Protein AF-0000000079857265 (afdb_homodimer)

Organism: NCBI:txid32024

Sequence (1036 aa):
MRKYYILNLILISILSIIYSAFGIFVLFFINKYILNLEKANSVILLIFIILLFSFFIFSHIFKFVVANIGNKFIYELRTRFVLRVLNSTFMTIMDTTKAKILACVSKDINNISNGLMRISDLLQSGLLIFFCIFYFFYLSNIIAIFIVIWFLIMGFVVNIFIRKTYKNYKKSRQKDDVLYKDYETMIDAFKELSINKARFDNFFENFCNNALSQKNSNIKAEISQNISSNFLNVMMLGGVGFIMYFSLALNISDFKTATTICFAMLFLRTPFMIFISSIPSILLAKISFKKIKDMKLINFNDINFNANYNKLKYNNIKLKNINFSYMDKKILKNINLEIKKGETVFIIGKNGSGKSTLFLILCGILKPNSGDIWLDDMLLNNENLNRFQNTISAVFSDFYLFKNILNDSGIEFWSDILKIKDKVNIPQKTITTNNLSTGQKKRAALLENLVANKDFLMLDEFAADQDPEFREYFYTSILPLLKSKGISVFAISHDDKYFKMADKIYKMENGNLTRINIMRKYYILNLILISILSIIYSAFGIFVLFFINKYILNLEKANSVILLIFIILLFSFFIFSHIFKFVVANIGNKFIYELRTRFVLRVLNSTFMTIMDTTKAKILACVSKDINNISNGLMRISDLLQSGLLIFFCIFYFFYLSNIIAIFIVIWFLIMGFVVNIFIRKTYKNYKKSRQKDDVLYKDYETMIDAFKELSINKARFDNFFENFCNNALSQKNSNIKAEISQNISSNFLNVMMLGGVGFIMYFSLALNISDFKTATTICFAMLFLRTPFMIFISSIPSILLAKISFKKIKDMKLINFNDINFNANYNKLKYNNIKLKNINFSYMDKKILKNINLEIKKGETVFIIGKNGSGKSTLFLILCGILKPNSGDIWLDDMLLNNENLNRFQNTISAVFSDFYLFKNILNDSGIEFWSDILKIKDKVNIPQKTITTNNLSTGQKKRAALLENLVANKDFLMLDEFAADQDPEFREYFYTSILPLLKSKGISVFAISHDDKYFKMADKIYKMENGNLTRINI

Nearest PDB structures (foldseek):
  6quz-assembly1_B  TM=7.422E-01  e=4.096E-24  Thermotoga maritima MSB8
  9g2s-assembly1_B  TM=7.348E-01  e=9.694E-22  Mycolicibacterium thermoresistibile ATCC 19527
  5ykf-assembly1_B  TM=7.919E-01  e=2.717E-18  Mesocricetus auratus
  5yw7-assembly1_B  TM=7.919E-01  e=3.133E-18  Mesocricetus auratus
  8tsr-assembly1_B  TM=6.110E-01  e=1.352E-21  Escherichia coli

Secondary structure (DSSP, 8-state):
-HHHHHHHHHHHHHHHHHHHHHHHHHHHHIIIIITT-SS--HHHHHHHHHHHHHHHHHHHHHHHHHHHHHHHHHHHHHHHHHHHHHTS-HHHHHHS-HHHHHHIIIIIHHHHHHHHHHHHHHHHHHHHHHHHHHHHHHH-HHHHHHHHHHHHHHHHHHHHHHHHHHHHHHHHHHHHHHHHHHHHHHHHTHHHHHT-HHHHHHHHHHHHHHHHHHHHHHHHHHHHHHHHHHHHHHHHHHHHHHHHIIIIIS-SS-HHHHHHHHHHHHHTHHHHHHHHHHHHHHHHHHHHHHHHHHS-PPPGGG--TT---PPPP-SEEEEEEEEEEETTEEEEEEEEEEEETT-EEEEEE-TTSSHHHHHHHHTTSS--SEEEEEETTEEP-TTTHHHHHTTEEEE-TT----SB-S--TTHHHHHHHTT-TTT---GGGB-------HHHHHHHHHHHHHHT--SEEEEESTGGGS-HHHHHHIIIIIHHHHHHTT-EEEEE---GGGGGG-SEEEEEETTEEEEE--/-HHHHHHHHHHHHHHHHHHHHHHHHHHHHIIIIITT-SS--HHHHHHHHHHHHHHHHHHHHHHHHHHHHHHHHHHHHHHHHHHHHHTS-HHHHHHS-HHHHHHIIIIIHHHHHHHHHHHHHHHHHHHHHHHHHHHHHHH-HHHHHHHHHHHHHHHHHHHHHHHHHHHHHHHHHHHHHHHHHHHHHHHHTHHHHHT-HHHHHHHHHHHHHHHHHHHHHHHHHHHHHHHHHHHHHHHHHHHHHHHHIIIIIS-SS-HHHHHHHHHHHHHTHHHHHHHHHHHHHHHHHHHHHHHHHHS-PPPGGG--TT---PPPP-SEEEEEEEEEEETTEEEEEEEEEEEETT-EEEEEE-TTSSHHHHHHHHTTSS--SEEEEEETTEEP-TTTHHHHHTTEEEE-TT----SB-S--TTHHHHHHHTT-TTT---GGGB-------HHHHHHHHHHHHHHT--SEEEEESTGGGS-HHHHHHIIIIIHHHHHHTT-EEEEE---GGGGGG-SEEEEEETTEEEEE--

pLDDT: mean 90.37, std 5.76, range [61.06, 97.44]

Foldseek 3Di:
DVVVVVVLVVVLLVLLLVLLVLVVVLLVLCLPPVLPDPDDDVVSVVVSVVSVVVSVVSVVVSLVSLVVVLVVVLVVVLVLLVVLQVPFAPVLVVVQDPVLSVCLNPPLSVLLSLLSSLVSLLSSLVSSVVVLLVVLCVLAVVLSVVVVVLLVVLLVLLLVLLVQLVVLVVVLVVLVVVLVVLVVCCVVCVVVLVVDVVVVVVSVVVNVVSVVSSVVSNVSNVVSNCCSLVSLVVSLVVSLVVLCCCCPVVVRHDPSSSVSSSVSSVVSSVSSVSNSNSVVSNVSSVVSVVSSVPRPTDDSVPDDPPADQAADDFFKKWWFQFWADDPPHTQAGGETDMFGFLFEEEEEEDPSLCPVVVLCVQLLSDPTPDTWMDGPPDTDDPRCSNNHNSQEFEQAPPGDADFAQDAPPCLVVLCVLLVCVVPFDQPPRGTDHDDDDPLSSLSNSVSSRVSSPHQEYEYEANLVRPPPVSSVSCLPPVSVVSSVVRHYYYYYYHDPVRPVSGPWYWYGGNNYIDTDDD/DVVVVVVLVVVLLVLLLVLLVLVVVLLVLCLPPVLPDPDDDVVSVVVSVVSVVVSVVSVVVSVVSLVVVLVVVLVVVLVLLVVLQVPFAPVLVVVQDPVLSVCLNPPLSVLLSLLSSLVSLLSSLVSSVVVLLVVLCVLAVVLSVVVVVLLVVLLVLLLVLLVQLVVLVVVLVVLVVVLVVLVVCCVVCVVVLVVDVVVVVVSVVVNVVSVVSSVVSNVSNVVSNVCSLVSLVVSLVVSLVVLCCCCPVVVRHDPSSSVSSSVSSVVSSVSSVSNSNSVVSNVSSVVSVVSSVPRPTDDSVPDDPPADQAADDFFKKWWFQFWADDPPHTQAGGETDMFGFLFEEEEEEDPSLCPVVVLCVQLLSDPTPDTWMDGPPDTDDPRCSNNHNSQEFEQAPPGDADFAQDAPPCLVVLCVLLVCVVPFDQPPRGTDHDDDDPLSSLSNSVSSRVSSPHQEYEYEANLVRPDPVSSVSCLPPVSVVSSVVRHYYYYYYHDPVRPVSGPWYWYGGNNYIDTDDD

Solvent-accessible surface area (backbone atoms only — not comparable to full-atom values): 53298 Å² total; per-residue (Å²): 110,66,67,60,52,50,51,51,51,49,51,50,48,53,38,30,50,54,37,33,48,40,55,52,45,53,54,49,46,38,52,68,53,42,73,67,33,74,53,75,51,71,66,61,53,51,52,49,53,52,49,50,51,50,40,48,51,42,44,48,50,40,54,45,51,49,42,51,53,46,39,50,49,42,46,50,52,51,52,47,48,53,52,20,59,70,68,33,56,53,66,50,53,68,71,42,49,69,64,58,55,52,43,41,71,52,56,27,46,47,36,33,42,53,12,56,50,28,50,55,46,29,50,34,25,46,50,34,53,52,53,49,52,53,48,34,44,71,75,36,55,69,62,29,53,51,49,53,53,53,49,50,54,49,48,52,56,33,48,54,26,46,54,48,16,52,54,25,43,53,53,22,49,55,34,47,53,54,49,50,52,48,54,50,46,53,63,61,31,39,68,62,38,65,25,24,61,68,59,33,51,52,50,51,51,52,48,51,50,46,47,48,52,26,39,52,27,42,39,53,14,51,46,29,41,48,51,27,54,49,49,51,54,48,49,51,54,47,48,40,49,49,50,46,35,45,16,42,20,66,62,72,43,55,70,68,60,41,49,44,51,39,51,52,53,57,63,42,47,60,40,49,48,47,36,61,64,25,50,62,44,37,54,47,13,51,52,31,49,50,53,59,64,67,45,82,55,48,58,66,88,71,59,69,89,80,64,60,60,60,63,60,86,70,57,31,41,37,38,42,48,31,26,32,53,62,87,91,44,79,41,36,50,59,30,59,48,77,48,49,68,30,39,35,36,34,41,31,62,58,89,88,17,36,64,68,59,52,52,35,37,74,51,63,58,40,81,63,73,38,61,48,45,28,45,63,90,42,73,68,43,84,80,49,40,52,9,49,15,41,26,42,30,69,40,50,75,77,57,59,73,71,50,63,48,89,50,73,62,52,48,69,60,46,28,53,76,64,68,36,55,92,72,47,47,56,67,93,41,26,53,69,60,80,87,62,53,71,42,53,45,51,48,50,37,45,44,55,40,57,36,65,68,52,53,32,39,34,32,38,48,61,54,75,62,38,58,71,69,56,32,52,44,42,56,69,46,48,49,55,51,38,34,74,71,46,28,17,34,42,32,39,49,86,59,74,90,54,55,80,68,36,77,43,38,33,39,31,52,87,15,31,59,43,80,53,88,128,109,66,68,59,50,49,52,51,50,50,53,51,50,53,39,30,50,52,36,33,47,41,55,52,46,54,55,49,45,38,53,68,54,44,71,64,32,75,54,73,53,71,65,62,52,51,52,48,53,52,49,49,50,51,39,47,52,44,44,47,51,40,53,45,51,49,41,51,54,46,40,50,49,43,46,48,51,52,53,47,49,53,51,20,58,70,68,33,56,54,65,50,52,66,70,41,50,67,65,57,56,52,43,41,68,52,54,29,46,47,37,33,43,52,11,56,50,28,49,54,46,29,51,34,25,47,50,34,52,52,53,49,53,54,49,34,43,72,75,36,57,69,62,29,54,50,48,53,52,53,49,50,54,48,47,53,55,33,48,55,25,46,54,49,16,52,54,25,44,54,52,20,49,56,34,48,54,53,48,50,52,48,54,51,44,53,64,61,30,39,67,63,37,65,26,24,60,69,57,32,51,52,50,52,51,51,46,49,50,45,47,50,52,26,38,52,28,41,39,53,15,50,46,29,41,47,51,28,53,47,47,51,55,46,49,52,54,47,50,41,49,50,48,45,34,44,18,43,23,64,61,72,44,54,69,67,59,44,50,45,52,40,52,52,52,57,63,42,47,59,39,49,51,47,34,62,63,24,49,63,45,38,53,48,12,51,53,32,50,51,54,60,64,69,44,83,57,48,57,67,88,74,58,69,88,80,64,61,58,60,62,61,88,70,58,32,41,37,38,42,46,31,25,31,53,62,86,89,44,80,41,36,50,60,30,59,48,78,47,49,66,30,37,34,36,36,39,32,62,58,90,88,17,35,66,69,59,52,51,34,36,74,52,63,59,39,81,65,75,40,61,50,45,28,45,63,90,43,73,67,43,86,80,49,40,52,9,48,15,42,27,42,32,69,40,52,75,75,58,61,72,71,48,65,49,89,51,71,61,53,47,70,60,44,27,52,75,65,69,35,53,90,71,48,46,55,66,94,43,25,55,68,59,81,86,62,53,73,43,54,44,51,48,50,37,43,44,56,40,57,37,64,67,53,53,32,40,35,32,38,47,62,55,76,60,38,56,72,68,56,32,52,44,41,55,71,46,50,49,54,50,40,33,75,72,48,26,16,35,42,32,39,51,87,60,73,88,54,55,82,68,36,78,41,39,34,40,32,52,86,18,32,59,43,81,52,88,127

Radius of gyration: 37.01 Å; Cα contacts (8 Å, |Δi|>4): 1534; chains: 2; bounding box: 72×110×77 Å

InterPro domains:
  IPR003439 ABC transporter-like, ATP-binding domain [PF00005] (332-462)
  IPR003439 ABC transporter-like, ATP-binding domain [PS50893] (317-518)
  IPR003593 AAA+ ATPase domain [SM00382] (341-514)
  IPR011527 ABC transporter type 1, transmembrane domain [PF00664] (9-267)
  IPR011527 ABC transporter type 1, transmembrane domain [PS50929] (6-284)
  IPR027417 P-loop containing nucleoside triphosphate hydrolase [G3DSA:3.40.50.300] (307-517)
  IPR027417 P-loop containing nucleoside triphosphate hydrolase [SSF52540] (315-514)
  IPR036640 ABC transporter type 1, transmembrane domain superfamily [G3DSA:1.20.1560.10] (1-295)
  IPR036640 ABC transporter type 1, transmembrane domain superfamily [SSF90123] (4-292)
  IPR039421 Type 1 protein exporter [PTHR24221] (42-513)

Structure (mmCIF, N/CA/C/O backbone):
data_AF-0000000079857265-model_v1
#
loop_
_entity.id
_entity.type
_entity.pdbx_description
1 polymer 'ABC transporter ATP-binding protein'
#
loop_
_atom_site.group_PDB
_atom_site.id
_atom_site.type_symbol
_atom_site.label_atom_id
_atom_site.label_alt_id
_atom_site.label_comp_id
_atom_site.label_asym_id
_atom_site.label_entity_id
_atom_site.label_seq_id
_atom_site.pdbx_PDB_ins_code
_atom_site.Cartn_x
_atom_site.Cartn_y
_atom_site.Cartn_z
_atom_site.occupancy
_atom_site.B_iso_or_equiv
_atom_site.auth_seq_id
_atom_site.auth_comp_id
_atom_site.auth_asym_id
_atom_site.auth_atom_id
_atom_site.pdbx_PDB_model_num
ATOM 1 N N . MET A 1 1 ? -26.156 -15.422 10.734 1 61.5 1 MET A N 1
ATOM 2 C CA . MET A 1 1 ? -24.906 -15.25 9.992 1 61.5 1 MET A CA 1
ATOM 3 C C . MET A 1 1 ? -24.125 -16.562 9.938 1 61.5 1 MET A C 1
ATOM 5 O O . MET A 1 1 ? -23.656 -16.969 8.875 1 61.5 1 MET A O 1
ATOM 9 N N . ARG A 1 2 ? -24.391 -17.266 11.125 1 63.53 2 ARG A N 1
ATOM 10 C CA . ARG A 1 2 ? -23.641 -18.531 11.18 1 63.53 2 ARG A CA 1
ATOM 11 C C . ARG A 1 2 ? -24.266 -19.562 10.242 1 63.53 2 ARG A C 1
ATOM 13 O O . ARG A 1 2 ? -23.547 -20.266 9.523 1 63.53 2 ARG A O 1
ATOM 20 N N . LYS A 1 3 ? -25.656 -19.609 10.258 1 65.38 3 LYS A N 1
ATOM 21 C CA . LYS A 1 3 ? -26.328 -20.609 9.43 1 65.38 3 LYS A CA 1
ATOM 22 C C . LYS A 1 3 ? -26.047 -20.359 7.945 1 65.38 3 LYS A C 1
ATOM 24 O O . LYS A 1 3 ? -25.844 -21.312 7.184 1 65.38 3 LYS A O 1
ATOM 29 N N . TYR A 1 4 ? -25.969 -19.062 7.57 1 75.69 4 TYR A N 1
ATOM 30 C CA . TYR A 1 4 ? -25.703 -18.688 6.184 1 75.69 4 TYR A CA 1
ATOM 31 C C . TYR A 1 4 ? -24.297 -19.094 5.773 1 75.69 4 TYR A C 1
ATOM 33 O O . TYR A 1 4 ? -24.094 -19.641 4.688 1 75.69 4 TYR A O 1
ATOM 41 N N . TYR A 1 5 ? -23.453 -19.031 6.664 1 78.56 5 TYR A N 1
ATOM 42 C CA . TYR A 1 5 ? -22.062 -19.359 6.348 1 78.56 5 TYR A CA 1
ATOM 43 C C . TYR A 1 5 ? -21.859 -20.875 6.297 1 78.56 5 TYR A C 1
ATOM 45 O O . TYR A 1 5 ? -21.109 -21.375 5.457 1 78.56 5 TYR A O 1
ATOM 53 N N . ILE A 1 6 ? -22.656 -21.547 7.074 1 85 6 ILE A N 1
ATOM 54 C CA . ILE A 1 6 ? -22.578 -23 7.078 1 85 6 ILE A CA 1
ATOM 55 C C . ILE A 1 6 ? -23.172 -23.562 5.781 1 85 6 ILE A C 1
ATOM 57 O O . ILE A 1 6 ? -22.594 -24.469 5.18 1 85 6 ILE A O 1
ATOM 61 N N . LEU A 1 7 ? -24.25 -22.969 5.359 1 89 7 LEU A N 1
ATOM 62 C CA . LEU A 1 7 ? -24.875 -23.406 4.113 1 89 7 LEU A CA 1
ATOM 63 C C . LEU A 1 7 ? -23.953 -23.141 2.924 1 89 7 LEU A C 1
ATOM 65 O O . LEU A 1 7 ? -23.875 -23.953 2.004 1 89 7 LEU A O 1
ATOM 69 N N . ASN A 1 8 ? -23.312 -22.062 2.953 1 88.25 8 ASN A N 1
ATOM 70 C CA . ASN A 1 8 ? -22.375 -21.734 1.88 1 88.25 8 ASN A CA 1
ATOM 71 C C . ASN A 1 8 ? -21.188 -22.672 1.869 1 88.25 8 ASN A C 1
ATOM 73 O O . ASN A 1 8 ? -20.703 -23.078 0.803 1 88.25 8 ASN A O 1
ATOM 77 N N . LEU A 1 9 ? -20.734 -23.078 3.002 1 86.06 9 LEU A N 1
ATOM 78 C CA . LEU A 1 9 ? -19.609 -24 3.09 1 86.06 9 LEU A CA 1
ATOM 79 C C . LEU A 1 9 ? -20.016 -25.391 2.598 1 86.06 9 LEU A C 1
ATOM 81 O O . LEU A 1 9 ? -19.234 -26.078 1.946 1 86.06 9 LEU A O 1
ATOM 85 N N . ILE A 1 10 ? -21.219 -25.781 2.908 1 90.44 10 ILE A N 1
ATOM 86 C CA . ILE A 1 10 ? -21.734 -27.062 2.445 1 90.44 10 ILE A CA 1
ATOM 87 C C . ILE A 1 10 ? -21.859 -27.047 0.922 1 90.44 10 ILE A C 1
ATOM 89 O O . ILE A 1 10 ? -21.453 -28.016 0.258 1 90.44 10 ILE A O 1
ATOM 93 N N . LEU A 1 11 ? -22.359 -25.938 0.439 1 91.31 11 LEU A N 1
ATOM 94 C CA . LEU A 1 11 ? -22.484 -25.812 -1.008 1 91.31 11 LEU A CA 1
ATOM 95 C C . LEU A 1 11 ? -21.109 -25.891 -1.679 1 91.31 11 LEU A C 1
ATOM 97 O O . LEU A 1 11 ? -20.953 -26.594 -2.682 1 91.31 11 LEU A O 1
ATOM 101 N N . ILE A 1 12 ? -20.172 -25.297 -1.124 1 90.38 12 ILE A N 1
ATOM 102 C CA . ILE A 1 12 ? -18.812 -25.312 -1.66 1 90.38 12 ILE A CA 1
ATOM 103 C C . ILE A 1 12 ? -18.25 -26.734 -1.601 1 90.38 12 ILE A C 1
ATOM 105 O O . ILE A 1 12 ? -17.609 -27.188 -2.551 1 90.38 12 ILE A O 1
ATOM 109 N N . SER A 1 13 ? -18.531 -27.438 -0.558 1 89.94 13 SER A N 1
ATOM 110 C CA . SER A 1 13 ? -18.031 -28.797 -0.385 1 89.94 13 SER A CA 1
ATOM 111 C C . SER A 1 13 ? -18.641 -29.75 -1.401 1 89.94 13 SER A C 1
ATOM 113 O O . SER A 1 13 ? -17.953 -30.547 -2.02 1 89.94 13 SER A O 1
ATOM 115 N N . ILE A 1 14 ? -19.891 -29.641 -1.617 1 93.25 14 ILE A N 1
ATOM 116 C CA . ILE A 1 14 ? -20.594 -30.5 -2.566 1 93.25 14 ILE A CA 1
ATOM 117 C C . ILE A 1 14 ? -20.078 -30.234 -3.98 1 93.25 14 ILE A C 1
ATOM 119 O O . ILE A 1 14 ? -19.766 -31.156 -4.719 1 93.25 14 ILE A O 1
ATOM 123 N N . LEU A 1 15 ? -20.031 -29 -4.293 1 92.31 15 LEU A N 1
ATOM 124 C CA . LEU A 1 15 ? -19.547 -28.641 -5.625 1 92.31 15 LEU A CA 1
ATOM 125 C C . LEU A 1 15 ? -18.094 -29.078 -5.816 1 92.31 15 LEU A C 1
ATOM 127 O O . LEU A 1 15 ? -17.703 -29.438 -6.926 1 92.31 15 LEU A O 1
ATOM 131 N N . SER A 1 16 ? -17.328 -29.016 -4.758 1 90.12 16 SER A N 1
ATOM 132 C CA . SER A 1 16 ? -15.945 -29.469 -4.812 1 90.12 16 SER A CA 1
ATOM 133 C C . SER A 1 16 ? -15.867 -30.969 -5.082 1 90.12 16 SER A C 1
ATOM 135 O O . SER A 1 16 ? -14.992 -31.422 -5.82 1 90.12 16 SER A O 1
ATOM 137 N N . ILE A 1 17 ? -16.672 -31.688 -4.488 1 91.94 17 ILE A N 1
ATOM 138 C CA . ILE A 1 17 ? -16.703 -33.125 -4.684 1 91.94 17 ILE A CA 1
ATOM 139 C C . ILE A 1 17 ? -17.062 -33.438 -6.133 1 91.94 17 ILE A C 1
ATOM 141 O O . ILE A 1 17 ? -16.422 -34.281 -6.777 1 91.94 17 ILE A O 1
ATOM 145 N N . ILE A 1 18 ? -18.047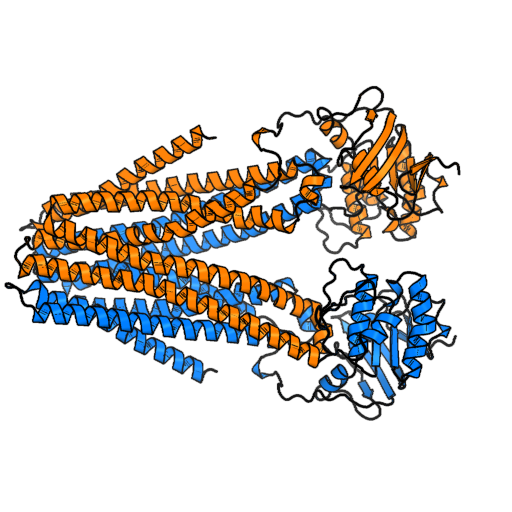 -32.781 -6.664 1 92.38 18 ILE A N 1
ATOM 146 C CA . ILE A 1 18 ? -18.484 -33 -8.039 1 92.38 18 ILE A CA 1
ATOM 147 C C . ILE A 1 18 ? -17.344 -32.625 -9 1 92.38 18 ILE A C 1
ATOM 149 O O . ILE A 1 18 ? -17.047 -33.406 -9.922 1 92.38 18 ILE A O 1
ATOM 153 N N . TYR A 1 19 ? -16.797 -31.547 -8.781 1 90.12 19 TYR A N 1
ATOM 154 C CA . TYR A 1 19 ? -15.656 -31.094 -9.57 1 90.12 19 TYR A CA 1
ATOM 155 C C . TYR A 1 19 ? -14.555 -32.156 -9.57 1 90.12 19 TYR A C 1
ATOM 157 O O . TYR A 1 19 ? -14.055 -32.531 -10.633 1 90.12 19 TYR A O 1
ATOM 165 N N . SER A 1 20 ? -14.172 -32.625 -8.391 1 88.5 20 SER A N 1
ATOM 166 C CA . SER A 1 20 ? -13.109 -33.625 -8.258 1 88.5 20 SER A CA 1
ATOM 167 C C . SER A 1 20 ? -13.5 -34.938 -8.914 1 88.5 20 SER A C 1
ATOM 169 O O . SER A 1 20 ? -12.672 -35.594 -9.547 1 88.5 20 SER A O 1
ATOM 171 N N . ALA A 1 21 ? -14.711 -35.281 -8.828 1 90.5 21 ALA A N 1
ATOM 172 C CA . ALA A 1 21 ? -15.203 -36.531 -9.414 1 90.5 21 ALA A CA 1
ATOM 173 C C . ALA A 1 21 ? -15.102 -36.5 -10.938 1 90.5 21 ALA A C 1
ATOM 175 O O . ALA A 1 21 ? -14.711 -37.5 -11.555 1 90.5 21 ALA A O 1
ATOM 176 N N . PHE A 1 22 ? -15.461 -35.438 -11.516 1 91 22 PHE A N 1
ATOM 177 C CA . PHE A 1 22 ? -15.375 -35.344 -12.969 1 91 22 PHE A CA 1
ATOM 178 C C . PHE A 1 22 ? -13.922 -35.438 -13.43 1 91 22 PHE A C 1
ATOM 180 O O . PHE A 1 22 ? -13.648 -36.031 -14.477 1 91 22 PHE A O 1
ATOM 187 N N . GLY A 1 23 ? -13.062 -34.875 -12.656 1 87.44 23 GLY A N 1
ATOM 188 C CA . GLY A 1 23 ? -11.656 -35 -12.992 1 87.44 23 GLY A CA 1
ATOM 189 C C . GLY A 1 23 ? -11.172 -36.438 -13.016 1 87.44 23 GLY A C 1
ATOM 190 O O . GLY A 1 23 ? -10.531 -36.875 -13.977 1 87.44 23 GLY A O 1
ATOM 191 N N . ILE A 1 24 ? -11.5 -37.125 -12.047 1 88.5 24 ILE A N 1
ATOM 192 C CA . ILE A 1 24 ? -11.102 -38.531 -11.938 1 88.5 24 ILE A CA 1
ATOM 193 C C . ILE A 1 24 ? -11.812 -39.375 -13 1 88.5 24 ILE A C 1
ATOM 195 O O . ILE A 1 24 ? -11.234 -40.312 -13.555 1 88.5 24 ILE A O 1
ATOM 199 N N . PHE A 1 25 ? -13.008 -38.969 -13.273 1 91.88 25 PHE A N 1
ATOM 200 C CA . PHE A 1 25 ? -13.789 -39.75 -14.25 1 91.88 25 PHE A CA 1
ATOM 201 C C . PHE A 1 25 ? -13.18 -39.625 -15.641 1 91.88 25 PHE A C 1
ATOM 203 O O . PHE A 1 25 ? -13.234 -40.562 -16.438 1 91.88 25 PHE A O 1
ATOM 210 N N . VAL A 1 26 ? -12.711 -38.469 -15.977 1 92.69 26 VAL A N 1
ATOM 211 C CA . VAL A 1 26 ? -12.047 -38.281 -17.266 1 92.69 26 VAL A CA 1
ATOM 212 C C . VAL A 1 26 ? -10.852 -39.25 -17.375 1 92.69 26 VAL A C 1
ATOM 214 O O . VAL A 1 26 ? -10.664 -39.906 -18.391 1 92.69 26 VAL A O 1
ATOM 217 N N . LEU A 1 27 ? -10.086 -39.344 -16.312 1 88.88 27 LEU A N 1
ATOM 218 C CA . LEU A 1 27 ? -8.922 -40.219 -16.281 1 88.88 27 LEU A CA 1
ATOM 219 C C . LEU A 1 27 ? -9.344 -41.688 -16.375 1 88.88 27 LEU A C 1
ATOM 221 O O . LEU A 1 27 ? -8.719 -42.469 -17.094 1 88.88 27 LEU A O 1
ATOM 225 N N . PHE A 1 28 ? -10.344 -41.969 -15.688 1 90.75 28 PHE A N 1
ATOM 226 C CA . PHE A 1 28 ? -10.898 -43.344 -15.727 1 90.75 28 PHE A CA 1
ATOM 227 C C . PHE A 1 28 ? -11.367 -43.688 -17.141 1 90.75 28 PHE A C 1
ATOM 229 O O . PHE A 1 28 ? -11.141 -44.781 -17.609 1 90.75 28 PHE A O 1
ATOM 236 N N . PHE A 1 29 ? -12.039 -42.75 -17.781 1 93.69 29 PHE A N 1
ATOM 237 C CA . PHE A 1 29 ? -12.539 -42.969 -19.125 1 93.69 29 PHE A CA 1
ATOM 238 C C . PHE A 1 29 ? -11.391 -43.188 -20.109 1 93.69 29 PHE A C 1
ATOM 240 O O . PHE A 1 29 ? -11.469 -44.062 -20.969 1 93.69 29 PHE A O 1
ATOM 247 N N . ILE A 1 30 ? -10.352 -42.438 -19.969 1 91.75 30 ILE A N 1
ATOM 248 C CA . ILE A 1 30 ? -9.18 -42.594 -20.812 1 91.75 30 ILE A CA 1
ATOM 249 C C . ILE A 1 30 ? -8.602 -44 -20.641 1 91.75 30 ILE A C 1
ATOM 251 O O . ILE A 1 30 ? -8.32 -44.688 -21.609 1 91.75 30 ILE A O 1
ATOM 255 N N . ASN A 1 31 ? -8.469 -44.5 -19.406 1 88.31 31 ASN A N 1
ATOM 256 C CA . ASN A 1 31 ? -7.879 -45.781 -19.094 1 88.31 31 ASN A CA 1
ATOM 257 C C . ASN A 1 31 ? -8.75 -46.938 -19.578 1 88.31 31 ASN A C 1
ATOM 259 O O . ASN A 1 31 ? -8.266 -47.844 -20.266 1 88.31 31 ASN A O 1
ATOM 263 N N . LYS A 1 32 ? -10.008 -46.875 -19.359 1 91.38 32 LYS A N 1
ATOM 264 C CA . LYS A 1 32 ? -10.898 -48.031 -19.594 1 91.38 32 LYS A CA 1
ATOM 265 C C . LYS A 1 32 ? -11.32 -48.094 -21.062 1 91.38 32 LYS A C 1
ATOM 267 O O . LYS A 1 32 ? -11.398 -49.188 -21.641 1 91.38 32 LYS A O 1
ATOM 272 N N . TYR A 1 33 ? -11.516 -46.969 -21.703 1 93.06 33 TYR A N 1
ATOM 273 C CA . TYR A 1 33 ? -12.141 -47 -23.016 1 93.06 33 TYR A CA 1
ATOM 274 C C . TYR A 1 33 ? -11.141 -46.594 -24.094 1 93.06 33 TYR A C 1
ATOM 276 O O . TYR A 1 33 ? -11.031 -47.25 -25.125 1 93.06 33 TYR A O 1
ATOM 284 N N . ILE A 1 34 ? -10.391 -45.594 -23.859 1 93.19 34 ILE A N 1
ATOM 285 C CA . ILE A 1 34 ? -9.555 -45.062 -24.922 1 93.19 34 ILE A CA 1
ATOM 286 C C . ILE A 1 34 ? -8.305 -45.906 -25.094 1 93.19 34 ILE A C 1
ATOM 288 O O . ILE A 1 34 ? -7.934 -46.281 -26.219 1 93.19 34 ILE A O 1
ATOM 292 N N . LEU A 1 35 ? -7.609 -46.312 -24 1 92.56 35 LEU A N 1
ATOM 293 C CA . LEU A 1 35 ? -6.363 -47.062 -24.062 1 92.56 35 LEU A CA 1
ATOM 294 C C . LEU A 1 35 ? -6.609 -48.469 -24.562 1 92.56 35 LEU A C 1
ATOM 296 O O . LEU A 1 35 ? -5.676 -49.156 -24.984 1 92.56 35 LEU A O 1
ATOM 300 N N . ASN A 1 36 ? -7.828 -48.969 -24.562 1 90.56 36 ASN A N 1
ATOM 301 C CA . ASN A 1 36 ? -8.148 -50.312 -24.984 1 90.56 36 ASN A CA 1
ATOM 302 C C . ASN A 1 36 ? -8.75 -50.344 -26.391 1 90.56 36 ASN A C 1
ATOM 304 O O . ASN A 1 36 ? -9.164 -51.406 -26.875 1 90.56 36 ASN A O 1
ATOM 308 N N . LEU A 1 37 ? -8.695 -49.281 -27.094 1 89.88 37 LEU A N 1
ATOM 309 C CA . LEU A 1 37 ? -9.266 -49.188 -28.438 1 89.88 37 LEU A CA 1
ATOM 310 C C . LEU A 1 37 ? -8.289 -49.75 -29.469 1 89.88 37 LEU A C 1
ATOM 312 O O . LEU A 1 37 ? -7.102 -49.406 -29.453 1 89.88 37 LEU A O 1
ATOM 316 N N . GLU A 1 38 ? -8.766 -50.625 -30.266 1 86.81 38 GLU A N 1
ATOM 317 C CA . GLU A 1 38 ? -7.965 -51.156 -31.359 1 86.81 38 GLU A CA 1
ATOM 318 C C . GLU A 1 38 ? -8.391 -50.562 -32.688 1 86.81 38 GLU A C 1
ATOM 320 O O . GLU A 1 38 ? -7.621 -50.562 -33.656 1 86.81 38 GLU A O 1
ATOM 325 N N . LYS A 1 39 ? -9.688 -50.094 -32.812 1 91.62 39 LYS A N 1
ATOM 326 C CA . LYS A 1 39 ? -10.219 -49.469 -34 1 91.62 39 LYS A CA 1
ATOM 327 C C . LYS A 1 39 ? -10.93 -48.156 -33.656 1 91.62 39 LYS A C 1
ATOM 329 O O . LYS A 1 39 ? -11.336 -47.938 -32.5 1 91.62 39 LYS A O 1
ATOM 334 N N . ALA A 1 40 ? -10.953 -47.344 -34.688 1 92.06 40 ALA A N 1
ATOM 335 C CA . ALA A 1 40 ? -11.586 -46.031 -34.5 1 92.06 40 ALA A CA 1
ATOM 336 C C . ALA A 1 40 ? -13.062 -46.188 -34.125 1 92.06 40 ALA A C 1
ATOM 338 O O . ALA A 1 40 ? -13.773 -47 -34.719 1 92.06 40 ALA A O 1
ATOM 339 N N . ASN A 1 41 ? -13.516 -45.594 -33.031 1 93.69 41 ASN A N 1
ATOM 340 C CA . ASN A 1 41 ? -14.891 -45.562 -32.562 1 93.69 41 ASN A CA 1
ATOM 341 C C . ASN A 1 41 ? -15.375 -44.156 -32.312 1 93.69 41 ASN A C 1
ATOM 343 O O . ASN A 1 41 ? -15.008 -43.531 -31.312 1 93.69 41 ASN A O 1
ATOM 347 N N . SER A 1 42 ? -16.234 -43.688 -33.156 1 92.94 42 SER A N 1
ATOM 348 C CA . SER A 1 42 ? -16.703 -42.312 -33.094 1 92.94 42 SER A CA 1
ATOM 349 C C . SER A 1 42 ? -17.562 -42.062 -31.859 1 92.94 42 SER A C 1
ATOM 351 O O . SER A 1 42 ? -17.609 -40.938 -31.344 1 92.94 42 SER A O 1
ATOM 353 N N . VAL A 1 43 ? -18.219 -43.094 -31.391 1 94.25 43 VAL A N 1
ATOM 354 C CA . VAL A 1 43 ? -19.078 -42.938 -30.219 1 94.25 43 VAL A CA 1
ATOM 355 C C . VAL A 1 43 ? -18.234 -42.688 -28.984 1 94.25 43 VAL A C 1
ATOM 357 O O . VAL A 1 43 ? -18.562 -41.812 -28.172 1 94.25 43 VAL A O 1
ATOM 360 N N . ILE A 1 44 ? -17.188 -43.344 -28.828 1 94.94 44 ILE A N 1
ATOM 361 C CA . ILE A 1 44 ? -16.297 -43.188 -27.688 1 94.94 44 ILE A CA 1
ATOM 362 C C . ILE A 1 44 ? -15.664 -41.781 -27.719 1 94.94 44 ILE A C 1
ATOM 364 O O . ILE A 1 44 ? -15.531 -41.156 -26.672 1 94.94 44 ILE A O 1
ATOM 368 N N . LEU A 1 45 ? -15.32 -41.375 -28.891 1 95.12 45 LEU A N 1
ATOM 369 C CA . LEU A 1 45 ? -14.727 -40.062 -29.047 1 95.12 45 LEU A CA 1
ATOM 370 C C . LEU A 1 45 ? -15.734 -38.969 -28.672 1 95.12 45 LEU A C 1
ATOM 372 O O . LEU A 1 45 ? -15.383 -38 -28 1 95.12 45 LEU A O 1
ATOM 376 N N . LEU A 1 46 ? -16.922 -39.156 -29.109 1 95.62 46 LEU A N 1
ATOM 377 C CA . LEU A 1 46 ? -17.969 -38.188 -28.797 1 95.62 46 LEU A CA 1
ATOM 378 C C . LEU A 1 46 ? -18.25 -38.125 -27.297 1 95.62 46 LEU A C 1
ATOM 380 O O . LEU A 1 46 ? -18.422 -37.062 -26.734 1 95.62 46 LEU A O 1
ATOM 384 N N . ILE A 1 47 ? -18.281 -39.25 -26.656 1 96.06 47 ILE A N 1
ATOM 385 C CA . ILE A 1 47 ? -18.516 -39.312 -25.219 1 96.06 47 ILE A CA 1
ATOM 386 C C . ILE A 1 47 ? -17.375 -38.625 -24.469 1 96.06 47 ILE A C 1
ATOM 388 O O . ILE A 1 47 ? -17.609 -37.938 -23.469 1 96.06 47 ILE A O 1
ATOM 392 N N . PHE A 1 48 ? -16.219 -38.75 -25.016 1 96.06 48 PHE A N 1
ATOM 393 C CA . PHE A 1 48 ? -15.055 -38.125 -24.406 1 96.06 48 PHE A CA 1
ATOM 394 C C . PHE A 1 48 ? -15.156 -36.625 -24.484 1 96.06 48 PHE A C 1
ATOM 396 O O . PHE A 1 48 ? -14.883 -35.906 -23.5 1 96.06 48 PHE A O 1
ATOM 403 N N . ILE A 1 49 ? -15.555 -36.125 -25.609 1 96.44 49 ILE A N 1
ATOM 404 C CA . ILE A 1 49 ? -15.703 -34.688 -25.812 1 96.44 49 ILE A CA 1
ATOM 405 C C . ILE A 1 49 ? -16.781 -34.156 -24.875 1 96.44 49 ILE A C 1
ATOM 407 O O . ILE A 1 49 ? -16.594 -33.094 -24.25 1 96.44 49 ILE A O 1
ATOM 411 N N . ILE A 1 50 ? -17.844 -34.875 -24.703 1 96.31 50 ILE A N 1
ATOM 412 C CA . ILE A 1 50 ? -18.938 -34.469 -23.828 1 96.31 50 ILE A CA 1
ATOM 413 C C . ILE A 1 50 ? -18.469 -34.469 -22.375 1 96.31 50 ILE A C 1
ATOM 415 O O . ILE A 1 50 ? -18.812 -33.562 -21.609 1 96.31 50 ILE A O 1
ATOM 419 N N . LEU A 1 51 ? -17.688 -35.406 -22.047 1 95.88 51 LEU A N 1
ATOM 420 C CA . LEU A 1 51 ? -17.156 -35.531 -20.703 1 95.88 51 LEU A CA 1
ATOM 421 C C . LEU A 1 51 ? -16.219 -34.344 -20.391 1 95.88 51 LEU A C 1
ATOM 423 O O . LEU A 1 51 ? -16.266 -33.781 -19.297 1 95.88 51 LEU A O 1
ATOM 427 N N . LEU A 1 52 ? -15.422 -33.969 -21.375 1 95.5 52 LEU A N 1
ATOM 428 C CA . LEU A 1 52 ? -14.516 -32.844 -21.188 1 95.5 52 LEU A CA 1
ATOM 429 C C . LEU A 1 52 ? -15.297 -31.547 -21.016 1 95.5 52 LEU A C 1
ATOM 431 O O . LEU A 1 52 ? -14.961 -30.719 -20.156 1 95.5 52 LEU A O 1
ATOM 435 N N . PHE A 1 53 ? -16.234 -31.422 -21.828 1 95.75 53 PHE A N 1
ATOM 436 C CA . PHE A 1 53 ? -17.062 -30.219 -21.75 1 95.75 53 PHE A CA 1
ATOM 437 C C . PHE A 1 53 ? -17.781 -30.141 -20.406 1 95.75 53 PHE A C 1
ATOM 439 O O . PHE A 1 53 ? -17.875 -29.078 -19.797 1 95.75 53 PHE A O 1
ATOM 446 N N . SER A 1 54 ? -18.312 -31.281 -19.922 1 94.94 54 SER A N 1
ATOM 447 C CA . SER A 1 54 ? -18.969 -31.328 -18.625 1 94.94 54 SER A CA 1
ATOM 448 C C . SER A 1 54 ? -17.984 -31 -17.5 1 94.94 54 SER A C 1
ATOM 450 O O . SER A 1 54 ? -18.328 -30.266 -16.562 1 94.94 54 SER A O 1
ATOM 452 N N . PHE A 1 55 ? -16.828 -31.516 -17.609 1 94.12 55 PHE A N 1
ATOM 453 C CA . PHE A 1 55 ? -15.781 -31.25 -16.641 1 94.12 55 PHE A CA 1
ATOM 454 C C . PHE A 1 55 ? -15.469 -29.75 -16.578 1 94.12 55 PHE A C 1
ATOM 456 O O . PHE A 1 55 ? -15.367 -29.172 -15.5 1 94.12 55 PHE A O 1
ATOM 463 N N . PHE A 1 56 ? -15.375 -29.141 -17.719 1 94.69 56 PHE A N 1
ATOM 464 C CA . PHE A 1 56 ? -15.086 -27.719 -17.812 1 94.69 56 PHE A CA 1
ATOM 465 C C . PHE A 1 56 ? -16.203 -26.891 -17.188 1 94.69 56 PHE A C 1
ATOM 467 O O . PHE A 1 56 ? -15.945 -25.969 -16.406 1 94.69 56 PHE A O 1
ATOM 474 N N . ILE A 1 57 ? -17.453 -27.219 -17.453 1 94.44 57 ILE A N 1
ATOM 475 C CA . ILE A 1 57 ? -18.609 -26.469 -16.984 1 94.44 57 ILE A CA 1
ATOM 476 C C . ILE A 1 57 ? -18.703 -26.578 -15.469 1 94.44 57 ILE A C 1
ATOM 478 O O . ILE A 1 57 ? -18.891 -25.562 -14.781 1 94.44 57 ILE A O 1
ATOM 482 N N . PHE A 1 58 ? -18.547 -27.734 -14.93 1 92.69 58 PHE A N 1
ATOM 483 C CA . PHE A 1 58 ? -18.703 -27.938 -13.492 1 92.69 58 PHE A CA 1
ATOM 484 C C . PHE A 1 58 ? -17.547 -27.297 -12.734 1 92.69 58 PHE A C 1
ATOM 486 O O . PHE A 1 58 ? -17.719 -26.797 -11.625 1 92.69 58 PHE A O 1
ATOM 493 N N . SER A 1 59 ? -16.391 -27.375 -13.352 1 91.31 59 SER A N 1
ATOM 494 C CA . SER A 1 59 ? -15.258 -26.688 -12.742 1 91.31 59 SER A CA 1
ATOM 495 C C . SER A 1 59 ? -15.484 -25.188 -12.68 1 91.31 59 SER A C 1
ATOM 497 O O . SER A 1 59 ? -15.156 -24.547 -11.68 1 91.31 59 SER A O 1
ATOM 499 N N . HIS A 1 60 ? -16.062 -24.672 -13.711 1 91.5 60 HIS A N 1
ATOM 500 C CA . HIS A 1 60 ? -16.344 -23.234 -13.758 1 91.5 60 HIS A CA 1
ATOM 501 C C . HIS A 1 60 ? -17.438 -22.844 -12.773 1 91.5 60 HIS A C 1
ATOM 503 O O . HIS A 1 60 ? -17.359 -21.797 -12.125 1 91.5 60 HIS A O 1
ATOM 509 N N . ILE A 1 61 ? -18.422 -23.625 -12.656 1 93.31 61 ILE A N 1
ATOM 510 C CA . ILE A 1 61 ? -19.516 -23.359 -11.727 1 93.31 61 ILE A CA 1
ATOM 511 C C . ILE A 1 61 ? -18.984 -23.328 -10.297 1 93.31 61 ILE A C 1
ATOM 513 O O . ILE A 1 61 ? -19.312 -22.438 -9.523 1 93.31 61 ILE A O 1
ATOM 517 N N . PHE A 1 62 ? -18.156 -24.25 -9.969 1 91.44 62 PHE A N 1
ATOM 518 C CA . PHE A 1 62 ? -17.547 -24.312 -8.641 1 91.44 62 PHE A CA 1
ATOM 519 C C . PHE A 1 62 ? -16.781 -23.031 -8.344 1 91.44 62 PHE A C 1
ATOM 521 O O . PHE A 1 62 ? -17 -22.391 -7.305 1 91.44 62 PHE A O 1
ATOM 528 N N . LYS A 1 63 ? -15.969 -22.625 -9.273 1 89.12 63 LYS A N 1
ATOM 529 C CA . LYS A 1 63 ? -15.109 -21.469 -9.039 1 89.12 63 LYS A CA 1
ATOM 530 C C . LYS A 1 63 ? -15.922 -20.172 -9.023 1 89.12 63 LYS A C 1
ATOM 532 O O . LYS A 1 63 ? -15.594 -19.25 -8.289 1 89.12 63 LYS A O 1
ATOM 537 N N . PHE A 1 64 ? -16.969 -20.156 -9.797 1 91.75 64 PHE A N 1
ATOM 538 C CA . PHE A 1 64 ? -17.875 -19.016 -9.82 1 91.75 64 PHE A CA 1
ATOM 539 C C . PHE A 1 64 ? -18.562 -18.828 -8.477 1 91.75 64 PHE A C 1
ATOM 541 O O . PHE A 1 64 ? -18.625 -17.719 -7.949 1 91.75 64 PHE A O 1
ATOM 548 N N . VAL A 1 65 ? -19.047 -19.891 -7.945 1 92.75 65 VAL A N 1
ATOM 549 C CA . VAL A 1 65 ? -19.75 -19.859 -6.672 1 92.75 65 VAL A CA 1
ATOM 550 C C . VAL A 1 65 ? -18.797 -19.453 -5.559 1 92.75 65 VAL A C 1
ATOM 552 O O . VAL A 1 65 ? -19.125 -18.609 -4.715 1 92.75 65 VAL A O 1
ATOM 555 N N . VAL A 1 66 ? -17.656 -19.984 -5.602 1 90.31 66 VAL A N 1
ATOM 556 C CA . VAL A 1 66 ? -16.656 -19.672 -4.578 1 90.31 66 VAL A CA 1
ATOM 557 C C . VAL A 1 66 ? -16.297 -18.203 -4.637 1 90.31 66 VAL A C 1
ATOM 559 O O . VAL A 1 66 ? -16.234 -17.531 -3.604 1 90.31 66 VAL A O 1
ATOM 562 N N . ALA A 1 67 ? -16.094 -17.672 -5.82 1 90.19 67 ALA A N 1
ATOM 563 C CA . ALA A 1 67 ? -15.734 -16.266 -5.992 1 90.19 67 ALA A CA 1
ATOM 564 C C . ALA A 1 67 ? -16.828 -15.352 -5.461 1 90.19 67 ALA A C 1
ATOM 566 O O . ALA A 1 67 ? -16.547 -14.375 -4.766 1 90.19 67 ALA A O 1
ATOM 567 N N . ASN A 1 68 ? -18.047 -15.711 -5.766 1 91.69 68 ASN A N 1
ATOM 568 C CA . ASN A 1 68 ? -19.172 -14.883 -5.336 1 91.69 68 ASN A CA 1
ATOM 569 C C . ASN A 1 68 ? -19.344 -14.922 -3.82 1 91.69 68 ASN A C 1
ATOM 571 O O . ASN A 1 68 ? -19.547 -13.883 -3.189 1 91.69 68 ASN A O 1
ATOM 575 N N . ILE A 1 69 ? -19.297 -16.094 -3.268 1 90.44 69 ILE A N 1
ATOM 576 C CA . ILE A 1 69 ? -19.484 -16.25 -1.828 1 90.44 69 ILE A CA 1
ATOM 577 C C . ILE A 1 69 ? -18.344 -15.547 -1.091 1 90.44 69 ILE A C 1
ATOM 579 O O . ILE A 1 69 ? -18.562 -14.828 -0.115 1 90.44 69 ILE A O 1
ATOM 583 N N . GLY A 1 70 ? -17.156 -15.781 -1.574 1 87.81 70 GLY A N 1
ATOM 584 C CA . GLY A 1 70 ? -15.992 -15.172 -0.933 1 87.81 70 GLY A CA 1
ATOM 585 C C . GLY A 1 70 ? -16.047 -13.656 -0.922 1 87.81 70 GLY A C 1
ATOM 586 O O . GLY A 1 70 ? -15.844 -13.031 0.12 1 87.81 70 GLY A O 1
ATOM 587 N N . ASN A 1 71 ? -16.359 -13.078 -2.051 1 90.62 71 ASN A N 1
ATOM 588 C CA . ASN A 1 71 ? -16.375 -11.625 -2.145 1 90.62 71 ASN A CA 1
ATOM 589 C C . ASN A 1 71 ? -17.562 -11.023 -1.411 1 90.62 71 ASN A C 1
ATOM 591 O O . ASN A 1 71 ? -17.484 -9.898 -0.904 1 90.62 71 ASN A O 1
ATOM 595 N N . LYS A 1 72 ? -18.625 -11.742 -1.399 1 91 72 LYS A N 1
ATOM 596 C CA . LYS A 1 72 ? -19.75 -11.297 -0.581 1 91 72 LYS A CA 1
ATOM 597 C C . LYS A 1 72 ? -19.375 -11.258 0.897 1 91 72 LYS A C 1
ATOM 599 O O . LYS A 1 72 ? -19.75 -10.328 1.616 1 91 72 LYS A O 1
ATOM 604 N N . PHE A 1 73 ? -18.703 -12.211 1.293 1 89.06 73 PHE A N 1
ATOM 605 C CA . PHE A 1 73 ? -18.234 -12.266 2.676 1 89.06 73 PHE A CA 1
ATOM 606 C C . PHE A 1 73 ? -17.312 -11.086 2.982 1 89.06 73 PHE A C 1
ATOM 608 O O . PHE A 1 73 ? -17.422 -10.469 4.043 1 89.06 73 PHE A O 1
ATOM 615 N N . ILE A 1 74 ? -16.453 -10.773 2.094 1 88.81 74 ILE A N 1
ATOM 616 C CA . ILE A 1 74 ? -15.523 -9.664 2.277 1 88.81 74 ILE A CA 1
ATOM 617 C C . ILE A 1 74 ? -16.297 -8.359 2.389 1 88.81 74 ILE A C 1
ATOM 619 O O . ILE A 1 74 ? -16 -7.523 3.25 1 88.81 74 ILE A O 1
ATOM 623 N N . TYR A 1 75 ? -17.188 -8.211 1.51 1 92.88 75 TYR A N 1
ATOM 624 C CA . TYR A 1 75 ? -18.047 -7.031 1.536 1 92.88 75 TYR A CA 1
ATOM 625 C C . TYR A 1 75 ? -18.734 -6.887 2.887 1 92.88 75 TYR A C 1
ATOM 627 O O . TYR A 1 75 ? -18.75 -5.801 3.469 1 92.88 75 TYR A O 1
ATOM 635 N N . GLU A 1 76 ? -19.25 -7.902 3.385 1 90.94 76 GLU A N 1
ATOM 636 C CA . GLU A 1 76 ? -19.953 -7.883 4.664 1 90.94 76 GLU A CA 1
ATOM 637 C C . GLU A 1 76 ? -19 -7.59 5.816 1 90.94 76 GLU A C 1
ATOM 639 O O . GLU A 1 76 ? -19.344 -6.84 6.734 1 90.94 76 GLU A O 1
ATOM 644 N N . LEU A 1 77 ? -17.891 -8.203 5.766 1 88.62 77 LEU A N 1
ATOM 645 C CA . LEU A 1 77 ? -16.906 -7.977 6.816 1 88.62 77 LEU A CA 1
ATOM 646 C C . LEU A 1 77 ? -16.484 -6.512 6.859 1 88.62 77 LEU A C 1
ATOM 648 O O . LEU A 1 77 ? -16.344 -5.93 7.938 1 88.62 77 LEU A O 1
ATOM 652 N N . ARG A 1 78 ? -16.25 -6.004 5.676 1 90.44 78 ARG A N 1
ATOM 653 C CA . ARG A 1 78 ? -15.852 -4.602 5.574 1 90.44 78 ARG A CA 1
ATOM 654 C C . ARG A 1 78 ? -16.938 -3.689 6.129 1 90.44 78 ARG A C 1
ATOM 656 O O . ARG A 1 78 ? -16.656 -2.787 6.922 1 90.44 78 ARG A O 1
ATOM 663 N N . THR A 1 79 ? -18.125 -3.891 5.699 1 93.56 79 THR A N 1
ATOM 664 C CA . THR A 1 79 ? -19.25 -3.057 6.109 1 93.56 79 THR A CA 1
ATOM 665 C C . THR A 1 79 ? -19.484 -3.176 7.613 1 93.56 79 THR A C 1
ATOM 667 O O . THR A 1 79 ? -19.734 -2.176 8.289 1 93.56 79 THR A O 1
ATOM 670 N N . ARG A 1 80 ? -19.359 -4.352 8.117 1 90.75 80 ARG A N 1
ATOM 671 C CA . ARG A 1 80 ? -19.547 -4.566 9.547 1 90.75 80 ARG A CA 1
ATOM 672 C C . ARG A 1 80 ? -18.469 -3.863 10.359 1 90.75 80 ARG A C 1
ATOM 674 O O . ARG A 1 80 ? -18.734 -3.303 11.422 1 90.75 80 ARG A O 1
ATOM 681 N N . PHE A 1 81 ? -17.328 -3.977 9.883 1 91.12 81 PHE A N 1
ATOM 682 C CA . PHE A 1 81 ? -16.219 -3.34 10.578 1 91.12 81 PHE A CA 1
ATOM 683 C C . PHE A 1 81 ? -16.406 -1.828 10.633 1 91.12 81 PHE A C 1
ATOM 685 O O . PHE A 1 81 ? -16.203 -1.208 11.68 1 91.12 81 PHE A O 1
ATOM 692 N N . VAL A 1 82 ? -16.75 -1.279 9.531 1 93.75 82 VAL A N 1
ATOM 693 C CA . VAL A 1 82 ? -16.953 0.165 9.453 1 93.75 82 VAL A CA 1
ATOM 694 C C . VAL A 1 82 ? -18.078 0.581 10.398 1 93.75 82 VAL A C 1
ATOM 696 O O . VAL A 1 82 ? -17.953 1.579 11.117 1 93.75 82 VAL A O 1
ATOM 699 N N . LEU A 1 83 ? -19.125 -0.16 10.461 1 94.12 83 LEU A N 1
ATOM 700 C CA . LEU A 1 83 ? -20.234 0.123 11.359 1 94.12 83 LEU A CA 1
ATOM 701 C C . LEU A 1 83 ? -19.797 0.031 12.82 1 94.12 83 LEU A C 1
ATOM 703 O O . LEU A 1 83 ? -20.234 0.818 13.656 1 94.12 83 LEU A O 1
ATOM 707 N N . ARG A 1 84 ? -18.906 -0.92 13.078 1 92.44 84 ARG A N 1
ATOM 708 C CA . ARG A 1 84 ? -18.406 -1.061 14.438 1 92.44 84 ARG A CA 1
ATOM 709 C C . ARG A 1 84 ? -17.562 0.143 14.836 1 92.44 84 ARG A C 1
ATOM 711 O O . ARG A 1 84 ? -17.641 0.627 15.961 1 92.44 84 ARG A O 1
ATOM 718 N N . VAL A 1 85 ? -16.797 0.591 13.93 1 92.81 85 VAL A N 1
ATOM 719 C CA . VAL A 1 85 ? -15.961 1.758 14.195 1 92.81 85 VAL A CA 1
ATOM 720 C C . VAL A 1 85 ? -16.844 2.98 14.438 1 92.81 85 VAL A C 1
ATOM 722 O O . VAL A 1 85 ? -16.688 3.682 15.438 1 92.81 85 VAL A O 1
ATOM 725 N N . LEU A 1 86 ? -17.812 3.195 13.586 1 93.5 86 LEU A N 1
ATOM 726 C CA . LEU A 1 86 ? -18.641 4.395 13.609 1 93.5 86 LEU A CA 1
ATOM 727 C C . LEU A 1 86 ? -19.547 4.395 14.828 1 93.5 86 LEU A C 1
ATOM 729 O O . LEU A 1 86 ? -20.031 5.445 15.25 1 93.5 86 LEU A O 1
ATOM 733 N N . ASN A 1 87 ? -19.766 3.264 15.398 1 92 87 ASN A N 1
ATOM 734 C CA . ASN A 1 87 ? -20.672 3.18 16.531 1 92 87 ASN A CA 1
ATOM 735 C C . ASN A 1 87 ? -19.906 2.971 17.844 1 92 87 ASN A C 1
ATOM 737 O O . ASN A 1 87 ? -20.5 2.752 18.891 1 92 87 ASN A O 1
ATOM 741 N N . SER A 1 88 ? -18.625 2.998 17.766 1 91.31 88 SER A N 1
ATOM 742 C CA . SER A 1 88 ? -17.812 2.938 18.969 1 91.31 88 SER A CA 1
ATOM 743 C C . SER A 1 88 ? -17.688 4.309 19.625 1 91.31 88 SER A C 1
ATOM 745 O O . SER A 1 88 ? -18.016 5.328 19.016 1 91.31 88 SER A O 1
ATOM 747 N N . THR A 1 89 ? -17.234 4.281 20.875 1 89.81 89 THR A N 1
ATOM 748 C CA . THR A 1 89 ? -17.109 5.531 21.625 1 89.81 89 THR A CA 1
ATOM 749 C C . THR A 1 89 ? -15.898 6.324 21.141 1 89.81 89 THR A C 1
ATOM 751 O O . THR A 1 89 ? -14.938 5.746 20.625 1 89.81 89 THR A O 1
ATOM 754 N N . PHE A 1 90 ? -15.992 7.559 21.312 1 89.69 90 PHE A N 1
ATOM 755 C CA . PHE A 1 90 ? -14.891 8.445 20.953 1 89.69 90 PHE A CA 1
ATOM 756 C C . PHE A 1 90 ? -13.609 8.039 21.688 1 89.69 90 PHE A C 1
ATOM 758 O O . PHE A 1 90 ? -12.523 8.062 21.094 1 89.69 90 PHE A O 1
ATOM 765 N N . MET A 1 91 ? -13.68 7.633 22.891 1 86.31 91 MET A N 1
ATOM 766 C CA . MET A 1 91 ? -12.523 7.246 23.688 1 86.31 91 MET A CA 1
ATOM 767 C C . MET A 1 91 ? -11.844 6.016 23.109 1 86.31 91 MET A C 1
ATOM 769 O O . MET A 1 91 ? -10.609 5.941 23.078 1 86.31 91 MET A O 1
ATOM 773 N N . THR A 1 92 ? -12.633 5.133 22.703 1 86.56 92 THR A N 1
ATOM 774 C CA . THR A 1 92 ? -12.094 3.92 22.094 1 86.56 92 THR A CA 1
ATOM 775 C C . THR A 1 92 ? -11.328 4.246 20.812 1 86.56 92 THR A C 1
ATOM 777 O O . THR A 1 92 ? -10.25 3.701 20.578 1 86.56 92 THR A O 1
ATOM 780 N N . ILE A 1 93 ? -11.867 5.129 20 1 86.12 93 ILE A N 1
ATOM 781 C CA . ILE A 1 93 ? -11.258 5.508 18.734 1 86.12 93 ILE A CA 1
ATOM 782 C C . ILE A 1 93 ? -9.969 6.293 18.984 1 86.12 93 ILE A C 1
ATOM 784 O O . ILE A 1 93 ? -8.977 6.117 18.281 1 86.12 93 ILE A O 1
ATOM 788 N N . MET A 1 94 ? -10.016 7.105 19.984 1 78.19 94 MET A N 1
ATOM 789 C CA . MET A 1 94 ? -8.844 7.906 20.328 1 78.19 94 MET A CA 1
ATOM 790 C C . MET A 1 94 ? -7.73 7.023 20.875 1 78.19 94 MET A C 1
ATOM 792 O O . MET A 1 94 ? -6.547 7.305 20.672 1 78.19 94 MET A O 1
ATOM 796 N N . ASP A 1 95 ? -8.125 6.023 21.578 1 77.31 95 ASP A N 1
ATOM 797 C CA . ASP A 1 95 ? -7.156 5.113 22.172 1 77.31 95 ASP A CA 1
ATOM 798 C C . ASP A 1 95 ? -6.523 4.219 21.109 1 77.31 95 ASP A C 1
ATOM 800 O O . ASP A 1 95 ? -5.367 3.805 21.234 1 77.31 95 ASP A O 1
ATOM 804 N N . THR A 1 96 ? -7.375 4.008 20.172 1 77.81 96 THR A N 1
ATOM 805 C CA . THR A 1 96 ? -6.871 3.225 19.047 1 77.81 96 THR A CA 1
ATOM 806 C C . THR A 1 96 ? -6.211 4.129 18.016 1 77.81 96 THR A C 1
ATOM 808 O O . THR A 1 96 ? -6.82 5.086 17.531 1 77.81 96 THR A O 1
ATOM 811 N N . THR A 1 97 ? -5.004 3.994 17.797 1 72.69 97 THR A N 1
ATOM 812 C CA . THR A 1 97 ? -4.285 4.848 16.859 1 72.69 97 THR A CA 1
ATOM 813 C C . THR A 1 97 ? -4.926 4.789 15.477 1 72.69 97 THR A C 1
ATOM 815 O O . THR A 1 97 ? -5.375 3.729 15.039 1 72.69 97 THR A O 1
ATOM 818 N N . LYS A 1 98 ? -5.086 5.859 14.812 1 80.88 98 LYS A N 1
ATOM 819 C CA . LYS A 1 98 ? -5.59 5.961 13.445 1 80.88 98 LYS A CA 1
ATOM 820 C C . LYS A 1 98 ? -4.91 4.945 12.531 1 80.88 98 LYS A C 1
ATOM 822 O O . LYS A 1 98 ? -5.57 4.293 11.719 1 80.88 98 LYS A O 1
ATOM 827 N N . ALA A 1 99 ? -3.676 4.84 12.789 1 70.56 99 ALA A N 1
ATOM 828 C CA . ALA A 1 99 ? -2.891 3.932 11.961 1 70.56 99 ALA A CA 1
ATOM 829 C C . ALA A 1 99 ? -3.348 2.486 12.148 1 70.56 99 ALA A C 1
ATOM 831 O O . ALA A 1 99 ? -3.43 1.726 11.18 1 70.56 99 ALA A O 1
ATOM 832 N N . LYS A 1 100 ? -3.631 2.115 13.312 1 81.44 100 LYS A N 1
ATOM 833 C CA . LYS A 1 100 ? -4.059 0.752 13.609 1 81.44 100 LYS A CA 1
ATOM 834 C C . LYS A 1 100 ? -5.414 0.451 12.984 1 81.44 100 LYS A C 1
ATOM 836 O O . LYS A 1 100 ? -5.617 -0.623 12.414 1 81.44 100 LYS A O 1
ATOM 841 N N . ILE A 1 101 ? -6.293 1.354 13.039 1 86.88 101 ILE A N 1
ATOM 842 C CA . ILE A 1 101 ? -7.621 1.172 12.461 1 86.88 101 ILE A CA 1
ATOM 843 C C . ILE A 1 101 ? -7.516 1.084 10.945 1 86.88 101 ILE A C 1
ATOM 845 O O . ILE A 1 101 ? -8.117 0.207 10.32 1 86.88 101 ILE A O 1
ATOM 849 N N . LEU A 1 102 ? -6.723 1.935 10.406 1 84.31 102 LEU A N 1
ATOM 850 C CA . LEU A 1 102 ? -6.555 1.93 8.961 1 84.31 102 LEU A CA 1
ATOM 851 C C . LEU A 1 102 ? -5.914 0.626 8.492 1 84.31 102 LEU A C 1
ATOM 853 O O . LEU A 1 102 ? -6.305 0.075 7.457 1 84.31 102 LEU A O 1
ATOM 857 N N . ALA A 1 103 ? -4.977 0.123 9.242 1 78.38 103 ALA A N 1
ATOM 858 C CA . ALA A 1 103 ? -4.332 -1.147 8.914 1 78.38 103 ALA A CA 1
ATOM 859 C C . ALA A 1 103 ? -5.332 -2.299 8.969 1 78.38 103 ALA A C 1
ATOM 861 O O . ALA A 1 103 ? -5.305 -3.197 8.125 1 78.38 103 ALA A O 1
ATOM 862 N N . CYS A 1 104 ? -6.172 -2.309 9.797 1 83.81 104 CYS A N 1
ATOM 863 C CA . CYS A 1 104 ? -7.156 -3.371 9.969 1 83.81 104 CYS A CA 1
ATOM 864 C C . CYS A 1 104 ? -8.148 -3.389 8.812 1 83.81 104 CYS A C 1
ATOM 866 O O . CYS A 1 104 ? -8.43 -4.449 8.25 1 83.81 104 CYS A O 1
ATOM 868 N N . VAL A 1 105 ? -8.547 -2.225 8.422 1 84.75 105 VAL A N 1
ATOM 869 C CA . VAL A 1 105 ? -9.609 -2.168 7.422 1 84.75 105 VAL A CA 1
ATOM 870 C C . VAL A 1 105 ? -9.016 -2.346 6.023 1 84.75 105 VAL A C 1
ATOM 872 O O . VAL A 1 105 ? -9.719 -2.721 5.086 1 84.75 105 VAL A O 1
ATOM 875 N N . SER A 1 106 ? -7.805 -2.086 5.895 1 81.12 106 SER A N 1
ATOM 876 C CA . SER A 1 106 ? -7.195 -2.199 4.574 1 81.12 106 SER A CA 1
ATOM 877 C C . SER A 1 106 ? -6.426 -3.508 4.43 1 81.12 106 SER A C 1
ATOM 879 O O . SER A 1 106 ? -6.918 -4.457 3.816 1 81.12 106 SER A O 1
ATOM 881 N N . LYS A 1 107 ? -5.453 -3.734 5.25 1 77.81 107 LYS A N 1
ATOM 882 C CA . LYS A 1 107 ? -4.543 -4.863 5.102 1 77.81 107 LYS A CA 1
ATOM 883 C C . LYS A 1 107 ? -5.117 -6.125 5.742 1 77.81 107 LYS A C 1
ATOM 885 O O . LYS A 1 107 ? -5.145 -7.188 5.121 1 77.81 107 LYS A O 1
ATOM 890 N N . ASP A 1 108 ? -5.594 -6.094 6.922 1 83.38 108 ASP A N 1
ATOM 891 C CA . ASP A 1 108 ? -6.027 -7.273 7.664 1 83.38 108 ASP A CA 1
ATOM 892 C C . ASP A 1 108 ? -7.301 -7.867 7.062 1 83.38 108 ASP A C 1
ATOM 894 O O . ASP A 1 108 ? -7.43 -9.086 6.945 1 83.38 108 ASP A O 1
ATOM 898 N N . ILE A 1 109 ? -8.172 -6.988 6.723 1 84 109 ILE A N 1
ATOM 899 C CA . ILE A 1 109 ? -9.391 -7.496 6.102 1 84 109 ILE A CA 1
ATOM 900 C C . ILE A 1 109 ? -9.055 -8.172 4.777 1 84 109 ILE A C 1
ATOM 902 O O . ILE A 1 109 ? -9.633 -9.203 4.43 1 84 109 ILE A O 1
ATOM 906 N N . ASN A 1 110 ? -8.125 -7.633 4.09 1 80.75 110 ASN A N 1
ATOM 907 C CA . ASN A 1 110 ? -7.691 -8.25 2.844 1 80.75 110 ASN A CA 1
ATOM 908 C C . ASN A 1 110 ? -7.039 -9.609 3.088 1 80.75 110 ASN A C 1
ATOM 910 O O . ASN A 1 110 ? -7.262 -10.555 2.328 1 80.75 110 ASN A O 1
ATOM 914 N N . ASN A 1 111 ? -6.254 -9.695 4.109 1 83.12 111 ASN A N 1
ATOM 915 C CA . ASN A 1 111 ? -5.652 -10.977 4.477 1 83.12 111 ASN A CA 1
ATOM 916 C C . ASN A 1 111 ? -6.715 -12.023 4.797 1 83.12 111 ASN A C 1
ATOM 918 O O . ASN A 1 111 ? -6.598 -13.18 4.395 1 83.12 111 ASN A O 1
ATOM 922 N N . ILE A 1 112 ? -7.672 -11.602 5.5 1 84.94 112 ILE A N 1
ATOM 923 C CA . ILE A 1 112 ? -8.758 -12.508 5.855 1 84.94 112 ILE A CA 1
ATOM 924 C C . ILE A 1 112 ? -9.5 -12.953 4.598 1 84.94 112 ILE A C 1
ATOM 926 O O . ILE A 1 112 ? -9.797 -14.141 4.43 1 84.94 112 ILE A O 1
ATOM 930 N N . SER A 1 113 ? -9.695 -11.938 3.787 1 79.56 113 SER A N 1
ATOM 931 C CA . SER A 1 113 ? -10.359 -12.242 2.521 1 79.56 113 SER A CA 1
ATOM 932 C C . SER A 1 113 ? -9.562 -13.258 1.708 1 79.56 113 SER A C 1
ATOM 934 O O . SER A 1 113 ? -10.109 -14.242 1.229 1 79.56 113 SER A O 1
ATOM 936 N N . ASN A 1 114 ? -8.32 -13.117 1.56 1 80.62 114 ASN A N 1
ATOM 937 C CA . ASN A 1 114 ? -7.461 -14.023 0.807 1 80.62 114 ASN A CA 1
ATOM 938 C C . ASN A 1 114 ? -7.41 -15.406 1.443 1 80.62 114 ASN A C 1
ATOM 940 O O . ASN A 1 114 ? -7.422 -16.422 0.741 1 80.62 114 ASN A O 1
ATOM 944 N N . GLY A 1 115 ? -7.355 -15.461 2.729 1 83.56 115 GLY A N 1
ATOM 945 C CA . GLY A 1 115 ? -7.352 -16.734 3.439 1 83.56 115 GLY A CA 1
ATOM 946 C C . GLY A 1 115 ? -8.617 -17.531 3.229 1 83.56 115 GLY A C 1
ATOM 947 O O . GLY A 1 115 ? -8.562 -18.75 3.053 1 83.56 115 GLY A O 1
ATOM 948 N N . LEU A 1 116 ? -9.688 -16.859 3.254 1 80.88 116 LEU A N 1
ATOM 949 C CA . LEU A 1 116 ? -10.969 -17.531 3.064 1 80.88 116 LEU A CA 1
ATOM 950 C C . LEU A 1 116 ? -11.047 -18.172 1.681 1 80.88 116 LEU A C 1
ATOM 952 O O . LEU A 1 116 ? -11.562 -19.281 1.532 1 80.88 116 LEU A O 1
ATOM 956 N N . MET A 1 117 ? -10.57 -17.469 0.722 1 81 117 MET A N 1
ATOM 957 C CA . MET A 1 117 ? -10.547 -18.031 -0.627 1 81 117 MET A CA 1
ATOM 958 C C . MET A 1 117 ? -9.617 -19.234 -0.701 1 81 117 MET A C 1
ATOM 960 O O . MET A 1 117 ? -9.906 -20.203 -1.402 1 81 117 MET A O 1
ATOM 964 N N . ARG A 1 118 ? -8.547 -19.219 -0.021 1 84.88 118 ARG A N 1
ATOM 965 C CA . ARG A 1 118 ? -7.586 -20.312 -0.02 1 84.88 118 ARG A CA 1
ATOM 966 C C . ARG A 1 118 ? -8.141 -21.531 0.7 1 84.88 118 ARG A C 1
ATOM 968 O O . ARG A 1 118 ? -7.773 -22.656 0.387 1 84.88 118 ARG A O 1
ATOM 975 N N . ILE A 1 119 ? -9.094 -21.312 1.607 1 86.94 119 ILE A N 1
ATOM 976 C CA . ILE A 1 119 ? -9.734 -22.438 2.281 1 86.94 119 ILE A CA 1
ATOM 977 C C . ILE A 1 119 ? -10.492 -23.281 1.261 1 86.94 119 ILE A C 1
ATOM 979 O O . ILE A 1 119 ? -10.406 -24.516 1.283 1 86.94 119 ILE A O 1
ATOM 983 N N . SER A 1 120 ? -11.195 -22.609 0.397 1 85.31 120 SER A N 1
ATOM 984 C CA . SER A 1 120 ? -11.922 -23.328 -0.65 1 85.31 120 SER A CA 1
ATOM 985 C C . SER A 1 120 ? -10.961 -24.062 -1.581 1 85.31 120 SER A C 1
ATOM 987 O O . SER A 1 120 ? -11.234 -25.188 -1.997 1 85.31 120 SER A O 1
ATOM 989 N N . ASP A 1 121 ? -9.82 -23.391 -1.888 1 87.5 121 ASP A N 1
ATOM 990 C CA . ASP A 1 121 ? -8.812 -24.016 -2.732 1 87.5 121 ASP A CA 1
ATOM 991 C C . ASP A 1 121 ? -8.227 -25.25 -2.064 1 87.5 121 ASP A C 1
ATOM 993 O O . ASP A 1 121 ? -8.016 -26.281 -2.721 1 87.5 121 ASP A O 1
ATOM 997 N N . LEU A 1 122 ? -7.992 -25.156 -0.804 1 89.25 122 LEU A N 1
ATOM 998 C CA . LEU A 1 122 ? -7.445 -26.266 -0.023 1 89.25 122 LEU A CA 1
ATOM 999 C C . LEU A 1 122 ? -8.414 -27.438 0.007 1 89.25 122 LEU A C 1
ATOM 1001 O O . LEU A 1 122 ? -8.008 -28.594 -0.163 1 89.25 122 LEU A O 1
ATOM 1005 N N . LEU A 1 123 ? -9.641 -27.141 0.17 1 87.81 123 LEU A N 1
ATOM 1006 C CA . LEU A 1 123 ? -10.664 -28.172 0.235 1 87.81 123 LEU A CA 1
ATOM 1007 C C . LEU A 1 123 ? -10.789 -28.891 -1.101 1 87.81 123 LEU A C 1
ATOM 1009 O O . LEU A 1 123 ? -10.773 -30.125 -1.147 1 87.81 123 LEU A O 1
ATOM 1013 N N . GLN A 1 124 ? -10.883 -28.156 -2.094 1 88 124 GLN A N 1
ATOM 1014 C CA . GLN A 1 124 ? -11.078 -28.75 -3.414 1 88 124 GLN A CA 1
ATOM 1015 C C . GLN A 1 124 ? -9.852 -29.562 -3.836 1 88 124 GLN A C 1
ATOM 1017 O O . GLN A 1 124 ? -9.977 -30.703 -4.289 1 88 124 GLN A O 1
ATOM 1022 N N . SER A 1 125 ? -8.664 -28.953 -3.732 1 90.25 125 SER A N 1
ATOM 1023 C CA . SER A 1 125 ? -7.434 -29.656 -4.098 1 90.25 125 SER A CA 1
ATOM 1024 C C . SER A 1 125 ? -7.203 -30.875 -3.205 1 90.25 125 SER A C 1
ATOM 1026 O O . SER A 1 125 ? -6.777 -31.922 -3.682 1 90.25 125 SER A O 1
ATOM 1028 N N . GLY A 1 126 ? -7.523 -30.75 -1.952 1 90.81 126 GLY A N 1
ATOM 1029 C CA . GLY A 1 126 ? -7.395 -31.859 -1.025 1 90.81 126 GLY A CA 1
ATOM 1030 C C . GLY A 1 126 ? -8.297 -33.031 -1.367 1 90.81 126 GLY A C 1
ATOM 1031 O O . GLY A 1 126 ? -7.863 -34.188 -1.343 1 90.81 126 GLY A O 1
ATOM 1032 N N . LEU A 1 127 ? -9.477 -32.75 -1.721 1 90.75 127 LEU A N 1
ATOM 1033 C CA . LEU A 1 127 ? -10.438 -33.781 -2.088 1 90.75 127 LEU A CA 1
ATOM 1034 C C . LEU A 1 127 ? -10.008 -34.469 -3.377 1 90.75 127 LEU A C 1
ATOM 1036 O O . LEU A 1 127 ? -10.125 -35.688 -3.494 1 90.75 127 LEU A O 1
ATOM 1040 N N . LEU A 1 128 ? -9.547 -33.656 -4.316 1 90.81 128 LEU A N 1
ATOM 1041 C CA . LEU A 1 128 ? -9.078 -34.25 -5.566 1 90.81 128 LEU A CA 1
ATOM 1042 C C . LEU A 1 128 ? -7.91 -35.188 -5.316 1 90.81 128 LEU A C 1
ATOM 1044 O O . LEU A 1 128 ? -7.871 -36.312 -5.859 1 90.81 128 LEU A O 1
ATOM 1048 N N . ILE A 1 129 ? -6.973 -34.781 -4.531 1 92.81 129 ILE A N 1
ATOM 1049 C CA . ILE A 1 129 ? -5.824 -35.594 -4.184 1 92.81 129 ILE A CA 1
ATOM 1050 C C . ILE A 1 129 ? -6.293 -36.875 -3.482 1 92.81 129 ILE A C 1
ATOM 1052 O O . ILE A 1 129 ? -5.848 -37.969 -3.814 1 92.81 129 ILE A O 1
ATOM 1056 N N . PHE A 1 130 ? -7.172 -36.75 -2.641 1 91.81 130 PHE A N 1
ATOM 1057 C CA . PHE A 1 130 ? -7.711 -37.875 -1.87 1 91.81 130 PHE A CA 1
ATOM 1058 C C . PHE A 1 130 ? -8.367 -38.875 -2.787 1 91.81 130 PHE A C 1
ATOM 1060 O O . PHE A 1 130 ? -8.078 -40.094 -2.697 1 91.81 130 PHE A O 1
ATOM 1067 N N . PHE A 1 131 ? -9.18 -38.5 -3.691 1 91.12 131 PHE A N 1
ATOM 1068 C CA . PHE A 1 131 ? -9.883 -39.375 -4.598 1 91.12 131 PHE A CA 1
ATOM 1069 C C . PHE A 1 131 ? -8.906 -40.031 -5.582 1 91.12 131 PHE A C 1
ATOM 1071 O O . PHE A 1 131 ? -9.078 -41.188 -5.969 1 91.12 131 PHE A O 1
ATOM 1078 N N . CYS A 1 132 ? -7.941 -39.281 -5.996 1 92.75 132 CYS A N 1
ATOM 1079 C CA . CYS A 1 132 ? -6.941 -39.844 -6.891 1 92.75 132 CYS A CA 1
ATOM 1080 C C . CYS A 1 132 ? -6.156 -40.938 -6.199 1 92.75 132 CYS A C 1
ATOM 1082 O O . CYS A 1 132 ? -5.836 -41.969 -6.82 1 92.75 132 CYS A O 1
ATOM 1084 N N . ILE A 1 133 ? -5.848 -40.75 -4.941 1 93.25 133 ILE A N 1
ATOM 1085 C CA . ILE A 1 133 ? -5.133 -41.75 -4.184 1 93.25 133 ILE A CA 1
ATOM 1086 C C . ILE A 1 133 ? -5.965 -43.031 -4.133 1 93.25 133 ILE A C 1
ATOM 1088 O O . ILE A 1 133 ? -5.441 -44.125 -4.332 1 93.25 133 ILE A O 1
ATOM 1092 N N . PHE A 1 134 ? -7.23 -42.938 -3.953 1 93.06 134 PHE A N 1
ATOM 1093 C CA . PHE A 1 134 ? -8.117 -44.094 -3.955 1 93.06 134 PHE A CA 1
ATOM 1094 C C . PHE A 1 134 ? -8.133 -44.781 -5.324 1 93.06 134 PHE A C 1
ATOM 1096 O O . PHE A 1 134 ? -8.164 -46 -5.418 1 93.06 134 PHE A O 1
ATOM 1103 N N . TYR A 1 135 ? -8.125 -43.938 -6.285 1 92.5 135 TYR A N 1
ATOM 1104 C CA . TYR A 1 135 ? -8.094 -44.469 -7.648 1 92.5 135 TYR A CA 1
ATOM 1105 C C . TYR A 1 135 ? -6.793 -45.219 -7.902 1 92.5 135 TYR A C 1
ATOM 1107 O O . TYR A 1 135 ? -6.797 -46.25 -8.555 1 92.5 135 TYR A O 1
ATOM 1115 N N . PHE A 1 136 ? -5.695 -44.719 -7.398 1 94.75 136 PHE A N 1
ATOM 1116 C CA . PHE A 1 136 ? -4.414 -45.406 -7.539 1 94.75 136 PHE A CA 1
ATOM 1117 C C . PHE A 1 136 ? -4.457 -46.781 -6.875 1 94.75 136 PHE A C 1
ATOM 1119 O O . PHE A 1 136 ? -3.967 -47.75 -7.438 1 94.75 136 PHE A O 1
ATOM 1126 N N . PHE A 1 137 ? -5.043 -46.906 -5.754 1 95 137 PHE A N 1
ATOM 1127 C CA . PHE A 1 137 ? -5.148 -48.156 -5.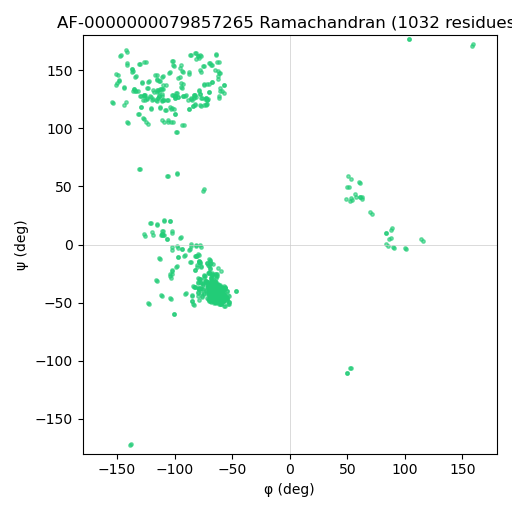043 1 95 137 PHE A CA 1
ATOM 1128 C C . PHE A 1 137 ? -6.039 -49.125 -5.805 1 95 137 PHE A C 1
ATOM 1130 O O . PHE A 1 137 ? -5.816 -50.344 -5.766 1 95 137 PHE A O 1
ATOM 1137 N N . TYR A 1 138 ? -7.055 -48.562 -6.449 1 93.56 138 TYR A N 1
ATOM 1138 C CA . TYR A 1 138 ? -7.934 -49.406 -7.266 1 93.56 138 TYR A CA 1
ATOM 1139 C C . TYR A 1 138 ? -7.176 -50 -8.438 1 93.56 138 TYR A C 1
ATOM 1141 O O . TYR A 1 138 ? -7.441 -51.125 -8.836 1 93.56 138 TYR A O 1
ATOM 1149 N N . LEU A 1 139 ? -6.211 -49.312 -8.977 1 93 139 LEU A N 1
ATOM 1150 C CA . LEU A 1 139 ? -5.461 -49.781 -10.141 1 93 139 LEU A CA 1
ATOM 1151 C C . LEU A 1 139 ? -4.332 -50.719 -9.727 1 93 139 LEU A C 1
ATOM 1153 O O . LEU A 1 139 ? -4.195 -51.812 -10.281 1 93 139 LEU A O 1
ATOM 1157 N N . SER A 1 140 ? -3.484 -50.312 -8.773 1 94.88 140 SER A N 1
ATOM 1158 C CA . SER A 1 140 ? -2.363 -51.094 -8.289 1 94.88 140 SER A CA 1
ATOM 1159 C C . SER A 1 140 ? -1.988 -50.719 -6.859 1 94.88 140 SER A C 1
ATOM 1161 O O . SER A 1 140 ? -1.525 -49.594 -6.617 1 94.88 140 SER A O 1
ATOM 1163 N N . ASN A 1 141 ? -2.004 -51.625 -5.992 1 95 141 ASN A N 1
ATOM 1164 C CA . ASN A 1 141 ? -1.755 -51.375 -4.578 1 95 141 ASN A CA 1
ATOM 1165 C C . ASN A 1 141 ? -0.301 -50.969 -4.328 1 95 141 ASN A C 1
ATOM 1167 O O . ASN A 1 141 ? -0.025 -50.031 -3.598 1 95 141 ASN A O 1
ATOM 1171 N N . ILE A 1 142 ? 0.614 -51.625 -4.938 1 95.56 142 ILE A N 1
ATOM 1172 C CA . ILE A 1 142 ? 2.033 -51.406 -4.684 1 95.56 142 ILE A CA 1
ATOM 1173 C C . ILE A 1 142 ? 2.449 -50.031 -5.219 1 95.56 142 ILE A C 1
ATOM 1175 O O . ILE A 1 142 ? 3.125 -49.281 -4.527 1 95.56 142 ILE A O 1
ATOM 1179 N N . ILE A 1 143 ? 2.004 -49.719 -6.434 1 95.88 143 ILE A N 1
ATOM 1180 C CA . ILE A 1 143 ? 2.357 -48.438 -7.02 1 95.88 143 ILE A CA 1
ATOM 1181 C C . ILE A 1 143 ? 1.695 -47.312 -6.23 1 95.88 143 ILE A C 1
ATOM 1183 O O . ILE A 1 143 ? 2.279 -46.219 -6.059 1 95.88 143 ILE A O 1
ATOM 1187 N N . ALA A 1 144 ? 0.533 -47.594 -5.723 1 96.12 144 ALA A N 1
ATOM 1188 C CA . ALA A 1 144 ? -0.186 -46.594 -4.922 1 96.12 144 ALA A CA 1
ATOM 1189 C C . ALA A 1 144 ? 0.583 -46.25 -3.65 1 96.12 144 ALA A C 1
ATOM 1191 O O . ALA A 1 144 ? 0.688 -45.094 -3.277 1 96.12 144 ALA A O 1
ATOM 1192 N N . ILE A 1 145 ? 1.079 -47.25 -3.006 1 96.5 145 ILE A N 1
ATOM 1193 C CA . ILE A 1 145 ? 1.861 -47.031 -1.794 1 96.5 145 ILE A CA 1
ATOM 1194 C C . ILE A 1 145 ? 3.094 -46.188 -2.121 1 96.5 145 ILE A C 1
ATOM 1196 O O . ILE A 1 145 ? 3.436 -45.25 -1.382 1 96.5 145 ILE A O 1
ATOM 1200 N N . PHE A 1 146 ? 3.719 -46.438 -3.217 1 95.94 146 PHE A N 1
ATOM 1201 C CA . PHE A 1 146 ? 4.875 -45.688 -3.654 1 95.94 146 PHE A CA 1
ATOM 1202 C C . PHE A 1 146 ? 4.496 -44.219 -3.865 1 95.94 146 PHE A C 1
ATOM 1204 O O . PHE A 1 146 ? 5.211 -43.312 -3.422 1 95.94 146 PHE A O 1
ATOM 1211 N N . ILE A 1 147 ? 3.387 -44 -4.484 1 95.88 147 ILE A N 1
ATOM 1212 C CA . ILE A 1 147 ? 2.953 -42.625 -4.801 1 95.88 147 ILE A CA 1
ATOM 1213 C C . ILE A 1 147 ? 2.662 -41.875 -3.514 1 95.88 147 ILE A C 1
ATOM 1215 O O . ILE A 1 147 ? 3.02 -40.688 -3.385 1 95.88 147 ILE A O 1
ATOM 1219 N N . VAL A 1 148 ? 2.02 -42.531 -2.623 1 95.62 148 VAL A N 1
ATOM 1220 C CA . VAL A 1 148 ? 1.689 -41.875 -1.359 1 95.62 148 VAL A CA 1
ATOM 1221 C C . VAL A 1 148 ? 2.973 -41.469 -0.641 1 95.62 148 VAL A C 1
ATOM 1223 O O . VAL A 1 148 ? 3.088 -40.344 -0.171 1 95.62 148 VAL A O 1
ATOM 1226 N N . ILE A 1 149 ? 3.938 -42.344 -0.617 1 96.5 149 ILE A N 1
ATOM 1227 C CA . ILE A 1 149 ? 5.211 -42.031 0.027 1 96.5 149 ILE A CA 1
ATOM 1228 C C . ILE A 1 149 ? 5.922 -40.906 -0.729 1 96.5 149 ILE A C 1
ATOM 1230 O O . ILE A 1 149 ? 6.457 -39.969 -0.117 1 96.5 149 ILE A O 1
ATOM 1234 N N . TRP A 1 150 ? 5.887 -41 -2.049 1 95.62 150 TRP A N 1
ATOM 1235 C CA . TRP A 1 150 ? 6.512 -40 -2.908 1 95.62 150 TRP A CA 1
ATOM 1236 C C . TRP A 1 150 ? 5.906 -38.625 -2.668 1 95.62 150 TRP A C 1
ATOM 1238 O O . TRP A 1 150 ? 6.629 -37.625 -2.529 1 95.62 150 TRP A O 1
ATOM 1248 N N . PHE A 1 151 ? 4.617 -38.562 -2.576 1 94.69 151 PHE A N 1
ATOM 1249 C CA . PHE A 1 151 ? 3.922 -37.312 -2.375 1 94.69 151 PHE A CA 1
ATOM 1250 C C . PHE A 1 151 ? 4.152 -36.781 -0.963 1 94.69 151 PHE A C 1
ATOM 1252 O O . PHE A 1 151 ? 4.227 -35.562 -0.751 1 94.69 151 PHE A O 1
ATOM 1259 N N . LEU A 1 152 ? 4.238 -37.656 0.004 1 95.06 152 LEU A N 1
ATOM 1260 C CA . LEU A 1 152 ? 4.508 -37.219 1.374 1 95.06 152 LEU A CA 1
ATOM 1261 C C . LEU A 1 152 ? 5.891 -36.594 1.484 1 95.06 152 LEU A C 1
ATOM 1263 O O . LEU A 1 152 ? 6.051 -35.562 2.131 1 95.06 152 LEU A O 1
ATOM 1267 N N . ILE A 1 153 ? 6.875 -37.188 0.81 1 95.44 153 ILE A N 1
ATOM 1268 C CA . ILE A 1 153 ? 8.227 -36.656 0.807 1 95.44 153 ILE A CA 1
ATOM 1269 C C . ILE A 1 153 ? 8.242 -35.281 0.093 1 95.44 153 ILE A C 1
ATOM 1271 O O . ILE A 1 153 ? 8.781 -34.312 0.609 1 95.44 153 ILE A O 1
ATOM 1275 N N . MET A 1 154 ? 7.562 -35.281 -0.982 1 93.81 154 MET A N 1
ATOM 1276 C CA . MET A 1 154 ? 7.465 -34.031 -1.747 1 93.81 154 MET A CA 1
ATOM 1277 C C . MET A 1 154 ? 6.781 -32.938 -0.93 1 93.81 154 MET A C 1
ATOM 1279 O O . MET A 1 154 ? 7.258 -31.812 -0.883 1 93.81 154 MET A O 1
ATOM 1283 N N . GLY A 1 155 ? 5.719 -33.312 -0.297 1 93.5 155 GLY A N 1
ATOM 1284 C CA . GLY A 1 155 ? 4.973 -32.375 0.506 1 93.5 155 GLY A CA 1
ATOM 1285 C C . GLY A 1 155 ? 5.773 -31.797 1.662 1 93.5 155 GLY A C 1
ATOM 1286 O O . GLY A 1 155 ? 5.707 -30.609 1.941 1 93.5 155 GLY A O 1
ATOM 1287 N N . PHE A 1 156 ? 6.527 -32.625 2.209 1 94.38 156 PHE A N 1
ATOM 1288 C CA . PHE A 1 156 ? 7.34 -32.219 3.348 1 94.38 156 PHE A CA 1
ATOM 1289 C C . PHE A 1 156 ? 8.391 -31.203 2.918 1 94.38 156 PHE A C 1
ATOM 1291 O O . PHE A 1 156 ? 8.531 -30.156 3.537 1 94.38 156 PHE A O 1
ATOM 1298 N N . VAL A 1 157 ? 9.102 -31.469 1.883 1 94.19 157 VAL A N 1
ATOM 1299 C CA . VAL A 1 157 ? 10.18 -30.594 1.411 1 94.19 157 VAL A CA 1
ATOM 1300 C C . VAL A 1 157 ? 9.594 -29.281 0.902 1 94.19 157 VAL A C 1
ATOM 1302 O O . VAL A 1 157 ? 10.07 -28.203 1.263 1 94.19 157 VAL A O 1
ATOM 1305 N N . VAL A 1 158 ? 8.539 -29.391 0.125 1 92.94 158 VAL A N 1
ATOM 1306 C CA . VAL A 1 158 ? 7.926 -28.203 -0.444 1 92.94 158 VAL A CA 1
ATOM 1307 C C . VAL A 1 158 ? 7.387 -27.312 0.675 1 92.94 158 VAL A C 1
ATOM 1309 O O . VAL A 1 158 ? 7.543 -26.094 0.636 1 92.94 158 VAL A O 1
ATOM 1312 N N . ASN A 1 159 ? 6.82 -27.938 1.694 1 92 159 ASN A N 1
ATOM 1313 C CA . ASN A 1 159 ? 6.262 -27.188 2.809 1 92 159 ASN A CA 1
ATOM 1314 C C . ASN A 1 159 ? 7.34 -26.406 3.557 1 92 159 ASN A C 1
ATOM 1316 O O . ASN A 1 159 ? 7.109 -25.266 3.988 1 92 159 ASN A O 1
ATOM 1320 N N . ILE A 1 160 ? 8.469 -26.922 3.709 1 93.56 160 ILE A N 1
ATOM 1321 C CA . ILE A 1 160 ? 9.578 -26.266 4.395 1 93.56 160 ILE A CA 1
ATOM 1322 C C . ILE A 1 160 ? 9.977 -25 3.645 1 93.56 160 ILE A C 1
ATOM 1324 O O . ILE A 1 160 ? 10.117 -23.938 4.246 1 93.56 160 ILE A O 1
ATOM 1328 N N . PHE A 1 161 ? 10.086 -25.109 2.398 1 92.81 161 PHE A N 1
ATOM 1329 C CA . PHE A 1 161 ? 10.578 -23.984 1.615 1 92.81 161 PHE A CA 1
ATOM 1330 C C . PHE A 1 161 ? 9.477 -22.938 1.421 1 92.81 161 PHE A C 1
ATOM 1332 O O . PHE A 1 161 ? 9.758 -21.75 1.349 1 92.81 161 PHE A O 1
ATOM 1339 N N . ILE A 1 162 ? 8.273 -23.391 1.4 1 90.88 162 ILE A N 1
ATOM 1340 C CA . ILE A 1 162 ? 7.168 -22.453 1.28 1 90.88 162 ILE A CA 1
ATOM 1341 C C . ILE A 1 162 ? 7.07 -21.609 2.549 1 90.88 162 ILE A C 1
ATOM 1343 O O . ILE A 1 162 ? 6.859 -20.391 2.48 1 90.88 162 ILE A O 1
ATOM 1347 N N . ARG A 1 163 ? 7.227 -22.203 3.656 1 89.38 163 ARG A N 1
ATOM 1348 C CA . ARG A 1 163 ? 7.207 -21.469 4.918 1 89.38 163 ARG A CA 1
ATOM 1349 C C . ARG A 1 163 ? 8.352 -20.453 4.977 1 89.38 163 ARG A C 1
ATOM 1351 O O . ARG A 1 163 ? 8.172 -19.328 5.445 1 89.38 163 ARG A O 1
ATOM 1358 N N . LYS A 1 164 ? 9.492 -20.891 4.473 1 92.12 164 LYS A N 1
ATOM 1359 C CA . LYS A 1 164 ? 10.641 -19.984 4.418 1 92.12 164 LYS A CA 1
ATOM 1360 C C . LYS A 1 164 ? 10.383 -18.812 3.479 1 92.12 164 LYS A C 1
ATOM 1362 O O . LYS A 1 164 ? 10.766 -17.688 3.77 1 92.12 164 LYS A O 1
ATOM 1367 N N . THR A 1 165 ? 9.766 -19.125 2.398 1 89.88 165 THR A N 1
ATOM 1368 C CA . THR A 1 165 ? 9.391 -18.094 1.439 1 89.88 165 THR A CA 1
ATOM 1369 C C . THR A 1 165 ? 8.516 -17.031 2.1 1 89.88 165 THR A C 1
ATOM 1371 O O . THR A 1 165 ? 8.789 -15.836 2.002 1 89.88 165 THR A O 1
ATOM 1374 N N . TYR A 1 166 ? 7.559 -17.469 2.828 1 87.19 166 TYR A N 1
ATOM 1375 C CA . TYR A 1 166 ? 6.617 -16.562 3.463 1 87.19 166 TYR A CA 1
ATOM 1376 C C . TYR A 1 166 ? 7.312 -15.703 4.516 1 87.19 166 TYR A C 1
ATOM 1378 O O . TYR A 1 166 ? 7.078 -14.492 4.598 1 87.19 166 TYR A O 1
ATOM 1386 N N . LYS A 1 167 ? 8.18 -16.266 5.254 1 89.56 167 LYS A N 1
ATOM 1387 C CA . LYS A 1 167 ? 8.93 -15.547 6.281 1 89.56 167 LYS A CA 1
ATOM 1388 C C . LYS A 1 167 ? 9.805 -14.461 5.664 1 89.56 167 LYS A C 1
ATOM 1390 O O . LYS A 1 167 ? 9.82 -13.328 6.141 1 89.56 167 LYS A O 1
ATOM 1395 N N . ASN A 1 168 ? 10.477 -14.812 4.613 1 91.38 168 ASN A N 1
ATOM 1396 C CA . ASN A 1 168 ? 11.391 -13.867 3.977 1 91.38 168 ASN A CA 1
ATOM 1397 C C . ASN A 1 168 ? 10.633 -12.758 3.246 1 91.38 168 ASN A C 1
ATOM 1399 O O . ASN A 1 168 ? 11.086 -11.617 3.199 1 91.38 168 ASN A O 1
ATOM 1403 N N . TYR A 1 169 ? 9.5 -13.094 2.725 1 85.56 169 TYR A N 1
ATOM 1404 C CA . TYR A 1 169 ? 8.68 -12.062 2.102 1 85.56 169 TYR A CA 1
ATOM 1405 C C . TYR A 1 169 ? 8.125 -11.094 3.145 1 85.56 169 TYR A C 1
ATOM 1407 O O . TYR A 1 169 ? 8.031 -9.891 2.898 1 85.56 169 TYR A O 1
ATOM 1415 N N . LYS A 1 170 ? 7.773 -11.641 4.254 1 84.12 170 LYS A N 1
ATOM 1416 C CA . LYS A 1 170 ? 7.336 -10.766 5.34 1 84.12 170 LYS A CA 1
ATOM 1417 C C . LYS A 1 170 ? 8.438 -9.781 5.73 1 84.12 170 LYS A C 1
ATOM 1419 O O . LYS A 1 170 ? 8.18 -8.594 5.902 1 84.12 170 LYS A O 1
ATOM 1424 N N . LYS A 1 171 ? 9.648 -10.25 5.805 1 90.25 171 LYS A N 1
ATOM 1425 C CA . LYS A 1 171 ? 10.789 -9.398 6.117 1 90.25 171 LYS A CA 1
ATOM 1426 C C . LYS A 1 171 ? 11.008 -8.352 5.023 1 90.25 171 LYS A C 1
ATOM 1428 O O . LYS A 1 171 ? 11.281 -7.188 5.32 1 90.25 171 LYS A O 1
ATOM 1433 N N . SER A 1 172 ? 10.906 -8.742 3.805 1 88 172 SER A N 1
ATOM 1434 C CA . SER A 1 172 ? 11.07 -7.828 2.678 1 88 172 SER A CA 1
ATOM 1435 C C . SER A 1 172 ? 10.023 -6.723 2.707 1 88 172 SER A C 1
ATOM 1437 O O . SER A 1 172 ? 10.328 -5.559 2.438 1 88 172 SER A O 1
ATOM 1439 N N . ARG A 1 173 ? 8.906 -7.043 3.115 1 80.5 173 ARG A N 1
ATOM 1440 C CA . ARG A 1 173 ? 7.82 -6.066 3.184 1 80.5 173 ARG A CA 1
ATOM 1441 C C . ARG A 1 173 ? 8.07 -5.047 4.289 1 80.5 173 ARG A C 1
ATOM 1443 O O . ARG A 1 173 ? 7.789 -3.857 4.121 1 80.5 173 ARG A O 1
ATOM 1450 N N . GLN A 1 174 ? 8.508 -5.469 5.34 1 87.81 174 GLN A N 1
ATOM 1451 C CA . GLN A 1 174 ? 8.875 -4.555 6.418 1 87.81 174 GLN A CA 1
ATOM 1452 C C . GLN A 1 174 ? 9.945 -3.57 5.969 1 87.81 174 GLN A C 1
ATOM 1454 O O . GLN A 1 174 ? 9.891 -2.387 6.312 1 87.81 174 GLN A O 1
ATOM 1459 N N . LYS A 1 175 ? 10.883 -4.07 5.207 1 90.06 175 LYS A N 1
ATOM 1460 C CA . LYS A 1 175 ? 11.938 -3.203 4.684 1 90.06 175 LYS A CA 1
ATOM 1461 C C . LYS A 1 175 ? 11.375 -2.221 3.66 1 90.06 175 LYS A C 1
ATOM 1463 O O . LYS A 1 175 ? 11.867 -1.097 3.539 1 90.06 175 LYS A O 1
ATOM 1468 N N . ASP A 1 176 ? 10.359 -2.639 2.951 1 86.06 176 ASP A N 1
ATOM 1469 C CA . ASP A 1 176 ? 9.68 -1.732 2.027 1 86.06 176 ASP A CA 1
ATOM 1470 C C . ASP A 1 176 ? 9.055 -0.559 2.773 1 86.06 176 ASP A C 1
ATOM 1472 O O . ASP A 1 176 ? 9.047 0.57 2.277 1 86.06 176 ASP A O 1
ATOM 1476 N N . ASP A 1 177 ? 8.562 -0.858 3.91 1 81.88 177 ASP A N 1
ATOM 1477 C CA . ASP A 1 177 ? 7.992 0.201 4.734 1 81.88 177 ASP A CA 1
ATOM 1478 C C . ASP A 1 177 ? 9.055 1.224 5.133 1 81.88 177 ASP A C 1
ATOM 1480 O O . ASP A 1 177 ? 8.797 2.43 5.125 1 81.88 177 ASP A O 1
ATOM 1484 N N . VAL A 1 178 ? 10.156 0.769 5.492 1 90.5 178 VAL A N 1
ATOM 1485 C CA . VAL A 1 178 ? 11.266 1.642 5.855 1 90.5 178 VAL A CA 1
ATOM 1486 C C . VAL A 1 178 ? 11.695 2.467 4.645 1 90.5 178 VAL A C 1
ATOM 1488 O O . VAL A 1 178 ? 11.945 3.668 4.762 1 90.5 178 VAL A O 1
ATOM 1491 N N . LEU A 1 179 ? 11.758 1.83 3.516 1 91.25 179 LEU A N 1
ATOM 1492 C CA . LEU A 1 179 ? 12.141 2.529 2.293 1 91.25 179 LEU A CA 1
ATOM 1493 C C . LEU A 1 179 ? 11.117 3.609 1.944 1 91.25 179 LEU A C 1
ATOM 1495 O O . LEU A 1 179 ? 11.484 4.684 1.467 1 91.25 179 LEU A O 1
ATOM 1499 N N . TYR A 1 180 ? 9.938 3.289 2.158 1 86.44 180 TYR A N 1
ATOM 1500 C CA . TYR A 1 180 ? 8.898 4.281 1.899 1 86.44 180 TYR A CA 1
ATOM 1501 C C . TYR A 1 180 ? 9.102 5.52 2.762 1 86.44 180 TYR A C 1
ATOM 1503 O O . TYR A 1 180 ? 8.953 6.645 2.285 1 86.44 180 TYR A O 1
ATOM 1511 N N . LYS A 1 181 ? 9.453 5.301 3.988 1 88.81 181 LYS A N 1
ATOM 1512 C CA . LYS A 1 181 ? 9.758 6.422 4.875 1 88.81 181 LYS A CA 1
ATOM 1513 C C . LYS A 1 181 ? 10.969 7.203 4.367 1 88.81 181 LYS A C 1
ATOM 1515 O O . LYS A 1 181 ? 11.008 8.43 4.469 1 88.81 181 LYS A O 1
ATOM 1520 N N . ASP A 1 182 ? 11.93 6.488 3.865 1 93.69 182 ASP A N 1
ATOM 1521 C CA . ASP A 1 182 ? 13.086 7.148 3.27 1 93.69 182 ASP A CA 1
ATOM 1522 C C . ASP A 1 182 ? 12.672 8.047 2.107 1 93.69 182 ASP A C 1
ATOM 1524 O O . ASP A 1 182 ? 13.18 9.164 1.967 1 93.69 182 ASP A O 1
ATOM 1528 N N . TYR A 1 183 ? 11.797 7.559 1.29 1 92.25 183 TYR A N 1
ATOM 1529 C CA . TYR A 1 183 ? 11.328 8.344 0.153 1 92.25 183 TYR A CA 1
ATOM 1530 C C . TYR A 1 183 ? 10.609 9.609 0.618 1 92.25 183 TYR A C 1
ATOM 1532 O O . TYR A 1 183 ? 10.797 10.68 0.045 1 92.25 183 TYR A O 1
ATOM 1540 N N . GLU A 1 184 ? 9.828 9.469 1.603 1 88.81 184 GLU A N 1
ATOM 1541 C CA . GLU A 1 184 ? 9.141 10.625 2.17 1 88.81 184 GLU A CA 1
ATOM 1542 C C . GLU A 1 184 ? 10.141 11.648 2.703 1 88.81 184 GLU A C 1
ATOM 1544 O O . GLU A 1 184 ? 9.992 12.852 2.467 1 88.81 184 GLU A O 1
ATOM 1549 N N . THR A 1 185 ? 11.102 11.164 3.406 1 92.31 185 THR A N 1
ATOM 1550 C CA . THR A 1 185 ? 12.148 12.023 3.955 1 92.31 185 THR A CA 1
ATOM 1551 C C . THR A 1 185 ? 12.883 12.758 2.84 1 92.31 185 THR A C 1
ATOM 1553 O O . THR A 1 185 ? 13.18 13.945 2.963 1 92.31 185 THR A O 1
ATOM 1556 N N . MET A 1 186 ? 13.156 12.031 1.797 1 93.62 186 MET A N 1
ATOM 1557 C CA . MET A 1 186 ? 13.867 12.609 0.657 1 93.62 186 MET A CA 1
ATOM 1558 C C . MET A 1 186 ? 13.133 13.836 0.124 1 93.62 186 MET A C 1
ATOM 1560 O O . MET A 1 186 ? 13.75 14.859 -0.167 1 93.62 186 MET A O 1
ATOM 1564 N N . ILE A 1 187 ? 11.852 13.805 0.126 1 91.25 187 ILE A N 1
ATOM 1565 C CA . ILE A 1 187 ? 11.047 14.883 -0.439 1 91.25 187 ILE A CA 1
ATOM 1566 C C . ILE A 1 187 ? 10.852 15.977 0.606 1 91.25 187 ILE A C 1
ATOM 1568 O O . ILE A 1 187 ? 11.039 17.156 0.319 1 91.25 187 ILE A O 1
ATOM 1572 N N . ASP A 1 188 ? 10.555 15.562 1.802 1 90.19 188 ASP A N 1
ATOM 1573 C CA . ASP A 1 188 ? 10.258 16.516 2.861 1 90.19 188 ASP A CA 1
ATOM 1574 C C . ASP A 1 188 ? 11.508 17.297 3.268 1 90.19 188 ASP A C 1
ATOM 1576 O O . ASP A 1 188 ? 11.414 18.469 3.646 1 90.19 188 ASP A O 1
ATOM 1580 N N . ALA A 1 189 ? 12.617 16.703 3.238 1 94.56 189 ALA A N 1
ATOM 1581 C CA . ALA A 1 189 ? 13.875 17.328 3.654 1 94.56 189 ALA A CA 1
ATOM 1582 C C . ALA A 1 189 ? 14.719 17.719 2.447 1 94.56 189 ALA A C 1
ATOM 1584 O O . ALA A 1 189 ? 15.938 17.812 2.541 1 94.56 189 ALA A O 1
ATOM 1585 N N . PHE A 1 190 ? 14.078 17.828 1.327 1 94.12 190 PHE A N 1
ATOM 1586 C CA . PHE A 1 190 ? 14.805 18.078 0.088 1 94.12 190 PHE A CA 1
ATOM 1587 C C . PHE A 1 190 ? 15.703 19.297 0.228 1 94.12 190 PHE A C 1
ATOM 1589 O O . PHE A 1 190 ? 16.875 19.266 -0.17 1 94.12 190 PHE A O 1
ATOM 1596 N N . LYS A 1 191 ? 15.227 20.375 0.821 1 94.38 191 LYS A N 1
ATOM 1597 C CA . LYS A 1 191 ? 15.984 21.609 0.974 1 94.38 191 LYS A CA 1
ATOM 1598 C C . LYS A 1 191 ? 17.172 21.422 1.901 1 94.38 191 LYS A C 1
ATOM 1600 O O . LYS A 1 191 ? 18.297 21.828 1.578 1 94.38 191 LYS A O 1
ATOM 1605 N N . GLU A 1 192 ? 16.859 20.812 3.025 1 94.81 192 GLU A N 1
ATOM 1606 C CA . GLU A 1 192 ? 17.922 20.562 4 1 94.81 192 GLU A CA 1
ATOM 1607 C C . GLU A 1 192 ? 19.016 19.703 3.404 1 94.81 192 GLU A C 1
ATOM 1609 O O . GLU A 1 192 ? 20.203 19.922 3.67 1 94.81 192 GLU A O 1
ATOM 1614 N N . LEU A 1 193 ? 18.625 18.766 2.605 1 94.81 193 LEU A N 1
ATOM 1615 C CA . LEU A 1 193 ? 19.578 17.844 2.004 1 94.81 193 LEU A CA 1
ATOM 1616 C C . LEU A 1 193 ? 20.375 18.531 0.906 1 94.81 193 LEU A C 1
ATOM 1618 O O . LEU A 1 193 ? 21.531 18.172 0.655 1 94.81 193 LEU A O 1
ATOM 1622 N N . SER A 1 194 ? 19.859 19.484 0.3 1 93.06 194 SER A N 1
ATOM 1623 C CA . SER A 1 194 ? 20.5 20.188 -0.808 1 93.06 194 SER A CA 1
ATOM 1624 C C . SER A 1 194 ? 21.609 21.094 -0.312 1 93.06 194 SER A C 1
ATOM 1626 O O . SER A 1 194 ? 22.578 21.375 -1.038 1 93.06 194 SER A O 1
ATOM 1628 N N . ILE A 1 195 ? 21.516 21.562 0.932 1 94 195 ILE A N 1
ATOM 1629 C CA . ILE A 1 195 ? 22.453 22.594 1.369 1 94 195 ILE A CA 1
ATOM 1630 C C . ILE A 1 195 ? 23.422 22 2.383 1 94 195 ILE A C 1
ATOM 1632 O O . ILE A 1 195 ? 24.156 22.719 3.055 1 94 195 ILE A O 1
ATOM 1636 N N . ASN A 1 196 ? 23.406 20.766 2.568 1 93.38 196 ASN A N 1
ATOM 1637 C CA . ASN A 1 196 ? 24.281 20.078 3.514 1 93.38 196 ASN A CA 1
ATOM 1638 C C . ASN A 1 196 ? 24.766 18.734 2.967 1 93.38 196 ASN A C 1
ATOM 1640 O O . ASN A 1 196 ? 24.047 17.734 3.064 1 93.38 196 ASN A O 1
ATOM 1644 N N . LYS A 1 197 ? 25.969 18.703 2.58 1 93.25 197 LYS A N 1
ATOM 1645 C CA . LYS A 1 197 ? 26.531 17.516 1.939 1 93.25 197 LYS A CA 1
ATOM 1646 C C . LYS A 1 197 ? 26.656 16.359 2.932 1 93.25 197 LYS A C 1
ATOM 1648 O O . LYS A 1 197 ? 26.406 15.203 2.586 1 93.25 197 LYS A O 1
ATOM 1653 N N . ALA A 1 198 ? 27.062 16.672 4.129 1 92.44 198 ALA A N 1
ATOM 1654 C CA . ALA A 1 198 ? 27.188 15.625 5.145 1 92.44 198 ALA A CA 1
ATOM 1655 C C . ALA A 1 198 ? 25.844 14.953 5.414 1 92.44 198 ALA A C 1
ATOM 1657 O O . ALA A 1 198 ? 25.781 13.734 5.559 1 92.44 198 ALA A O 1
ATOM 1658 N N . ARG A 1 199 ? 24.844 15.75 5.535 1 93.06 199 ARG A N 1
ATOM 1659 C CA . ARG A 1 199 ? 23.484 15.227 5.734 1 93.06 199 ARG A CA 1
ATOM 1660 C C . ARG A 1 199 ? 23.031 14.406 4.535 1 93.06 199 ARG A C 1
ATOM 1662 O O . ARG A 1 199 ? 22.422 13.344 4.695 1 93.06 199 ARG A O 1
ATOM 1669 N N . PHE A 1 200 ? 23.328 14.906 3.387 1 94.69 200 PHE A N 1
ATOM 1670 C CA . PHE A 1 200 ? 23.016 14.195 2.15 1 94.69 200 PHE A CA 1
ATOM 1671 C C . PHE A 1 200 ? 23.656 12.812 2.146 1 94.69 200 PHE A C 1
ATOM 1673 O O . PHE A 1 200 ? 23 11.812 1.869 1 94.69 200 PHE A O 1
ATOM 1680 N N . ASP A 1 201 ? 24.953 12.75 2.389 1 94.81 201 ASP A N 1
ATOM 1681 C CA . ASP A 1 201 ? 25.703 11.492 2.363 1 94.81 201 ASP A CA 1
ATOM 1682 C C . ASP A 1 201 ? 25.156 10.516 3.408 1 94.81 201 ASP A C 1
ATOM 1684 O O . ASP A 1 201 ? 25.031 9.32 3.137 1 94.81 201 ASP A O 1
ATOM 1688 N N . ASN A 1 202 ? 24.875 11.039 4.578 1 94.56 202 ASN A N 1
ATOM 1689 C CA . ASN A 1 202 ? 24.344 10.188 5.641 1 94.56 202 ASN A CA 1
ATOM 1690 C C . ASN A 1 202 ? 22.984 9.602 5.258 1 94.56 202 ASN A C 1
ATOM 1692 O O . ASN A 1 202 ? 22.734 8.406 5.469 1 94.56 202 ASN A O 1
ATOM 1696 N N . PHE A 1 203 ? 22.156 10.398 4.742 1 95.38 203 PHE A N 1
ATOM 1697 C CA . PHE A 1 203 ? 20.844 9.945 4.305 1 95.38 203 PHE A CA 1
ATOM 1698 C C . PHE A 1 203 ? 20.969 8.891 3.215 1 95.38 203 PHE A C 1
ATOM 1700 O O . PHE A 1 203 ? 20.328 7.84 3.287 1 95.38 203 PHE A O 1
ATOM 1707 N N . PHE A 1 204 ? 21.734 9.234 2.242 1 95.69 204 PHE A N 1
ATOM 1708 C CA . PHE A 1 204 ? 21.875 8.359 1.088 1 95.69 204 PHE A CA 1
ATOM 1709 C C . PHE A 1 204 ? 22.484 7.023 1.493 1 95.69 204 PHE A C 1
ATOM 1711 O O . PHE A 1 204 ? 22.094 5.969 0.98 1 95.69 204 PHE A O 1
ATOM 1718 N N . GLU A 1 205 ? 23.469 7.086 2.371 1 95.75 205 GLU A N 1
ATOM 1719 C CA . GLU A 1 205 ? 24.078 5.852 2.865 1 95.75 205 GLU A CA 1
ATOM 1720 C C . GLU A 1 205 ? 23.047 4.988 3.598 1 95.75 205 GLU A C 1
ATOM 1722 O O . GLU A 1 205 ? 23 3.775 3.391 1 95.75 205 GLU A O 1
ATOM 1727 N N . ASN A 1 206 ? 22.281 5.602 4.438 1 95.19 206 ASN A N 1
ATOM 1728 C CA . ASN A 1 206 ? 21.234 4.871 5.156 1 95.19 206 ASN A CA 1
ATOM 1729 C C . ASN A 1 206 ? 20.203 4.285 4.203 1 95.19 206 ASN A C 1
ATOM 1731 O O . ASN A 1 206 ? 19.75 3.156 4.391 1 95.19 206 ASN A O 1
ATOM 1735 N N . PHE A 1 207 ? 19.844 5.059 3.211 1 95.94 207 PHE A N 1
ATOM 1736 C CA . PHE A 1 207 ? 18.906 4.59 2.191 1 95.94 207 PHE A CA 1
ATOM 1737 C C . PHE A 1 207 ? 19.469 3.361 1.477 1 95.94 207 PHE A C 1
ATOM 1739 O O . PHE A 1 207 ? 18.75 2.375 1.283 1 95.94 207 PHE A O 1
ATOM 1746 N N . CYS A 1 208 ? 20.703 3.457 1.075 1 96.62 208 CYS A N 1
ATOM 1747 C CA . CYS A 1 208 ? 21.344 2.35 0.368 1 96.62 208 CYS A CA 1
ATOM 1748 C C . CYS A 1 208 ? 21.375 1.099 1.238 1 96.62 208 CYS A C 1
ATOM 1750 O O . CYS A 1 208 ? 21.156 -0.011 0.749 1 96.62 208 CYS A O 1
ATOM 1752 N N . ASN A 1 209 ? 21.641 1.31 2.473 1 96.75 209 ASN A N 1
ATOM 1753 C CA . ASN A 1 209 ? 21.672 0.173 3.387 1 96.75 209 ASN A CA 1
ATOM 1754 C C . ASN A 1 209 ? 20.281 -0.468 3.512 1 96.75 209 ASN A C 1
ATOM 1756 O O . ASN A 1 209 ? 20.172 -1.694 3.518 1 96.75 209 ASN A O 1
ATOM 1760 N N . ASN A 1 210 ? 19.297 0.35 3.637 1 95.31 210 ASN A N 1
ATOM 1761 C CA . ASN A 1 210 ? 17.938 -0.159 3.711 1 95.31 210 ASN A CA 1
ATOM 1762 C C . ASN A 1 210 ? 17.531 -0.862 2.42 1 95.31 210 ASN A C 1
ATOM 1764 O O . ASN A 1 210 ? 16.891 -1.914 2.457 1 95.31 210 ASN A O 1
ATOM 1768 N N . ALA A 1 211 ? 17.891 -0.258 1.315 1 94.75 211 ALA A N 1
ATOM 1769 C CA . ALA A 1 211 ? 17.594 -0.852 0.016 1 94.75 211 ALA A CA 1
ATOM 1770 C C . ALA A 1 211 ? 18.312 -2.186 -0.157 1 94.75 211 ALA A C 1
ATOM 1772 O O . ALA A 1 211 ? 17.75 -3.133 -0.717 1 94.75 211 ALA A O 1
ATOM 1773 N N . LEU A 1 212 ? 19.562 -2.246 0.323 1 96.12 212 LEU A N 1
ATOM 1774 C CA . LEU A 1 212 ? 20.344 -3.48 0.257 1 96.12 212 LEU A CA 1
ATOM 1775 C C . LEU A 1 212 ? 19.719 -4.562 1.125 1 96.12 212 LEU A C 1
ATOM 1777 O O . LEU A 1 212 ? 19.672 -5.73 0.73 1 96.12 212 LEU A O 1
ATOM 1781 N N . SER A 1 213 ? 19.297 -4.176 2.266 1 95.88 213 SER A N 1
ATOM 1782 C CA . SER A 1 213 ? 18.641 -5.125 3.158 1 95.88 213 SER A CA 1
ATOM 1783 C C . SER A 1 213 ? 17.359 -5.676 2.535 1 95.88 213 SER A C 1
ATOM 1785 O O . SER A 1 213 ? 17.078 -6.867 2.648 1 95.88 213 SER A O 1
ATOM 1787 N N . GLN A 1 214 ? 16.578 -4.824 1.931 1 92.38 214 GLN A N 1
ATOM 1788 C CA . GLN A 1 214 ? 15.375 -5.246 1.231 1 92.38 214 GLN A CA 1
ATOM 1789 C C . GLN A 1 214 ? 15.703 -6.203 0.091 1 92.38 214 GLN A C 1
ATOM 1791 O O . GLN A 1 214 ? 15.031 -7.223 -0.082 1 92.38 214 GLN A O 1
ATOM 1796 N N . LYS A 1 215 ? 16.688 -5.859 -0.695 1 93.31 215 LYS A N 1
ATOM 1797 C CA . LYS A 1 215 ? 17.156 -6.695 -1.799 1 93.31 215 LYS A CA 1
ATOM 1798 C C . LYS A 1 215 ? 17.516 -8.094 -1.312 1 93.31 215 LYS A C 1
ATOM 1800 O O . LYS A 1 215 ? 17.078 -9.094 -1.888 1 93.31 215 LYS A O 1
ATOM 1805 N N . ASN A 1 216 ? 18.266 -8.18 -0.233 1 95.75 216 ASN A N 1
ATOM 1806 C CA . ASN A 1 216 ? 18.719 -9.461 0.289 1 95.75 216 ASN A CA 1
ATOM 1807 C C . ASN A 1 216 ? 17.562 -10.312 0.782 1 95.75 216 ASN A C 1
ATOM 1809 O O . ASN A 1 216 ? 17.516 -11.523 0.541 1 95.75 216 ASN A O 1
ATOM 1813 N N . SER A 1 217 ? 16.672 -9.703 1.441 1 93.12 217 SER A N 1
ATOM 1814 C CA . SER A 1 217 ? 15.5 -10.43 1.919 1 93.12 217 SER A CA 1
ATOM 1815 C C . SER A 1 217 ? 14.648 -10.93 0.757 1 93.12 217 SER A C 1
ATOM 1817 O O . SER A 1 217 ? 14.133 -12.047 0.794 1 93.12 217 SER A O 1
ATOM 1819 N N . ASN A 1 218 ? 14.539 -10.125 -0.248 1 90.12 218 ASN A N 1
ATOM 1820 C CA . ASN A 1 218 ? 13.766 -10.516 -1.423 1 90.12 218 ASN A CA 1
ATOM 1821 C C . ASN A 1 218 ? 14.43 -11.664 -2.178 1 90.12 218 ASN A C 1
ATOM 1823 O O . ASN A 1 218 ? 13.75 -12.57 -2.662 1 90.12 218 ASN A O 1
ATOM 1827 N N . ILE A 1 219 ? 15.711 -11.594 -2.297 1 93.62 219 ILE A N 1
ATOM 1828 C CA . ILE A 1 219 ? 16.453 -12.664 -2.957 1 93.62 219 ILE A CA 1
ATOM 1829 C C . ILE A 1 219 ? 16.234 -13.977 -2.211 1 93.62 219 ILE A C 1
ATOM 1831 O O . ILE A 1 219 ? 15.93 -15.008 -2.824 1 93.62 219 ILE A O 1
ATOM 1835 N N . LYS A 1 220 ? 16.328 -13.945 -0.903 1 94.12 220 LYS A N 1
ATOM 1836 C CA . LYS A 1 220 ? 16.125 -15.148 -0.101 1 94.12 220 LYS A CA 1
ATOM 1837 C C . LYS A 1 220 ? 14.719 -15.711 -0.289 1 94.12 220 LYS A C 1
ATOM 1839 O O . LYS A 1 220 ? 14.539 -16.922 -0.37 1 94.12 220 LYS A O 1
ATOM 1844 N N . ALA A 1 221 ? 13.766 -14.844 -0.348 1 90.06 221 ALA A N 1
ATOM 1845 C CA . ALA A 1 221 ? 12.383 -15.266 -0.557 1 90.06 221 ALA A CA 1
ATOM 1846 C C . ALA A 1 221 ? 12.203 -15.922 -1.924 1 90.06 221 ALA A C 1
ATOM 1848 O O . ALA A 1 221 ? 11.609 -16.984 -2.033 1 90.06 221 ALA A O 1
ATOM 1849 N N . GLU A 1 222 ? 12.766 -15.328 -2.914 1 87.75 222 GLU A N 1
ATOM 1850 C CA . GLU A 1 222 ? 12.641 -15.836 -4.277 1 87.75 222 GLU A CA 1
ATOM 1851 C C . GLU A 1 222 ? 13.352 -17.188 -4.43 1 87.75 222 GLU A C 1
ATOM 1853 O O . GLU A 1 222 ? 12.844 -18.078 -5.102 1 87.75 222 GLU A O 1
ATOM 1858 N N . ILE A 1 223 ? 14.523 -17.25 -3.816 1 91.56 223 ILE A N 1
ATOM 1859 C CA . ILE A 1 223 ? 15.281 -18.5 -3.889 1 91.56 223 ILE A CA 1
ATOM 1860 C C . ILE A 1 223 ? 14.492 -19.625 -3.232 1 91.56 223 ILE A C 1
ATOM 1862 O O . ILE A 1 223 ? 14.367 -20.719 -3.799 1 91.56 223 ILE A O 1
ATOM 1866 N N . SER A 1 224 ? 13.969 -19.391 -2.07 1 92.5 224 SER A N 1
ATOM 1867 C CA . SER A 1 224 ? 13.188 -20.422 -1.382 1 92.5 224 SER A CA 1
ATOM 1868 C C . SER A 1 224 ? 11.953 -20.812 -2.189 1 92.5 224 SER A C 1
ATOM 1870 O O . SER A 1 224 ? 11.602 -21.984 -2.268 1 92.5 224 SER A O 1
ATOM 1872 N N . GLN A 1 225 ? 11.32 -19.875 -2.775 1 87.94 225 GLN A N 1
ATOM 1873 C CA . GLN A 1 225 ? 10.148 -20.141 -3.602 1 87.94 225 GLN A CA 1
ATOM 1874 C C . GLN A 1 225 ? 10.516 -20.984 -4.82 1 87.94 225 GLN A C 1
ATOM 1876 O O . GLN A 1 225 ? 9.805 -21.938 -5.156 1 87.94 225 GLN A O 1
ATOM 1881 N N . ASN A 1 226 ? 11.594 -20.625 -5.453 1 88.06 226 ASN A N 1
ATOM 1882 C CA . ASN A 1 226 ? 12.039 -21.328 -6.645 1 88.06 226 ASN A CA 1
ATOM 1883 C C . ASN A 1 226 ? 12.445 -22.766 -6.324 1 88.06 226 ASN A C 1
ATOM 1885 O O . ASN A 1 226 ? 12.18 -23.672 -7.109 1 88.06 226 ASN A O 1
ATOM 1889 N N . ILE A 1 227 ? 13.055 -22.938 -5.211 1 91.25 227 ILE A N 1
ATOM 1890 C CA . ILE A 1 227 ? 13.438 -24.297 -4.812 1 91.25 227 ILE A CA 1
ATOM 1891 C C . ILE A 1 227 ? 12.195 -25.156 -4.66 1 91.25 227 ILE A C 1
ATOM 1893 O O . ILE A 1 227 ? 12.164 -26.312 -5.113 1 91.25 227 ILE A O 1
ATOM 1897 N N . SER A 1 228 ? 11.203 -24.609 -4.059 1 90 228 SER A N 1
ATOM 1898 C CA . SER A 1 228 ? 9.969 -25.359 -3.863 1 90 228 SER A CA 1
ATOM 1899 C C . SER A 1 228 ? 9.336 -25.75 -5.199 1 90 228 SER A C 1
ATOM 1901 O O . SER A 1 228 ? 8.992 -26.906 -5.418 1 90 228 SER A O 1
ATOM 1903 N N . SER A 1 229 ? 9.203 -24.797 -6.105 1 86.19 229 SER A N 1
ATOM 1904 C CA . SER A 1 229 ? 8.562 -25.047 -7.391 1 86.19 229 SER A CA 1
ATOM 1905 C C . SER A 1 229 ? 9.391 -26 -8.25 1 86.19 229 SER A C 1
ATOM 1907 O O . SER A 1 229 ? 8.844 -26.906 -8.875 1 86.19 229 SER A O 1
ATOM 1909 N N . ASN A 1 230 ? 10.695 -25.781 -8.273 1 87.88 230 ASN A N 1
ATOM 1910 C CA . ASN A 1 230 ? 11.578 -26.625 -9.055 1 87.88 230 ASN A CA 1
ATOM 1911 C C . ASN A 1 230 ? 11.617 -28.062 -8.508 1 87.88 230 ASN A C 1
ATOM 1913 O O . ASN A 1 230 ? 11.656 -29.016 -9.273 1 87.88 230 ASN A O 1
ATOM 1917 N N . PHE A 1 231 ? 11.648 -28.109 -7.254 1 91.62 231 PHE A N 1
ATOM 1918 C CA . PHE A 1 231 ? 11.633 -29.438 -6.633 1 91.62 231 PHE A CA 1
ATOM 1919 C C . PHE A 1 231 ? 10.375 -30.203 -7.027 1 91.62 231 PHE A C 1
ATOM 1921 O O . PHE A 1 231 ? 10.453 -31.375 -7.379 1 91.62 231 PHE A O 1
ATOM 1928 N N . LEU A 1 232 ? 9.289 -29.562 -6.973 1 89.81 232 LEU A N 1
ATOM 1929 C CA . LEU A 1 232 ? 8.031 -30.188 -7.34 1 89.81 232 LEU A CA 1
ATOM 1930 C C . LEU A 1 232 ? 8.055 -30.656 -8.789 1 89.81 232 LEU A C 1
ATOM 1932 O O . LEU A 1 232 ? 7.664 -31.781 -9.094 1 89.81 232 LEU A O 1
ATOM 1936 N N . ASN A 1 233 ? 8.539 -29.812 -9.648 1 86.69 233 ASN A N 1
ATOM 1937 C CA . ASN A 1 233 ? 8.586 -30.141 -11.07 1 86.69 233 ASN A CA 1
ATOM 1938 C C . ASN A 1 233 ? 9.477 -31.344 -11.344 1 86.69 233 ASN A C 1
ATOM 1940 O O . ASN A 1 233 ? 9.07 -32.281 -12.055 1 86.69 233 ASN A O 1
ATOM 1944 N N . VAL A 1 234 ? 10.648 -31.375 -10.789 1 90.25 234 VAL A N 1
ATOM 1945 C CA . VAL A 1 234 ? 11.609 -32.438 -11.008 1 90.25 234 VAL A CA 1
ATOM 1946 C C . VAL A 1 234 ? 11.086 -33.75 -10.398 1 90.25 234 VAL A C 1
ATOM 1948 O O . VAL A 1 234 ? 11.164 -34.812 -11.023 1 90.25 234 VAL A O 1
ATOM 1951 N N . MET A 1 235 ? 10.523 -33.625 -9.227 1 92.81 235 MET A N 1
ATOM 1952 C CA . MET A 1 235 ? 10.031 -34.812 -8.531 1 92.81 235 MET A CA 1
ATOM 1953 C C . MET A 1 235 ? 8.844 -35.406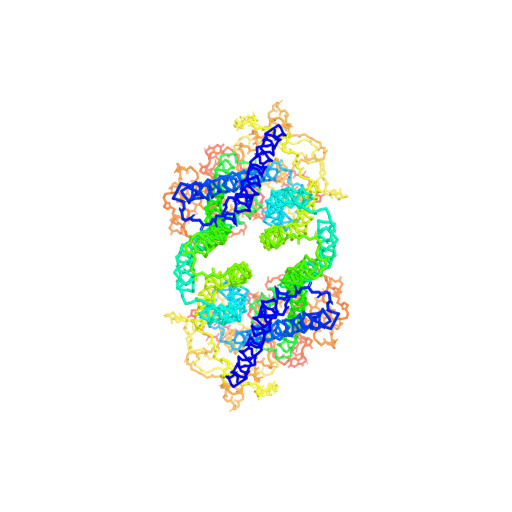 -9.266 1 92.81 235 MET A C 1
ATOM 1955 O O . MET A 1 235 ? 8.648 -36.625 -9.25 1 92.81 235 MET A O 1
ATOM 1959 N N . MET A 1 236 ? 8.047 -34.594 -9.922 1 91.44 236 MET A N 1
ATOM 1960 C CA . MET A 1 236 ? 6.934 -35.125 -10.695 1 91.44 236 MET A CA 1
ATOM 1961 C C . MET A 1 236 ? 7.434 -35.938 -11.875 1 91.44 236 MET A C 1
ATOM 1963 O O . MET A 1 236 ? 6.945 -37.031 -12.109 1 91.44 236 MET A O 1
ATOM 1967 N N . LEU A 1 237 ? 8.422 -35.469 -12.578 1 90.38 237 LEU A N 1
ATOM 1968 C CA . LEU A 1 237 ? 9.023 -36.219 -13.664 1 90.38 237 LEU A CA 1
ATOM 1969 C C . LEU A 1 237 ? 9.727 -37.469 -13.125 1 90.38 237 LEU A C 1
ATOM 1971 O O . LEU A 1 237 ? 9.664 -38.531 -13.734 1 90.38 237 LEU A O 1
ATOM 1975 N N . GLY A 1 238 ? 10.422 -37.25 -12.008 1 93.88 238 GLY A N 1
ATOM 1976 C CA . GLY A 1 238 ? 11.055 -38.406 -11.367 1 93.88 238 GLY A CA 1
ATOM 1977 C C . GLY A 1 238 ? 10.07 -39.5 -11.008 1 93.88 238 GLY A C 1
ATOM 1978 O O . GLY A 1 238 ? 10.352 -40.688 -11.227 1 93.88 238 GLY A O 1
ATOM 1979 N N . GLY A 1 239 ? 8.945 -39.062 -10.438 1 95 239 GLY A N 1
ATOM 1980 C CA . GLY A 1 239 ? 7.918 -40.062 -10.109 1 95 239 GLY A CA 1
ATOM 1981 C C . GLY A 1 239 ? 7.465 -40.875 -11.305 1 95 239 GLY A C 1
ATOM 1982 O O . GLY A 1 239 ? 7.297 -42.094 -11.211 1 95 239 GLY A O 1
ATOM 1983 N N . VAL A 1 240 ? 7.277 -40.188 -12.43 1 94.06 240 VAL A N 1
ATOM 1984 C CA . VAL A 1 240 ? 6.867 -40.844 -13.664 1 94.06 240 VAL A CA 1
ATOM 1985 C C . VAL A 1 240 ? 7.91 -41.906 -14.055 1 94.06 240 VAL A C 1
ATOM 1987 O O . VAL A 1 240 ? 7.562 -43.031 -14.352 1 94.06 240 VAL A O 1
ATOM 1990 N N . GLY A 1 241 ? 9.188 -41.531 -14.047 1 94.31 241 GLY A N 1
ATOM 1991 C CA . GLY A 1 241 ? 10.25 -42.469 -14.391 1 94.31 241 GLY A CA 1
ATOM 1992 C C . GLY A 1 241 ? 10.312 -43.656 -13.469 1 94.31 241 GLY A C 1
ATOM 1993 O O . GLY A 1 241 ? 10.477 -44.812 -13.93 1 94.31 241 GLY A O 1
ATOM 1994 N N . PHE A 1 242 ? 10.141 -43.469 -12.227 1 95.81 242 PHE A N 1
ATOM 1995 C CA . PHE A 1 242 ? 10.195 -44.562 -11.25 1 95.81 242 PHE A CA 1
ATOM 1996 C C . PHE A 1 242 ? 9.016 -45.5 -11.422 1 95.81 242 PHE A C 1
ATOM 1998 O O . PHE A 1 242 ? 9.172 -46.719 -11.359 1 95.81 242 PHE A O 1
ATOM 2005 N N . ILE A 1 243 ? 7.855 -44.906 -11.609 1 96.19 243 ILE A N 1
ATOM 2006 C CA . ILE A 1 243 ? 6.656 -45.719 -11.773 1 96.19 243 ILE A CA 1
ATOM 2007 C C . ILE A 1 243 ? 6.797 -46.594 -13.016 1 96.19 243 ILE A C 1
ATOM 2009 O O . ILE A 1 243 ? 6.488 -47.781 -12.977 1 96.19 243 ILE A O 1
ATOM 2013 N N . MET A 1 244 ? 7.25 -46.031 -14.109 1 95.25 244 MET A N 1
ATOM 2014 C CA . MET A 1 244 ? 7.438 -46.781 -15.336 1 95.25 244 MET A CA 1
ATOM 2015 C C . MET A 1 244 ? 8.508 -47.875 -15.148 1 95.25 244 MET A C 1
ATOM 2017 O O . MET A 1 244 ? 8.352 -49 -15.633 1 95.25 244 MET A O 1
ATOM 2021 N N . TYR A 1 245 ? 9.555 -47.531 -14.445 1 94.94 245 TYR A N 1
ATOM 2022 C CA . TYR A 1 245 ? 10.602 -48.531 -14.172 1 94.94 245 TYR A CA 1
ATOM 2023 C C . TYR A 1 245 ? 10.062 -49.688 -13.344 1 94.94 245 TYR A C 1
ATOM 2025 O O . TYR A 1 245 ? 10.281 -50.844 -13.68 1 94.94 245 TYR A O 1
ATOM 2033 N N . PHE A 1 246 ? 9.359 -49.344 -12.258 1 94.69 246 PHE A N 1
ATOM 2034 C CA . PHE A 1 246 ? 8.812 -50.375 -11.391 1 94.69 246 PHE A CA 1
ATOM 2035 C C . PHE A 1 246 ? 7.816 -51.25 -12.148 1 94.69 246 PHE A C 1
ATOM 2037 O O . PHE A 1 246 ? 7.797 -52.469 -11.984 1 94.69 246 PHE A O 1
ATOM 2044 N N . SER A 1 247 ? 7.027 -50.688 -13 1 94.12 247 SER A N 1
ATOM 2045 C CA . SER A 1 247 ? 5.965 -51.406 -13.688 1 94.12 247 SER A CA 1
ATOM 2046 C C . SER A 1 247 ? 6.523 -52.281 -14.797 1 94.12 247 SER A C 1
ATOM 2048 O O . SER A 1 247 ? 6.156 -53.469 -14.922 1 94.12 247 SER A O 1
ATOM 2050 N N . LEU A 1 248 ? 7.426 -51.781 -15.594 1 92.31 248 LEU A N 1
ATOM 2051 C CA . LEU A 1 248 ? 7.883 -52.5 -16.781 1 92.31 248 LEU A CA 1
ATOM 2052 C C . LEU A 1 248 ? 9.078 -53.375 -16.453 1 92.31 248 LEU A C 1
ATOM 2054 O O . LEU A 1 248 ? 9.141 -54.531 -16.891 1 92.31 248 LEU A O 1
ATOM 2058 N N . ALA A 1 249 ? 10 -52.906 -15.688 1 90.94 249 ALA A N 1
ATOM 2059 C CA . ALA A 1 249 ? 11.219 -53.656 -15.398 1 90.94 249 ALA A CA 1
ATOM 2060 C C . ALA A 1 249 ? 10.969 -54.719 -14.32 1 90.94 249 ALA A C 1
ATOM 2062 O O . ALA A 1 249 ? 11.5 -55.812 -14.391 1 90.94 249 ALA A O 1
ATOM 2063 N N . LEU A 1 250 ? 10.172 -54.406 -13.359 1 93.38 250 LEU A N 1
ATOM 2064 C CA . LEU A 1 250 ? 9.93 -55.312 -12.258 1 93.38 250 LEU A CA 1
ATOM 2065 C C . LEU A 1 250 ? 8.586 -56.031 -12.414 1 93.38 250 LEU A C 1
ATOM 2067 O O . LEU A 1 250 ? 8.195 -56.812 -11.562 1 93.38 250 LEU A O 1
ATOM 2071 N N . ASN A 1 251 ? 7.812 -55.688 -13.414 1 92.94 251 ASN A N 1
ATOM 2072 C CA . ASN A 1 251 ? 6.551 -56.344 -13.773 1 92.94 251 ASN A CA 1
ATOM 2073 C C . ASN A 1 251 ? 5.523 -56.219 -12.656 1 92.94 251 ASN A C 1
ATOM 2075 O O . ASN A 1 251 ? 4.844 -57.188 -12.328 1 92.94 251 ASN A O 1
ATOM 2079 N N . ILE A 1 252 ? 5.52 -55.125 -12.094 1 93.38 252 ILE A N 1
ATOM 2080 C CA . ILE A 1 252 ? 4.586 -54.875 -10.992 1 93.38 252 ILE A CA 1
ATOM 2081 C C . ILE A 1 252 ? 3.193 -54.625 -11.555 1 93.38 252 ILE A C 1
ATOM 2083 O O . ILE A 1 252 ? 2.188 -54.969 -10.945 1 93.38 252 ILE A O 1
ATOM 2087 N N . SER A 1 253 ? 3.141 -53.844 -12.664 1 92.38 253 SER A N 1
ATOM 2088 C CA . SER A 1 253 ? 1.882 -53.531 -13.328 1 92.38 253 SER A CA 1
ATOM 2089 C C . SER A 1 253 ? 2.037 -53.531 -14.844 1 92.38 253 SER A C 1
ATOM 2091 O O . SER A 1 253 ? 3.158 -53.531 -15.359 1 92.38 253 SER A O 1
ATOM 2093 N N . ASP A 1 254 ? 0.842 -53.562 -15.492 1 91.88 254 ASP A N 1
ATOM 2094 C CA . ASP A 1 254 ? 0.892 -53.531 -16.953 1 91.88 254 ASP A CA 1
ATOM 2095 C C . ASP A 1 254 ? 1.138 -52.094 -17.453 1 91.88 254 ASP A C 1
ATOM 2097 O O . ASP A 1 254 ? 0.921 -51.125 -16.734 1 91.88 254 ASP A O 1
ATOM 2101 N N . PHE A 1 255 ? 1.591 -52 -18.656 1 92.44 255 PHE A N 1
ATOM 2102 C CA . PHE A 1 255 ? 1.986 -50.719 -19.266 1 92.44 255 PHE A CA 1
ATOM 2103 C C . PHE A 1 255 ? 0.814 -49.75 -19.312 1 92.44 255 PHE A C 1
ATOM 2105 O O . PHE A 1 255 ? 0.98 -48.562 -19.031 1 92.44 255 PHE A O 1
ATOM 2112 N N . LYS A 1 256 ? -0.371 -50.188 -19.594 1 91.19 256 LYS A N 1
ATOM 2113 C CA . LYS A 1 256 ? -1.55 -49.344 -19.688 1 91.19 256 LYS A CA 1
ATOM 2114 C C . LYS A 1 256 ? -1.9 -48.75 -18.328 1 91.19 256 LYS A C 1
ATOM 2116 O O . LYS A 1 256 ? -2.156 -47.531 -18.219 1 91.19 256 LYS A O 1
ATOM 2121 N N . THR A 1 257 ? -1.884 -49.594 -17.344 1 92.88 257 THR A N 1
ATOM 2122 C CA . THR A 1 257 ? -2.176 -49.125 -15.992 1 92.88 257 THR A CA 1
ATOM 2123 C C . THR A 1 257 ? -1.12 -48.156 -15.508 1 92.88 257 THR A C 1
ATOM 2125 O O . THR A 1 257 ? -1.453 -47.125 -14.938 1 92.88 257 THR A O 1
ATOM 2128 N N . ALA A 1 258 ? 0.133 -48.438 -15.766 1 94.31 258 ALA A N 1
ATOM 2129 C CA . ALA A 1 258 ? 1.221 -47.562 -15.375 1 94.31 258 ALA A CA 1
ATOM 2130 C C . ALA A 1 258 ? 1.082 -46.188 -16.047 1 94.31 258 ALA A C 1
ATOM 2132 O O . ALA A 1 258 ? 1.304 -45.156 -15.414 1 94.31 258 ALA A O 1
ATOM 2133 N N . THR A 1 259 ? 0.734 -46.188 -17.297 1 94 259 THR A N 1
ATOM 2134 C CA . THR A 1 259 ? 0.555 -44.969 -18.062 1 94 259 THR A CA 1
ATOM 2135 C C . THR A 1 259 ? -0.563 -44.125 -17.453 1 94 259 THR A C 1
ATOM 2137 O O . THR A 1 259 ? -0.4 -42.906 -17.266 1 94 259 THR A O 1
ATOM 2140 N N . THR A 1 260 ? -1.609 -44.719 -17.125 1 92 260 THR A N 1
ATOM 2141 C CA . THR A 1 260 ? -2.738 -44.031 -16.531 1 92 260 THR A CA 1
ATOM 2142 C C . THR A 1 260 ? -2.348 -43.406 -15.195 1 92 260 THR A C 1
ATOM 2144 O O . THR A 1 260 ? -2.697 -42.25 -14.914 1 92 260 THR A O 1
ATOM 2147 N N . ILE A 1 261 ? -1.662 -44.156 -14.43 1 94.38 261 ILE A N 1
ATOM 2148 C CA . ILE A 1 261 ? -1.229 -43.656 -13.117 1 94.38 261 ILE A CA 1
ATOM 2149 C C . ILE A 1 261 ? -0.293 -42.469 -13.297 1 94.38 261 ILE A C 1
ATOM 2151 O O . ILE A 1 261 ? -0.388 -41.5 -12.555 1 94.38 261 ILE A O 1
ATOM 2155 N N . CYS A 1 262 ? 0.578 -42.5 -14.242 1 94.62 262 CYS A N 1
ATOM 2156 C CA . CYS A 1 262 ? 1.501 -41.406 -14.508 1 94.62 262 CYS A CA 1
ATOM 2157 C C . CYS A 1 262 ? 0.75 -40.156 -14.969 1 94.62 262 CYS A C 1
ATOM 2159 O O . CYS A 1 262 ? 1.067 -39.031 -14.547 1 94.62 262 CYS A O 1
ATOM 2161 N N . PHE A 1 263 ? -0.271 -40.375 -15.836 1 92.75 263 PHE A N 1
ATOM 2162 C CA . PHE A 1 263 ? -1.09 -39.25 -16.266 1 92.75 263 PHE A CA 1
ATOM 2163 C C . PHE A 1 263 ? -1.761 -38.562 -15.078 1 92.75 263 PHE A C 1
ATOM 2165 O O . PHE A 1 263 ? -1.738 -37.344 -14.961 1 92.75 263 PHE A O 1
ATOM 2172 N N . ALA A 1 264 ? -2.275 -39.375 -14.25 1 91.44 264 ALA A N 1
ATOM 2173 C CA . ALA A 1 264 ? -2.982 -38.844 -13.078 1 91.44 264 ALA A CA 1
ATOM 2174 C C . ALA A 1 264 ? -2.029 -38.125 -12.141 1 91.44 264 ALA A C 1
ATOM 2176 O O . ALA A 1 264 ? -2.371 -37.062 -11.594 1 91.44 264 ALA A O 1
ATOM 2177 N N . MET A 1 265 ? -0.915 -38.688 -11.984 1 92 265 MET A N 1
ATOM 2178 C CA . MET A 1 265 ? 0.078 -38.062 -11.109 1 92 265 MET A CA 1
ATOM 2179 C C . MET A 1 265 ? 0.491 -36.719 -11.633 1 92 265 MET A C 1
ATOM 2181 O O . MET A 1 265 ? 0.571 -35.75 -10.875 1 92 265 MET A O 1
ATOM 2185 N N . LEU A 1 266 ? 0.774 -36.594 -12.914 1 90.88 266 LEU A N 1
ATOM 2186 C CA . LEU A 1 266 ? 1.169 -35.344 -13.516 1 90.88 266 LEU A CA 1
ATOM 2187 C C . LEU A 1 266 ? 0.027 -34.312 -13.461 1 90.88 266 LEU A C 1
ATOM 2189 O O . LEU A 1 266 ? 0.26 -33.125 -13.305 1 90.88 266 LEU A O 1
ATOM 2193 N N . PHE A 1 267 ? -1.142 -34.812 -13.555 1 86.62 267 PHE A N 1
ATOM 2194 C CA . PHE A 1 267 ? -2.332 -33.969 -13.477 1 86.62 267 PHE A CA 1
ATOM 2195 C C . PHE A 1 267 ? -2.484 -33.375 -12.086 1 86.62 267 PHE A C 1
ATOM 2197 O O . PHE A 1 267 ? -3.002 -32.281 -11.93 1 86.62 267 PHE A O 1
ATOM 2204 N N . LEU A 1 268 ? -2.021 -34.062 -11.062 1 89.12 268 LEU A N 1
ATOM 2205 C CA . LEU A 1 268 ? -2.186 -33.656 -9.672 1 89.12 268 LEU A CA 1
ATOM 2206 C C . LEU A 1 268 ? -1.147 -32.625 -9.281 1 89.12 268 LEU A C 1
ATOM 2208 O O . LEU A 1 268 ? -1.164 -32.125 -8.156 1 89.12 268 LEU A O 1
ATOM 2212 N N . ARG A 1 269 ? -0.319 -32.281 -10.141 1 87.31 269 ARG A N 1
ATOM 2213 C CA . ARG A 1 269 ? 0.753 -31.344 -9.805 1 87.31 269 ARG A CA 1
ATOM 2214 C C . ARG A 1 269 ? 0.19 -30 -9.312 1 87.31 269 ARG A C 1
ATOM 2216 O O . ARG A 1 269 ? 0.575 -29.516 -8.25 1 87.31 269 ARG A O 1
ATOM 2223 N N . THR A 1 270 ? -0.74 -29.484 -10.109 1 84.88 270 THR A N 1
ATOM 2224 C CA . THR A 1 270 ? -1.276 -28.156 -9.789 1 84.88 270 THR A CA 1
ATOM 2225 C C . THR A 1 270 ? -2.111 -28.203 -8.516 1 84.88 270 THR A C 1
ATOM 2227 O O . THR A 1 270 ? -1.892 -27.422 -7.59 1 84.88 270 THR A O 1
ATOM 2230 N N . PRO A 1 271 ? -3.008 -29.125 -8.406 1 86.94 271 PRO A N 1
ATOM 2231 C CA . PRO A 1 271 ? -3.758 -29.219 -7.152 1 86.94 271 PRO A CA 1
ATOM 2232 C C . PRO A 1 271 ? -2.852 -29.406 -5.938 1 86.94 271 PRO A C 1
ATOM 2234 O O . PRO A 1 271 ? -3.139 -28.875 -4.859 1 86.94 271 PRO A O 1
ATOM 2237 N N . PHE A 1 272 ? -1.799 -30.141 -6.148 1 89.62 272 PHE A N 1
ATOM 2238 C CA . PHE A 1 272 ? -0.876 -30.375 -5.043 1 89.62 272 PHE A CA 1
ATOM 2239 C C . PHE A 1 272 ? -0.188 -29.078 -4.629 1 89.62 272 PHE A C 1
ATOM 2241 O O . PHE A 1 272 ? -0.094 -28.781 -3.438 1 89.62 272 PHE A O 1
ATOM 2248 N N . MET A 1 273 ? 0.218 -28.375 -5.613 1 87 273 MET A N 1
ATOM 2249 C CA . MET A 1 273 ? 0.861 -27.094 -5.332 1 87 273 MET A CA 1
ATOM 2250 C C . MET A 1 273 ? -0.102 -26.156 -4.625 1 87 273 MET A C 1
ATOM 2252 O O . MET A 1 273 ? 0.276 -25.484 -3.664 1 87 273 MET A O 1
ATOM 2256 N N . ILE A 1 274 ? -1.297 -26.078 -5.121 1 87.12 274 ILE A N 1
ATOM 2257 C CA . ILE A 1 274 ? -2.316 -25.219 -4.547 1 87.12 274 ILE A CA 1
ATOM 2258 C C . ILE A 1 274 ? -2.598 -25.625 -3.105 1 87.12 274 ILE A C 1
ATOM 2260 O O . ILE A 1 274 ? -2.723 -24.781 -2.221 1 87.12 274 ILE A O 1
ATOM 2264 N N . PHE A 1 275 ? -2.611 -26.875 -2.855 1 89.31 275 PHE A N 1
ATOM 2265 C CA . PHE A 1 275 ? -2.867 -27.422 -1.524 1 89.31 275 PHE A CA 1
ATOM 2266 C C . PHE A 1 275 ? -1.803 -26.953 -0.538 1 89.31 275 PHE A C 1
ATOM 2268 O O . PHE A 1 275 ? -2.125 -26.422 0.529 1 89.31 275 PHE A O 1
ATOM 2275 N N . ILE A 1 276 ? -0.62 -27.016 -0.914 1 87.5 276 ILE A N 1
ATOM 2276 C CA . ILE A 1 276 ? 0.487 -26.719 -0.016 1 87.5 276 ILE A CA 1
ATOM 2277 C C . ILE A 1 276 ? 0.623 -25.203 0.141 1 87.5 276 ILE A C 1
ATOM 2279 O O . ILE A 1 276 ? 0.841 -24.703 1.248 1 87.5 276 ILE A O 1
ATOM 2283 N N . SER A 1 277 ? 0.401 -24.453 -0.953 1 86.5 277 SER A N 1
ATOM 2284 C CA . SER A 1 277 ? 0.641 -23 -0.953 1 86.5 277 SER A CA 1
ATOM 2285 C C . SER A 1 277 ? -0.49 -22.266 -0.256 1 86.5 277 SER A C 1
ATOM 2287 O O . SER A 1 277 ? -0.353 -21.078 0.068 1 86.5 277 SER A O 1
ATOM 2289 N N . SER A 1 278 ? -1.6 -22.859 -0.033 1 87.5 278 SER A N 1
ATOM 2290 C CA . SER A 1 278 ? -2.75 -22.234 0.606 1 87.5 278 SER A CA 1
ATOM 2291 C C . SER A 1 278 ? -2.559 -22.141 2.117 1 87.5 278 SER A C 1
ATOM 2293 O O . SER A 1 278 ? -3.146 -21.281 2.768 1 87.5 278 SER A O 1
ATOM 2295 N N . ILE A 1 279 ? -1.688 -22.891 2.66 1 88.12 279 ILE A N 1
ATOM 2296 C CA . ILE A 1 279 ? -1.588 -23.062 4.105 1 88.12 279 ILE A CA 1
ATOM 2297 C C . ILE A 1 279 ? -1.066 -21.766 4.738 1 88.12 279 ILE A C 1
ATOM 2299 O O . ILE A 1 279 ? -1.683 -21.234 5.66 1 88.12 279 ILE A O 1
ATOM 2303 N N . PRO A 1 280 ? -0.019 -21.188 4.227 1 78.75 280 PRO A N 1
ATOM 2304 C CA . PRO A 1 280 ? 0.487 -19.969 4.852 1 78.75 280 PRO A CA 1
ATOM 2305 C C . PRO A 1 280 ? -0.522 -18.812 4.809 1 78.75 280 PRO A C 1
ATOM 2307 O O . PRO A 1 280 ? -0.639 -18.062 5.77 1 78.75 280 PRO A O 1
ATOM 2310 N N . SER A 1 281 ? -1.246 -18.688 3.734 1 82.56 281 SER A N 1
ATOM 2311 C CA . SER A 1 281 ? -2.236 -17.625 3.602 1 82.56 281 SER A CA 1
ATOM 2312 C C . SER A 1 281 ? -3.367 -17.781 4.609 1 82.56 281 SER A C 1
ATOM 2314 O O . SER A 1 281 ? -3.877 -16.797 5.148 1 82.56 281 SER A O 1
ATOM 2316 N N . ILE A 1 282 ? -3.721 -19 4.895 1 88.31 282 ILE A N 1
ATOM 2317 C CA . ILE A 1 282 ? -4.77 -19.281 5.867 1 88.31 282 ILE A CA 1
ATOM 2318 C C . ILE A 1 282 ? -4.281 -18.938 7.27 1 88.31 282 ILE A C 1
ATOM 2320 O O . ILE A 1 282 ? -5.027 -18.359 8.062 1 88.31 282 ILE A O 1
ATOM 2324 N N . LEU A 1 283 ? -3.066 -19.203 7.543 1 85.25 283 LEU A N 1
ATOM 2325 C CA . LEU A 1 283 ? -2.496 -18.891 8.844 1 85.25 283 LEU A CA 1
ATOM 2326 C C . LEU A 1 283 ? -2.398 -17.375 9.039 1 85.25 283 LEU A C 1
ATOM 2328 O O . LEU A 1 283 ? -2.682 -16.859 10.125 1 85.25 283 LEU A O 1
ATOM 2332 N N . LEU A 1 284 ? -2.08 -16.734 7.984 1 81.94 284 LEU A N 1
ATOM 2333 C CA . LEU A 1 284 ? -2.029 -15.281 8.039 1 81.94 284 LEU A CA 1
ATOM 2334 C C . LEU A 1 284 ? -3.416 -14.695 8.289 1 81.94 284 LEU A C 1
ATOM 2336 O O . LEU A 1 284 ? -3.561 -13.727 9.031 1 81.94 284 LEU A O 1
ATOM 2340 N N . ALA A 1 285 ? -4.363 -15.227 7.633 1 86.31 285 ALA A N 1
ATOM 2341 C CA . ALA A 1 285 ? -5.742 -14.797 7.848 1 86.31 285 ALA A CA 1
ATOM 2342 C C . ALA A 1 285 ? -6.152 -14.977 9.305 1 86.31 285 ALA A C 1
ATOM 2344 O O . ALA A 1 285 ? -6.836 -14.117 9.875 1 86.31 285 ALA A O 1
ATOM 2345 N N . LYS A 1 286 ? -5.703 -16.016 9.906 1 88.12 286 LYS A N 1
ATOM 2346 C CA . LYS A 1 286 ? -6.008 -16.281 11.312 1 88.12 286 LYS A CA 1
ATOM 2347 C C . LYS A 1 286 ? -5.387 -15.227 12.219 1 88.12 286 LYS A C 1
ATOM 2349 O O . LYS A 1 286 ? -6.031 -14.75 13.156 1 88.12 286 LYS A O 1
ATOM 2354 N N . ILE A 1 287 ? -4.246 -14.82 11.953 1 83.38 287 ILE A N 1
ATOM 2355 C CA . ILE A 1 287 ? -3.553 -13.797 12.727 1 83.38 287 ILE A CA 1
ATOM 2356 C C . ILE A 1 287 ? -4.281 -12.461 12.586 1 83.38 287 ILE A C 1
ATOM 2358 O O . ILE A 1 287 ? -4.516 -11.766 13.578 1 83.38 287 ILE A O 1
ATOM 2362 N N . SER A 1 288 ? -4.629 -12.117 11.312 1 85.94 288 SER A N 1
ATOM 2363 C CA . SER A 1 288 ? -5.34 -10.867 11.055 1 85.94 288 SER A CA 1
ATOM 2364 C C . SER A 1 288 ? -6.703 -10.859 11.75 1 85.94 288 SER A C 1
ATOM 2366 O O . SER A 1 288 ? -7.137 -9.82 12.25 1 85.94 288 SER A O 1
ATOM 2368 N N . PHE A 1 289 ? -7.297 -11.984 11.734 1 86 289 PHE A N 1
ATOM 2369 C CA . PHE A 1 289 ? -8.586 -12.102 12.414 1 86 289 PHE A CA 1
ATOM 2370 C C . PHE A 1 289 ? -8.438 -11.844 13.906 1 86 289 PHE A C 1
ATOM 2372 O O . PHE A 1 289 ? -9.273 -11.18 14.516 1 86 289 PHE A O 1
ATOM 2379 N N . LYS A 1 290 ? -7.43 -12.32 14.484 1 85.88 290 LYS A N 1
ATOM 2380 C CA . LYS A 1 290 ? -7.156 -12.102 15.898 1 85.88 290 LYS A CA 1
ATOM 2381 C C . LYS A 1 290 ? -6.898 -10.625 16.188 1 85.88 290 LYS A C 1
ATOM 2383 O O . LYS A 1 290 ? -7.336 -10.102 17.219 1 85.88 290 LYS A O 1
ATOM 2388 N N . LYS A 1 291 ? -6.293 -10.008 15.305 1 83.44 291 LYS A N 1
ATOM 2389 C CA . LYS A 1 291 ? -6.027 -8.578 15.461 1 83.44 291 LYS A CA 1
ATOM 2390 C C . LYS A 1 291 ? -7.328 -7.781 15.484 1 83.44 291 LYS A C 1
ATOM 2392 O O . LYS A 1 291 ? -7.492 -6.879 16.312 1 83.44 291 LYS A O 1
ATOM 2397 N N . ILE A 1 292 ? -8.18 -8.062 14.625 1 82.25 292 ILE A N 1
ATOM 2398 C CA . ILE A 1 292 ? -9.461 -7.363 14.531 1 82.25 292 ILE A CA 1
ATOM 2399 C C . ILE A 1 292 ? -10.281 -7.625 15.797 1 82.25 292 ILE A C 1
ATOM 2401 O O . ILE A 1 292 ? -10.906 -6.711 16.344 1 82.25 292 ILE A O 1
ATOM 2405 N N . LYS A 1 293 ? -10.18 -8.867 16.219 1 81.88 293 LYS A N 1
ATOM 2406 C CA . LYS A 1 293 ? -10.93 -9.258 17.422 1 81.88 293 LYS A CA 1
ATOM 2407 C C . LYS A 1 293 ? -10.391 -8.555 18.656 1 81.88 293 LYS A C 1
ATOM 2409 O O . LYS A 1 293 ? -11.156 -8.211 19.562 1 81.88 293 LYS A O 1
ATOM 2414 N N . ASP A 1 294 ? -9.156 -8.312 18.672 1 81.69 294 ASP A N 1
ATOM 2415 C CA . ASP A 1 294 ? -8.508 -7.723 19.844 1 81.69 294 ASP A CA 1
ATOM 2416 C C . ASP A 1 294 ? -8.742 -6.215 19.906 1 81.69 294 ASP A C 1
ATOM 2418 O O . ASP A 1 294 ? -8.477 -5.578 20.922 1 81.69 294 ASP A O 1
ATOM 2422 N N . MET A 1 295 ? -9.312 -5.75 18.797 1 82.06 295 MET A N 1
ATOM 2423 C CA . MET A 1 295 ? -9.664 -4.332 18.844 1 82.06 295 MET A CA 1
ATOM 2424 C C . MET A 1 295 ? -10.852 -4.094 19.766 1 82.06 295 MET A C 1
ATOM 2426 O O . MET A 1 295 ? -11.812 -4.871 19.766 1 82.06 295 MET A O 1
ATOM 2430 N N . LYS A 1 296 ? -10.805 -3.318 20.688 1 82.5 296 LYS A N 1
ATOM 2431 C CA . LYS A 1 296 ? -11.844 -3.051 21.672 1 82.5 296 LYS A CA 1
ATOM 2432 C C . LYS A 1 296 ? -12.969 -2.211 21.078 1 82.5 296 LYS A C 1
ATOM 2434 O O . LYS A 1 296 ? -13.328 -1.165 21.625 1 82.5 296 LYS A O 1
ATOM 2439 N N . LEU A 1 297 ? -13.438 -2.6 19.906 1 87.56 297 LEU A N 1
ATOM 2440 C CA . LEU A 1 297 ? -14.586 -1.938 19.297 1 87.56 297 LEU A CA 1
ATOM 2441 C C . LEU A 1 297 ? -15.891 -2.561 19.781 1 87.56 297 LEU A C 1
ATOM 2443 O O . LEU A 1 297 ? -15.883 -3.637 20.375 1 87.56 297 LEU A O 1
ATOM 2447 N N . ILE A 1 298 ? -16.953 -1.877 19.594 1 88.25 298 ILE A N 1
ATOM 2448 C CA . ILE A 1 298 ? -18.281 -2.383 19.953 1 88.25 298 ILE A CA 1
ATOM 2449 C C . ILE A 1 298 ? -18.594 -3.633 19.125 1 88.25 298 ILE A C 1
ATOM 2451 O O . ILE A 1 298 ? -18.203 -3.73 17.969 1 88.25 298 ILE A O 1
ATOM 2455 N N . ASN A 1 299 ? -19.25 -4.582 19.734 1 88.38 299 ASN A N 1
ATOM 2456 C CA . ASN A 1 299 ? -19.688 -5.762 18.984 1 88.38 299 ASN A CA 1
ATOM 2457 C C . ASN A 1 299 ? -20.812 -5.426 18.016 1 88.38 299 ASN A C 1
ATOM 2459 O O . ASN A 1 299 ? -21.703 -4.633 18.328 1 88.38 299 ASN A O 1
ATOM 2463 N N . PHE A 1 300 ? -20.703 -5.969 16.891 1 88.94 300 PHE A N 1
ATOM 2464 C CA . PHE A 1 300 ? -21.672 -5.684 15.844 1 88.94 300 PHE A CA 1
ATOM 2465 C C . PHE A 1 300 ? -23.094 -5.965 16.328 1 88.94 300 PHE A C 1
ATOM 2467 O O . PHE A 1 300 ? -24.016 -5.223 16 1 88.94 300 PHE A O 1
ATOM 2474 N N . ASN A 1 301 ? -23.219 -7.066 17.078 1 87.81 301 ASN A N 1
ATOM 2475 C CA . ASN A 1 301 ? -24.547 -7.492 17.531 1 87.81 301 ASN A CA 1
ATOM 2476 C C . ASN A 1 301 ? -25.109 -6.531 18.578 1 87.81 301 ASN A C 1
ATOM 2478 O O . ASN A 1 301 ? -26.297 -6.551 18.859 1 87.81 301 ASN A O 1
ATOM 2482 N N . ASP A 1 302 ? -24.297 -5.641 19.109 1 88.75 302 ASP A N 1
ATOM 2483 C CA . ASP A 1 302 ? -24.719 -4.699 20.141 1 88.75 302 ASP A CA 1
ATOM 2484 C C . ASP A 1 302 ? -25.156 -3.373 19.516 1 88.75 302 ASP A C 1
ATOM 2486 O O . ASP A 1 302 ? -25.641 -2.486 20.219 1 88.75 302 ASP A O 1
ATOM 2490 N N . ILE A 1 303 ? -25.031 -3.223 18.266 1 89.44 303 ILE A N 1
ATOM 2491 C CA . ILE A 1 303 ? -25.422 -1.992 17.594 1 89.44 303 ILE A CA 1
ATOM 2492 C C . ILE A 1 303 ? -26.938 -1.952 17.422 1 89.44 303 ILE A C 1
ATOM 2494 O O . ILE A 1 303 ? -27.547 -2.928 16.984 1 89.44 303 ILE A O 1
ATOM 2498 N N . ASN A 1 304 ? -27.531 -0.869 17.812 1 87.12 304 ASN A N 1
ATOM 2499 C CA . ASN A 1 304 ? -28.969 -0.676 17.656 1 87.12 304 ASN A CA 1
ATOM 2500 C C . ASN A 1 304 ? -29.297 0.045 16.359 1 87.12 304 ASN A C 1
ATOM 2502 O O . ASN A 1 304 ? -29.25 1.274 16.297 1 87.12 304 ASN A O 1
ATOM 2506 N N . PHE A 1 305 ? -29.734 -0.641 15.414 1 85.5 305 PHE A N 1
ATOM 2507 C CA . PHE A 1 305 ? -30.016 -0.082 14.094 1 85.5 305 PHE A CA 1
ATOM 2508 C C . PHE A 1 305 ? -31.375 0.588 14.07 1 85.5 305 PHE A C 1
ATOM 2510 O O . PHE A 1 305 ? -31.688 1.345 13.148 1 85.5 305 PHE A O 1
ATOM 2517 N N . ASN A 1 306 ? -32.188 0.429 15.102 1 83.19 306 ASN A N 1
ATOM 2518 C CA . ASN A 1 306 ? -33.531 0.994 15.164 1 83.19 306 ASN A CA 1
ATOM 2519 C C . ASN A 1 306 ? -33.625 2.139 16.172 1 83.19 306 ASN A C 1
ATOM 2521 O O . ASN A 1 306 ? -34.688 2.473 16.656 1 83.19 306 ASN A O 1
ATOM 2525 N N . ALA A 1 307 ? -32.5 2.621 16.422 1 86.56 307 ALA A N 1
ATOM 2526 C CA . ALA A 1 307 ? -32.469 3.748 17.344 1 86.56 307 ALA A CA 1
ATOM 2527 C C . ALA A 1 307 ? -33.25 4.941 16.781 1 86.56 307 ALA A C 1
ATOM 2529 O O . ALA A 1 307 ? -33.344 5.098 15.555 1 86.56 307 ALA A O 1
ATOM 2530 N N . ASN A 1 308 ? -33.844 5.758 17.656 1 88.94 308 ASN A N 1
ATOM 2531 C CA . ASN A 1 308 ? -34.562 6.969 17.266 1 88.94 308 ASN A CA 1
ATOM 2532 C C . ASN A 1 308 ? -33.594 8.156 17.141 1 88.94 308 ASN A C 1
ATOM 2534 O O . ASN A 1 308 ? -32.844 8.445 18.047 1 88.94 308 ASN A O 1
ATOM 2538 N N . TYR A 1 309 ? -33.625 8.789 15.969 1 90.62 309 TYR A N 1
ATOM 2539 C CA . TYR A 1 309 ? -32.688 9.898 15.734 1 90.62 309 TYR A CA 1
ATOM 2540 C C . TYR A 1 309 ? -33.469 11.211 15.555 1 90.62 309 TYR A C 1
ATOM 2542 O O . TYR A 1 309 ? -32.875 12.211 15.125 1 90.62 309 TYR A O 1
ATOM 2550 N N . ASN A 1 310 ? -34.688 11.25 15.969 1 91.69 310 ASN A N 1
ATOM 2551 C CA . ASN A 1 310 ? -35.469 12.484 15.867 1 91.69 310 ASN A CA 1
ATOM 2552 C C . ASN A 1 310 ? -34.906 13.562 16.797 1 91.69 310 ASN A C 1
ATOM 2554 O O . ASN A 1 310 ? -34.562 13.289 17.953 1 91.69 310 ASN A O 1
ATOM 2558 N N . LYS A 1 311 ? -34.906 14.734 16.266 1 91.25 311 LYS A N 1
ATOM 2559 C CA . LYS A 1 311 ? -34.406 15.859 17.047 1 91.25 311 LYS A CA 1
ATOM 2560 C C . LYS A 1 311 ? -35.219 16.078 18.312 1 91.25 311 LYS A C 1
ATOM 2562 O O . LYS A 1 311 ? -36.438 15.914 18.312 1 91.25 311 LYS A O 1
ATOM 2567 N N . LEU A 1 312 ? -34.469 16.547 19.281 1 92 312 LEU A N 1
ATOM 2568 C CA . LEU A 1 312 ? -35.125 16.844 20.547 1 92 312 LEU A CA 1
ATOM 2569 C C . LEU A 1 312 ? -35.469 18.328 20.641 1 92 312 LEU A C 1
ATOM 2571 O O . LEU A 1 312 ? -34.719 19.172 20.156 1 92 312 LEU A O 1
ATOM 2575 N N . LYS A 1 313 ? -36.656 18.531 21.281 1 90.62 313 LYS A N 1
ATOM 2576 C CA . LYS A 1 313 ? -37 19.906 21.625 1 90.62 313 LYS A CA 1
ATOM 2577 C C . LYS A 1 313 ? -36.562 20.25 23.031 1 90.62 313 LYS A C 1
ATOM 2579 O O . LYS A 1 313 ? -36.625 19.406 23.938 1 90.62 313 LYS A O 1
ATOM 2584 N N . TYR A 1 314 ? -35.969 21.406 23.094 1 92.12 314 TYR A N 1
ATOM 2585 C CA . TYR A 1 314 ? -35.5 21.812 24.422 1 92.12 314 TYR A CA 1
ATOM 2586 C C . TYR A 1 314 ? -35.719 23.312 24.641 1 92.12 314 TYR A C 1
ATOM 2588 O O . TYR A 1 314 ? -35.75 24.078 23.672 1 92.12 314 TYR A O 1
ATOM 2596 N N . ASN A 1 315 ? -35.812 23.688 25.953 1 94.38 315 ASN A N 1
ATOM 2597 C CA . ASN A 1 315 ? -35.844 25.094 26.344 1 94.38 315 ASN A CA 1
ATOM 2598 C C . ASN A 1 315 ? -34.625 25.469 27.188 1 94.38 315 ASN A C 1
ATOM 2600 O O . ASN A 1 315 ? -34.25 26.625 27.25 1 94.38 315 ASN A O 1
ATOM 2604 N N . ASN A 1 316 ? -34.25 24.438 27.859 1 95.56 316 ASN A N 1
ATOM 2605 C CA . ASN A 1 316 ? -33.125 24.641 28.75 1 95.56 316 ASN A CA 1
ATOM 2606 C C . ASN A 1 316 ? -32.219 23.406 28.812 1 95.56 316 ASN A C 1
ATOM 2608 O O . ASN A 1 316 ? -32.719 22.266 28.828 1 95.56 316 ASN A O 1
ATOM 2612 N N . ILE A 1 317 ? -30.906 23.609 28.734 1 96.19 317 ILE A N 1
ATOM 2613 C CA . ILE A 1 317 ? -29.922 22.547 28.922 1 96.19 317 ILE A CA 1
ATOM 2614 C C . ILE A 1 317 ? -29.109 22.828 30.188 1 96.19 317 ILE A C 1
ATOM 2616 O O . ILE A 1 317 ? -28.516 23.891 30.344 1 96.19 317 ILE A O 1
ATOM 2620 N N . LYS A 1 318 ? -29.062 21.844 31.094 1 96.81 318 LYS A N 1
ATOM 2621 C CA . LYS A 1 318 ? -28.375 22.016 32.375 1 96.81 318 LYS A CA 1
ATOM 2622 C C . LYS A 1 318 ? -27.359 20.906 32.594 1 96.81 318 LYS A C 1
ATOM 2624 O O . LYS A 1 318 ? -27.688 19.719 32.469 1 96.81 318 LYS A O 1
ATOM 2629 N N . LEU A 1 319 ? -26.172 21.266 32.906 1 97.06 319 LEU A N 1
ATOM 2630 C CA . LEU A 1 319 ? -25.141 20.359 33.406 1 97.06 319 LEU A CA 1
ATOM 2631 C C . LEU A 1 319 ? -25.016 20.438 34.906 1 97.06 319 LEU A C 1
ATOM 2633 O O . LEU A 1 319 ? -24.875 21.531 35.469 1 97.06 319 LEU A O 1
ATOM 2637 N N . LYS A 1 320 ? -25.109 19.297 35.531 1 97.19 320 LYS A N 1
ATOM 2638 C CA . LYS A 1 320 ? -25.062 19.266 36.969 1 97.19 320 LYS A CA 1
ATOM 2639 C C . LYS A 1 320 ? -23.891 18.406 37.469 1 97.19 320 LYS A C 1
ATOM 2641 O O . LYS A 1 320 ? -23.891 17.188 37.281 1 97.19 320 LYS A O 1
ATOM 2646 N N . ASN A 1 321 ? -22.984 19.016 38.156 1 97.25 321 ASN A N 1
ATOM 2647 C CA . ASN A 1 321 ? -21.875 18.359 38.812 1 97.25 321 ASN A CA 1
ATOM 2648 C C . ASN A 1 321 ? -21.125 17.422 37.906 1 97.25 321 ASN A C 1
ATOM 2650 O O . ASN A 1 321 ? -20.922 16.25 38.219 1 97.25 321 ASN A O 1
ATOM 2654 N N . ILE A 1 322 ? -20.797 17.938 36.781 1 97.44 322 ILE A N 1
ATOM 2655 C CA . ILE A 1 322 ? -20.109 17.125 35.781 1 97.44 322 ILE A CA 1
ATOM 2656 C C . ILE A 1 322 ? -18.641 16.969 36.188 1 97.44 322 ILE A C 1
ATOM 2658 O O . ILE A 1 322 ? -17.953 17.953 36.469 1 97.44 322 ILE A O 1
ATOM 2662 N N . ASN A 1 323 ? -18.156 15.727 36.281 1 97.31 323 ASN A N 1
ATOM 2663 C CA . ASN A 1 323 ? -16.766 15.367 36.5 1 97.31 323 ASN A CA 1
ATOM 2664 C C . ASN A 1 323 ? -16.219 14.477 35.375 1 97.31 323 ASN A C 1
ATOM 2666 O O . ASN A 1 323 ? -16.953 13.633 34.844 1 97.31 323 ASN A O 1
ATOM 2670 N N . PHE A 1 324 ? -15.031 14.711 35 1 96 324 PHE A N 1
ATOM 2671 C CA . PHE A 1 324 ? -14.445 13.891 33.938 1 96 324 PHE A CA 1
ATOM 2672 C C . PHE A 1 324 ? -12.938 13.789 34.094 1 96 324 PHE A C 1
ATOM 2674 O O . PHE A 1 324 ? -12.281 14.766 34.469 1 96 324 PHE A O 1
ATOM 2681 N N . SER A 1 325 ? -12.406 12.625 33.906 1 93.38 325 SER A N 1
ATOM 2682 C CA . SER A 1 325 ? -10.977 12.359 33.938 1 93.38 325 SER A CA 1
ATOM 2683 C C . SER A 1 325 ? -10.516 11.539 32.75 1 93.38 325 SER A C 1
ATOM 2685 O O . SER A 1 325 ? -11.25 10.688 32.25 1 93.38 325 SER A O 1
ATOM 2687 N N . TYR A 1 326 ? -9.453 11.984 32.125 1 85.38 326 TYR A N 1
ATOM 2688 C CA . TYR A 1 326 ? -8.75 11.102 31.219 1 85.38 326 TYR A CA 1
ATOM 2689 C C . TYR A 1 326 ? -7.77 10.203 31.969 1 85.38 326 TYR A C 1
ATOM 2691 O O . TYR A 1 326 ? -6.805 10.695 32.562 1 85.38 326 TYR A O 1
ATOM 2699 N N . MET A 1 327 ? -8.031 8.953 31.828 1 80.25 327 MET A N 1
ATOM 2700 C CA . MET A 1 327 ? -7.234 8.023 32.625 1 80.25 327 MET A CA 1
ATOM 2701 C C . MET A 1 327 ? -7.203 8.453 34.094 1 80.25 327 MET A C 1
ATOM 2703 O O . MET A 1 327 ? -8.242 8.539 34.719 1 80.25 327 MET A O 1
ATOM 2707 N N . ASP A 1 328 ? -5.996 8.93 34.594 1 80.44 328 ASP A N 1
ATOM 2708 C CA . ASP A 1 328 ? -5.902 9.242 36.031 1 80.44 328 ASP A CA 1
ATOM 2709 C C . ASP A 1 328 ? -5.793 10.75 36.25 1 80.44 328 ASP A C 1
ATOM 2711 O O . ASP A 1 328 ? -5.598 11.203 37.375 1 80.44 328 ASP A O 1
ATOM 2715 N N . LYS A 1 329 ? -6.012 11.5 35.281 1 85.19 329 LYS A N 1
ATOM 2716 C CA . LYS A 1 329 ? -5.91 12.953 35.406 1 85.19 329 LYS A CA 1
ATOM 2717 C C . LYS A 1 329 ? -7.289 13.609 35.375 1 85.19 329 LYS A C 1
ATOM 2719 O O . LYS A 1 329 ? -7.996 13.508 34.375 1 85.19 329 LYS A O 1
ATOM 2724 N N . LYS A 1 330 ? -7.621 14.219 36.469 1 91 330 LYS A N 1
ATOM 2725 C CA . LYS A 1 330 ? -8.906 14.914 36.562 1 91 330 LYS A CA 1
ATOM 2726 C C . LYS A 1 330 ? -8.883 16.203 35.719 1 91 330 LYS A C 1
ATOM 2728 O O . LYS A 1 330 ? -8.078 17.094 35.969 1 91 330 LYS A O 1
ATOM 2733 N N . ILE A 1 331 ? -9.789 16.344 34.719 1 91.31 331 ILE A N 1
ATOM 2734 C CA . ILE A 1 331 ? -9.805 17.469 33.781 1 91.31 331 ILE A CA 1
ATOM 2735 C C . ILE A 1 331 ? -10.938 18.422 34.156 1 91.31 331 ILE A C 1
ATOM 2737 O O . ILE A 1 331 ? -10.75 19.641 34.156 1 91.31 331 ILE A O 1
ATOM 2741 N N . LEU A 1 332 ? -12.164 17.875 34.438 1 96.12 332 LEU A N 1
ATOM 2742 C CA . LEU A 1 332 ? -13.32 18.672 34.844 1 96.12 332 LEU A CA 1
ATOM 2743 C C . LEU A 1 332 ? -13.734 18.328 36.25 1 96.12 332 LEU A C 1
ATOM 2745 O O . LEU A 1 332 ? -13.82 17.156 36.625 1 96.12 332 LEU A O 1
ATOM 2749 N N . LYS A 1 333 ? -13.945 19.406 37.031 1 96.62 333 LYS A N 1
ATOM 2750 C CA . LYS A 1 333 ? -14.273 19.25 38.438 1 96.62 333 LYS A CA 1
ATOM 2751 C C . LYS A 1 333 ? -15.586 19.938 38.781 1 96.62 333 LYS A C 1
ATOM 2753 O O . LYS A 1 333 ? -15.625 21.156 38.969 1 96.62 333 LYS A O 1
ATOM 2758 N N . ASN A 1 334 ? -16.594 19.156 38.938 1 96.31 334 ASN A N 1
ATOM 2759 C CA . ASN A 1 334 ? -17.875 19.625 39.438 1 96.31 334 ASN A CA 1
ATOM 2760 C C . ASN A 1 334 ? -18.391 20.812 38.625 1 96.31 334 ASN A C 1
ATOM 2762 O O . ASN A 1 334 ? -18.703 21.859 39.188 1 96.31 334 ASN A O 1
ATOM 2766 N N . ILE A 1 335 ? -18.516 20.625 37.375 1 97.19 335 ILE A N 1
ATOM 2767 C CA . ILE A 1 335 ? -18.906 21.688 36.438 1 97.19 335 ILE A CA 1
ATOM 2768 C C . ILE A 1 335 ? -20.422 21.844 36.469 1 97.19 335 ILE A C 1
ATOM 2770 O O . ILE A 1 335 ? -21.156 20.859 36.312 1 97.19 335 ILE A O 1
ATOM 2774 N N . ASN A 1 336 ? -20.859 23.016 36.688 1 96.5 336 ASN A N 1
ATOM 2775 C CA . ASN A 1 336 ? -22.266 23.391 36.594 1 96.5 336 ASN A CA 1
ATOM 2776 C C . ASN A 1 336 ? -22.484 24.5 35.562 1 96.5 336 ASN A C 1
ATOM 2778 O O . ASN A 1 336 ? -21.781 25.516 35.562 1 96.5 336 ASN A O 1
ATOM 2782 N N . LEU A 1 337 ? -23.406 24.234 34.656 1 95.56 337 LEU A N 1
ATOM 2783 C CA . LEU A 1 337 ? -23.641 25.156 33.531 1 95.56 337 LEU A CA 1
ATOM 2784 C C . LEU A 1 337 ? -25.094 25.109 33.094 1 95.56 337 LEU A C 1
ATOM 2786 O O . LEU A 1 337 ? -25.734 24.047 33.125 1 95.56 337 LEU A O 1
ATOM 2790 N N . GLU A 1 338 ? -25.594 26.281 32.656 1 95.44 338 GLU A N 1
ATOM 2791 C CA . GLU A 1 338 ? -26.953 26.344 32.125 1 95.44 338 GLU A CA 1
ATOM 2792 C C . GLU A 1 338 ? -27.016 27.172 30.844 1 95.44 338 GLU A C 1
ATOM 2794 O O . GLU A 1 338 ? -26.438 28.266 30.781 1 95.44 338 GLU A O 1
ATOM 2799 N N . ILE A 1 339 ? -27.703 26.609 29.859 1 95.5 339 ILE A N 1
ATOM 2800 C CA . ILE A 1 339 ? -27.875 27.297 28.578 1 95.5 339 ILE A CA 1
ATOM 2801 C C . ILE A 1 339 ? -29.359 27.359 28.219 1 95.5 339 ILE A C 1
ATOM 2803 O O . ILE A 1 339 ? -30.016 26.328 28.094 1 95.5 339 ILE A O 1
ATOM 2807 N N . LYS A 1 340 ? -29.859 28.516 27.984 1 95.44 340 LYS A N 1
ATOM 2808 C CA . LYS A 1 340 ? -31.25 28.688 27.562 1 95.44 340 LYS A CA 1
ATOM 2809 C C . LYS A 1 340 ? -31.344 28.766 26.047 1 95.44 340 LYS A C 1
ATOM 2811 O O . LYS A 1 340 ? -30.406 29.188 25.375 1 95.44 340 LYS A O 1
ATOM 2816 N N . LYS A 1 341 ? -32.5 28.391 25.531 1 95 341 LYS A N 1
ATOM 2817 C CA . LYS A 1 341 ? -32.719 28.422 24.094 1 95 341 LYS A CA 1
ATOM 2818 C C . LYS A 1 341 ? -32.531 29.828 23.547 1 95 341 LYS A C 1
ATOM 2820 O O . LYS A 1 341 ? -33.062 30.797 24.109 1 95 341 LYS A O 1
ATOM 2825 N N . GLY A 1 342 ? -31.766 29.938 22.469 1 94.12 342 GLY A N 1
ATOM 2826 C CA . GLY A 1 342 ? -31.562 31.203 21.797 1 94.12 342 GLY A CA 1
ATOM 2827 C C . GLY A 1 342 ? -30.469 32.062 22.422 1 94.12 342 GLY A C 1
ATOM 2828 O O . GLY A 1 342 ? -30.156 33.125 21.922 1 94.12 342 GLY A O 1
ATOM 2829 N N . GLU A 1 343 ? -29.875 31.578 23.422 1 94.94 343 GLU A N 1
ATOM 2830 C CA . GLU A 1 343 ? -28.828 32.312 24.141 1 94.94 343 GLU A CA 1
ATOM 2831 C C . GLU A 1 343 ? -27.469 32.062 23.5 1 94.94 343 GLU A C 1
ATOM 2833 O O . GLU A 1 343 ? -27.219 31 22.922 1 94.94 343 GLU A O 1
ATOM 2838 N N . THR A 1 344 ? -26.641 33.094 23.609 1 96.06 344 THR A N 1
ATOM 2839 C CA . THR A 1 344 ? -25.234 33 23.219 1 96.06 344 THR A CA 1
ATOM 2840 C C . THR A 1 344 ? -24.344 32.906 24.453 1 96.06 344 THR A C 1
ATOM 2842 O O . THR A 1 344 ? -24.281 33.844 25.234 1 96.06 344 THR A O 1
ATOM 2845 N N . VAL A 1 345 ? -23.656 31.828 24.562 1 96.06 345 VAL A N 1
ATOM 2846 C CA . VAL A 1 345 ? -22.812 31.594 25.734 1 96.06 345 VAL A CA 1
ATOM 2847 C C . VAL A 1 345 ? -21.359 31.453 25.281 1 96.06 345 VAL A C 1
ATOM 2849 O O . VAL A 1 345 ? -21.047 30.688 24.359 1 96.06 345 VAL A O 1
ATOM 2852 N N . PHE A 1 346 ? -20.422 32.156 25.969 1 95.81 346 PHE A N 1
ATOM 2853 C CA . PHE A 1 346 ? -19 32.062 25.703 1 95.81 346 PHE A CA 1
ATOM 2854 C C . PHE A 1 346 ? -18.281 31.344 26.844 1 95.81 346 PHE A C 1
ATOM 2856 O O . PHE A 1 346 ? -18.609 31.562 28.016 1 95.81 346 PHE A O 1
ATOM 2863 N N . ILE A 1 347 ? -17.438 30.531 26.469 1 94.44 347 ILE A N 1
ATOM 2864 C CA . ILE A 1 347 ? -16.5 29.953 27.438 1 94.44 347 ILE A CA 1
ATOM 2865 C C . ILE A 1 347 ? -15.086 30.484 27.156 1 94.44 347 ILE A C 1
ATOM 2867 O O . ILE A 1 347 ? -14.602 30.406 26.016 1 94.44 347 ILE A O 1
ATOM 2871 N N . ILE A 1 348 ? -14.453 30.969 28.172 1 90.88 348 ILE A N 1
ATOM 2872 C CA . ILE A 1 348 ? -13.109 31.5 28.016 1 90.88 348 ILE A CA 1
ATOM 2873 C C . ILE A 1 348 ? -12.172 30.828 29.016 1 90.88 348 ILE A C 1
ATOM 2875 O O . ILE A 1 348 ? -12.625 30.25 30.016 1 90.88 348 ILE A O 1
ATOM 2879 N N . GLY A 1 349 ? -10.93 30.844 28.719 1 85.31 349 GLY A N 1
ATOM 2880 C CA . GLY A 1 349 ? -9.93 30.234 29.578 1 85.31 349 GLY A CA 1
ATOM 2881 C C . GLY A 1 349 ? -8.641 29.922 28.859 1 85.31 349 GLY A C 1
ATOM 2882 O O . GLY A 1 349 ? -8.578 29.953 27.625 1 85.31 349 GLY A O 1
ATOM 2883 N N . LYS A 1 350 ? -7.746 29.531 29.641 1 78.44 350 LYS A N 1
ATOM 2884 C CA . LYS A 1 350 ? -6.422 29.25 29.094 1 78.44 350 LYS A CA 1
ATOM 2885 C C . LYS A 1 350 ? -6.391 27.891 28.422 1 78.44 350 LYS A C 1
ATOM 2887 O O . LYS A 1 350 ? -7.301 27.078 28.594 1 78.44 350 LYS A O 1
ATOM 2892 N N . ASN A 1 351 ? -5.395 27.719 27.609 1 75.44 351 ASN A N 1
ATOM 2893 C CA . ASN A 1 351 ? -5.215 26.406 26.984 1 75.44 351 ASN A CA 1
ATOM 2894 C C . ASN A 1 351 ? -4.996 25.312 28.047 1 75.44 351 ASN A C 1
ATOM 2896 O O . ASN A 1 351 ? -4.277 25.531 29.016 1 75.44 351 ASN A O 1
ATOM 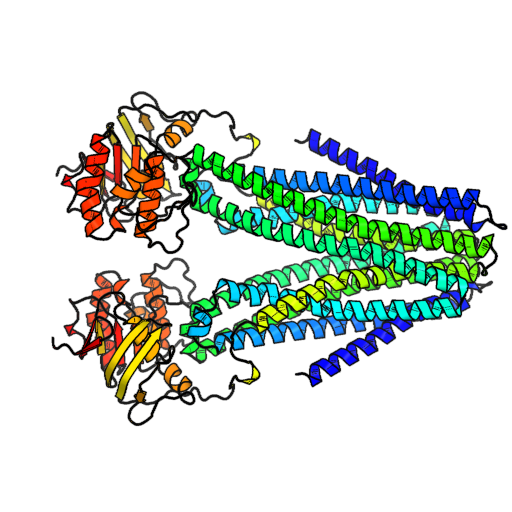2900 N N . GLY A 1 352 ? -5.68 24.25 27.844 1 77.31 352 GLY A N 1
ATOM 2901 C CA . GLY A 1 352 ? -5.531 23.141 28.766 1 77.31 352 GLY A CA 1
ATOM 2902 C C . GLY A 1 352 ? -6.445 23.234 29.984 1 77.31 352 GLY A C 1
ATOM 2903 O O . GLY A 1 352 ? -6.371 22.406 30.891 1 77.31 352 GLY A O 1
ATOM 2904 N N . SER A 1 353 ? -7.285 24.219 29.969 1 84.69 353 SER A N 1
ATOM 2905 C CA . SER A 1 353 ? -8.141 24.422 31.125 1 84.69 353 SER A CA 1
ATOM 2906 C C . SER A 1 353 ? -9.32 23.453 31.125 1 84.69 353 SER A C 1
ATOM 2908 O O . SER A 1 353 ? -10.016 23.328 32.125 1 84.69 353 SER A O 1
ATOM 2910 N N . GLY A 1 354 ? -9.609 22.781 30 1 89.81 354 GLY A N 1
ATOM 2911 C CA . GLY A 1 354 ? -10.68 21.797 29.922 1 89.81 354 GLY A CA 1
ATOM 2912 C C . GLY A 1 354 ? -11.805 22.219 29 1 89.81 354 GLY A C 1
ATOM 2913 O O . GLY A 1 354 ? -12.812 21.516 28.875 1 89.81 354 GLY A O 1
ATOM 2914 N N . LYS A 1 355 ? -11.672 23.297 28.328 1 92.06 355 LYS A N 1
ATOM 2915 C CA . LYS A 1 355 ? -12.711 23.844 27.469 1 92.06 355 LYS A CA 1
ATOM 2916 C C . LYS A 1 355 ? -13.125 22.844 26.391 1 92.06 355 LYS A C 1
ATOM 2918 O O . LYS A 1 355 ? -14.312 22.578 26.203 1 92.06 355 LYS A O 1
ATOM 2923 N N . SER A 1 356 ? -12.141 22.234 25.75 1 90.69 356 SER A N 1
ATOM 2924 C CA . SER A 1 356 ? -12.422 21.297 24.672 1 90.69 356 SER A CA 1
ATOM 2925 C C . SER A 1 356 ? -13.109 20.031 25.188 1 90.69 356 SER A C 1
ATOM 2927 O O . SER A 1 356 ? -13.977 19.484 24.5 1 90.69 356 SER A O 1
ATOM 2929 N N . THR A 1 357 ? -12.711 19.609 26.344 1 92.88 357 THR A N 1
ATOM 2930 C CA . THR A 1 357 ? -13.344 18.438 26.953 1 92.88 357 THR A CA 1
ATOM 2931 C C . THR A 1 357 ? -14.812 18.719 27.266 1 92.88 357 THR A C 1
ATOM 2933 O O . THR A 1 357 ? -15.688 17.906 26.984 1 92.88 357 THR A O 1
ATOM 2936 N N . LEU A 1 358 ? -15 19.859 27.891 1 95.38 358 LEU A N 1
ATOM 2937 C CA . LEU A 1 358 ? -16.375 20.266 28.172 1 95.38 358 LEU A CA 1
ATOM 2938 C C . LEU A 1 358 ? -17.188 20.375 26.875 1 95.38 358 LEU A C 1
ATOM 2940 O O . LEU A 1 358 ? -18.344 19.953 26.844 1 95.38 358 LEU A O 1
ATOM 2944 N N . PHE A 1 359 ? -16.578 20.938 25.859 1 95.75 359 PHE A N 1
ATOM 2945 C CA . PHE A 1 359 ? -17.188 21.062 24.531 1 95.75 359 PHE A CA 1
ATOM 2946 C C . PHE A 1 359 ? -17.641 19.703 24.031 1 95.75 359 PHE A C 1
ATOM 2948 O O . PHE A 1 359 ? -18.781 19.547 23.562 1 95.75 359 PHE A O 1
ATOM 2955 N N . LEU A 1 360 ? -16.875 18.656 24.125 1 95.31 360 LEU A N 1
ATOM 2956 C CA . LEU A 1 360 ? -17.172 17.312 23.641 1 95.31 360 LEU A CA 1
ATOM 2957 C C . LEU A 1 360 ? -18.266 16.656 24.484 1 95.31 360 LEU A C 1
ATOM 2959 O O . LEU A 1 360 ? -19.078 15.898 23.953 1 95.31 360 LEU A O 1
ATOM 2963 N N . ILE A 1 361 ? -18.234 16.906 25.719 1 95.62 361 ILE A N 1
ATOM 2964 C CA . ILE A 1 361 ? -19.266 16.375 26.594 1 95.62 361 ILE A CA 1
ATOM 2965 C C . ILE A 1 361 ? -20.609 16.984 26.25 1 95.62 361 ILE A C 1
ATOM 2967 O O . ILE A 1 361 ? -21.625 16.281 26.156 1 95.62 361 ILE A O 1
ATOM 2971 N N . LEU A 1 362 ? -20.562 18.266 26 1 95.31 362 LEU A N 1
ATOM 2972 C CA . LEU A 1 362 ? -21.797 18.969 25.672 1 95.31 362 LEU A CA 1
ATOM 2973 C C . LEU A 1 362 ? -22.344 18.516 24.312 1 95.31 362 LEU A C 1
ATOM 2975 O O . LEU A 1 362 ? -23.547 18.516 24.094 1 95.31 362 LEU A O 1
ATOM 2979 N N . CYS A 1 363 ? -21.453 18.047 23.453 1 94.56 363 CYS A N 1
ATOM 2980 C CA . CYS A 1 363 ? -21.844 17.516 22.156 1 94.56 363 CYS A CA 1
ATOM 2981 C C . CYS A 1 363 ? -22.391 16.094 22.281 1 94.56 363 CYS A C 1
ATOM 2983 O O . CYS A 1 363 ? -22.938 15.539 21.328 1 94.56 363 CYS A O 1
ATOM 2985 N N . GLY A 1 364 ? -22.156 15.484 23.406 1 93.69 364 GLY A N 1
ATOM 2986 C CA . GLY A 1 364 ? -22.547 14.102 23.594 1 93.69 364 GLY A CA 1
ATOM 2987 C C . GLY A 1 364 ? -21.531 13.109 23.047 1 93.69 364 GLY A C 1
ATOM 2988 O O . GLY A 1 364 ? -21.844 11.93 22.875 1 93.69 364 GLY A O 1
ATOM 2989 N N . ILE A 1 365 ? -20.438 13.586 22.688 1 94.06 365 ILE A N 1
ATOM 2990 C CA . ILE A 1 365 ? -19.406 12.742 22.109 1 94.06 365 ILE A CA 1
ATOM 2991 C C . ILE A 1 365 ? -18.625 12.055 23.219 1 94.06 365 ILE A C 1
ATOM 2993 O O . ILE A 1 365 ? -18.234 10.891 23.094 1 94.06 365 ILE A O 1
ATOM 2997 N N . LEU A 1 366 ? -18.422 12.766 24.312 1 93.94 366 LEU A N 1
ATOM 2998 C CA . LEU A 1 366 ? -17.734 12.234 25.484 1 93.94 366 LEU A CA 1
ATOM 2999 C C . LEU A 1 366 ? -18.719 12.047 26.641 1 93.94 366 LEU A C 1
ATOM 3001 O O . LEU A 1 366 ? -19.516 12.938 26.922 1 93.94 366 LEU A O 1
ATOM 3005 N N . LYS A 1 367 ? -18.625 10.914 27.266 1 92.69 367 LYS A N 1
ATOM 3006 C CA . LYS A 1 367 ? -19.453 10.656 28.438 1 92.69 367 LYS A CA 1
ATOM 3007 C C . LYS A 1 367 ? -18.719 11.047 29.719 1 92.69 367 LYS A C 1
ATOM 3009 O O . LYS A 1 367 ? -17.594 10.625 29.953 1 92.69 367 LYS A O 1
ATOM 3014 N N . PRO A 1 368 ? -19.391 11.828 30.484 1 94.81 368 PRO A N 1
ATOM 3015 C CA . PRO A 1 368 ? -18.75 12.195 31.734 1 94.81 368 PRO A CA 1
ATOM 3016 C C . PRO A 1 368 ? -18.641 11.023 32.719 1 94.81 368 PRO A C 1
ATOM 3018 O O . PRO A 1 368 ? -19.422 10.07 32.625 1 94.81 368 PRO A O 1
ATOM 3021 N N . ASN A 1 369 ? -17.672 11.141 33.625 1 94.69 369 ASN A N 1
ATOM 3022 C CA . ASN A 1 369 ? -17.516 10.109 34.656 1 94.69 369 ASN A CA 1
ATOM 3023 C C . ASN A 1 369 ? -18.656 10.141 35.656 1 94.69 369 ASN A C 1
ATOM 3025 O O . ASN A 1 369 ? -19.125 9.094 36.094 1 94.69 369 ASN A O 1
ATOM 3029 N N . SER A 1 370 ? -19 11.227 36.062 1 95.5 370 SER A N 1
ATOM 3030 C CA . SER A 1 370 ? -20.125 11.43 36.938 1 95.5 370 SER A CA 1
ATOM 3031 C C . SER A 1 370 ? -20.828 12.758 36.688 1 95.5 370 SER A C 1
ATOM 3033 O O . SER A 1 370 ? -20.281 13.617 35.969 1 95.5 370 SER A O 1
ATOM 3035 N N . GLY A 1 371 ? -22.047 12.828 37.188 1 96.25 371 GLY A N 1
ATOM 3036 C CA . GLY A 1 371 ? -22.875 13.992 36.906 1 96.25 371 GLY A CA 1
ATOM 3037 C C . GLY A 1 371 ? -23.938 13.742 35.875 1 96.25 371 GLY A C 1
ATOM 3038 O O . GLY A 1 371 ? -24.016 12.648 35.312 1 96.25 371 GLY A O 1
ATOM 3039 N N . ASP A 1 372 ? -24.781 14.836 35.656 1 95.56 372 ASP A N 1
ATOM 3040 C CA . ASP A 1 372 ? -25.938 14.633 34.781 1 95.56 372 ASP A CA 1
ATOM 3041 C C . ASP A 1 372 ? -26.109 15.812 33.812 1 95.56 372 ASP A C 1
ATOM 3043 O O . ASP A 1 372 ? -25.781 16.953 34.188 1 95.56 372 ASP A O 1
ATOM 3047 N N . ILE A 1 373 ? -26.609 15.508 32.719 1 96.12 373 ILE A N 1
ATOM 3048 C CA . ILE A 1 373 ? -27.031 16.516 31.766 1 96.12 373 ILE A CA 1
ATOM 3049 C C . ILE A 1 373 ? -28.547 16.438 31.578 1 96.12 373 ILE A C 1
ATOM 3051 O O . ILE A 1 373 ? -29.094 15.367 31.312 1 96.12 373 ILE A O 1
ATOM 3055 N N . TRP A 1 374 ? -29.125 17.578 31.672 1 96.5 374 TRP A N 1
ATOM 3056 C CA . TRP A 1 374 ? -30.578 17.625 31.609 1 96.5 374 TRP A CA 1
ATOM 3057 C C . TRP A 1 374 ? -31.047 18.547 30.484 1 96.5 374 TRP A C 1
ATOM 3059 O O . TRP A 1 374 ? -30.516 19.656 30.328 1 96.5 374 TRP A O 1
ATOM 3069 N N . LEU A 1 375 ? -31.984 18.094 29.734 1 95.69 375 LEU A N 1
ATOM 3070 C CA . LEU A 1 375 ? -32.75 18.922 28.812 1 95.69 375 LEU A CA 1
ATOM 3071 C C . LEU A 1 375 ? -34.156 19.172 29.344 1 95.69 375 LEU A C 1
ATOM 3073 O O . LEU A 1 375 ? -35.031 18.312 29.219 1 95.69 375 LEU A O 1
ATOM 3077 N N . ASP A 1 376 ? -34.312 20.359 29.766 1 95.62 376 ASP A N 1
ATOM 3078 C CA . ASP A 1 376 ? -35.531 20.641 30.516 1 95.62 376 ASP A CA 1
ATOM 3079 C C . ASP A 1 376 ? -35.688 19.641 31.656 1 95.62 376 ASP A C 1
ATOM 3081 O O . ASP A 1 376 ? -34.875 19.594 32.594 1 95.62 376 ASP A O 1
ATOM 3085 N N . ASP A 1 377 ? -36.688 18.641 31.5 1 93.69 377 ASP A N 1
ATOM 3086 C CA . ASP A 1 377 ? -36.938 17.688 32.562 1 93.69 377 ASP A CA 1
ATOM 3087 C C . ASP A 1 377 ? -36.5 16.281 32.156 1 93.69 377 ASP A C 1
ATOM 3089 O O . ASP A 1 377 ? -36.719 15.312 32.906 1 93.69 377 ASP A O 1
ATOM 3093 N N . MET A 1 378 ? -35.875 16.219 31.109 1 94.56 378 MET A N 1
ATOM 3094 C CA . MET A 1 378 ? -35.438 14.922 30.609 1 94.56 378 MET A CA 1
ATOM 3095 C C . MET A 1 378 ? -33.969 14.695 30.875 1 94.56 378 MET A C 1
ATOM 3097 O O . MET A 1 378 ? -33.125 15.508 30.484 1 94.56 378 MET A O 1
ATOM 3101 N N . LEU A 1 379 ? -33.688 13.555 31.469 1 95.44 379 LEU A N 1
ATOM 3102 C CA . LEU A 1 379 ? -32.281 13.172 31.719 1 95.44 379 LEU A CA 1
ATOM 3103 C C . LEU A 1 379 ? -31.688 12.555 30.469 1 95.44 379 LEU A C 1
ATOM 3105 O O . LEU A 1 379 ? -32.281 11.688 29.828 1 95.44 379 LEU A O 1
ATOM 3109 N N . LEU A 1 380 ? -30.547 13.078 30.078 1 94.44 380 LEU A N 1
ATOM 3110 C CA . LEU A 1 380 ? -29.844 12.5 28.938 1 94.44 380 LEU A CA 1
ATOM 3111 C C . LEU A 1 380 ? -29.25 11.148 29.297 1 94.44 380 LEU A C 1
ATOM 3113 O O . LEU A 1 380 ? -28.547 11.023 30.312 1 94.44 380 LEU A O 1
ATOM 3117 N N . ASN A 1 381 ? -29.562 10.109 28.531 1 91.75 381 ASN A N 1
ATOM 3118 C CA . ASN A 1 381 ? -29.062 8.758 28.719 1 91.75 381 ASN A CA 1
ATOM 3119 C C . ASN A 1 381 ? -28.703 8.102 27.391 1 91.75 381 ASN A C 1
ATOM 3121 O O . ASN A 1 381 ? -28.672 8.773 26.359 1 91.75 381 ASN A O 1
ATOM 3125 N N . ASN A 1 382 ? -28.406 6.867 27.453 1 87.69 382 ASN A N 1
ATOM 3126 C CA . ASN A 1 382 ? -27.953 6.156 26.266 1 87.69 382 ASN A CA 1
ATOM 3127 C C . ASN A 1 382 ? -29.078 6.02 25.234 1 87.69 382 ASN A C 1
ATOM 3129 O O . ASN A 1 382 ? -28.812 5.969 24.031 1 87.69 382 ASN A O 1
ATOM 3133 N N . GLU A 1 383 ? -30.25 6.059 25.688 1 87.75 383 GLU A N 1
ATOM 3134 C CA . GLU A 1 383 ? -31.391 5.832 24.812 1 87.75 383 GLU A CA 1
ATOM 3135 C C . GLU A 1 383 ? -31.734 7.082 24 1 87.75 383 GLU A C 1
ATOM 3137 O O . GLU A 1 383 ? -32.219 6.988 22.859 1 87.75 383 GLU A O 1
ATOM 3142 N N . ASN A 1 384 ? -31.5 8.234 24.625 1 92.44 384 ASN A N 1
ATOM 3143 C CA . ASN A 1 384 ? -31.875 9.461 23.922 1 92.44 384 ASN A CA 1
ATOM 3144 C C . ASN A 1 384 ? -30.641 10.258 23.5 1 92.44 384 ASN A C 1
ATOM 3146 O O . ASN A 1 384 ? -30.766 11.391 23.031 1 92.44 384 ASN A O 1
ATOM 3150 N N . LEU A 1 385 ? -29.547 9.656 23.656 1 93.31 385 LEU A N 1
ATOM 3151 C CA . LEU A 1 385 ? -28.297 10.336 23.312 1 93.31 385 LEU A CA 1
ATOM 3152 C C . LEU A 1 385 ? -28.234 10.633 21.812 1 93.31 385 LEU A C 1
ATOM 3154 O O . LEU A 1 385 ? -27.844 11.727 21.422 1 93.31 385 LEU A O 1
ATOM 3158 N N . ASN A 1 386 ? -28.641 9.688 21.062 1 92.75 386 ASN A N 1
ATOM 3159 C CA . ASN A 1 386 ? -28.609 9.852 19.609 1 92.75 386 ASN A CA 1
ATOM 3160 C C . ASN A 1 386 ? -29.5 11.008 19.156 1 92.75 386 ASN A C 1
ATOM 3162 O O . ASN A 1 386 ? -29.141 11.758 18.25 1 92.75 386 ASN A O 1
ATOM 3166 N N . ARG A 1 387 ? -30.578 11.156 19.812 1 94.06 387 ARG A N 1
ATOM 3167 C CA . ARG A 1 387 ? -31.5 12.242 19.5 1 94.06 387 ARG A CA 1
ATOM 3168 C C . ARG A 1 387 ? -30.891 13.602 19.828 1 94.06 387 ARG A C 1
ATOM 3170 O O . ARG A 1 387 ? -31 14.547 19.047 1 94.06 387 ARG A O 1
ATOM 3177 N N . PHE A 1 388 ? -30.312 13.594 20.922 1 94.75 388 PHE A N 1
ATOM 3178 C CA . PHE A 1 388 ? -29.656 14.828 21.359 1 94.75 388 PHE A CA 1
ATOM 3179 C C . PHE A 1 388 ? -28.531 15.219 20.406 1 94.75 388 PHE A C 1
ATOM 3181 O O . PHE A 1 388 ? -28.469 16.359 19.953 1 94.75 388 PHE A O 1
ATOM 3188 N N . GLN A 1 389 ? -27.719 14.297 20.062 1 94.12 389 GLN A N 1
ATOM 3189 C CA . GLN A 1 389 ? -26.625 14.539 19.141 1 94.12 389 GLN A CA 1
ATOM 3190 C C . GLN A 1 389 ? -27.125 15.055 17.797 1 94.12 389 GLN A C 1
ATOM 3192 O O . GLN A 1 389 ? -26.5 15.93 17.188 1 94.12 389 GLN A O 1
ATOM 3197 N N . ASN A 1 390 ? -28.219 14.531 17.438 1 93.94 390 ASN A N 1
ATOM 3198 C CA . ASN A 1 390 ? -28.766 14.93 16.141 1 93.94 390 ASN A CA 1
ATOM 3199 C C . ASN A 1 390 ? -29.438 16.297 16.219 1 93.94 390 ASN A C 1
ATOM 3201 O O . ASN A 1 390 ? -29.922 16.812 15.211 1 93.94 390 ASN A O 1
ATOM 3205 N N . THR A 1 391 ? -29.453 16.922 17.391 1 94 391 THR A N 1
ATOM 3206 C CA . THR A 1 391 ? -30.016 18.25 17.594 1 94 391 THR A CA 1
ATOM 3207 C C . THR A 1 391 ? -28.938 19.328 17.547 1 94 391 THR A C 1
ATOM 3209 O O . THR A 1 391 ? -29.219 20.5 17.344 1 94 391 THR A O 1
ATOM 3212 N N . ILE A 1 392 ? -27.734 18.906 17.562 1 94.56 392 ILE A N 1
ATOM 3213 C CA . ILE A 1 392 ? -26.609 19.828 17.703 1 94.56 392 ILE A CA 1
ATOM 3214 C C . ILE A 1 392 ? -25.828 19.891 16.391 1 94.56 392 ILE A C 1
ATOM 3216 O O . ILE A 1 392 ? -25.75 18.906 15.648 1 94.56 392 ILE A O 1
ATOM 3220 N N . SER A 1 393 ? -25.344 21.047 16.094 1 95.44 393 SER A N 1
ATOM 3221 C CA . SER A 1 393 ? -24.312 21.266 15.07 1 95.44 393 SER A CA 1
ATOM 3222 C C . SER A 1 393 ? -23.031 21.797 15.688 1 95.44 393 SER A C 1
ATOM 3224 O O . SER A 1 393 ? -23.062 22.562 16.672 1 95.44 393 SER A O 1
ATOM 3226 N N . ALA A 1 394 ? -21.969 21.375 15.086 1 96.5 394 ALA A N 1
ATOM 3227 C CA . ALA A 1 394 ? -20.719 21.812 15.703 1 96.5 394 ALA A CA 1
ATOM 3228 C C . ALA A 1 394 ? -19.625 22 14.664 1 96.5 394 ALA A C 1
ATOM 3230 O O . ALA A 1 394 ? -19.547 21.234 13.695 1 96.5 394 ALA A O 1
ATOM 3231 N N . VAL A 1 395 ? -18.844 22.984 14.844 1 96.06 395 VAL A N 1
ATOM 3232 C CA . VAL A 1 395 ? -17.562 23.141 14.141 1 96.06 395 VAL A CA 1
ATOM 3233 C C . VAL A 1 395 ? -16.406 22.969 15.117 1 96.06 395 VAL A C 1
ATOM 3235 O O . VAL A 1 395 ? -16.125 23.859 15.93 1 96.06 395 VAL A O 1
ATOM 3238 N N . PHE A 1 396 ? -15.797 21.906 14.984 1 93.88 396 PHE A N 1
ATOM 3239 C CA . PHE A 1 396 ? -14.695 21.547 15.883 1 93.88 396 PHE A CA 1
ATOM 3240 C C . PHE A 1 396 ? -13.422 22.266 15.477 1 93.88 396 PHE A C 1
ATOM 3242 O O . PHE A 1 396 ? -13.32 22.797 14.367 1 93.88 396 PHE A O 1
ATOM 3249 N N . SER A 1 397 ? -12.492 22.297 16.406 1 87.69 397 SER A N 1
ATOM 3250 C CA . SER A 1 397 ? -11.195 22.891 16.094 1 87.69 397 SER A CA 1
ATOM 3251 C C . SER A 1 397 ? -10.5 22.125 14.969 1 87.69 397 SER A C 1
ATOM 3253 O O . SER A 1 397 ? -9.906 22.734 14.07 1 87.69 397 SER A O 1
ATOM 3255 N N . ASP A 1 398 ? -10.578 20.797 15.062 1 87.19 398 ASP A N 1
ATOM 3256 C CA . ASP A 1 398 ? -10.07 19.938 14 1 87.19 398 ASP A CA 1
ATOM 3257 C C . ASP A 1 398 ? -11.203 19.484 13.07 1 87.19 398 ASP A C 1
ATOM 3259 O O . ASP A 1 398 ? -11.352 18.297 12.797 1 87.19 398 ASP A O 1
ATOM 3263 N N . PHE A 1 399 ? -11.773 20.438 12.484 1 91.38 399 PHE A N 1
ATOM 3264 C CA . PHE A 1 399 ? -12.977 20.203 11.703 1 91.38 399 PHE A CA 1
ATOM 3265 C C . PHE A 1 399 ? -12.656 19.391 10.445 1 91.38 399 PHE A C 1
ATOM 3267 O O . PHE A 1 399 ? -11.508 19.359 10 1 91.38 399 PHE A O 1
ATOM 3274 N N . TYR A 1 400 ? -13.648 18.719 9.984 1 92.44 400 TYR A N 1
ATOM 3275 C CA . TYR A 1 400 ? -13.602 18.047 8.695 1 92.44 400 TYR A CA 1
ATOM 3276 C C . TYR A 1 400 ? -14.578 18.672 7.715 1 92.44 400 TYR A C 1
ATOM 3278 O O . TYR A 1 400 ? -15.758 18.844 8.031 1 92.44 400 TYR A O 1
ATOM 3286 N N . LEU A 1 401 ? -14.039 19.016 6.555 1 92.44 401 LEU A N 1
ATOM 3287 C CA . LEU A 1 401 ? -14.883 19.609 5.527 1 92.44 401 LEU A CA 1
ATOM 3288 C C . LEU A 1 401 ? -15.297 18.578 4.492 1 92.44 401 LEU A C 1
ATOM 3290 O O . LEU A 1 401 ? -14.453 18.078 3.742 1 92.44 401 LEU A O 1
ATOM 3294 N N . PHE A 1 402 ? -16.578 18.281 4.488 1 92.25 402 PHE A N 1
ATOM 3295 C CA . PHE A 1 402 ? -17.094 17.359 3.496 1 92.25 402 PHE A CA 1
ATOM 3296 C C . PHE A 1 402 ? -17.25 18.047 2.143 1 92.25 402 PHE A C 1
ATOM 3298 O O . PHE A 1 402 ? -17.531 19.234 2.072 1 92.25 402 PHE A O 1
ATOM 3305 N N . LYS A 1 403 ? -17.109 17.312 1.124 1 88 403 LYS A N 1
ATOM 3306 C CA . LYS A 1 403 ? -17.25 17.875 -0.215 1 88 403 LYS A CA 1
ATOM 3307 C C . LYS A 1 403 ? -18.734 18.062 -0.566 1 88 403 LYS A C 1
ATOM 3309 O O . LYS A 1 403 ? -19.094 19.031 -1.228 1 88 403 LYS A O 1
ATOM 3314 N N . ASN A 1 404 ? -19.531 17.25 -0.097 1 90.56 404 ASN A N 1
ATOM 3315 C CA . ASN A 1 404 ? -20.953 17.281 -0.421 1 90.56 404 ASN A CA 1
ATOM 3316 C C . ASN A 1 404 ? -21.766 17.969 0.677 1 90.56 404 ASN A C 1
ATOM 3318 O O . ASN A 1 404 ? -21.578 17.688 1.86 1 90.56 404 ASN A O 1
ATOM 3322 N N . ILE A 1 405 ? -22.578 18.875 0.277 1 92 405 ILE A N 1
ATOM 3323 C CA . ILE A 1 405 ? -23.516 19.516 1.188 1 92 405 ILE A CA 1
ATOM 3324 C C . ILE A 1 405 ? -24.875 18.844 1.084 1 92 405 ILE A C 1
ATOM 3326 O O . ILE A 1 405 ? -25.391 18.641 -0.017 1 92 405 ILE A O 1
ATOM 3330 N N . LEU A 1 406 ? -25.484 18.406 2.088 1 89.19 406 LEU A N 1
ATOM 3331 C CA . LEU A 1 406 ? -26.672 17.547 2.088 1 89.19 406 LEU A CA 1
ATOM 3332 C C . LEU A 1 406 ? -27.922 18.375 1.834 1 89.19 406 LEU A C 1
ATOM 3334 O O . LEU A 1 406 ? -28.844 17.906 1.154 1 89.19 406 LEU A O 1
ATOM 3338 N N . ASN A 1 407 ? -27.984 19.516 2.455 1 86.31 407 ASN A N 1
ATOM 3339 C CA . ASN A 1 407 ? -29.172 20.359 2.309 1 86.31 407 ASN A CA 1
ATOM 3340 C C . ASN A 1 407 ? -28.906 21.562 1.41 1 86.31 407 ASN A C 1
ATOM 3342 O O . ASN A 1 407 ? -27.953 22.297 1.631 1 86.31 407 ASN A O 1
ATOM 3346 N N . ASP A 1 408 ? -29.672 21.703 0.426 1 82.62 408 ASP A N 1
ATOM 3347 C CA . ASP A 1 408 ? -29.453 22.766 -0.551 1 82.62 408 ASP A CA 1
ATOM 3348 C C . ASP A 1 408 ? -30.125 24.062 -0.095 1 82.62 408 ASP A C 1
ATOM 3350 O O . ASP A 1 408 ? -29.766 25.141 -0.566 1 82.62 408 ASP A O 1
ATOM 3354 N N . SER A 1 409 ? -30.953 23.875 0.826 1 85.62 409 SER A N 1
ATOM 3355 C CA . SER A 1 409 ? -31.688 25.078 1.239 1 85.62 409 SER A CA 1
ATOM 3356 C C . SER A 1 409 ? -30.797 26 2.061 1 85.62 409 SER A C 1
ATOM 3358 O O . SER A 1 409 ? -30.141 25.562 3.006 1 85.62 409 SER A O 1
ATOM 3360 N N . GLY A 1 410 ? -30.562 27.219 1.644 1 90.69 410 GLY A N 1
ATOM 3361 C CA . GLY A 1 410 ? -29.875 28.234 2.422 1 90.69 410 GLY A CA 1
ATOM 3362 C C . GLY A 1 410 ? -28.422 28.422 2.021 1 90.69 410 GLY A C 1
ATOM 3363 O O . GLY A 1 410 ? -27.719 29.281 2.557 1 90.69 410 GLY A O 1
ATOM 3364 N N . ILE A 1 411 ? -28.031 27.578 1.096 1 92.75 411 ILE A N 1
ATOM 3365 C CA . ILE A 1 411 ? -26.625 27.641 0.692 1 92.75 411 ILE A CA 1
ATOM 3366 C C . ILE A 1 411 ? -26.297 29.047 0.2 1 92.75 411 ILE A C 1
ATOM 3368 O O . ILE A 1 4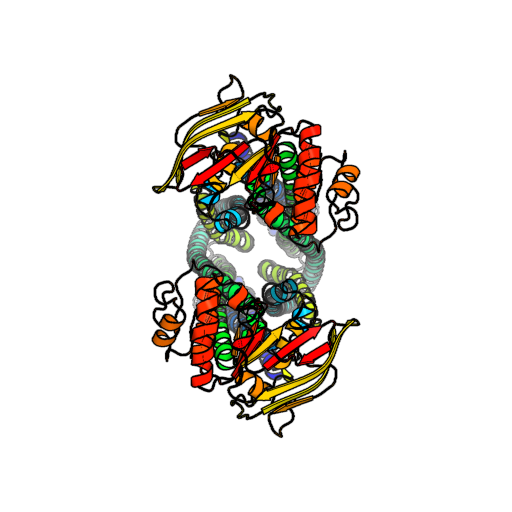11 ? -25.281 29.641 0.602 1 92.75 411 ILE A O 1
ATOM 3372 N N . GLU A 1 412 ? -27.125 29.5 -0.636 1 92.75 412 GLU A N 1
ATOM 3373 C CA . GLU A 1 412 ? -26.875 30.828 -1.197 1 92.75 412 GLU A CA 1
ATOM 3374 C C . GLU A 1 412 ? -26.875 31.891 -0.108 1 92.75 412 GLU A C 1
ATOM 3376 O O . GLU A 1 412 ? -25.984 32.75 -0.073 1 92.75 412 GLU A O 1
ATOM 3381 N N . PHE A 1 413 ? -27.844 31.859 0.76 1 94.25 413 PHE A N 1
ATOM 3382 C CA . PHE A 1 413 ? -27.984 32.844 1.84 1 94.25 413 PHE A CA 1
ATOM 3383 C C . PHE A 1 413 ? -26.75 32.812 2.746 1 94.25 413 PHE A C 1
ATOM 3385 O O . PHE A 1 413 ? -26.109 33.844 2.957 1 94.25 413 PHE A O 1
ATOM 3392 N N . TRP A 1 414 ? -26.422 31.656 3.174 1 95.06 414 TRP A N 1
ATOM 3393 C CA . TRP A 1 414 ? -25.344 31.547 4.16 1 95.06 414 TRP A CA 1
ATOM 3394 C C . TRP A 1 414 ? -23.984 31.75 3.51 1 95.06 414 TRP A C 1
ATOM 3396 O O . TRP A 1 414 ? -23.062 32.281 4.137 1 95.06 414 TRP A O 1
ATOM 3406 N N . SER A 1 415 ? -23.828 31.328 2.283 1 94.56 415 SER A N 1
ATOM 3407 C CA . SER A 1 415 ? -22.562 31.562 1.599 1 94.56 415 SER A CA 1
ATOM 3408 C C . SER A 1 415 ? -22.281 33.062 1.464 1 94.56 415 SER A C 1
ATOM 3410 O O . SER A 1 415 ? -21.141 33.469 1.53 1 94.56 415 SER A O 1
ATOM 3412 N N . ASP A 1 416 ? -23.328 33.75 1.259 1 94.44 416 ASP A N 1
ATOM 3413 C CA . ASP A 1 416 ? -23.203 35.219 1.165 1 94.44 416 ASP A CA 1
ATOM 3414 C C . ASP A 1 416 ? -22.844 35.812 2.52 1 94.44 416 ASP A C 1
ATOM 3416 O O . ASP A 1 416 ? -21.953 36.656 2.617 1 94.44 416 ASP A O 1
ATOM 3420 N N . ILE A 1 417 ? -23.516 35.438 3.51 1 95.06 417 ILE A N 1
ATOM 3421 C CA . ILE A 1 417 ? -23.328 35.969 4.859 1 95.06 417 ILE A CA 1
ATOM 3422 C C . ILE A 1 417 ? -21.922 35.625 5.348 1 95.06 417 ILE A C 1
ATOM 3424 O O . ILE A 1 417 ? -21.281 36.438 6.004 1 95.06 417 ILE A O 1
ATOM 3428 N N . LEU A 1 418 ? -21.5 34.438 5 1 95.19 418 LEU A N 1
ATOM 3429 C CA . LEU A 1 418 ? -20.188 33.969 5.473 1 95.19 418 LEU A CA 1
ATOM 3430 C C . LEU A 1 418 ? -19.078 34.438 4.551 1 95.19 418 LEU A C 1
ATOM 3432 O O . LEU A 1 418 ? -17.906 34.094 4.75 1 95.19 418 LEU A O 1
ATOM 3436 N N . LYS A 1 419 ? -19.438 35.156 3.523 1 92.38 419 LYS A N 1
ATOM 3437 C CA . LYS A 1 419 ? -18.5 35.781 2.605 1 92.38 419 LYS A CA 1
ATOM 3438 C C . LYS A 1 419 ? -17.625 34.75 1.899 1 92.38 419 LYS A C 1
ATOM 3440 O O . LYS A 1 419 ? -16.406 34.938 1.786 1 92.38 419 LYS A O 1
ATOM 3445 N N . ILE A 1 420 ? -18.188 33.688 1.504 1 90.31 420 ILE A N 1
ATOM 3446 C CA . ILE A 1 420 ? -17.406 32.688 0.798 1 90.31 420 ILE A CA 1
ATOM 3447 C C . ILE A 1 420 ? -18.078 32.344 -0.54 1 90.31 420 ILE A C 1
ATOM 3449 O O . ILE A 1 420 ? -17.609 31.469 -1.267 1 90.31 420 ILE A O 1
ATOM 3453 N N . LYS A 1 421 ? -19.047 33.031 -0.928 1 88.88 421 LYS A N 1
ATOM 3454 C CA . LYS A 1 421 ? -19.797 32.812 -2.156 1 88.88 421 LYS A CA 1
ATOM 3455 C C . LYS A 1 421 ? -18.891 32.875 -3.379 1 88.88 421 LYS A C 1
ATOM 3457 O O . LYS A 1 421 ? -19 32.031 -4.289 1 88.88 421 LYS A O 1
ATOM 3462 N N . ASP A 1 422 ? -18.016 33.75 -3.344 1 84.88 422 ASP A N 1
ATOM 3463 C CA . ASP A 1 422 ? -17.156 33.969 -4.504 1 84.88 422 ASP A CA 1
ATOM 3464 C C . ASP A 1 422 ? -15.883 33.125 -4.402 1 84.88 422 ASP A C 1
ATOM 3466 O O . ASP A 1 422 ? -15.133 33.031 -5.371 1 84.88 422 ASP A O 1
ATOM 3470 N N . LYS A 1 423 ? -15.75 32.594 -3.32 1 81.69 423 LYS A N 1
ATOM 3471 C CA . LYS A 1 423 ? -14.492 31.875 -3.094 1 81.69 423 LYS A CA 1
ATOM 3472 C C . LYS A 1 423 ? -14.68 30.375 -3.203 1 81.69 423 LYS A C 1
ATOM 3474 O O . LYS A 1 423 ? -13.727 29.641 -3.465 1 81.69 423 LYS A O 1
ATOM 3479 N N . VAL A 1 424 ? -15.812 29.969 -2.9 1 86.25 424 VAL A N 1
ATOM 3480 C CA . VAL A 1 424 ? -16.094 28.531 -2.893 1 86.25 424 VAL A CA 1
ATOM 3481 C C . VAL A 1 424 ? -17.125 28.203 -3.965 1 86.25 424 VAL A C 1
ATOM 3483 O O . VAL A 1 424 ? -18.234 28.75 -3.953 1 86.25 424 VAL A O 1
ATOM 3486 N N . ASN A 1 425 ? -16.734 27.312 -4.828 1 86.5 425 ASN A N 1
ATOM 3487 C CA . ASN A 1 425 ? -17.672 26.812 -5.84 1 86.5 425 ASN A CA 1
ATOM 3488 C C . ASN A 1 425 ? -18.438 25.594 -5.352 1 86.5 425 ASN A C 1
ATOM 3490 O O . ASN A 1 425 ? -17.828 24.594 -4.953 1 86.5 425 ASN A O 1
ATOM 3494 N N . ILE A 1 426 ? -19.75 25.703 -5.492 1 89.12 426 ILE A N 1
ATOM 3495 C CA . ILE A 1 426 ? -20.578 24.609 -4.98 1 89.12 426 ILE A CA 1
ATOM 3496 C C . ILE A 1 426 ? -21.562 24.172 -6.051 1 89.12 426 ILE A C 1
ATOM 3498 O O . ILE A 1 426 ? -22.781 24.219 -5.828 1 89.12 426 ILE A O 1
ATOM 3502 N N . PRO A 1 427 ? -21.078 23.641 -7.141 1 86.25 427 PRO A N 1
ATOM 3503 C CA . PRO A 1 427 ? -22.031 23.078 -8.117 1 86.25 427 PRO A CA 1
ATOM 3504 C C . PRO A 1 427 ? -22.703 21.812 -7.621 1 86.25 427 PRO A C 1
ATOM 3506 O O . PRO A 1 427 ? -22.047 20.906 -7.098 1 86.25 427 PRO A O 1
ATOM 3509 N N . GLN A 1 428 ? -24.031 21.812 -7.766 1 85.81 428 GLN A N 1
ATOM 3510 C CA . GLN A 1 428 ? -24.797 20.625 -7.414 1 85.81 428 GLN A CA 1
ATOM 3511 C C . GLN A 1 428 ? -24.5 20.172 -5.992 1 85.81 428 GLN A C 1
ATOM 3513 O O . GLN A 1 428 ? -24.219 18.984 -5.758 1 85.81 428 GLN A O 1
ATOM 3518 N N . LYS A 1 429 ? -24.344 21.062 -5.113 1 88.38 429 LYS A N 1
ATOM 3519 C CA . LYS A 1 429 ? -24.172 20.828 -3.684 1 88.38 429 LYS A CA 1
ATOM 3520 C C . LYS A 1 429 ? -22.797 20.219 -3.393 1 88.38 429 LYS A C 1
ATOM 352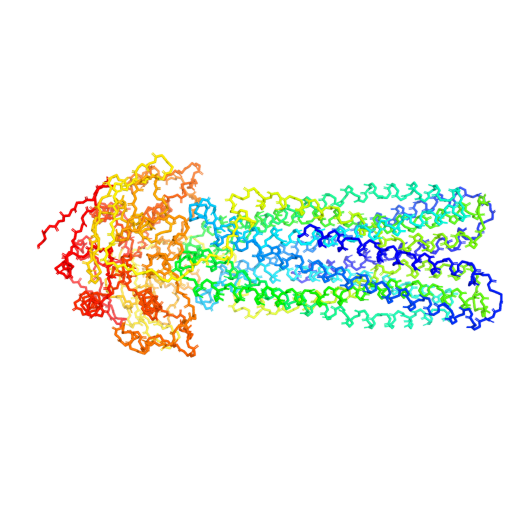2 O O . LYS A 1 429 ? -22.625 19.5 -2.404 1 88.38 429 LYS A O 1
ATOM 3527 N N . THR A 1 430 ? -21.875 20.469 -4.23 1 90.81 430 THR A N 1
ATOM 3528 C CA . THR A 1 430 ? -20.547 19.906 -4.047 1 90.81 430 THR A CA 1
ATOM 3529 C C . THR A 1 430 ? -19.484 21.016 -4.055 1 90.81 430 THR A C 1
ATOM 3531 O O . THR A 1 430 ? -19.438 21.828 -4.98 1 90.81 430 THR A O 1
ATOM 3534 N N . ILE A 1 431 ? -18.703 20.969 -3.041 1 88.12 431 ILE A N 1
ATOM 3535 C CA . ILE A 1 431 ? -17.594 21.922 -2.979 1 88.12 431 ILE A CA 1
ATOM 3536 C C . ILE A 1 431 ? -16.469 21.453 -3.896 1 88.12 431 ILE A C 1
ATOM 3538 O O . ILE A 1 431 ? -15.867 20.391 -3.674 1 88.12 431 ILE A O 1
ATOM 3542 N N . THR A 1 432 ? -16.125 22.203 -4.82 1 84.88 432 THR A N 1
ATOM 3543 C CA . THR A 1 432 ? -15.156 21.766 -5.824 1 84.88 432 THR A CA 1
ATOM 3544 C C . THR A 1 432 ? -13.852 22.547 -5.703 1 84.88 432 THR A C 1
ATOM 3546 O O . THR A 1 432 ? -12.836 22.172 -6.273 1 84.88 432 THR A O 1
ATOM 3549 N N . THR A 1 433 ? -13.898 23.578 -4.965 1 74.94 433 THR A N 1
ATOM 3550 C CA . THR A 1 433 ? -12.703 24.391 -4.812 1 74.94 433 THR A CA 1
ATOM 3551 C C . THR A 1 433 ? -11.664 23.688 -3.949 1 74.94 433 THR A C 1
ATOM 3553 O O . THR A 1 433 ? -11.961 23.281 -2.822 1 74.94 433 THR A O 1
ATOM 3556 N N . ASN A 1 434 ? -10.492 23.516 -4.344 1 67.69 434 ASN A N 1
ATOM 3557 C CA . ASN A 1 434 ? -9.477 22.75 -3.637 1 67.69 434 ASN A CA 1
ATOM 3558 C C . ASN A 1 434 ? -8.492 23.656 -2.904 1 67.69 434 ASN A C 1
ATOM 3560 O O . ASN A 1 434 ? -7.828 23.219 -1.965 1 67.69 434 ASN A O 1
ATOM 3564 N N . ASN A 1 435 ? -8.359 24.891 -3.314 1 68.75 435 ASN A N 1
ATOM 3565 C CA . ASN A 1 435 ? -7.328 25.766 -2.758 1 68.75 435 ASN A CA 1
ATOM 3566 C C . ASN A 1 435 ? -7.922 26.797 -1.812 1 68.75 435 ASN A C 1
ATOM 3568 O O . ASN A 1 435 ? -7.809 28 -2.053 1 68.75 435 ASN A O 1
ATOM 3572 N N . LEU A 1 436 ? -8.578 26.266 -0.766 1 76 436 LEU A N 1
ATOM 3573 C CA . LEU A 1 436 ? -9.141 27.172 0.241 1 76 436 LEU A CA 1
ATOM 3574 C C . LEU A 1 436 ? -8.172 27.359 1.4 1 76 436 LEU A C 1
ATOM 3576 O O . LEU A 1 436 ? -7.461 26.422 1.78 1 76 436 LEU A O 1
ATOM 3580 N N . SER A 1 437 ? -8.07 28.547 1.854 1 71.38 437 SER A N 1
ATOM 3581 C CA . SER A 1 437 ? -7.324 28.781 3.088 1 71.38 437 SER A CA 1
ATOM 3582 C C . SER A 1 437 ? -7.988 28.094 4.273 1 71.38 437 SER A C 1
ATOM 3584 O O . SER A 1 437 ? -9.133 27.641 4.176 1 71.38 437 SER A O 1
ATOM 3586 N N . THR A 1 438 ? -7.324 27.922 5.34 1 76.88 438 THR A N 1
ATOM 3587 C CA . THR A 1 438 ? -7.867 27.297 6.539 1 76.88 438 THR A CA 1
ATOM 3588 C C . THR A 1 438 ? -9.109 28.031 7.02 1 76.88 438 THR A C 1
ATOM 3590 O O . THR A 1 438 ? -10.094 27.406 7.43 1 76.88 438 THR A O 1
ATOM 3593 N N . GLY A 1 439 ? -9 29.359 6.984 1 82.44 439 GLY A N 1
ATOM 3594 C CA . GLY A 1 439 ? -10.148 30.156 7.383 1 82.44 439 GLY A CA 1
ATOM 3595 C C . GLY A 1 439 ? -11.359 29.938 6.496 1 82.44 439 GLY A C 1
ATOM 3596 O O . GLY A 1 439 ? -12.484 29.828 6.992 1 82.44 439 GLY A O 1
ATOM 3597 N N . GLN A 1 440 ? -11.125 29.875 5.262 1 85.19 440 GLN A N 1
ATOM 3598 C CA . GLN A 1 440 ? -12.211 29.656 4.312 1 85.19 440 GLN A CA 1
ATOM 3599 C C . GLN A 1 440 ? -12.812 28.266 4.484 1 85.19 440 GLN A C 1
ATOM 3601 O O . GLN A 1 440 ? -14.031 28.094 4.383 1 85.19 440 GLN A O 1
ATOM 3606 N N . LYS A 1 441 ? -11.984 27.328 4.699 1 90 441 LYS A N 1
ATOM 3607 C CA . LYS A 1 441 ? -12.469 25.969 4.949 1 90 441 LYS A CA 1
ATOM 3608 C C . LYS A 1 441 ? -13.359 25.938 6.191 1 90 441 LYS A C 1
ATOM 3610 O O . LYS A 1 441 ? -14.383 25.25 6.203 1 90 441 LYS A O 1
ATOM 3615 N N . LYS A 1 442 ? -12.938 26.594 7.168 1 91.31 442 LYS A N 1
ATOM 3616 C CA . LYS A 1 442 ? -13.703 26.641 8.406 1 91.31 442 LYS A CA 1
ATOM 3617 C C . LYS A 1 442 ? -15.047 27.328 8.195 1 91.31 442 LYS A C 1
ATOM 3619 O O . LYS A 1 442 ? -16.062 26.922 8.773 1 91.31 442 LYS A O 1
ATOM 3624 N N . ARG A 1 443 ? -15.039 28.422 7.434 1 93.94 443 ARG A N 1
ATOM 3625 C CA . ARG A 1 443 ? -16.297 29.078 7.078 1 93.94 443 ARG A CA 1
ATOM 3626 C C . ARG A 1 443 ? -17.203 28.141 6.293 1 93.94 443 ARG A C 1
ATOM 3628 O O . ARG A 1 443 ? -18.422 28.125 6.492 1 93.94 443 ARG A O 1
ATOM 3635 N N . ALA A 1 444 ? -16.609 27.391 5.422 1 93.5 444 ALA A N 1
ATOM 3636 C CA . ALA A 1 444 ? -17.375 26.406 4.66 1 93.5 444 ALA A CA 1
ATOM 3637 C C . ALA A 1 444 ? -17.953 25.328 5.574 1 93.5 444 ALA A C 1
ATOM 3639 O O . ALA A 1 444 ? -19.062 24.859 5.363 1 93.5 444 ALA A O 1
ATOM 3640 N N . ALA A 1 445 ? -17.172 24.906 6.52 1 94.62 445 ALA A N 1
ATOM 3641 C CA . ALA A 1 445 ? -17.656 23.938 7.504 1 94.62 445 ALA A CA 1
ATOM 3642 C C . ALA A 1 445 ? -18.859 24.5 8.273 1 94.62 445 ALA A C 1
ATOM 3644 O O . ALA A 1 445 ? -19.812 23.766 8.555 1 94.62 445 ALA A O 1
ATOM 3645 N N . LEU A 1 446 ? -18.703 25.766 8.641 1 95.94 446 LEU A N 1
ATOM 3646 C CA . LEU A 1 446 ? -19.828 26.406 9.312 1 95.94 446 LEU A CA 1
ATOM 3647 C C . LEU A 1 446 ? -21.062 26.438 8.406 1 95.94 446 LEU A C 1
ATOM 3649 O O . LEU A 1 446 ? -22.188 26.234 8.867 1 95.94 446 LEU A O 1
ATOM 3653 N N . LEU A 1 447 ? -20.812 26.734 7.133 1 94.81 447 LEU A N 1
ATOM 3654 C CA . LEU A 1 447 ? -21.906 26.719 6.152 1 94.81 447 LEU A CA 1
ATOM 3655 C C . LEU A 1 447 ? -22.625 25.375 6.168 1 94.81 447 LEU A C 1
ATOM 3657 O O . LEU A 1 447 ? -23.859 25.328 6.215 1 94.81 447 LEU A O 1
ATOM 3661 N N . GLU A 1 448 ? -21.875 24.297 6.156 1 94.25 448 GLU A N 1
ATOM 3662 C CA . GLU A 1 448 ? -22.453 22.953 6.176 1 94.25 448 GLU A CA 1
ATOM 3663 C C . GLU A 1 448 ? -23.328 22.75 7.406 1 94.25 448 GLU A C 1
ATOM 3665 O O . GLU A 1 448 ? -24.375 22.094 7.328 1 94.25 448 GLU A O 1
ATOM 3670 N N . ASN A 1 449 ? -22.891 23.281 8.492 1 94.62 449 ASN A N 1
ATOM 3671 C CA . ASN A 1 449 ? -23.609 23.125 9.75 1 94.62 449 ASN A CA 1
ATOM 3672 C C . ASN A 1 449 ? -24.859 24 9.797 1 94.62 449 ASN A C 1
ATOM 3674 O O . ASN A 1 449 ? -25.906 23.578 10.312 1 94.62 449 ASN A O 1
ATOM 3678 N N . LEU A 1 450 ? -24.75 25.188 9.266 1 94.94 450 LEU A N 1
ATOM 3679 C CA . LEU A 1 450 ? -25.875 26.125 9.305 1 94.94 450 LEU A CA 1
ATOM 3680 C C . LEU A 1 450 ? -27 25.656 8.391 1 94.94 450 LEU A C 1
ATOM 3682 O O . LEU A 1 450 ? -28.188 25.812 8.719 1 94.94 450 LEU A O 1
ATOM 3686 N N . VAL A 1 451 ? -26.656 25.109 7.285 1 93.62 451 VAL A N 1
ATOM 3687 C CA . VAL A 1 451 ? -27.656 24.656 6.328 1 93.62 451 VAL A CA 1
ATOM 3688 C C . VAL A 1 451 ? -28.391 23.438 6.879 1 93.62 451 VAL A C 1
ATOM 3690 O O . VAL A 1 451 ? -29.5 23.125 6.434 1 93.62 451 VAL A O 1
ATOM 3693 N N . ALA A 1 452 ? -27.859 22.781 7.832 1 91.56 452 ALA A N 1
ATOM 3694 C CA . ALA A 1 452 ? -28.5 21.625 8.453 1 91.56 452 ALA A CA 1
ATOM 3695 C C . ALA A 1 452 ? -29.688 22.047 9.32 1 91.56 452 ALA A C 1
ATOM 3697 O O . ALA A 1 452 ? -30.516 21.219 9.703 1 91.56 452 ALA A O 1
ATOM 3698 N N . ASN A 1 453 ? -29.781 23.328 9.648 1 89.44 453 ASN A N 1
ATOM 3699 C CA . ASN A 1 453 ? -30.922 23.938 10.32 1 89.44 453 ASN A CA 1
ATOM 3700 C C . ASN A 1 453 ? -31.172 23.312 11.688 1 89.44 453 ASN A C 1
ATOM 3702 O O . ASN A 1 453 ? -32.281 22.844 11.977 1 89.44 453 ASN A O 1
ATOM 3706 N N . LYS A 1 454 ? -30.234 23.281 12.484 1 91.94 454 LYS A N 1
ATOM 3707 C CA . LYS A 1 454 ? -30.344 22.844 13.875 1 91.94 454 LYS A CA 1
ATOM 3708 C C . LYS A 1 454 ? -30.375 24.031 14.828 1 91.94 454 LYS A C 1
ATOM 3710 O O . LYS A 1 454 ? -29.938 25.141 14.469 1 91.94 454 LYS A O 1
ATOM 3715 N N . ASP A 1 455 ? -30.891 23.859 15.984 1 90.38 455 ASP A N 1
ATOM 3716 C CA . ASP A 1 455 ? -31.188 24.984 16.859 1 90.38 455 ASP A CA 1
ATOM 3717 C C . ASP A 1 455 ? -30.078 25.219 17.875 1 90.38 455 ASP A C 1
ATOM 3719 O O . ASP A 1 455 ? -30.172 26.141 18.688 1 90.38 455 ASP A O 1
ATOM 3723 N N . PHE A 1 456 ? -29.109 24.391 17.859 1 95.81 456 PHE A N 1
ATOM 3724 C CA . PHE A 1 456 ? -27.984 24.531 18.781 1 95.81 456 PHE A CA 1
ATOM 3725 C C . PHE A 1 456 ? -26.656 24.438 18.031 1 95.81 456 PHE A C 1
ATOM 3727 O O . PHE A 1 456 ? -26.312 23.375 17.5 1 95.81 456 PHE A O 1
ATOM 3734 N N . LEU A 1 457 ? -25.938 25.531 17.984 1 97 457 LEU A N 1
ATOM 3735 C CA . LEU A 1 457 ? -24.672 25.609 17.266 1 97 457 LEU A CA 1
ATOM 3736 C C . LEU A 1 457 ? -23.5 25.75 18.234 1 97 457 LEU A C 1
ATOM 3738 O O . LEU A 1 457 ? -23.484 26.641 19.078 1 97 457 LEU A O 1
ATOM 3742 N N . MET A 1 458 ? -22.609 24.859 18.094 1 97.19 458 MET A N 1
ATOM 3743 C CA . MET A 1 458 ? -21.406 24.875 18.938 1 97.19 458 MET A CA 1
ATOM 3744 C C . MET A 1 458 ? -20.172 25.188 18.109 1 97.19 458 MET A C 1
ATOM 3746 O O . MET A 1 458 ? -19.953 24.578 17.062 1 97.19 458 MET A O 1
ATOM 3750 N N . LEU A 1 459 ? -19.328 26.109 18.625 1 96.25 459 LEU A N 1
ATOM 3751 C CA . LEU A 1 459 ? -18.156 26.562 17.875 1 96.25 459 LEU A CA 1
ATOM 3752 C C . LEU A 1 459 ? -16.906 26.469 18.734 1 96.25 459 LEU A C 1
ATOM 3754 O O . LEU A 1 459 ? -16.797 27.141 19.766 1 96.25 459 LEU A O 1
ATOM 3758 N N . ASP A 1 460 ? -15.984 25.688 18.312 1 93.94 460 ASP A N 1
ATOM 3759 C CA . ASP A 1 460 ? -14.711 25.562 19.016 1 93.94 460 ASP A CA 1
ATOM 3760 C C . ASP A 1 460 ? -13.633 26.422 18.375 1 93.94 460 ASP A C 1
ATOM 3762 O O . ASP A 1 460 ? -12.992 26 17.406 1 93.94 460 ASP A O 1
ATOM 3766 N N . GLU A 1 461 ? -13.398 27.578 18.875 1 88.06 461 GLU A N 1
ATOM 3767 C CA . GLU A 1 461 ? -12.375 28.531 18.453 1 88.06 461 GLU A CA 1
ATOM 3768 C C . GLU A 1 461 ? -12.531 28.906 16.984 1 88.06 461 GLU A C 1
ATOM 3770 O O . GLU A 1 461 ? -11.539 28.953 16.25 1 88.06 461 GLU A O 1
ATOM 3775 N N . PHE A 1 462 ? -13.695 29.094 16.547 1 90.44 462 PHE A N 1
ATOM 3776 C CA . PHE A 1 462 ? -14 29.328 15.141 1 90.44 462 PHE A CA 1
ATOM 3777 C C . PHE A 1 462 ? -13.383 30.641 14.672 1 90.44 462 PHE A C 1
ATOM 3779 O O . PHE A 1 462 ? -12.727 30.688 13.625 1 90.44 462 PHE A O 1
ATOM 3786 N N . ALA A 1 463 ? -13.484 31.688 15.438 1 86.06 463 ALA A N 1
ATOM 3787 C CA . ALA A 1 463 ? -13.109 33.031 15.008 1 86.06 463 ALA A CA 1
ATOM 3788 C C . ALA A 1 463 ? -11.602 33.25 15.109 1 86.06 463 ALA A C 1
ATOM 3790 O O . ALA A 1 463 ? -11.039 34.125 14.445 1 86.06 463 ALA A O 1
ATOM 3791 N N . ALA A 1 464 ? -10.984 32.406 15.898 1 75.38 464 ALA A N 1
ATOM 3792 C CA . ALA A 1 464 ? -9.547 32.562 16.141 1 75.38 464 ALA A CA 1
ATOM 3793 C C . ALA A 1 464 ? -8.75 32.375 14.859 1 75.38 464 ALA A C 1
ATOM 3795 O O . ALA A 1 464 ? -7.691 33 14.695 1 75.38 464 ALA A O 1
ATOM 3796 N N . ASP A 1 465 ? -9.266 31.625 13.953 1 71.62 465 ASP A N 1
ATOM 3797 C CA . ASP A 1 465 ? -8.555 31.281 12.727 1 71.62 465 ASP A CA 1
ATOM 3798 C C . ASP A 1 465 ? -8.938 32.219 11.594 1 71.62 465 ASP A C 1
ATOM 3800 O O . ASP A 1 465 ? -8.469 32.094 10.461 1 71.62 465 ASP A O 1
ATOM 3804 N N . GLN A 1 466 ? -9.719 33.219 11.922 1 80.31 466 GLN A N 1
ATOM 3805 C CA . GLN A 1 466 ? -10.219 34.094 10.891 1 80.31 466 GLN A CA 1
ATOM 3806 C C . GLN A 1 466 ? -9.406 35.406 10.852 1 80.31 466 GLN A C 1
ATOM 3808 O O . GLN A 1 466 ? -8.766 35.75 11.844 1 80.31 466 GLN A O 1
ATOM 3813 N N . ASP A 1 467 ? -9.367 36.062 9.727 1 75.12 467 ASP A N 1
ATOM 3814 C CA . ASP A 1 467 ? -8.773 37.375 9.633 1 75.12 467 ASP A CA 1
ATOM 3815 C C . ASP A 1 467 ? -9.531 38.375 10.5 1 75.12 467 ASP A C 1
ATOM 3817 O O . ASP A 1 467 ? -10.711 38.188 10.805 1 75.12 467 ASP A O 1
ATOM 3821 N N . PRO A 1 468 ? -8.844 39.469 10.891 1 80.06 468 PRO A N 1
ATOM 3822 C CA . PRO A 1 468 ? -9.43 40.406 11.836 1 80.06 468 PRO A CA 1
ATOM 3823 C C . PRO A 1 468 ? -10.75 41 11.336 1 80.06 468 PRO A C 1
ATOM 3825 O O . PRO A 1 468 ? -11.68 41.188 12.125 1 80.06 468 PRO A O 1
ATOM 3828 N N . GLU A 1 469 ? -10.812 41.25 10.109 1 83.62 469 GLU A N 1
ATOM 3829 C CA . GLU A 1 469 ? -12.031 41.812 9.555 1 83.62 469 GLU A CA 1
ATOM 3830 C C . GLU A 1 469 ? -13.211 40.844 9.688 1 83.62 469 GLU A C 1
ATOM 3832 O O . GLU A 1 469 ? -14.289 41.25 10.141 1 83.62 469 GLU A O 1
ATOM 3837 N N . PHE A 1 470 ? -13.062 39.719 9.312 1 89.5 470 PHE A N 1
ATOM 3838 C CA . PHE A 1 470 ? -14.141 38.719 9.398 1 89.5 470 PHE A CA 1
ATOM 3839 C C . PHE A 1 470 ? -14.445 38.406 10.852 1 89.5 470 PHE A C 1
ATOM 3841 O O . PHE A 1 470 ? -15.602 38.156 11.211 1 89.5 470 PHE A O 1
ATOM 3848 N N . ARG A 1 471 ? -13.383 38.312 11.609 1 90.06 471 ARG A N 1
ATOM 3849 C CA . ARG A 1 471 ? -13.586 38.062 13.031 1 90.06 471 ARG A CA 1
ATOM 3850 C C . ARG A 1 471 ? -14.547 39.062 13.633 1 90.06 471 ARG A C 1
ATOM 3852 O O . ARG A 1 471 ? -15.484 38.688 14.344 1 90.06 471 ARG A O 1
ATOM 3859 N N . GLU A 1 472 ? -14.297 40.312 13.375 1 90.75 472 GLU A N 1
ATOM 3860 C CA . GLU A 1 472 ? -15.203 41.375 13.859 1 90.75 472 GLU A CA 1
ATOM 3861 C C . GLU A 1 472 ? -16.609 41.188 13.305 1 90.75 472 GLU A C 1
ATOM 3863 O O . GLU A 1 472 ? -17.594 41.281 14.039 1 90.75 472 GLU A O 1
ATOM 3868 N N . TYR A 1 473 ? -16.703 40.906 12.047 1 93.88 473 TYR A N 1
ATOM 3869 C CA . TYR A 1 473 ? -17.984 40.688 11.383 1 93.88 473 TYR A CA 1
ATOM 3870 C C . TYR A 1 473 ? -18.734 39.5 12.016 1 93.88 473 TYR A C 1
ATOM 3872 O O . TYR A 1 473 ? -19.938 39.562 12.203 1 93.88 473 TYR A O 1
ATOM 3880 N N . PHE A 1 474 ? -18.094 38.5 12.328 1 95.12 474 PHE A N 1
ATOM 3881 C CA . PHE A 1 474 ? -18.688 37.312 12.945 1 95.12 474 PHE A CA 1
ATOM 3882 C C . PHE A 1 474 ? -19.344 37.656 14.273 1 95.12 474 PHE A C 1
ATOM 3884 O O . PHE A 1 474 ? -20.5 37.312 14.516 1 95.12 474 PHE A O 1
ATOM 3891 N N . TYR A 1 475 ? -18.609 38.344 15.078 1 94.88 475 TYR A N 1
ATOM 3892 C CA . TYR A 1 475 ? -19.094 38.656 16.422 1 94.88 475 TYR A CA 1
ATOM 3893 C C . TYR A 1 475 ? -20.203 39.688 16.391 1 94.88 475 TYR A C 1
ATOM 3895 O O . TYR A 1 475 ? -21.172 39.625 17.141 1 94.88 475 TYR A O 1
ATOM 3903 N N . THR A 1 476 ? -20.078 40.625 15.484 1 95.12 476 THR A N 1
ATOM 3904 C CA . THR A 1 476 ? -20.953 41.781 15.562 1 95.12 476 THR A CA 1
ATOM 3905 C C . THR A 1 476 ? -22.141 41.625 14.625 1 95.12 476 THR A C 1
ATOM 3907 O O . THR A 1 476 ? -23.156 42.312 14.789 1 95.12 476 THR A O 1
ATOM 3910 N N . SER A 1 477 ? -22.047 40.781 13.711 1 96.12 477 SER A N 1
ATOM 3911 C CA . SER A 1 477 ? -23.125 40.688 12.734 1 96.12 477 SER A CA 1
ATOM 3912 C C . SER A 1 477 ? -23.688 39.25 12.695 1 96.12 477 SER A C 1
ATOM 3914 O O . SER A 1 477 ? -24.906 39.062 12.836 1 96.12 477 SER A O 1
ATOM 3916 N N . ILE A 1 478 ? -22.875 38.281 12.578 1 96.38 478 ILE A N 1
ATOM 3917 C CA . ILE A 1 478 ? -23.344 36.938 12.375 1 96.38 478 ILE A CA 1
ATOM 3918 C C . ILE A 1 478 ? -23.969 36.406 13.664 1 96.38 478 ILE A C 1
ATOM 3920 O O . ILE A 1 478 ? -25.047 35.781 13.641 1 96.38 478 ILE A O 1
ATOM 3924 N N . LEU A 1 479 ? -23.359 36.562 14.797 1 95.62 479 LEU A N 1
ATOM 3925 C CA . LEU A 1 479 ? -23.875 36.062 16.062 1 95.62 479 LEU A CA 1
ATOM 3926 C C . LEU A 1 479 ? -25.25 36.625 16.359 1 95.62 479 LEU A C 1
ATOM 3928 O O . LEU A 1 479 ? -26.172 35.906 16.703 1 95.62 479 LEU A O 1
ATOM 3932 N N . PRO A 1 480 ? -25.344 37.969 16.203 1 95.31 480 PRO A N 1
ATOM 3933 C CA . PRO A 1 480 ? -26.672 38.531 16.438 1 95.31 480 PRO A CA 1
ATOM 3934 C C . PRO A 1 480 ? -27.719 38 15.461 1 95.31 480 PRO A C 1
ATOM 3936 O O . PRO A 1 480 ? -28.891 37.844 15.836 1 95.31 480 PRO A O 1
ATOM 3939 N N . LEU A 1 481 ? -27.297 37.812 14.289 1 95.94 481 LEU A N 1
ATOM 3940 C CA . LEU A 1 481 ? -28.219 37.25 13.305 1 95.94 481 LEU A CA 1
ATOM 3941 C C . LEU A 1 481 ? -28.688 35.844 13.734 1 95.94 481 LEU A C 1
ATOM 3943 O O . LEU A 1 481 ? -29.859 35.531 13.625 1 95.94 481 LEU A O 1
ATOM 3947 N N . LEU A 1 482 ? -27.828 35.031 14.164 1 95.88 482 LEU A N 1
ATOM 3948 C CA . LEU A 1 482 ? -28.156 33.688 14.641 1 95.88 482 LEU A CA 1
ATOM 3949 C C . LEU A 1 482 ? -29.109 33.75 15.828 1 95.88 482 LEU A C 1
ATOM 3951 O O . LEU A 1 482 ? -30.078 32.969 15.898 1 95.88 482 LEU A O 1
ATOM 3955 N N . LYS A 1 483 ? -28.844 34.625 16.688 1 94.12 483 LYS A N 1
ATOM 3956 C CA . LYS A 1 483 ? -29.719 34.812 17.844 1 94.12 483 LYS A CA 1
ATOM 3957 C C . LYS A 1 483 ? -31.125 35.219 17.406 1 94.12 483 LYS A C 1
ATOM 3959 O O . LYS A 1 483 ? -32.125 34.719 17.953 1 94.12 483 LYS A O 1
ATOM 3964 N N . SER A 1 484 ? -31.203 36.094 16.453 1 94.75 484 SER A N 1
ATOM 3965 C CA . SER A 1 484 ? -32.5 36.531 15.961 1 94.75 484 SER A CA 1
ATOM 3966 C C . SER A 1 484 ? -33.281 35.406 15.328 1 94.75 484 SER A C 1
ATOM 3968 O O . SER A 1 484 ? -34.5 35.406 15.328 1 94.75 484 SER A O 1
ATOM 3970 N N . LYS A 1 485 ? -32.594 34.469 14.875 1 93.81 485 LYS A N 1
ATOM 3971 C CA . LYS A 1 485 ? -33.219 33.281 14.258 1 93.81 485 LYS A CA 1
ATOM 3972 C C . LYS A 1 485 ? -33.562 32.219 15.297 1 93.81 485 LYS A C 1
ATOM 3974 O O . LYS A 1 485 ? -34.094 31.172 14.961 1 93.81 485 LYS A O 1
ATOM 3979 N N . GLY A 1 486 ? -33.188 32.5 16.469 1 92.62 486 GLY A N 1
ATOM 3980 C CA . GLY A 1 486 ? -33.531 31.594 17.562 1 92.62 486 GLY A CA 1
ATOM 3981 C C . GLY A 1 486 ? -32.531 30.484 17.781 1 92.62 486 GLY A C 1
ATOM 3982 O O . GLY A 1 486 ? -32.812 29.516 18.469 1 92.62 486 GLY A O 1
ATOM 3983 N N . ILE A 1 487 ? -31.406 30.562 17.203 1 94.5 487 ILE A N 1
ATOM 3984 C CA . ILE A 1 487 ? -30.359 29.547 17.312 1 94.5 487 ILE A CA 1
ATOM 3985 C C . ILE A 1 487 ? -29.516 29.797 18.562 1 94.5 487 ILE A C 1
ATOM 3987 O O . ILE A 1 487 ? -29.047 30.922 18.797 1 94.5 487 ILE A O 1
ATOM 3991 N N . SER A 1 488 ? -29.406 28.812 19.438 1 96.19 488 SER A N 1
ATOM 3992 C CA . SER A 1 488 ? -28.5 28.891 20.562 1 96.19 488 SER A CA 1
ATOM 3993 C C . SER A 1 488 ? -27.047 28.703 20.125 1 96.19 488 SER A C 1
ATOM 3995 O O . SER A 1 488 ? -26.75 27.844 19.297 1 96.19 488 SER A O 1
ATOM 3997 N N . VAL A 1 489 ? -26.156 29.531 20.703 1 96.69 489 VAL A N 1
ATOM 3998 C CA . VAL A 1 489 ? -24.75 29.438 20.312 1 96.69 489 VAL A CA 1
ATOM 3999 C C . VAL A 1 489 ? -23.891 29.203 21.547 1 96.69 489 VAL A C 1
ATOM 4001 O O . VAL A 1 489 ? -24.031 29.922 22.547 1 96.69 489 VAL A O 1
ATOM 4004 N N . PHE A 1 490 ? -23.141 28.219 21.547 1 96.81 490 PHE A N 1
ATOM 4005 C CA . PHE A 1 490 ? -22.094 27.953 22.516 1 96.81 490 PHE A CA 1
ATOM 4006 C C . PHE A 1 490 ? -20.719 28.047 21.875 1 96.81 490 PHE A C 1
ATOM 4008 O O . PHE A 1 490 ? -20.375 27.234 21 1 96.81 490 PHE A O 1
ATOM 4015 N N . ALA A 1 491 ? -19.875 28.953 22.312 1 95.19 491 ALA A N 1
ATOM 4016 C CA . ALA A 1 491 ? -18.609 29.188 21.609 1 95.19 491 ALA A CA 1
ATOM 4017 C C . ALA A 1 491 ? -17.453 29.312 22.578 1 95.19 491 ALA A C 1
ATOM 4019 O O . ALA A 1 491 ? -17.578 29.938 23.641 1 95.19 491 ALA A O 1
ATOM 4020 N N . ILE A 1 492 ? -16.422 28.625 22.297 1 92.81 492 ILE A N 1
ATOM 4021 C CA . ILE A 1 492 ? -15.141 28.875 22.953 1 92.81 492 ILE A CA 1
ATOM 4022 C C . ILE A 1 492 ? -14.414 30.031 22.266 1 92.81 492 ILE A C 1
ATOM 4024 O O . ILE A 1 492 ? -14.18 29.984 21.062 1 92.81 492 ILE A O 1
ATOM 4028 N N . SER A 1 493 ? -14.117 31.062 22.969 1 87.12 493 SER A N 1
ATOM 4029 C CA . SER A 1 493 ? -13.492 32.25 22.375 1 87.12 493 SER A CA 1
ATOM 4030 C C . SER A 1 493 ? -12.383 32.781 23.266 1 87.12 493 SER A C 1
ATOM 4032 O O . SER A 1 493 ? -12.445 32.688 24.484 1 87.12 493 SER A O 1
ATOM 4034 N N . HIS A 1 494 ? -11.445 33.375 22.641 1 74.56 494 HIS A N 1
ATOM 4035 C CA . HIS A 1 494 ? -10.328 33.969 23.359 1 74.56 494 HIS A CA 1
ATOM 4036 C C . HIS A 1 494 ? -10.266 35.5 23.109 1 74.56 494 HIS A C 1
ATOM 4038 O O . HIS A 1 494 ? -9.336 36.156 23.562 1 74.56 494 HIS A O 1
ATOM 4044 N N . ASP A 1 495 ? -11.203 36 22.516 1 78.81 495 ASP A N 1
ATOM 4045 C CA . ASP A 1 495 ? -11.117 37.406 22.125 1 78.81 495 ASP A CA 1
ATOM 4046 C C . ASP A 1 495 ? -11.922 38.281 23.078 1 78.81 495 ASP A C 1
ATOM 4048 O O . ASP A 1 495 ? -13.117 38.5 22.875 1 78.81 495 ASP A O 1
ATOM 4052 N N . ASP A 1 496 ? -11.273 38.969 23.891 1 82.19 496 ASP A N 1
ATOM 4053 C CA . ASP A 1 496 ? -11.906 39.75 24.938 1 82.19 496 ASP A CA 1
ATOM 4054 C C . ASP A 1 496 ? -12.648 40.938 24.359 1 82.19 496 ASP A C 1
ATOM 4056 O O . ASP A 1 496 ? -13.594 41.438 24.953 1 82.19 496 ASP A O 1
ATOM 4060 N N . LYS A 1 497 ? -12.25 41.344 23.219 1 83.25 497 LYS A N 1
ATOM 4061 C CA . LYS A 1 497 ? -12.859 42.5 22.562 1 83.25 497 LYS A CA 1
ATOM 4062 C C . LYS A 1 497 ? -14.344 42.281 22.312 1 83.25 497 LYS A C 1
ATOM 4064 O O . LYS A 1 497 ? -15.125 43.219 22.25 1 83.25 497 LYS A O 1
ATOM 4069 N N . TYR A 1 498 ? -14.773 41.062 22.266 1 90.12 498 TYR A N 1
ATOM 4070 C CA . TYR A 1 498 ? -16.125 40.812 21.797 1 90.12 498 TYR A CA 1
ATOM 4071 C C . TYR A 1 498 ? -16.953 40.094 22.875 1 90.12 498 TYR A C 1
ATOM 4073 O O . TYR A 1 498 ? -18.016 39.531 22.594 1 90.12 498 TYR A O 1
ATOM 4081 N N . PHE A 1 499 ? -16.578 40.125 24.047 1 89.94 499 PHE A N 1
ATOM 4082 C CA . PHE A 1 499 ? -17.266 39.438 25.141 1 89.94 499 PHE A CA 1
ATOM 4083 C C . PHE A 1 499 ? -18.672 40.031 25.359 1 89.94 499 PHE A C 1
ATOM 4085 O O . PHE A 1 499 ? -19.578 39.312 25.781 1 89.94 499 PHE A O 1
ATOM 4092 N N . LYS A 1 500 ? -18.812 41.25 24.984 1 90.38 500 LYS A N 1
ATOM 4093 C CA . LYS A 1 500 ? -20.094 41.938 25.188 1 90.38 500 LYS A CA 1
ATOM 4094 C C . LYS A 1 500 ? -21.172 41.344 24.281 1 90.38 500 LYS A C 1
ATOM 4096 O O . LYS A 1 500 ? -22.359 41.531 24.531 1 90.38 500 LYS A O 1
ATOM 4101 N N . MET A 1 501 ? -20.797 40.625 23.328 1 91.81 501 MET A N 1
ATOM 4102 C CA . MET A 1 501 ? -21.75 40.031 22.391 1 91.81 501 MET A CA 1
ATOM 4103 C C . MET A 1 501 ? -22.375 38.781 22.953 1 91.81 501 MET A C 1
ATOM 4105 O O . MET A 1 501 ? -23.359 38.281 22.406 1 91.81 501 MET A O 1
ATOM 4109 N N . ALA A 1 502 ? -21.922 38.281 24.016 1 94.44 502 ALA A N 1
ATOM 4110 C CA . ALA A 1 502 ? -22.469 37.062 24.656 1 94.44 502 ALA A CA 1
ATOM 4111 C C . ALA A 1 502 ? -23.516 37.438 25.719 1 94.44 502 ALA A C 1
ATOM 4113 O O . ALA A 1 502 ? -23.406 38.5 26.344 1 94.44 502 ALA A O 1
ATOM 4114 N N . ASP A 1 503 ? -24.469 36.594 25.906 1 94.75 503 ASP A N 1
ATOM 4115 C CA . ASP A 1 503 ? -25.422 36.781 26.984 1 94.75 503 ASP A CA 1
ATOM 4116 C C . ASP A 1 503 ? -24.844 36.344 28.328 1 94.75 503 ASP A C 1
ATOM 4118 O O . ASP A 1 503 ? -25.156 36.906 29.359 1 94.75 503 ASP A O 1
ATOM 4122 N N . LYS A 1 504 ? -24.109 35.281 28.25 1 94.69 504 LYS A N 1
ATOM 4123 C CA . LYS A 1 504 ? -23.422 34.719 29.422 1 94.69 504 LYS A CA 1
ATOM 4124 C C . LYS A 1 504 ? -21.969 34.375 29.094 1 94.69 504 LYS A C 1
ATOM 4126 O O . LYS A 1 504 ? -21.672 33.938 27.984 1 94.69 504 LYS A O 1
ATOM 4131 N N . ILE A 1 505 ? -21.125 34.562 30.078 1 95.25 505 ILE A N 1
ATOM 4132 C CA . ILE A 1 505 ? -19.719 34.188 29.938 1 95.25 505 ILE A CA 1
ATOM 4133 C C . ILE A 1 505 ? -19.281 33.344 31.109 1 95.25 505 ILE A C 1
ATOM 4135 O O . ILE A 1 505 ? -19.531 33.688 32.281 1 95.25 505 ILE A O 1
ATOM 4139 N N . TYR A 1 506 ? -18.734 32.281 30.781 1 95.31 506 TYR A N 1
ATOM 4140 C CA . TYR A 1 506 ? -18.141 31.422 31.781 1 95.31 506 TYR A CA 1
ATOM 4141 C C . TYR A 1 506 ? -16.625 31.359 31.625 1 95.31 506 TYR A C 1
ATOM 4143 O O . TYR A 1 506 ? -16.109 31.312 30.5 1 95.31 506 TYR A O 1
ATOM 4151 N N . LYS A 1 507 ? -15.93 31.359 32.719 1 94.69 507 LYS A N 1
ATOM 4152 C CA . LYS A 1 507 ? -14.469 31.234 32.719 1 94.69 507 LYS A CA 1
ATOM 4153 C C . LYS A 1 507 ? -14.047 29.875 33.281 1 94.69 507 LYS A C 1
ATOM 4155 O O . LYS A 1 507 ? -14.484 29.484 34.375 1 94.69 507 LYS A O 1
ATOM 4160 N N . MET A 1 508 ? -13.312 29.234 32.469 1 93.5 508 MET A N 1
ATOM 4161 C CA . MET A 1 508 ? -12.773 27.953 32.875 1 93.5 508 MET A CA 1
ATOM 4162 C C . MET A 1 508 ? -11.328 28.094 33.344 1 93.5 508 MET A C 1
ATOM 4164 O O . MET A 1 508 ? -10.484 28.625 32.625 1 93.5 508 MET A O 1
ATOM 4168 N N . GLU A 1 509 ? -11.062 27.578 34.531 1 91.06 509 GLU A N 1
ATOM 4169 C CA . GLU A 1 509 ? -9.727 27.625 35.125 1 91.06 509 GLU A CA 1
ATOM 4170 C C . GLU A 1 509 ? -9.438 26.359 35.906 1 91.06 509 GLU A C 1
ATOM 4172 O O . GLU A 1 509 ? -10.133 26.031 36.875 1 91.06 509 GLU A O 1
ATOM 4177 N N . ASN A 1 510 ? -8.422 25.641 35.531 1 89.31 510 ASN A N 1
ATOM 4178 C CA . ASN A 1 510 ? -7.953 24.438 36.219 1 89.31 510 ASN A CA 1
ATOM 4179 C C . ASN A 1 510 ? -9.094 23.438 36.438 1 89.31 510 ASN A C 1
ATOM 4181 O O . ASN A 1 510 ? -9.242 22.891 37.531 1 89.31 510 ASN A O 1
ATOM 4185 N N . GLY A 1 511 ? -9.977 23.344 35.469 1 93.06 511 GLY A N 1
ATOM 4186 C CA . GLY A 1 511 ? -11.031 22.359 35.5 1 93.06 511 GLY A CA 1
ATOM 4187 C C . GLY A 1 511 ? -12.297 22.844 36.188 1 93.06 511 GLY A C 1
ATOM 4188 O O . GLY A 1 511 ? -13.289 22.125 36.281 1 93.06 511 GLY A O 1
ATOM 4189 N N . ASN A 1 512 ? -12.219 24.062 36.688 1 95.12 512 ASN A N 1
ATOM 4190 C CA . ASN A 1 512 ? -13.383 24.672 37.312 1 95.12 512 ASN A CA 1
ATOM 4191 C C . ASN A 1 512 ? -14.039 25.719 36.406 1 95.12 512 ASN A C 1
ATOM 4193 O O . ASN A 1 512 ? -13.367 26.344 35.594 1 95.12 512 ASN A O 1
ATOM 4197 N N . LEU A 1 513 ? -15.375 25.828 36.562 1 95.81 513 LEU A N 1
ATOM 4198 C CA . LEU A 1 513 ? -16.141 26.766 35.719 1 95.81 513 LEU A CA 1
ATOM 4199 C C . LEU A 1 513 ? -16.844 27.797 36.594 1 95.81 513 LEU A C 1
ATOM 4201 O O . LEU A 1 513 ? -17.562 27.438 37.531 1 95.81 513 LEU A O 1
ATOM 4205 N N . THR A 1 514 ? -16.578 29.078 36.312 1 94.56 514 THR A N 1
ATOM 4206 C CA . THR A 1 514 ? -17.219 30.156 37.062 1 94.56 514 THR A CA 1
ATOM 4207 C C . THR A 1 514 ? -17.859 31.172 36.094 1 94.56 514 THR A C 1
ATOM 4209 O O . THR A 1 514 ? -17.297 31.5 35.062 1 94.56 514 THR A O 1
ATOM 4212 N N . ARG A 1 515 ? -19.016 31.625 36.469 1 94.19 515 ARG A N 1
ATOM 4213 C CA . ARG A 1 515 ? -19.703 32.656 35.688 1 94.19 515 ARG A CA 1
ATOM 4214 C C . ARG A 1 515 ? -19.109 34.031 35.969 1 94.19 515 ARG A C 1
ATOM 4216 O O . ARG A 1 515 ? -18.891 34.375 37.125 1 94.19 515 ARG A O 1
ATOM 4223 N N . ILE A 1 516 ? -18.859 34.688 34.844 1 90.94 516 ILE A N 1
ATOM 4224 C CA . ILE A 1 516 ? -18.312 36.031 35 1 90.94 516 ILE A CA 1
ATOM 4225 C C . ILE A 1 516 ? -19.297 37.062 34.469 1 90.94 516 ILE A C 1
ATOM 4227 O O . ILE A 1 516 ? -20 36.812 33.469 1 90.94 516 ILE A O 1
ATOM 4231 N N . ASN A 1 517 ? -19.391 38.219 35.156 1 82.62 517 ASN A N 1
ATOM 4232 C CA . ASN A 1 517 ? -20.234 39.312 34.719 1 82.62 517 ASN A CA 1
ATOM 4233 C C . ASN A 1 517 ? -19.406 40.406 34.062 1 82.62 517 ASN A C 1
ATOM 4235 O O . ASN A 1 517 ? -18.344 40.812 34.562 1 82.62 517 ASN A O 1
ATOM 4239 N N . ILE A 1 518 ? -19.688 40.594 32.844 1 66.38 518 ILE A N 1
ATOM 4240 C CA . ILE A 1 518 ? -19 41.719 32.219 1 66.38 518 ILE A CA 1
ATOM 4241 C C . ILE A 1 518 ? -19.969 42.875 32.031 1 66.38 518 ILE A C 1
ATOM 4243 O O . ILE A 1 518 ? -21.141 42.688 31.719 1 66.38 518 ILE A O 1
ATOM 4247 N N . MET B 1 1 ? 26.859 0.358 -18.359 1 61.06 1 MET B N 1
ATOM 4248 C CA . MET B 1 1 ? 25.625 -0.191 -17.797 1 61.06 1 MET B CA 1
ATOM 4249 C C . MET B 1 1 ? 24.922 -1.099 -18.797 1 61.06 1 MET B C 1
ATOM 4251 O O . MET B 1 1 ? 24.516 -2.209 -18.453 1 61.06 1 MET B O 1
ATOM 4255 N N . ARG B 1 2 ? 25.203 -0.6 -20.094 1 63.25 2 ARG B N 1
ATOM 4256 C CA . ARG B 1 2 ? 24.547 -1.396 -21.125 1 63.25 2 ARG B CA 1
ATOM 4257 C C . ARG B 1 2 ? 25.25 -2.734 -21.328 1 63.25 2 ARG B C 1
ATOM 4259 O O . ARG B 1 2 ? 24.594 -3.773 -21.438 1 63.25 2 ARG B O 1
ATOM 4266 N N . LYS B 1 3 ? 26.625 -2.674 -21.328 1 65 3 LYS B N 1
ATOM 4267 C CA . LYS B 1 3 ? 27.391 -3.9 -21.562 1 65 3 LYS B CA 1
ATOM 4268 C C . LYS B 1 3 ? 27.141 -4.914 -20.438 1 65 3 LYS B C 1
ATOM 4270 O O . LYS B 1 3 ? 27 -6.109 -20.703 1 65 3 LYS B O 1
ATOM 4275 N N . TYR B 1 4 ? 27 -4.398 -19.188 1 75.69 4 TYR B N 1
ATOM 4276 C CA . TYR B 1 4 ? 26.75 -5.258 -18.031 1 75.69 4 TYR B CA 1
ATOM 4277 C C . TYR B 1 4 ? 25.375 -5.914 -18.125 1 75.69 4 TYR B C 1
ATOM 4279 O O . TYR B 1 4 ? 25.234 -7.113 -17.875 1 75.69 4 TYR B O 1
ATOM 4287 N N . TYR B 1 5 ? 24.5 -5.227 -18.672 1 78.38 5 TYR B N 1
ATOM 4288 C CA . TYR B 1 5 ? 23.156 -5.762 -18.766 1 78.38 5 TYR B CA 1
ATOM 4289 C C . TYR B 1 5 ? 23.047 -6.762 -19.922 1 78.38 5 TYR B C 1
ATOM 4291 O O . TYR B 1 5 ? 22.344 -7.77 -19.797 1 78.38 5 TYR B O 1
ATOM 4299 N N . ILE B 1 6 ? 23.859 -6.535 -20.906 1 84.69 6 ILE B N 1
ATOM 4300 C CA . ILE B 1 6 ? 23.859 -7.449 -22.031 1 84.69 6 ILE B CA 1
ATOM 4301 C C . ILE B 1 6 ? 24.516 -8.766 -21.641 1 84.69 6 ILE B C 1
ATOM 4303 O O . ILE B 1 6 ? 24.016 -9.844 -21.984 1 84.69 6 ILE B O 1
ATOM 4307 N N . LEU B 1 7 ? 25.562 -8.664 -20.875 1 88.88 7 LEU B N 1
ATOM 4308 C CA . LEU B 1 7 ? 26.25 -9.867 -20.422 1 88.88 7 LEU B CA 1
ATOM 4309 C C . LEU B 1 7 ? 25.359 -10.68 -19.5 1 88.88 7 LEU B C 1
ATOM 4311 O O . LEU B 1 7 ? 25.344 -11.914 -19.547 1 88.88 7 LEU B O 1
ATOM 4315 N N . ASN B 1 8 ? 24.641 -10.016 -18.688 1 88.25 8 ASN B N 1
ATOM 4316 C CA . ASN B 1 8 ? 23.719 -10.703 -17.781 1 88.25 8 ASN B CA 1
ATOM 4317 C C . ASN B 1 8 ? 22.578 -11.375 -18.547 1 88.25 8 ASN B C 1
ATOM 4319 O O . ASN B 1 8 ? 22.156 -12.477 -18.203 1 88.25 8 ASN B O 1
ATOM 4323 N N . LEU B 1 9 ? 22.141 -10.766 -19.594 1 85.88 9 LEU B N 1
ATOM 4324 C CA . LEU B 1 9 ? 21.094 -11.344 -20.406 1 85.88 9 LEU B CA 1
ATOM 4325 C C . LEU B 1 9 ? 21.594 -12.57 -21.156 1 85.88 9 LEU B C 1
ATOM 4327 O O . LEU B 1 9 ? 20.859 -13.555 -21.312 1 85.88 9 LEU B O 1
ATOM 4331 N N . ILE B 1 10 ? 22.797 -12.5 -21.609 1 90.38 10 ILE B N 1
ATOM 4332 C CA . ILE B 1 10 ? 23.391 -13.633 -22.297 1 90.38 10 ILE B CA 1
ATOM 4333 C C . ILE B 1 10 ? 23.547 -14.805 -21.328 1 90.38 10 ILE B C 1
ATOM 4335 O O . ILE B 1 10 ? 23.234 -15.945 -21.672 1 90.38 10 ILE B O 1
ATOM 4339 N N . LEU B 1 11 ? 24 -14.461 -20.156 1 91.31 11 LEU B N 1
ATOM 4340 C CA . LEU B 1 11 ? 24.156 -15.492 -19.125 1 91.31 11 LEU B CA 1
ATOM 4341 C C . LEU B 1 11 ? 22.812 -16.141 -18.812 1 91.31 11 LEU B C 1
ATOM 4343 O O . LEU B 1 11 ? 22.719 -17.375 -18.734 1 91.31 11 LEU B O 1
ATOM 4347 N N . ILE B 1 12 ? 21.828 -15.391 -18.734 1 90.31 12 ILE B N 1
ATOM 4348 C CA . ILE B 1 12 ? 20.484 -15.891 -18.453 1 90.31 12 ILE B CA 1
ATOM 4349 C C . ILE B 1 12 ? 20 -16.766 -19.609 1 90.31 12 ILE B C 1
ATOM 4351 O O . ILE B 1 12 ? 19.422 -17.828 -19.375 1 90.31 12 ILE B O 1
ATOM 4355 N N . SER B 1 13 ? 20.297 -16.391 -20.797 1 89.94 13 SER B N 1
ATOM 4356 C CA . SER B 1 13 ? 19.875 -17.141 -21.969 1 89.94 13 SER B CA 1
ATOM 4357 C C . SER B 1 13 ? 20.578 -18.484 -22.047 1 89.94 13 SER B C 1
ATOM 4359 O O . SER B 1 13 ? 19.938 -19.516 -22.312 1 89.94 13 SER B O 1
ATOM 4361 N N . ILE B 1 14 ? 21.812 -18.516 -21.797 1 93.19 14 ILE B N 1
ATOM 4362 C CA . ILE B 1 14 ? 22.594 -19.75 -21.844 1 93.19 14 ILE B CA 1
ATOM 4363 C C . ILE B 1 14 ? 22.094 -20.703 -20.766 1 93.19 14 ILE B C 1
ATOM 4365 O O . ILE B 1 14 ? 21.859 -21.875 -21.031 1 93.19 14 ILE B O 1
ATOM 4369 N N . LEU B 1 15 ? 21.984 -20.188 -19.609 1 92.38 15 LEU B N 1
ATOM 4370 C CA . LEU B 1 15 ? 21.516 -21.016 -18.5 1 92.38 15 LEU B CA 1
ATOM 4371 C C . LEU B 1 15 ? 20.094 -21.516 -18.766 1 92.38 15 LEU B C 1
ATOM 4373 O O . LEU B 1 15 ? 19.75 -22.641 -18.359 1 92.38 15 LEU B O 1
ATOM 4377 N N . SER B 1 16 ? 19.312 -20.719 -19.406 1 90.19 16 SER B N 1
ATOM 4378 C CA . SER B 1 16 ? 17.953 -21.125 -19.766 1 90.19 16 SER B CA 1
ATOM 4379 C C . SER B 1 16 ? 17.969 -22.281 -20.766 1 90.19 16 SER B C 1
ATOM 4381 O O . SER B 1 16 ? 17.141 -23.188 -20.672 1 90.19 16 SER B O 1
ATOM 4383 N N . ILE B 1 17 ? 18.797 -22.219 -21.656 1 91.94 17 ILE B N 1
ATOM 4384 C CA . ILE B 1 17 ? 18.938 -23.281 -22.656 1 91.94 17 ILE B CA 1
ATOM 4385 C C . ILE B 1 17 ? 19.344 -24.578 -21.969 1 91.94 17 ILE B C 1
ATOM 4387 O O . ILE B 1 17 ? 18.766 -25.641 -22.234 1 91.94 17 ILE B O 1
ATOM 4391 N N . ILE B 1 18 ? 20.297 -24.5 -21.094 1 92.38 18 ILE B N 1
ATOM 4392 C CA . ILE B 1 18 ? 20.781 -25.672 -20.375 1 92.38 18 ILE B CA 1
ATOM 4393 C C . ILE B 1 18 ? 19.641 -26.266 -19.531 1 92.38 18 ILE B C 1
ATOM 4395 O O . ILE B 1 18 ? 19.422 -27.484 -19.547 1 92.38 18 ILE B O 1
ATOM 4399 N N . TYR B 1 19 ? 19.031 -25.438 -18.844 1 90.25 19 TYR B N 1
ATOM 4400 C CA . TYR B 1 19 ? 17.875 -25.844 -18.047 1 90.25 19 TYR B CA 1
ATOM 4401 C C . TYR B 1 19 ? 16.844 -26.578 -18.891 1 90.25 19 TYR B C 1
ATOM 4403 O O . TYR B 1 19 ? 16.406 -27.656 -18.531 1 90.25 19 TYR B O 1
ATOM 4411 N N . SER B 1 20 ? 16.469 -25.984 -20 1 88.56 20 SER B N 1
ATOM 4412 C CA . SER B 1 20 ? 15.461 -26.562 -20.891 1 88.56 20 SER B CA 1
ATOM 4413 C C . SER B 1 20 ? 15.953 -27.875 -21.484 1 88.56 20 SER B C 1
ATOM 4415 O O . SER B 1 20 ? 15.18 -28.828 -21.625 1 88.56 20 SER B O 1
ATOM 4417 N N . ALA B 1 21 ? 17.172 -27.953 -21.797 1 90.5 21 ALA B N 1
ATOM 4418 C CA . ALA B 1 21 ? 17.766 -29.156 -22.375 1 90.5 21 ALA B CA 1
ATOM 4419 C C . ALA B 1 21 ? 17.688 -30.328 -21.391 1 90.5 21 ALA B C 1
ATOM 4421 O O . ALA B 1 21 ? 17.375 -31.453 -21.781 1 90.5 21 ALA B O 1
ATOM 4422 N N . PHE B 1 22 ? 18 -30.094 -20.188 1 91.06 22 PHE B N 1
ATOM 4423 C CA . PHE B 1 22 ? 17.953 -31.156 -19.188 1 91.06 22 PHE B CA 1
ATOM 4424 C C . PHE B 1 22 ? 16.531 -31.672 -19.031 1 91.06 22 PHE B C 1
ATOM 4426 O O . PHE B 1 22 ? 16.312 -32.875 -18.828 1 91.06 22 PHE B O 1
ATOM 4433 N N . GLY B 1 23 ? 15.609 -30.766 -19.109 1 87.62 23 GLY B N 1
ATOM 4434 C CA . GLY B 1 23 ? 14.219 -31.188 -19.031 1 87.62 23 GLY B CA 1
ATOM 4435 C C . GLY B 1 23 ? 13.828 -32.156 -20.156 1 87.62 23 GLY B C 1
ATOM 4436 O O . GLY B 1 23 ? 13.242 -33.188 -19.906 1 87.62 23 GLY B O 1
ATOM 4437 N N . ILE B 1 24 ? 14.172 -31.812 -21.281 1 88.69 24 ILE B N 1
ATOM 4438 C CA . ILE B 1 24 ? 13.852 -32.625 -22.453 1 88.69 24 ILE B CA 1
ATOM 4439 C C . ILE B 1 24 ? 14.641 -33.938 -22.406 1 88.69 24 ILE B C 1
ATOM 4441 O O . ILE B 1 24 ? 14.141 -34.969 -22.812 1 88.69 24 ILE B O 1
ATOM 4445 N N . PHE B 1 25 ? 15.828 -33.812 -21.906 1 91.94 25 PHE B N 1
ATOM 4446 C CA . PHE B 1 25 ? 16.672 -35 -21.859 1 91.94 25 PHE B CA 1
ATOM 4447 C C . PHE B 1 25 ? 16.094 -36.031 -20.891 1 91.94 25 PHE B C 1
ATOM 4449 O O . PHE B 1 25 ? 16.234 -37.25 -21.125 1 91.94 25 PHE B O 1
ATOM 4456 N N . VAL B 1 26 ? 15.57 -35.625 -19.828 1 92.75 26 VAL B N 1
ATOM 4457 C CA . VAL B 1 26 ? 14.938 -36.562 -18.891 1 92.75 26 VAL B CA 1
ATOM 4458 C C . VAL B 1 26 ? 13.797 -37.281 -19.594 1 92.75 26 VAL B C 1
ATOM 4460 O O . VAL B 1 26 ? 13.672 -38.5 -19.469 1 92.75 26 VAL B O 1
ATOM 4463 N N . LEU B 1 27 ? 13.016 -36.594 -20.359 1 89 27 LEU B N 1
ATOM 4464 C CA . LEU B 1 27 ? 11.906 -37.188 -21.094 1 89 27 LEU B CA 1
ATOM 4465 C C . LEU B 1 27 ? 12.414 -38.156 -22.156 1 89 27 LEU B C 1
ATOM 4467 O O . LEU B 1 27 ? 11.859 -39.25 -22.328 1 89 27 LEU B O 1
ATOM 4471 N N . PHE B 1 28 ? 13.406 -37.75 -22.797 1 90.81 28 PHE B N 1
ATOM 4472 C CA . PHE B 1 28 ? 14.039 -38.594 -23.812 1 90.81 28 PHE B CA 1
ATOM 4473 C C . PHE B 1 28 ? 14.57 -39.875 -23.172 1 90.81 28 PHE B C 1
ATOM 4475 O O . PHE B 1 28 ? 14.422 -40.938 -23.75 1 90.81 28 PHE B O 1
ATOM 4482 N N . PHE B 1 29 ? 15.203 -39.719 -22.016 1 93.75 29 PHE B N 1
ATOM 4483 C CA . PHE B 1 29 ? 15.75 -40.875 -21.312 1 93.75 29 PHE B CA 1
ATOM 4484 C C . PHE B 1 29 ? 14.641 -41.844 -20.906 1 93.75 29 PHE B C 1
ATOM 4486 O O . PHE B 1 29 ? 14.797 -43.062 -21.047 1 93.75 29 PHE B O 1
ATOM 4493 N N . ILE B 1 30 ? 13.562 -41.344 -20.438 1 91.94 30 ILE B N 1
ATOM 4494 C CA . ILE B 1 30 ? 12.422 -42.188 -20.062 1 91.94 30 ILE B CA 1
ATOM 4495 C C . ILE B 1 30 ? 11.93 -42.938 -21.281 1 91.94 30 ILE B C 1
ATOM 4497 O O . ILE B 1 30 ? 11.711 -44.156 -21.219 1 91.94 30 ILE B O 1
ATOM 4501 N N . ASN B 1 31 ? 11.789 -42.312 -22.438 1 88.5 31 ASN B N 1
ATOM 4502 C CA . ASN B 1 31 ? 11.266 -42.906 -23.656 1 88.5 31 ASN B CA 1
ATOM 4503 C C . ASN B 1 31 ? 12.219 -43.969 -24.219 1 88.5 31 ASN B C 1
ATOM 4505 O O . ASN B 1 31 ? 11.805 -45.094 -24.516 1 88.5 31 ASN B O 1
ATOM 4509 N N . LYS B 1 32 ? 13.469 -43.688 -24.281 1 91.5 32 LYS B N 1
ATOM 4510 C CA . LYS B 1 32 ? 14.43 -44.531 -24.984 1 91.5 32 LYS B CA 1
ATOM 4511 C C . LYS B 1 32 ? 14.891 -45.688 -24.109 1 91.5 32 LYS B C 1
ATOM 4513 O O . LYS B 1 32 ? 15.047 -46.812 -24.594 1 91.5 32 LYS B O 1
ATOM 4518 N N . TYR B 1 33 ? 15.047 -45.469 -22.828 1 93.19 33 TYR B N 1
ATOM 4519 C CA . TYR B 1 33 ? 15.695 -46.469 -22 1 93.19 33 TYR B CA 1
ATOM 4520 C C . TYR B 1 33 ? 14.703 -47.125 -21.031 1 93.19 33 TYR B C 1
ATOM 4522 O O . TYR B 1 33 ? 14.656 -48.344 -20.906 1 93.19 33 TYR B O 1
ATOM 4530 N N . ILE B 1 34 ? 13.898 -46.375 -20.422 1 93.31 34 ILE B N 1
ATOM 4531 C CA . ILE B 1 34 ? 13.055 -46.875 -19.359 1 93.31 34 ILE B CA 1
ATOM 4532 C C . ILE B 1 34 ? 11.867 -47.625 -19.969 1 93.31 34 ILE B C 1
ATOM 4534 O O . ILE B 1 34 ? 11.539 -48.75 -19.531 1 93.31 34 ILE B O 1
ATOM 4538 N N . LEU B 1 35 ? 11.164 -47.062 -20.984 1 92.75 35 LEU B N 1
ATOM 4539 C CA . LEU B 1 35 ? 9.961 -47.688 -21.562 1 92.75 35 LEU B CA 1
ATOM 4540 C C . LEU B 1 35 ? 10.305 -48.938 -22.344 1 92.75 35 LEU B C 1
ATOM 4542 O O . LEU B 1 35 ? 9.422 -49.75 -22.641 1 92.75 35 LEU B O 1
ATOM 4546 N N . ASN B 1 36 ? 11.539 -49.156 -22.656 1 90.56 36 ASN B N 1
ATOM 4547 C CA . ASN B 1 36 ? 11.953 -50.312 -23.438 1 90.56 36 ASN B CA 1
ATOM 4548 C C . ASN B 1 36 ? 12.578 -51.406 -22.562 1 90.56 36 ASN B C 1
ATOM 4550 O O . ASN B 1 36 ? 13.07 -52.406 -23.047 1 90.56 36 ASN B O 1
ATOM 4554 N N . LEU B 1 37 ? 12.492 -51.281 -21.297 1 89.88 37 LEU B N 1
ATOM 4555 C CA . LEU B 1 37 ? 13.094 -52.219 -20.375 1 89.88 37 LEU B CA 1
ATOM 4556 C C . LEU B 1 37 ? 12.18 -53.438 -20.172 1 89.88 37 LEU B C 1
ATOM 4558 O O . LEU B 1 37 ? 10.977 -53.281 -19.953 1 89.88 37 LEU B O 1
ATOM 4562 N N . GLU B 1 38 ? 12.719 -54.562 -20.375 1 86.56 38 GLU B N 1
ATOM 4563 C CA . GLU B 1 38 ? 11.984 -55.781 -20.109 1 86.56 38 GLU B CA 1
ATOM 4564 C C . GLU B 1 38 ? 12.406 -56.438 -18.781 1 86.56 38 GLU B C 1
ATOM 4566 O O . GLU B 1 38 ? 11.68 -57.25 -18.219 1 86.56 38 GLU B O 1
ATOM 4571 N N . LYS B 1 39 ? 13.672 -56.188 -18.312 1 91.75 39 LYS B N 1
ATOM 4572 C CA . LYS B 1 39 ? 14.203 -56.688 -17.047 1 91.75 39 LYS B CA 1
ATOM 4573 C C . LYS B 1 39 ? 14.836 -55.531 -16.234 1 91.75 39 LYS B C 1
ATOM 4575 O O . LYS B 1 39 ? 15.195 -54.5 -16.781 1 91.75 39 LYS B O 1
ATOM 4580 N N . ALA B 1 40 ? 14.844 -55.781 -14.945 1 92 40 ALA B N 1
ATOM 4581 C CA . ALA B 1 40 ? 15.398 -54.781 -14.047 1 92 40 ALA B CA 1
ATOM 4582 C C . ALA B 1 40 ? 16.875 -54.531 -14.367 1 92 40 ALA B C 1
ATOM 4584 O O . ALA B 1 40 ? 17.641 -55.438 -14.602 1 92 40 ALA B O 1
ATOM 4585 N N . ASN B 1 41 ? 17.281 -53.281 -14.57 1 93.88 41 ASN B N 1
ATOM 4586 C CA . ASN B 1 41 ? 18.641 -52.812 -14.812 1 93.88 41 ASN B CA 1
ATOM 4587 C C . ASN B 1 41 ? 19.031 -51.688 -13.844 1 93.88 41 ASN B C 1
ATOM 4589 O O . ASN B 1 41 ? 18.594 -50.562 -14 1 93.88 41 ASN B O 1
ATOM 4593 N N . SER B 1 42 ? 19.891 -52.031 -12.945 1 92.94 42 SER B N 1
ATOM 4594 C CA . SER B 1 42 ? 20.266 -51.094 -11.891 1 92.94 42 SER B CA 1
ATOM 4595 C C . SER B 1 42 ? 21.078 -49.906 -12.453 1 92.94 42 SER B C 1
ATOM 4597 O O . SER B 1 42 ? 21.047 -48.812 -11.914 1 92.94 42 SER B O 1
ATOM 4599 N N . VAL B 1 43 ? 21.781 -50.156 -13.539 1 94.38 43 VAL B N 1
ATOM 4600 C CA . VAL B 1 43 ? 22.594 -49.125 -14.141 1 94.38 43 VAL B CA 1
ATOM 4601 C C . VAL B 1 43 ? 21.703 -48.031 -14.75 1 94.38 43 VAL B C 1
ATOM 4603 O O . VAL B 1 43 ? 21.953 -46.844 -14.562 1 94.38 43 VAL B O 1
ATOM 4606 N N . ILE B 1 44 ? 20.688 -48.375 -15.367 1 95.06 44 ILE B N 1
ATOM 4607 C CA . ILE B 1 44 ? 19.766 -47.438 -15.992 1 95.06 44 ILE B CA 1
ATOM 4608 C C . ILE B 1 44 ? 19.047 -46.656 -14.914 1 95.06 44 ILE B C 1
ATOM 4610 O O . ILE B 1 44 ? 18.844 -45.438 -15.07 1 95.06 44 ILE B O 1
ATOM 4614 N N . LEU B 1 45 ? 18.719 -47.312 -13.875 1 95.25 45 LEU B N 1
ATOM 4615 C CA . LEU B 1 45 ? 18.062 -46.656 -12.773 1 95.25 45 LEU B CA 1
ATOM 4616 C C . LEU B 1 45 ? 18.984 -45.625 -12.133 1 95.25 45 LEU B C 1
ATOM 4618 O O . LEU B 1 45 ? 18.562 -44.5 -11.82 1 95.25 45 LEU B O 1
ATOM 4622 N N . LEU B 1 46 ? 20.188 -46 -11.953 1 95.75 46 LEU B N 1
ATOM 4623 C CA . LEU B 1 46 ? 21.172 -45.062 -11.359 1 95.75 46 LEU B CA 1
ATOM 4624 C C . LEU B 1 46 ? 21.391 -43.875 -12.258 1 95.75 46 LEU B C 1
ATOM 4626 O O . LEU B 1 46 ? 21.5 -42.75 -11.773 1 95.75 46 LEU B O 1
ATOM 4630 N N . ILE B 1 47 ? 21.5 -44.062 -13.539 1 96.12 47 ILE B N 1
ATOM 4631 C CA . ILE B 1 47 ? 21.688 -42.969 -14.484 1 96.12 47 ILE B CA 1
ATOM 4632 C C . ILE B 1 47 ? 20.484 -42.031 -14.453 1 96.12 47 ILE B C 1
ATOM 4634 O O . ILE B 1 47 ? 20.641 -40.812 -14.539 1 96.12 47 ILE B O 1
ATOM 4638 N N . PHE B 1 48 ? 19.359 -42.594 -14.25 1 96.06 48 PHE B N 1
ATOM 4639 C CA . PHE B 1 48 ? 18.125 -41.812 -14.18 1 96.06 48 PHE B CA 1
ATOM 4640 C C . PHE B 1 48 ? 18.141 -40.906 -12.945 1 96.06 48 PHE B C 1
ATOM 4642 O O . PHE B 1 48 ? 17.797 -39.719 -13.031 1 96.06 48 PHE B O 1
ATOM 4649 N N . ILE B 1 49 ? 18.547 -41.469 -11.852 1 96.5 49 ILE B N 1
ATOM 4650 C CA . ILE B 1 49 ? 18.609 -40.719 -10.609 1 96.5 49 ILE B CA 1
ATOM 4651 C C . ILE B 1 49 ? 19.625 -39.562 -10.742 1 96.5 49 ILE B C 1
ATOM 4653 O O . ILE B 1 49 ? 19.359 -38.438 -10.328 1 96.5 49 ILE B O 1
ATOM 4657 N N . ILE B 1 50 ? 20.719 -39.812 -11.375 1 96.38 50 ILE B N 1
ATOM 4658 C CA . ILE B 1 50 ? 21.766 -38.812 -11.578 1 96.38 50 ILE B CA 1
ATOM 4659 C C . ILE B 1 50 ? 21.25 -37.719 -12.516 1 96.38 50 ILE B C 1
ATOM 4661 O O . ILE B 1 50 ? 21.516 -36.562 -12.297 1 96.38 50 ILE B O 1
ATOM 4665 N N . LEU B 1 51 ? 20.531 -38.125 -13.484 1 95.88 51 LEU B N 1
ATOM 4666 C CA . LEU B 1 51 ? 19.969 -37.156 -14.43 1 95.88 51 LEU B CA 1
ATOM 4667 C C . LEU B 1 51 ? 18.953 -36.25 -13.742 1 95.88 51 LEU B C 1
ATOM 4669 O O . LEU B 1 51 ? 18.938 -35.031 -14 1 95.88 51 LEU B O 1
ATOM 4673 N N . LEU B 1 52 ? 18.156 -36.812 -12.852 1 95.5 52 LEU B N 1
ATOM 4674 C CA . LEU B 1 52 ? 17.188 -36.031 -12.117 1 95.5 52 LEU B CA 1
ATOM 4675 C C . LEU B 1 52 ? 17.875 -35.031 -11.195 1 95.5 52 LEU B C 1
ATOM 4677 O O . LEU B 1 52 ? 17.469 -33.875 -11.102 1 95.5 52 LEU B O 1
ATOM 4681 N N . PHE B 1 53 ? 18.828 -35.531 -10.57 1 95.81 53 PHE B N 1
ATOM 4682 C CA . PHE B 1 53 ? 19.578 -34.656 -9.664 1 95.81 53 PHE B CA 1
ATOM 4683 C C . PHE B 1 53 ? 20.25 -33.531 -10.43 1 95.81 53 PHE B C 1
ATOM 4685 O O . PHE B 1 53 ? 20.266 -32.406 -9.969 1 95.81 53 PHE B O 1
ATOM 4692 N N . SER B 1 54 ? 20.844 -33.844 -11.586 1 95 54 SER B N 1
ATOM 4693 C CA . SER B 1 54 ? 21.469 -32.812 -12.43 1 95 54 SER B CA 1
ATOM 4694 C C . SER B 1 54 ? 20.438 -31.797 -12.914 1 95 54 SER B C 1
ATOM 4696 O O . SER B 1 54 ? 20.703 -30.594 -12.922 1 95 54 SER B O 1
ATOM 4698 N N . PHE B 1 55 ? 19.312 -32.281 -13.273 1 94.12 55 PHE B N 1
ATOM 4699 C CA . PHE B 1 55 ? 18.219 -31.422 -13.703 1 94.12 55 PHE B CA 1
ATOM 4700 C C . PHE B 1 55 ? 17.812 -30.453 -12.594 1 94.12 55 PHE B C 1
ATOM 4702 O O . PHE B 1 55 ? 17.641 -29.266 -12.828 1 94.12 55 PHE B O 1
ATOM 4709 N N . PHE B 1 56 ? 17.719 -30.953 -11.398 1 94.69 56 PHE B N 1
ATOM 4710 C CA . PHE B 1 56 ? 17.344 -30.156 -10.234 1 94.69 56 PHE B CA 1
ATOM 4711 C C . PHE B 1 56 ? 18.406 -29.094 -9.961 1 94.69 56 PHE B C 1
ATOM 4713 O O . PHE B 1 56 ? 18.062 -27.922 -9.742 1 94.69 56 PHE B O 1
ATOM 4720 N N . ILE B 1 57 ? 19.656 -29.438 -10.008 1 94.5 57 ILE B N 1
ATOM 4721 C CA . ILE B 1 57 ? 20.766 -28.531 -9.688 1 94.5 57 ILE B CA 1
ATOM 4722 C C . ILE B 1 57 ? 20.828 -27.406 -10.719 1 94.5 57 ILE B C 1
ATOM 4724 O O . ILE B 1 57 ? 20.938 -26.234 -10.367 1 94.5 57 ILE B O 1
ATOM 4728 N N . PHE B 1 58 ? 20.719 -27.719 -11.977 1 92.75 58 PHE B N 1
ATOM 4729 C CA . PHE B 1 58 ? 20.844 -26.719 -13.031 1 92.75 58 PHE B CA 1
ATOM 4730 C C . PHE B 1 58 ? 19.641 -25.797 -13.047 1 92.75 58 PHE B C 1
ATOM 4732 O O . PHE B 1 58 ? 19.75 -24.609 -13.352 1 92.75 58 PHE B O 1
ATOM 4739 N N . SER B 1 59 ? 18.5 -26.406 -12.758 1 91.38 59 SER B N 1
ATOM 4740 C CA . SER B 1 59 ? 17.312 -25.578 -12.648 1 91.38 59 SER B CA 1
ATOM 4741 C C . SER B 1 59 ? 17.438 -24.562 -11.508 1 91.38 59 SER B C 1
ATOM 4743 O O . SER B 1 59 ? 17.047 -23.406 -11.648 1 91.38 59 SER B O 1
ATOM 4745 N N . HIS B 1 60 ? 18.031 -25.016 -10.438 1 91.56 60 HIS B N 1
ATOM 4746 C CA . HIS B 1 60 ? 18.203 -24.141 -9.289 1 91.56 60 HIS B CA 1
ATOM 4747 C C . HIS B 1 60 ? 19.25 -23.062 -9.578 1 91.56 60 HIS B C 1
ATOM 4749 O O . HIS B 1 60 ? 19.094 -21.906 -9.18 1 91.56 60 HIS B O 1
ATOM 4755 N N . ILE B 1 61 ? 20.281 -23.391 -10.227 1 93.38 61 ILE B N 1
ATOM 4756 C CA . ILE B 1 61 ? 21.328 -22.453 -10.57 1 93.38 61 ILE B CA 1
ATOM 4757 C C . ILE B 1 61 ? 20.766 -21.344 -11.461 1 93.38 61 ILE B C 1
ATOM 4759 O O . ILE B 1 61 ? 21.016 -20.156 -11.234 1 93.38 61 ILE B O 1
ATOM 4763 N N . PHE B 1 62 ? 19.969 -21.719 -12.398 1 91.56 62 PHE B N 1
ATOM 4764 C CA . PHE B 1 62 ? 19.344 -20.75 -13.297 1 91.56 62 PHE B CA 1
ATOM 4765 C C . PHE B 1 62 ? 18.484 -19.766 -12.516 1 91.56 62 PHE B C 1
ATOM 4767 O O . PHE B 1 62 ? 18.641 -18.547 -12.672 1 91.56 62 PHE B O 1
ATOM 4774 N N . LYS B 1 63 ? 17.672 -20.281 -11.641 1 89.25 63 LYS B N 1
ATOM 4775 C CA . LYS B 1 63 ? 16.75 -19.422 -10.914 1 89.25 63 LYS B CA 1
ATOM 4776 C C . LYS B 1 63 ? 17.484 -18.562 -9.898 1 89.25 63 LYS B C 1
ATOM 4778 O O . LYS B 1 63 ? 17.078 -17.422 -9.648 1 89.25 63 LYS B O 1
ATOM 4783 N N . PHE B 1 64 ? 18.547 -19.094 -9.367 1 91.94 64 PHE B N 1
ATOM 4784 C CA . PHE B 1 64 ? 19.375 -18.344 -8.438 1 91.94 64 PHE B CA 1
ATOM 4785 C C . PHE B 1 64 ? 20.016 -17.141 -9.125 1 91.94 64 PHE B C 1
ATOM 4787 O O . PHE B 1 64 ? 20 -16.031 -8.594 1 91.94 64 PHE B O 1
ATOM 4794 N N . VAL B 1 65 ? 20.547 -17.375 -10.273 1 92.94 65 VAL B N 1
ATOM 4795 C CA . VAL B 1 65 ? 21.219 -16.312 -11.031 1 92.94 65 VAL B CA 1
ATOM 4796 C C . VAL B 1 65 ? 20.203 -15.25 -11.438 1 92.94 65 VAL B C 1
ATOM 4798 O O . VAL B 1 65 ? 20.469 -14.055 -11.312 1 92.94 65 VAL B O 1
ATOM 4801 N N . VAL B 1 66 ? 19.094 -15.68 -11.859 1 90.5 66 VAL B N 1
ATOM 4802 C CA . VAL B 1 66 ? 18.062 -14.75 -12.289 1 90.5 66 VAL B CA 1
ATOM 4803 C C . VAL B 1 66 ? 17.609 -13.891 -11.109 1 90.5 66 VAL B C 1
ATOM 4805 O O . VAL B 1 66 ? 17.469 -12.672 -11.242 1 90.5 66 VAL B O 1
ATOM 4808 N N . ALA B 1 67 ? 17.406 -14.5 -9.969 1 90.31 67 ALA B N 1
ATOM 4809 C CA . ALA B 1 67 ? 16.969 -13.773 -8.773 1 90.31 67 ALA B CA 1
ATOM 4810 C C . ALA B 1 67 ? 18 -12.727 -8.367 1 90.31 67 ALA B C 1
ATOM 4812 O O . ALA B 1 67 ? 17.641 -11.586 -8.055 1 90.31 67 ALA B O 1
ATOM 4813 N N . ASN B 1 68 ? 19.25 -13.117 -8.422 1 91.75 68 ASN B N 1
ATOM 4814 C CA . ASN B 1 68 ? 20.312 -12.195 -8.016 1 91.75 68 ASN B CA 1
ATOM 4815 C C . ASN B 1 68 ? 20.438 -11.031 -8.992 1 91.75 68 ASN B C 1
ATOM 4817 O O . ASN B 1 68 ? 20.562 -9.883 -8.57 1 91.75 68 ASN B O 1
ATOM 4821 N N . ILE B 1 69 ? 20.438 -11.336 -10.25 1 90.44 69 ILE B N 1
ATOM 4822 C CA . ILE B 1 69 ? 20.594 -10.297 -11.273 1 90.44 69 ILE B CA 1
ATOM 4823 C C . ILE B 1 69 ? 19.391 -9.359 -11.227 1 90.44 69 ILE B C 1
ATOM 4825 O O . ILE B 1 69 ? 19.547 -8.133 -11.273 1 90.44 69 ILE B O 1
ATOM 4829 N N . GLY B 1 70 ? 18.219 -9.953 -11.133 1 87.81 70 GLY B N 1
ATOM 4830 C CA . GLY B 1 70 ? 17.016 -9.141 -11.094 1 87.81 70 GLY B CA 1
ATOM 4831 C C . GLY B 1 70 ? 16.984 -8.18 -9.922 1 87.81 70 GLY B C 1
ATOM 4832 O O . GLY B 1 70 ? 16.719 -6.988 -10.094 1 87.81 70 GLY B O 1
ATOM 4833 N N . ASN B 1 71 ? 17.297 -8.672 -8.75 1 90.62 71 ASN B N 1
ATOM 4834 C CA . ASN B 1 71 ? 17.219 -7.828 -7.559 1 90.62 71 ASN B CA 1
ATOM 4835 C C . ASN B 1 71 ? 18.359 -6.812 -7.523 1 90.62 71 ASN B C 1
ATOM 4837 O O . ASN B 1 71 ? 18.203 -5.719 -6.977 1 90.62 71 ASN B O 1
ATOM 4841 N N . LYS B 1 72 ? 19.453 -7.191 -8.062 1 91.06 72 LYS B N 1
ATOM 4842 C CA . LYS B 1 72 ? 20.531 -6.211 -8.203 1 91.06 72 LYS B CA 1
ATOM 4843 C C . LYS B 1 72 ? 20.109 -5.062 -9.117 1 91.06 72 LYS B C 1
ATOM 4845 O O . LYS B 1 72 ? 20.422 -3.9 -8.836 1 91.06 72 LYS B O 1
ATOM 4850 N N . PHE B 1 73 ? 19.484 -5.395 -10.117 1 89 73 PHE B N 1
ATOM 4851 C CA . PHE B 1 73 ? 18.984 -4.379 -11.039 1 89 73 PHE B CA 1
ATOM 4852 C C . PHE B 1 73 ? 17.984 -3.457 -10.344 1 89 73 PHE B C 1
ATOM 4854 O O . PHE B 1 73 ? 18.031 -2.238 -10.531 1 89 73 PHE B O 1
ATOM 4861 N N . ILE B 1 74 ? 17.125 -4.004 -9.57 1 88.81 74 ILE B N 1
ATOM 4862 C CA . ILE B 1 74 ? 16.125 -3.219 -8.852 1 88.81 74 ILE B CA 1
ATOM 4863 C C . ILE B 1 74 ? 16.828 -2.266 -7.879 1 88.81 74 ILE B C 1
ATOM 4865 O O . ILE B 1 74 ? 16.453 -1.092 -7.785 1 88.81 74 ILE B O 1
ATOM 4869 N N . TYR B 1 75 ? 17.734 -2.805 -7.195 1 92.94 75 TYR B N 1
ATOM 4870 C CA . TYR B 1 75 ? 18.516 -1.994 -6.27 1 92.94 75 TYR B CA 1
ATOM 4871 C C . TYR B 1 75 ? 19.156 -0.813 -6.988 1 92.94 75 TYR B C 1
ATOM 4873 O O . TYR B 1 75 ? 19.094 0.322 -6.508 1 92.94 75 TYR B O 1
ATOM 4881 N N . GLU B 1 76 ? 19.719 -1.035 -8.078 1 91 76 GLU B N 1
ATOM 4882 C CA . GLU B 1 76 ? 20.375 0.012 -8.852 1 91 76 GLU B CA 1
ATOM 4883 C C . GLU B 1 76 ? 19.375 1.036 -9.367 1 91 76 GLU B C 1
ATOM 4885 O O . GLU B 1 76 ? 19.641 2.238 -9.359 1 91 76 GLU B O 1
ATOM 4890 N N . LEU B 1 77 ? 18.312 0.547 -9.836 1 88.75 77 LEU B N 1
ATOM 4891 C CA . LEU B 1 77 ? 17.281 1.447 -10.352 1 88.75 77 LEU B CA 1
ATOM 4892 C C . LEU B 1 77 ? 16.781 2.371 -9.25 1 88.75 77 LEU B C 1
ATOM 4894 O O . LEU B 1 77 ? 16.578 3.566 -9.484 1 88.75 77 LEU B O 1
ATOM 4898 N N . ARG B 1 78 ? 16.547 1.763 -8.117 1 90.38 78 ARG B N 1
ATOM 4899 C CA . ARG B 1 78 ? 16.078 2.543 -6.977 1 90.38 78 ARG B CA 1
ATOM 4900 C C . ARG B 1 78 ? 17.094 3.609 -6.586 1 90.38 78 ARG B C 1
ATOM 4902 O O . ARG B 1 78 ? 16.75 4.773 -6.391 1 90.38 78 ARG B O 1
ATOM 4909 N N . THR B 1 79 ? 18.297 3.211 -6.445 1 93.56 79 THR B N 1
ATOM 4910 C CA . THR B 1 79 ? 19.359 4.117 -6.027 1 93.56 79 THR B CA 1
ATOM 4911 C C . THR B 1 79 ? 19.562 5.223 -7.059 1 93.56 79 THR B C 1
ATOM 4913 O O . THR B 1 79 ? 19.734 6.391 -6.699 1 93.56 79 THR B O 1
ATOM 4916 N N . ARG B 1 80 ? 19.484 4.879 -8.289 1 90.88 80 ARG B N 1
ATOM 4917 C CA . ARG B 1 80 ? 19.656 5.867 -9.352 1 90.88 80 ARG B CA 1
ATOM 4918 C C . ARG B 1 80 ? 18.5 6.871 -9.344 1 90.88 80 ARG B C 1
ATOM 4920 O O . ARG B 1 80 ? 18.719 8.062 -9.578 1 90.88 80 ARG B O 1
ATOM 4927 N N . PHE B 1 81 ? 17.375 6.359 -9.164 1 91.12 81 PHE B N 1
ATOM 4928 C CA . PHE B 1 81 ? 16.219 7.238 -9.141 1 91.12 81 PHE B CA 1
ATOM 4929 C C . PHE B 1 81 ? 16.312 8.234 -7.992 1 91.12 81 PHE B C 1
ATOM 4931 O O . PHE B 1 81 ? 16.062 9.43 -8.18 1 91.12 81 PHE B O 1
ATOM 4938 N N . VAL B 1 82 ? 16.672 7.746 -6.855 1 93.69 82 VAL B N 1
ATOM 4939 C CA . VAL B 1 82 ? 16.781 8.609 -5.684 1 93.69 82 VAL B CA 1
ATOM 4940 C C . VAL B 1 82 ? 17.859 9.664 -5.922 1 93.69 82 VAL B C 1
ATOM 4942 O O . VAL B 1 82 ? 17.656 10.844 -5.602 1 93.69 82 VAL B O 1
ATOM 4945 N N . LEU B 1 83 ? 18.938 9.305 -6.512 1 94.12 83 LEU B N 1
ATOM 4946 C CA . LEU B 1 83 ? 20 10.25 -6.832 1 94.12 83 LEU B CA 1
ATOM 4947 C C . LEU B 1 83 ? 19.531 11.297 -7.828 1 94.12 83 LEU B C 1
ATOM 4949 O O . LEU B 1 83 ? 19.906 12.469 -7.738 1 94.12 83 LEU B O 1
ATOM 4953 N N . ARG B 1 84 ? 18.703 10.852 -8.758 1 92.44 84 ARG B N 1
ATOM 4954 C CA . ARG B 1 84 ? 18.156 11.789 -9.734 1 92.44 84 ARG B CA 1
ATOM 4955 C C . ARG B 1 84 ? 17.234 12.805 -9.07 1 92.44 84 ARG B C 1
ATOM 4957 O O . ARG B 1 84 ? 17.25 13.984 -9.398 1 92.44 84 ARG B O 1
ATOM 4964 N N . VAL B 1 85 ? 16.484 12.336 -8.172 1 92.81 85 VAL B N 1
ATOM 4965 C CA . VAL B 1 85 ? 15.57 13.227 -7.457 1 92.81 85 VAL B CA 1
ATOM 4966 C C . VAL B 1 85 ? 16.375 14.227 -6.633 1 92.81 85 VAL B C 1
ATOM 4968 O O . VAL B 1 85 ? 16.141 15.438 -6.719 1 92.81 85 VAL B O 1
ATOM 4971 N N . LEU B 1 86 ? 17.344 13.766 -5.906 1 93.5 86 LEU B N 1
ATOM 4972 C CA . LEU B 1 86 ? 18.109 14.586 -4.973 1 93.5 86 LEU B CA 1
ATOM 4973 C C . LEU B 1 86 ? 18.984 15.586 -5.715 1 93.5 86 LEU B C 1
ATOM 4975 O O . LEU B 1 86 ? 19.391 16.609 -5.145 1 93.5 86 LEU B O 1
ATOM 4979 N N . ASN B 1 87 ? 19.25 15.32 -6.938 1 92 87 ASN B N 1
ATOM 4980 C CA . ASN B 1 87 ? 20.125 16.219 -7.699 1 92 87 ASN B CA 1
ATOM 4981 C C . ASN B 1 87 ? 19.328 17.047 -8.703 1 92 87 ASN B C 1
ATOM 4983 O O . ASN B 1 87 ? 19.922 17.766 -9.516 1 92 87 ASN B O 1
ATOM 4987 N N . SER B 1 88 ? 18.047 16.922 -8.672 1 91.38 88 SER B N 1
ATOM 4988 C CA . SER B 1 88 ? 17.203 17.781 -9.492 1 91.38 88 SER B CA 1
ATOM 4989 C C . SER B 1 88 ? 16.984 19.141 -8.852 1 91.38 88 SER B C 1
ATOM 4991 O O . SER B 1 88 ? 17.281 19.328 -7.668 1 91.38 88 SER B O 1
ATOM 4993 N N . THR B 1 89 ? 16.5 20.078 -9.672 1 89.81 89 THR B N 1
ATOM 4994 C CA . THR B 1 89 ? 16.281 21.422 -9.172 1 89.81 89 THR B CA 1
ATOM 4995 C C . THR B 1 89 ? 15.039 21.484 -8.281 1 89.81 89 THR B C 1
ATOM 4997 O O . THR B 1 89 ? 14.133 20.656 -8.43 1 89.81 89 THR B O 1
ATOM 5000 N N . PHE B 1 90 ? 15.055 22.391 -7.422 1 89.69 90 PHE B N 1
ATOM 5001 C CA . PHE B 1 90 ? 13.914 22.594 -6.539 1 89.69 90 PHE B CA 1
ATOM 5002 C C . PHE B 1 90 ? 12.641 22.828 -7.34 1 89.69 90 PHE B C 1
ATOM 5004 O O . PHE B 1 90 ? 11.578 22.312 -6.98 1 89.69 90 PHE B O 1
ATOM 5011 N N . MET B 1 91 ? 12.695 23.516 -8.414 1 86.25 91 MET B N 1
ATOM 5012 C CA . MET B 1 91 ? 11.539 23.828 -9.25 1 86.25 91 MET B CA 1
ATOM 5013 C C . MET B 1 91 ? 10.945 22.562 -9.859 1 86.25 91 MET B C 1
ATOM 5015 O O . MET B 1 91 ? 9.727 22.422 -9.93 1 86.25 91 MET B O 1
ATOM 5019 N N . THR B 1 92 ? 11.805 21.75 -10.273 1 86.5 92 THR B N 1
ATOM 5020 C CA . THR B 1 92 ? 11.352 20.484 -10.852 1 86.5 92 THR B CA 1
ATOM 5021 C C . THR B 1 92 ? 10.609 19.656 -9.812 1 86.5 92 THR B C 1
ATOM 5023 O O . THR B 1 92 ? 9.57 19.047 -10.109 1 86.5 92 THR B O 1
ATOM 5026 N N . ILE B 1 93 ? 11.117 19.609 -8.594 1 86.19 93 ILE B N 1
ATOM 5027 C CA . ILE B 1 93 ? 10.531 18.812 -7.516 1 86.19 93 ILE B CA 1
ATOM 5028 C C . ILE B 1 93 ? 9.195 19.438 -7.102 1 86.19 93 ILE B C 1
ATOM 5030 O O . ILE B 1 93 ? 8.234 18.719 -6.816 1 86.19 93 ILE B O 1
ATOM 5034 N N . MET B 1 94 ? 9.164 20.719 -7.09 1 78.06 94 MET B N 1
ATOM 5035 C CA . MET B 1 94 ? 7.934 21.406 -6.719 1 78.06 94 MET B CA 1
ATOM 5036 C C . MET B 1 94 ? 6.855 21.219 -7.777 1 78.06 94 MET B C 1
ATOM 5038 O O . MET B 1 94 ? 5.668 21.172 -7.457 1 78.06 94 MET B O 1
ATOM 5042 N N . ASP B 1 95 ? 7.289 21.172 -8.977 1 77.25 95 ASP B N 1
ATOM 5043 C CA . ASP B 1 95 ? 6.352 21 -10.086 1 77.25 95 ASP B CA 1
ATOM 5044 C C . ASP B 1 95 ? 5.805 19.578 -10.125 1 77.25 95 ASP B C 1
ATOM 5046 O O . ASP B 1 95 ? 4.68 19.344 -10.578 1 77.25 95 ASP B O 1
ATOM 5050 N N . THR B 1 96 ? 6.684 18.766 -9.688 1 77.62 96 THR B N 1
ATOM 5051 C CA . THR B 1 96 ? 6.258 17.375 -9.609 1 77.62 96 THR B CA 1
ATOM 5052 C C . THR B 1 96 ? 5.578 17.094 -8.281 1 77.62 96 THR B C 1
ATOM 5054 O O . THR B 1 96 ? 6.145 17.359 -7.215 1 77.62 96 THR B O 1
ATOM 5057 N N . THR B 1 97 ? 4.391 16.766 -8.273 1 72.38 97 THR B N 1
ATOM 5058 C CA . THR B 1 97 ? 3.65 16.531 -7.043 1 72.38 97 THR B CA 1
ATOM 5059 C C . THR B 1 97 ? 4.336 15.453 -6.203 1 72.38 97 THR B C 1
ATOM 5061 O O . THR B 1 97 ? 4.859 14.477 -6.742 1 72.38 97 THR B O 1
ATOM 5064 N N . LYS B 1 98 ? 4.449 15.609 -4.965 1 80.81 98 LYS B N 1
ATOM 5065 C CA . LYS B 1 98 ? 4.992 14.641 -4.016 1 80.81 98 LYS B CA 1
ATOM 5066 C C . LYS B 1 98 ? 4.402 13.25 -4.246 1 80.81 98 LYS B C 1
ATOM 5068 O O . LYS B 1 98 ? 5.121 12.258 -4.227 1 80.81 98 LYS B O 1
ATOM 5073 N N . ALA B 1 99 ? 3.166 13.305 -4.512 1 70.5 99 ALA B N 1
ATOM 5074 C CA . ALA B 1 99 ? 2.461 12.047 -4.723 1 70.5 99 ALA B CA 1
ATOM 5075 C C . ALA B 1 99 ? 2.996 11.32 -5.953 1 70.5 99 ALA B C 1
ATOM 5077 O O . ALA B 1 99 ? 3.152 10.094 -5.938 1 70.5 99 ALA B O 1
ATOM 5078 N N . LYS B 1 100 ? 3.262 12.023 -6.961 1 81.31 100 LYS B N 1
ATOM 5079 C CA . LYS B 1 100 ? 3.758 11.43 -8.195 1 81.31 100 LYS B CA 1
ATOM 5080 C C . LYS B 1 100 ? 5.148 10.828 -8 1 81.31 100 LYS B C 1
ATOM 5082 O O . LYS B 1 100 ? 5.426 9.727 -8.477 1 81.31 100 LYS B O 1
ATOM 5087 N N . ILE B 1 101 ? 5.98 11.484 -7.316 1 86.69 101 ILE B N 1
ATOM 5088 C CA . ILE B 1 101 ? 7.332 11 -7.059 1 86.69 101 ILE B CA 1
ATOM 5089 C C . ILE B 1 101 ? 7.277 9.758 -6.18 1 86.69 101 ILE B C 1
ATOM 5091 O O . ILE B 1 101 ? 7.953 8.766 -6.453 1 86.69 101 ILE B O 1
ATOM 5095 N N . LEU B 1 102 ? 6.453 9.82 -5.199 1 84.12 102 LEU B N 1
ATOM 5096 C CA . LEU B 1 102 ? 6.328 8.688 -4.297 1 84.12 102 LEU B CA 1
ATOM 5097 C C . LEU B 1 102 ? 5.781 7.465 -5.031 1 84.12 102 LEU B C 1
ATOM 5099 O O . LEU B 1 102 ? 6.23 6.34 -4.801 1 84.12 102 LEU B O 1
ATOM 5103 N N . ALA B 1 103 ? 4.848 7.676 -5.918 1 78.31 103 ALA B N 1
ATOM 5104 C CA . ALA B 1 103 ? 4.289 6.59 -6.715 1 78.31 103 ALA B CA 1
ATOM 5105 C C . ALA B 1 103 ? 5.352 5.973 -7.625 1 78.31 103 ALA B C 1
ATOM 5107 O O . ALA B 1 103 ? 5.402 4.754 -7.793 1 78.31 103 ALA B O 1
ATOM 5108 N N . CYS B 1 104 ? 6.16 6.668 -8.133 1 83.69 104 CYS B N 1
ATOM 5109 C CA . CYS B 1 104 ? 7.199 6.195 -9.039 1 83.69 104 CYS B CA 1
ATOM 5110 C C . CYS B 1 104 ? 8.227 5.34 -8.297 1 83.69 104 CYS B C 1
ATOM 5112 O O . CYS B 1 104 ? 8.586 4.258 -8.758 1 83.69 104 CYS B O 1
ATOM 5114 N N . VAL B 1 105 ? 8.57 5.789 -7.141 1 84.44 105 VAL B N 1
ATOM 5115 C CA . VAL B 1 105 ? 9.648 5.113 -6.441 1 84.44 105 VAL B CA 1
ATOM 5116 C C . VAL B 1 105 ? 9.109 3.879 -5.719 1 84.44 105 VAL B C 1
ATOM 5118 O O . VAL B 1 105 ? 9.867 2.953 -5.41 1 84.44 105 VAL B O 1
ATOM 5121 N N . SER B 1 106 ? 7.895 3.869 -5.469 1 80.81 106 SER B N 1
ATOM 5122 C CA . SER B 1 106 ? 7.336 2.732 -4.742 1 80.81 106 SER B CA 1
ATOM 5123 C C . SER B 1 106 ? 6.652 1.754 -5.691 1 80.81 106 SER B C 1
ATOM 5125 O O . SER B 1 106 ? 7.215 0.707 -6.02 1 80.81 106 SER B O 1
ATOM 5127 N N . LYS B 1 107 ? 5.676 2.178 -6.41 1 77.88 107 LYS B N 1
ATOM 5128 C CA . LYS B 1 107 ? 4.84 1.297 -7.219 1 77.88 107 LYS B CA 1
ATOM 5129 C C . LYS B 1 107 ? 5.469 1.044 -8.586 1 77.88 107 LYS B C 1
ATOM 5131 O O . LYS B 1 107 ? 5.574 -0.104 -9.023 1 77.88 107 LYS B O 1
ATOM 5136 N N . ASP B 1 108 ? 5.902 2.021 -9.281 1 83.38 108 ASP B N 1
ATOM 5137 C CA . ASP B 1 108 ? 6.379 1.887 -10.656 1 83.38 108 ASP B CA 1
ATOM 5138 C C . ASP B 1 108 ? 7.703 1.127 -10.703 1 83.38 108 ASP B C 1
ATOM 5140 O O . ASP B 1 108 ? 7.91 0.282 -11.578 1 83.38 108 ASP B O 1
ATOM 5144 N N . ILE B 1 109 ? 8.539 1.465 -9.781 1 83.81 109 ILE B N 1
ATOM 5145 C CA . ILE B 1 109 ? 9.805 0.739 -9.758 1 83.81 109 ILE B CA 1
ATOM 5146 C C . ILE B 1 109 ? 9.547 -0.737 -9.461 1 83.81 109 ILE B C 1
ATOM 5148 O O . ILE B 1 109 ? 10.195 -1.615 -10.031 1 83.81 109 ILE B O 1
ATOM 5152 N N . ASN B 1 110 ? 8.602 -0.99 -8.641 1 80.44 110 ASN B N 1
ATOM 5153 C CA . ASN B 1 110 ? 8.242 -2.373 -8.352 1 80.44 110 ASN B CA 1
ATOM 5154 C C . ASN B 1 110 ? 7.664 -3.07 -9.578 1 80.44 110 ASN B C 1
ATOM 5156 O O . ASN B 1 110 ? 7.965 -4.238 -9.836 1 80.44 110 ASN B O 1
ATOM 5160 N N . ASN B 1 111 ? 6.848 -2.373 -10.305 1 83.12 111 ASN B N 1
ATOM 5161 C CA . ASN B 1 111 ? 6.316 -2.924 -11.539 1 83.12 111 ASN B CA 1
ATOM 5162 C C . ASN B 1 111 ? 7.43 -3.26 -12.531 1 83.12 111 ASN B C 1
ATOM 5164 O O . ASN B 1 111 ? 7.391 -4.305 -13.188 1 83.12 111 ASN B O 1
ATOM 5168 N N . ILE B 1 112 ? 8.336 -2.402 -12.633 1 84.88 112 ILE B N 1
ATOM 5169 C CA . ILE B 1 112 ? 9.469 -2.621 -13.531 1 84.88 112 ILE B CA 1
ATOM 5170 C C . ILE B 1 112 ? 10.266 -3.836 -13.07 1 84.88 112 ILE B C 1
ATOM 5172 O O . ILE B 1 112 ? 10.641 -4.688 -13.883 1 84.88 112 ILE B O 1
ATOM 5176 N N . SER B 1 113 ? 10.43 -3.82 -11.773 1 79.25 113 SER B N 1
ATOM 5177 C CA . SER B 1 113 ? 11.148 -4.949 -11.195 1 79.25 113 SER B CA 1
ATOM 5178 C C . SER B 1 113 ? 10.438 -6.27 -11.492 1 79.25 113 SER B C 1
ATOM 5180 O O . SER B 1 113 ? 11.062 -7.227 -11.945 1 79.25 113 SER B O 1
ATOM 5182 N N . ASN B 1 114 ? 9.203 -6.367 -11.312 1 80.5 114 ASN B N 1
ATOM 5183 C CA . ASN B 1 114 ? 8.422 -7.574 -11.562 1 80.5 114 ASN B CA 1
ATOM 5184 C C . ASN B 1 114 ? 8.43 -7.949 -13.039 1 80.5 114 ASN B C 1
ATOM 5186 O O . ASN B 1 114 ? 8.523 -9.133 -13.383 1 80.5 114 ASN B O 1
ATOM 5190 N N . GLY B 1 115 ? 8.336 -6.988 -13.883 1 83.44 115 GLY B N 1
ATOM 5191 C CA . GLY B 1 115 ? 8.383 -7.23 -15.32 1 83.44 115 GLY B CA 1
ATOM 5192 C C . GLY B 1 115 ? 9.695 -7.82 -15.789 1 83.44 115 GLY B C 1
ATOM 5193 O O . GLY B 1 115 ? 9.719 -8.719 -16.625 1 83.44 115 GLY B O 1
ATOM 5194 N N . LEU B 1 116 ? 10.734 -7.312 -15.25 1 80.69 116 LEU B N 1
ATOM 5195 C CA . LEU B 1 116 ? 12.062 -7.801 -15.633 1 80.69 116 LEU B CA 1
ATOM 5196 C C . LEU B 1 116 ? 12.219 -9.266 -15.25 1 80.69 116 LEU B C 1
ATOM 5198 O O . LEU B 1 116 ? 12.805 -10.047 -16.016 1 80.69 116 LEU B O 1
ATOM 5202 N N . MET B 1 117 ? 11.727 -9.602 -14.109 1 81.06 117 MET B N 1
ATOM 5203 C CA . MET B 1 117 ? 11.781 -11 -13.695 1 81.06 117 MET B CA 1
ATOM 5204 C C . MET B 1 117 ? 10.93 -11.875 -14.609 1 81.06 117 MET B C 1
ATOM 5206 O O . MET B 1 117 ? 11.297 -13.008 -14.914 1 81.06 117 MET B O 1
ATOM 5210 N N . ARG B 1 118 ? 9.852 -11.398 -15.055 1 84.94 118 ARG B N 1
ATOM 5211 C CA . ARG B 1 118 ? 8.945 -12.148 -15.922 1 84.94 118 ARG B CA 1
ATOM 5212 C C . ARG B 1 118 ? 9.555 -12.32 -17.312 1 84.94 118 ARG B C 1
ATOM 5214 O O . ARG B 1 118 ? 9.258 -13.297 -18 1 84.94 118 ARG B O 1
ATOM 5221 N N . ILE B 1 119 ? 10.453 -11.43 -17.688 1 86.94 119 ILE B N 1
ATOM 5222 C CA . ILE B 1 119 ? 11.141 -11.57 -18.969 1 86.94 119 ILE B CA 1
ATOM 5223 C C . ILE B 1 119 ? 11.977 -12.852 -18.953 1 86.94 119 ILE B C 1
ATOM 5225 O O . ILE B 1 119 ? 11.961 -13.609 -19.938 1 86.94 119 ILE B O 1
ATOM 5229 N N . SER B 1 120 ? 12.664 -13.047 -17.859 1 85.19 120 SER B N 1
ATOM 5230 C CA . SER B 1 120 ? 13.461 -14.266 -17.734 1 85.19 120 SER B CA 1
ATOM 5231 C C . SER B 1 120 ? 12.57 -15.508 -17.75 1 85.19 120 SER B C 1
ATOM 5233 O O . SER B 1 120 ? 12.922 -16.516 -18.359 1 85.19 120 SER B O 1
ATOM 5235 N N . ASP B 1 121 ? 11.406 -15.391 -17.062 1 87.56 121 ASP B N 1
ATOM 5236 C CA . ASP B 1 121 ? 10.461 -16.5 -17.047 1 87.56 121 ASP B CA 1
ATOM 5237 C C . ASP B 1 121 ? 9.93 -16.797 -18.438 1 87.56 121 ASP B C 1
ATOM 5239 O O . ASP B 1 121 ? 9.797 -17.969 -18.828 1 87.56 121 ASP B O 1
ATOM 5243 N N . LEU B 1 122 ? 9.648 -15.773 -19.172 1 89.19 122 LEU B N 1
ATOM 5244 C CA . LEU B 1 122 ? 9.148 -15.898 -20.531 1 89.19 122 LEU B CA 1
ATOM 5245 C C . LEU B 1 122 ? 10.18 -16.562 -21.438 1 89.19 122 LEU B C 1
ATOM 5247 O O . LEU B 1 122 ? 9.844 -17.438 -22.234 1 89.19 122 LEU B O 1
ATOM 5251 N N . LEU B 1 123 ? 11.375 -16.156 -21.281 1 87.81 123 LEU B N 1
ATOM 5252 C CA . LEU B 1 123 ? 12.453 -16.703 -22.094 1 87.81 123 LEU B CA 1
ATOM 5253 C C . LEU B 1 123 ? 12.656 -18.188 -21.812 1 87.81 123 LEU B C 1
ATOM 5255 O O . LEU B 1 123 ? 12.719 -19 -22.75 1 87.81 123 LEU B O 1
ATOM 5259 N N . GLN B 1 124 ? 12.75 -18.484 -20.609 1 88.06 124 GLN B N 1
ATOM 5260 C CA . GLN B 1 124 ? 13.008 -19.859 -20.234 1 88.06 124 GLN B CA 1
ATOM 5261 C C . GLN B 1 124 ? 11.844 -20.766 -20.625 1 88.06 124 GLN B C 1
ATOM 5263 O O . GLN B 1 124 ? 12.047 -21.828 -21.219 1 88.06 124 GLN B O 1
ATOM 5268 N N . SER B 1 125 ? 10.625 -20.375 -20.266 1 90.31 125 SER B N 1
ATOM 5269 C CA . SER B 1 125 ? 9.453 -21.172 -20.609 1 90.31 125 SER B CA 1
ATOM 5270 C C . SER B 1 125 ? 9.266 -21.266 -22.125 1 90.31 125 SER B C 1
ATOM 5272 O O . SER B 1 125 ? 8.914 -22.312 -22.641 1 90.31 125 SER B O 1
ATOM 5274 N N . GLY B 1 126 ? 9.547 -20.203 -22.797 1 90.88 126 GLY B N 1
ATOM 5275 C CA . GLY B 1 126 ? 9.453 -20.188 -24.25 1 90.88 126 GLY B CA 1
ATOM 5276 C C . GLY B 1 126 ? 10.43 -21.125 -24.922 1 90.88 126 GLY B C 1
ATOM 5277 O O . GLY B 1 126 ? 10.07 -21.859 -25.844 1 90.88 126 GLY B O 1
ATOM 5278 N N . LEU B 1 127 ? 11.602 -21.156 -24.438 1 90.75 127 LEU B N 1
ATOM 5279 C CA . LEU B 1 127 ? 12.625 -22.047 -24.984 1 90.75 127 LEU B CA 1
ATOM 5280 C C . LEU B 1 127 ? 12.281 -23.5 -24.734 1 90.75 127 LEU B C 1
ATOM 5282 O O . LEU B 1 127 ? 12.469 -24.359 -25.594 1 90.75 127 LEU B O 1
ATOM 5286 N N . LEU B 1 128 ? 11.797 -23.75 -23.531 1 90.88 128 LEU B N 1
ATOM 5287 C CA . LEU B 1 128 ? 11.406 -25.125 -23.203 1 90.88 128 LEU B CA 1
ATOM 5288 C C . LEU B 1 128 ? 10.281 -25.578 -24.125 1 90.88 128 LEU B C 1
ATOM 5290 O O . LEU B 1 128 ? 10.32 -26.703 -24.641 1 90.88 128 LEU B O 1
ATOM 5294 N N . ILE B 1 129 ? 9.305 -24.766 -24.312 1 92.81 129 ILE B N 1
ATOM 5295 C CA . ILE B 1 129 ? 8.188 -25.078 -25.203 1 92.81 129 ILE B CA 1
ATOM 5296 C C . ILE B 1 129 ? 8.711 -25.312 -26.609 1 92.81 129 ILE B C 1
ATOM 5298 O O . ILE B 1 129 ? 8.336 -26.281 -27.266 1 92.81 129 ILE B O 1
ATOM 5302 N N . PHE B 1 130 ? 9.555 -24.531 -27.016 1 91.88 130 PHE B N 1
ATOM 5303 C CA . PHE B 1 130 ? 10.141 -24.594 -28.359 1 91.88 130 PHE B CA 1
ATOM 5304 C C . PHE B 1 130 ? 10.875 -25.922 -28.562 1 91.88 130 PHE B C 1
ATOM 5306 O O . PHE B 1 130 ? 10.648 -26.625 -29.547 1 91.88 130 PHE B O 1
ATOM 5313 N N . PHE B 1 131 ? 11.695 -26.312 -27.656 1 91.12 131 PHE B N 1
ATOM 5314 C CA . PHE B 1 131 ? 12.477 -27.531 -27.766 1 91.12 131 PHE B CA 1
ATOM 5315 C C . PHE B 1 131 ? 11.57 -28.766 -27.672 1 91.12 131 PHE B C 1
ATOM 5317 O O . PHE B 1 131 ? 11.82 -29.781 -28.312 1 91.12 131 PHE B O 1
ATOM 5324 N N . CYS B 1 132 ? 10.578 -28.656 -26.844 1 92.75 132 CYS B N 1
ATOM 5325 C CA . CYS B 1 132 ? 9.641 -29.781 -26.75 1 92.75 132 CYS B CA 1
ATOM 5326 C C . CYS B 1 132 ? 8.898 -29.984 -28.062 1 92.75 132 CYS B C 1
ATOM 5328 O O . CYS B 1 132 ? 8.656 -31.125 -28.469 1 92.75 132 CYS B O 1
ATOM 5330 N N . ILE B 1 133 ? 8.539 -28.891 -28.703 1 93.19 133 ILE B N 1
ATOM 5331 C CA . ILE B 1 133 ? 7.863 -29 -30 1 93.19 133 ILE B CA 1
ATOM 5332 C C . ILE B 1 133 ? 8.766 -29.703 -31 1 93.19 133 ILE B C 1
ATOM 5334 O O . ILE B 1 133 ? 8.312 -30.578 -31.75 1 93.19 133 ILE B O 1
ATOM 5338 N N . PHE B 1 134 ? 10.016 -29.422 -31 1 93.12 134 PHE B N 1
ATOM 5339 C CA . PHE B 1 134 ? 10.977 -30.094 -31.875 1 93.12 134 PHE B CA 1
ATOM 5340 C C . PHE B 1 134 ? 11.07 -31.578 -31.531 1 93.12 134 PHE B C 1
ATOM 5342 O O . PHE B 1 134 ? 11.172 -32.438 -32.438 1 93.12 134 PHE B O 1
ATOM 5349 N N . TYR B 1 135 ? 11.039 -31.812 -30.281 1 92.56 135 TYR B N 1
ATOM 5350 C CA . TYR B 1 135 ? 11.07 -33.188 -29.844 1 92.56 135 TYR B CA 1
ATOM 5351 C C . TYR B 1 135 ? 9.828 -33.938 -30.297 1 92.56 135 TYR B C 1
ATOM 5353 O O . TYR B 1 135 ? 9.914 -35.125 -30.703 1 92.56 135 TYR B O 1
ATOM 5361 N N . PHE B 1 136 ? 8.703 -33.312 -30.266 1 94.75 136 PHE B N 1
ATOM 5362 C CA . PHE B 1 136 ? 7.469 -33.938 -30.75 1 94.75 136 PHE B CA 1
ATOM 5363 C C . PHE B 1 136 ? 7.57 -34.281 -32.219 1 94.75 136 PHE B C 1
ATOM 5365 O O . PHE B 1 136 ? 7.152 -35.344 -32.656 1 94.75 136 PHE B O 1
ATOM 5372 N N . PHE B 1 137 ? 8.133 -33.438 -33 1 95 137 PHE B N 1
ATOM 5373 C CA . PHE B 1 137 ? 8.297 -33.688 -34.438 1 95 137 PHE B CA 1
ATOM 5374 C C . PHE B 1 137 ? 9.258 -34.844 -34.688 1 95 137 PHE B C 1
ATOM 5376 O O . PHE B 1 137 ? 9.109 -35.562 -35.656 1 95 137 PHE B O 1
ATOM 5383 N N . TYR B 1 138 ? 10.258 -34.906 -33.812 1 93.62 138 TYR B N 1
ATOM 5384 C CA . TYR B 1 138 ? 11.203 -36.031 -33.938 1 93.62 138 TYR B CA 1
ATOM 5385 C C . TYR B 1 138 ? 10.516 -37.344 -33.688 1 93.62 138 TYR B C 1
ATOM 5387 O O . TYR B 1 138 ? 10.859 -38.375 -34.312 1 93.62 138 TYR B O 1
ATOM 5395 N N . LEU B 1 139 ? 9.523 -37.406 -32.844 1 93.06 139 LEU B N 1
ATOM 5396 C CA . LEU B 1 139 ? 8.836 -38.625 -32.469 1 93.06 139 LEU B CA 1
ATOM 5397 C C . LEU B 1 139 ? 7.754 -38.969 -33.5 1 93.06 139 LEU B C 1
ATOM 5399 O O . LEU B 1 139 ? 7.695 -40.094 -34 1 93.06 139 LEU B O 1
ATOM 5403 N N . SER B 1 140 ? 6.863 -38 -33.812 1 94.81 140 SER B N 1
ATOM 5404 C CA . SER B 1 140 ? 5.777 -38.188 -34.75 1 94.81 140 SER B CA 1
ATOM 5405 C C . SER B 1 140 ? 5.34 -36.875 -35.375 1 94.81 140 SER B C 1
ATOM 5407 O O . SER B 1 140 ? 4.812 -36 -34.656 1 94.81 140 SER B O 1
ATOM 5409 N N . ASN B 1 141 ? 5.375 -36.781 -36.625 1 94.94 141 ASN B N 1
ATOM 5410 C CA . ASN B 1 141 ? 5.07 -35.531 -37.312 1 94.94 141 ASN B CA 1
ATOM 5411 C C . ASN B 1 141 ? 3.59 -35.188 -37.219 1 94.94 141 ASN B C 1
ATOM 5413 O O . ASN B 1 141 ? 3.238 -34.031 -36.938 1 94.94 141 ASN B O 1
ATOM 5417 N N . ILE B 1 142 ? 2.744 -36.125 -37.375 1 95.5 142 ILE B N 1
ATOM 5418 C CA . ILE B 1 142 ? 1.308 -35.875 -37.375 1 95.5 142 ILE B CA 1
ATOM 5419 C C . ILE B 1 142 ? 0.829 -35.438 -36 1 95.5 142 ILE B C 1
ATOM 5421 O O . ILE B 1 142 ? 0.092 -34.469 -35.875 1 95.5 142 ILE B O 1
ATOM 5425 N N . ILE B 1 143 ? 1.283 -36.156 -34.969 1 95.81 143 ILE B N 1
ATOM 5426 C CA . ILE B 1 143 ? 0.871 -35.812 -33.625 1 95.81 143 ILE B CA 1
ATOM 5427 C C . ILE B 1 143 ? 1.443 -34.469 -33.219 1 95.81 143 ILE B C 1
ATOM 5429 O O . ILE B 1 143 ? 0.793 -33.688 -32.5 1 95.81 143 ILE B O 1
ATOM 5433 N N . ALA B 1 144 ? 2.609 -34.188 -33.719 1 96.06 144 ALA B N 1
ATOM 5434 C CA . ALA B 1 144 ? 3.246 -32.906 -33.438 1 96.06 144 ALA B CA 1
ATOM 5435 C C . ALA B 1 144 ? 2.424 -31.734 -34 1 96.06 144 ALA B C 1
ATOM 5437 O O . ALA B 1 144 ? 2.242 -30.719 -33.312 1 96.06 144 ALA B O 1
ATOM 5438 N N . ILE B 1 145 ? 1.961 -31.875 -35.188 1 96.5 145 ILE B N 1
ATOM 5439 C CA . ILE B 1 145 ? 1.133 -30.844 -35.781 1 96.5 145 ILE B CA 1
ATOM 5440 C C . ILE B 1 145 ? -0.137 -30.641 -34.969 1 96.5 145 ILE B C 1
ATOM 5442 O O . ILE B 1 145 ? -0.554 -29.516 -34.719 1 96.5 145 ILE B O 1
ATOM 5446 N N . PHE B 1 146 ? -0.71 -31.703 -34.5 1 95.94 146 PHE B N 1
ATOM 5447 C CA . PHE B 1 146 ? -1.896 -31.625 -33.656 1 95.94 146 PHE B CA 1
ATOM 5448 C C . PHE B 1 146 ? -1.601 -30.844 -32.375 1 95.94 146 PHE B C 1
ATOM 5450 O O . PHE B 1 146 ? -2.381 -29.984 -31.984 1 95.94 146 PHE B O 1
ATOM 5457 N N . ILE B 1 147 ? -0.495 -31.125 -31.797 1 95.81 147 ILE B N 1
ATOM 5458 C CA . ILE B 1 147 ? -0.134 -30.5 -30.531 1 95.81 147 ILE B CA 1
ATOM 5459 C C . ILE B 1 147 ? 0.073 -29 -30.734 1 95.81 147 ILE B C 1
ATOM 5461 O O . ILE B 1 147 ? -0.357 -28.188 -29.922 1 95.81 147 ILE B O 1
ATOM 5465 N N . VAL B 1 148 ? 0.733 -28.688 -31.797 1 95.69 148 VAL B N 1
ATOM 5466 C CA . VAL B 1 148 ? 0.986 -27.281 -32.094 1 95.69 148 VAL B CA 1
ATOM 5467 C C . VAL B 1 148 ? -0.339 -26.547 -32.25 1 95.69 148 VAL B C 1
ATOM 5469 O O . VAL B 1 148 ? -0.535 -25.469 -31.672 1 95.69 148 VAL B O 1
ATOM 5472 N N . ILE B 1 149 ? -1.245 -27.125 -32.969 1 96.5 149 ILE B N 1
ATOM 5473 C CA . ILE B 1 149 ? -2.553 -26.516 -33.156 1 96.5 149 ILE B CA 1
ATOM 5474 C C . ILE B 1 149 ? -3.305 -26.438 -31.844 1 96.5 149 ILE B C 1
ATOM 5476 O O . ILE B 1 149 ? -3.914 -25.422 -31.516 1 96.5 149 ILE B O 1
ATOM 5480 N N . TRP B 1 150 ? -3.236 -27.516 -31.078 1 95.69 150 TRP B N 1
ATOM 5481 C CA . TRP B 1 150 ? -3.893 -27.594 -29.766 1 95.69 150 TRP B CA 1
ATOM 5482 C C . TRP B 1 150 ? -3.375 -26.5 -28.844 1 95.69 150 TRP B C 1
ATOM 5484 O O . TRP B 1 150 ? -4.16 -25.812 -28.188 1 95.69 150 TRP B O 1
ATOM 5494 N N . PHE B 1 151 ? -2.1 -26.312 -28.812 1 94.69 151 PHE B N 1
ATOM 5495 C CA . PHE B 1 151 ? -1.481 -25.328 -27.938 1 94.69 151 PHE B CA 1
ATOM 5496 C C . PHE B 1 151 ? -1.784 -23.906 -28.438 1 94.69 151 PHE B C 1
ATOM 5498 O O . PHE B 1 151 ? -1.939 -23 -27.625 1 94.69 151 PHE B O 1
ATOM 5505 N N . LEU B 1 152 ? -1.852 -23.703 -29.719 1 95.06 152 LEU B N 1
ATOM 5506 C CA . LEU B 1 152 ? -2.184 -22.391 -30.266 1 95.06 152 LEU B CA 1
ATOM 5507 C C . LEU B 1 152 ? -3.604 -22 -29.875 1 95.06 152 LEU B C 1
ATOM 5509 O O . LEU B 1 152 ? -3.84 -20.844 -29.469 1 95.06 152 LEU B O 1
ATOM 5513 N N . ILE B 1 153 ? -4.531 -22.953 -29.938 1 95.44 153 ILE B N 1
ATOM 5514 C CA . ILE B 1 153 ? -5.914 -22.688 -29.547 1 95.44 153 ILE B CA 1
ATOM 5515 C C . ILE B 1 153 ? -5.984 -22.406 -28.047 1 95.44 153 ILE B C 1
ATOM 5517 O O . ILE B 1 153 ? -6.598 -21.422 -27.625 1 95.44 153 ILE B O 1
ATOM 5521 N N . MET B 1 154 ? -5.289 -23.172 -27.344 1 93.88 154 MET B N 1
ATOM 5522 C CA . MET B 1 154 ? -5.242 -23 -25.891 1 93.88 154 MET B CA 1
ATOM 5523 C C . MET B 1 154 ? -4.648 -21.641 -25.547 1 93.88 154 MET B C 1
ATOM 5525 O O . MET B 1 154 ? -5.191 -20.906 -24.703 1 93.88 154 MET B O 1
ATOM 5529 N N . GLY B 1 155 ? -3.572 -21.328 -26.203 1 93.44 155 GLY B N 1
ATOM 5530 C CA . GLY B 1 155 ? -2.904 -20.062 -25.953 1 93.44 155 GLY B CA 1
ATOM 5531 C C . GLY B 1 155 ? -3.77 -18.844 -26.266 1 93.44 155 GLY B C 1
ATOM 5532 O O . GLY B 1 155 ? -3.783 -17.875 -25.5 1 93.44 155 GLY B O 1
ATOM 5533 N N . PHE B 1 156 ? -4.488 -18.984 -27.266 1 94.38 156 PHE B N 1
ATOM 5534 C CA . PHE B 1 156 ? -5.352 -17.891 -27.688 1 94.38 156 PHE B CA 1
ATOM 5535 C C . PHE B 1 156 ? -6.453 -17.656 -26.656 1 94.38 156 PHE B C 1
ATOM 5537 O O . PHE B 1 156 ? -6.668 -16.516 -26.234 1 94.38 156 PHE B O 1
ATOM 5544 N N . VAL B 1 157 ? -7.113 -18.656 -26.219 1 94.12 157 VAL B N 1
ATOM 5545 C CA . VAL B 1 157 ? -8.227 -18.547 -25.281 1 94.12 157 VAL B CA 1
ATOM 5546 C C . VAL B 1 157 ? -7.707 -18.078 -23.922 1 94.12 157 VAL B C 1
ATOM 5548 O O . VAL B 1 157 ? -8.258 -17.156 -23.328 1 94.12 157 VAL B O 1
ATOM 5551 N N . VAL B 1 158 ? -6.637 -18.688 -23.5 1 92.88 158 VAL B N 1
ATOM 5552 C CA . VAL B 1 158 ? -6.078 -18.344 -22.203 1 92.88 158 VAL B CA 1
ATOM 5553 C C . VAL B 1 158 ? -5.625 -16.891 -22.188 1 92.88 158 VAL B C 1
ATOM 5555 O O . VAL B 1 158 ? -5.855 -16.156 -21.219 1 92.88 158 VAL B O 1
ATOM 5558 N N . ASN B 1 159 ? -5.051 -16.453 -23.297 1 91.88 159 ASN B N 1
ATOM 5559 C CA . ASN B 1 159 ? -4.57 -15.078 -23.391 1 91.88 159 ASN B CA 1
ATOM 5560 C C . ASN B 1 159 ? -5.715 -14.078 -23.297 1 91.88 159 ASN B C 1
ATOM 5562 O O . ASN B 1 159 ? -5.562 -13.016 -22.672 1 91.88 159 ASN B O 1
ATOM 5566 N N . ILE B 1 160 ? -6.812 -14.352 -23.828 1 93.62 160 ILE B N 1
ATOM 5567 C CA . ILE B 1 160 ? -7.98 -13.469 -23.781 1 93.62 160 ILE B CA 1
ATOM 5568 C C . ILE B 1 160 ? -8.43 -13.281 -22.328 1 93.62 160 ILE B C 1
ATOM 5570 O O . ILE B 1 160 ? -8.648 -12.156 -21.891 1 93.62 160 ILE B O 1
ATOM 5574 N N . PHE B 1 161 ? -8.5 -14.32 -21.641 1 92.94 161 PHE B N 1
ATOM 5575 C CA . PHE B 1 161 ? -9.039 -14.25 -20.281 1 92.94 161 PHE B CA 1
ATOM 5576 C C . PHE B 1 161 ? -7.996 -13.68 -19.312 1 92.94 161 PHE B C 1
ATOM 5578 O O . PHE B 1 161 ? -8.344 -13 -18.359 1 92.94 161 PHE B O 1
ATOM 5585 N N . ILE B 1 162 ? -6.762 -13.914 -19.625 1 90.94 162 ILE B N 1
ATOM 5586 C CA . ILE B 1 162 ? -5.715 -13.344 -18.781 1 90.94 162 ILE B CA 1
ATOM 5587 C C . ILE B 1 162 ? -5.703 -11.82 -18.922 1 90.94 162 ILE B C 1
ATOM 5589 O O . ILE B 1 162 ? -5.566 -11.102 -17.938 1 90.94 162 ILE B O 1
ATOM 5593 N N . ARG B 1 163 ? -5.848 -11.344 -20.094 1 89.25 163 ARG B N 1
ATOM 5594 C CA . ARG B 1 163 ? -5.91 -9.898 -20.312 1 89.25 163 ARG B CA 1
ATOM 5595 C C . ARG B 1 163 ? -7.113 -9.289 -19.609 1 89.25 163 ARG B C 1
ATOM 5597 O O . ARG B 1 163 ? -7.012 -8.211 -19.016 1 89.25 163 ARG B O 1
ATOM 5604 N N . LYS B 1 164 ? -8.211 -10.016 -19.641 1 92.06 164 LYS B N 1
ATOM 5605 C CA . LYS B 1 164 ? -9.414 -9.562 -18.953 1 92.06 164 LYS B CA 1
ATOM 5606 C C . LYS B 1 164 ? -9.195 -9.539 -17.438 1 92.06 164 LYS B C 1
ATOM 5608 O O . LYS B 1 164 ? -9.656 -8.625 -16.75 1 92.06 164 LYS B O 1
ATOM 5613 N N . THR B 1 165 ? -8.531 -10.531 -16.984 1 90 165 THR B N 1
ATOM 5614 C CA . THR B 1 165 ? -8.195 -10.602 -15.562 1 90 165 THR B CA 1
ATOM 5615 C C . THR B 1 165 ? -7.398 -9.375 -15.133 1 90 165 THR B C 1
ATOM 5617 O O . THR B 1 165 ? -7.75 -8.711 -14.156 1 90 165 THR B O 1
ATOM 5620 N N . TYR B 1 166 ? -6.426 -9.023 -15.898 1 87 166 TYR B N 1
ATOM 5621 C CA . TYR B 1 166 ? -5.559 -7.906 -15.562 1 87 166 TYR B CA 1
ATOM 5622 C C . TYR B 1 166 ? -6.332 -6.59 -15.586 1 87 166 TYR B C 1
ATOM 5624 O O . TYR B 1 166 ? -6.168 -5.754 -14.695 1 87 166 TYR B O 1
ATOM 5632 N N . LYS B 1 167 ? -7.191 -6.426 -16.516 1 89.44 167 LYS B N 1
ATOM 5633 C CA . LYS B 1 167 ? -8.008 -5.219 -16.625 1 89.44 167 LYS B CA 1
ATOM 5634 C C . LYS B 1 167 ? -8.93 -5.07 -15.422 1 89.44 167 LYS B C 1
ATOM 5636 O O . LYS B 1 167 ? -9.023 -3.988 -14.844 1 89.44 167 LYS B O 1
ATOM 5641 N N . ASN B 1 168 ? -9.555 -6.148 -15.039 1 91.38 168 ASN B N 1
ATOM 5642 C CA . ASN B 1 168 ? -10.5 -6.098 -13.938 1 91.38 168 ASN B CA 1
ATOM 5643 C C . ASN B 1 168 ? -9.797 -5.926 -12.594 1 91.38 168 ASN B C 1
ATOM 5645 O O . ASN B 1 168 ? -10.312 -5.27 -11.695 1 91.38 168 ASN B O 1
ATOM 5649 N N . TYR B 1 169 ? -8.625 -6.465 -12.492 1 85.62 169 TYR B N 1
ATOM 5650 C CA . TYR B 1 169 ? -7.855 -6.254 -11.273 1 85.62 169 TYR B CA 1
ATOM 5651 C C . TYR B 1 169 ? -7.395 -4.805 -11.172 1 85.62 169 TYR B C 1
ATOM 5653 O O . TYR B 1 169 ? -7.367 -4.234 -10.078 1 85.62 169 TYR B O 1
ATOM 5661 N N . LYS B 1 170 ? -7.031 -4.27 -12.281 1 84.19 170 LYS B N 1
ATOM 5662 C CA . LYS B 1 170 ? -6.68 -2.854 -12.281 1 84.19 170 LYS B CA 1
ATOM 5663 C C . LYS B 1 170 ? -7.848 -2 -11.789 1 84.19 170 LYS B C 1
ATOM 5665 O O . LYS B 1 170 ? -7.668 -1.103 -10.969 1 84.19 170 LYS B O 1
ATOM 5670 N N . LYS B 1 171 ? -9.039 -2.316 -12.227 1 90.25 171 LYS B N 1
ATOM 5671 C CA . LYS B 1 171 ? -10.234 -1.604 -11.789 1 90.25 171 LYS B CA 1
ATOM 5672 C C . LYS B 1 171 ? -10.484 -1.811 -10.305 1 90.25 171 LYS B C 1
ATOM 5674 O O . LYS B 1 171 ? -10.828 -0.866 -9.586 1 90.25 171 LYS B O 1
ATOM 5679 N N . SER B 1 172 ? -10.328 -2.992 -9.828 1 87.88 172 SER B N 1
ATOM 5680 C CA . SER B 1 172 ? -10.508 -3.305 -8.414 1 87.88 172 SER B CA 1
ATOM 5681 C C . SER B 1 172 ? -9.531 -2.523 -7.547 1 87.88 172 SER B C 1
ATOM 5683 O O . SER B 1 172 ? -9.898 -2.021 -6.484 1 87.88 172 SER B O 1
ATOM 5685 N N . ARG B 1 173 ? -8.414 -2.324 -8.023 1 81 173 ARG B N 1
ATOM 5686 C CA . ARG B 1 173 ? -7.391 -1.596 -7.281 1 81 173 ARG B CA 1
ATOM 5687 C C . ARG B 1 173 ? -7.734 -0.112 -7.191 1 81 173 ARG B C 1
ATOM 5689 O O . ARG B 1 173 ? -7.523 0.518 -6.152 1 81 173 ARG B O 1
ATOM 5696 N N . GLN B 1 174 ? -8.164 0.402 -8.195 1 87.62 174 GLN B N 1
ATOM 5697 C CA . GLN B 1 174 ? -8.609 1.791 -8.172 1 87.62 174 GLN B CA 1
ATOM 5698 C C . GLN B 1 174 ? -9.727 1.996 -7.152 1 87.62 174 GLN B C 1
ATOM 5700 O O . GLN B 1 174 ? -9.75 3.008 -6.445 1 87.62 174 GLN B O 1
ATOM 5705 N N . LYS B 1 175 ? -10.602 1.035 -7.09 1 90.12 175 LYS B N 1
ATOM 5706 C CA . LYS B 1 175 ? -11.68 1.11 -6.113 1 90.12 175 LYS B CA 1
ATOM 5707 C C . LYS B 1 175 ? -11.156 0.962 -4.691 1 90.12 175 LYS B C 1
ATOM 5709 O O . LYS B 1 175 ? -11.711 1.544 -3.754 1 90.12 175 LYS B O 1
ATOM 5714 N N . ASP B 1 176 ? -10.102 0.219 -4.539 1 86.19 176 ASP B N 1
ATOM 5715 C CA . ASP B 1 176 ? -9.461 0.107 -3.236 1 86.19 176 ASP B CA 1
ATOM 5716 C C . ASP B 1 176 ? -8.922 1.459 -2.773 1 86.19 176 ASP B C 1
ATOM 5718 O O . ASP B 1 176 ? -8.969 1.778 -1.583 1 86.19 176 ASP B O 1
ATOM 5722 N N . ASP B 1 177 ? -8.438 2.186 -3.711 1 81.94 177 ASP B N 1
ATOM 5723 C CA . ASP B 1 177 ? -7.953 3.523 -3.389 1 81.94 177 ASP B CA 1
ATOM 5724 C C . ASP B 1 177 ? -9.086 4.41 -2.873 1 81.94 177 ASP B C 1
ATOM 5726 O O . ASP B 1 177 ? -8.898 5.176 -1.924 1 81.94 177 ASP B O 1
ATOM 5730 N N . VAL B 1 178 ? -10.18 4.336 -3.479 1 90.56 178 VAL B N 1
ATOM 5731 C CA . VAL B 1 178 ? -11.344 5.102 -3.061 1 90.56 178 VAL B CA 1
ATOM 5732 C C . VAL B 1 178 ? -11.789 4.648 -1.672 1 90.56 178 VAL B C 1
ATOM 5734 O O . VAL B 1 178 ? -12.117 5.477 -0.818 1 90.56 178 VAL B O 1
ATOM 5737 N N . LEU B 1 179 ? -11.773 3.369 -1.45 1 91.31 179 LEU B N 1
ATOM 5738 C CA . LEU B 1 179 ? -12.164 2.834 -0.149 1 91.31 179 LEU B CA 1
ATOM 5739 C C . LEU B 1 179 ? -11.203 3.301 0.938 1 91.31 179 LEU B C 1
ATOM 5741 O O . LEU B 1 179 ? -11.617 3.582 2.064 1 91.31 179 LEU B O 1
ATOM 5745 N N . TYR B 1 180 ? -10.023 3.338 0.584 1 86.62 180 TYR B N 1
ATOM 5746 C CA . TYR B 1 180 ? -9.039 3.818 1.548 1 86.62 180 TYR B CA 1
ATOM 5747 C C . TYR B 1 180 ? -9.336 5.254 1.963 1 86.62 180 TYR B C 1
ATOM 5749 O O . TYR B 1 180 ? -9.242 5.598 3.145 1 86.62 180 TYR B O 1
ATOM 5757 N N . LYS B 1 181 ? -9.695 6.055 1.014 1 88.94 181 LYS B N 1
ATOM 5758 C CA . LYS B 1 181 ? -10.094 7.426 1.319 1 88.94 181 LYS B CA 1
ATOM 5759 C C . LYS B 1 181 ? -11.336 7.449 2.213 1 88.94 181 LYS B C 1
ATOM 5761 O O . LYS B 1 181 ? -11.445 8.297 3.102 1 88.94 181 LYS B O 1
ATOM 5766 N N . ASP B 1 182 ? -12.234 6.551 1.944 1 93.81 182 ASP B N 1
ATOM 5767 C CA . ASP B 1 182 ? -13.414 6.434 2.797 1 93.81 182 ASP B CA 1
ATOM 5768 C C . ASP B 1 182 ? -13.023 6.117 4.238 1 93.81 182 ASP B C 1
ATOM 5770 O O . ASP B 1 182 ? -13.586 6.676 5.18 1 93.81 182 ASP B O 1
ATOM 5774 N N . TYR B 1 183 ? -12.102 5.23 4.402 1 92.38 183 TYR B N 1
ATOM 5775 C CA . TYR B 1 183 ? -11.648 4.863 5.742 1 92.38 183 TYR B CA 1
ATOM 5776 C C . TYR B 1 183 ? -11.023 6.059 6.449 1 92.38 183 TYR B C 1
ATOM 5778 O O . TYR B 1 183 ? -11.258 6.277 7.641 1 92.38 183 TYR B O 1
ATOM 5786 N N . GLU B 1 184 ? -10.258 6.789 5.742 1 89 184 GLU B N 1
ATOM 5787 C CA . GLU B 1 184 ? -9.656 7.996 6.305 1 89 184 GLU B CA 1
ATOM 5788 C C . GLU B 1 184 ? -10.727 8.992 6.738 1 89 184 GLU B C 1
ATOM 5790 O O . GLU B 1 184 ? -10.648 9.562 7.824 1 89 184 GLU B O 1
ATOM 5795 N N . THR B 1 185 ? -11.688 9.172 5.891 1 92.44 185 THR B N 1
ATOM 5796 C CA . THR B 1 185 ? -12.789 10.078 6.188 1 92.44 185 THR B CA 1
ATOM 5797 C C . THR B 1 185 ? -13.539 9.633 7.438 1 92.44 185 THR B C 1
ATOM 5799 O O . THR B 1 185 ? -13.906 10.453 8.273 1 92.44 185 THR B O 1
ATOM 5802 N N . MET B 1 186 ? -13.742 8.352 7.523 1 93.69 186 MET B N 1
ATOM 5803 C CA . MET B 1 186 ? -14.453 7.789 8.672 1 93.69 186 MET B CA 1
ATOM 5804 C C . MET B 1 186 ? -13.773 8.188 9.977 1 93.69 186 MET B C 1
ATOM 5806 O O . MET B 1 186 ? -14.445 8.562 10.938 1 93.69 186 MET B O 1
ATOM 5810 N N . ILE B 1 187 ? -12.492 8.234 9.992 1 91.31 187 ILE B N 1
ATOM 5811 C CA . ILE B 1 187 ? -11.742 8.523 11.203 1 91.31 187 ILE B CA 1
ATOM 5812 C C . ILE B 1 187 ? -11.633 10.031 11.406 1 91.31 187 ILE B C 1
ATOM 5814 O O . ILE B 1 187 ? -11.891 10.539 12.5 1 91.31 187 ILE B O 1
ATOM 5818 N N . ASP B 1 188 ? -11.352 10.727 10.328 1 90.38 188 ASP B N 1
ATOM 5819 C CA . ASP B 1 188 ? -11.133 12.164 10.414 1 90.38 188 ASP B CA 1
ATOM 5820 C C . ASP B 1 188 ? -12.438 12.898 10.734 1 90.38 188 ASP B C 1
ATOM 5822 O O . ASP B 1 188 ? -12.422 13.93 11.406 1 90.38 188 ASP B O 1
ATOM 5826 N N . ALA B 1 189 ? -13.516 12.438 10.258 1 94.56 189 ALA B N 1
ATOM 5827 C CA . ALA B 1 189 ? -14.812 13.078 10.453 1 94.56 189 ALA B CA 1
ATOM 5828 C C . ALA B 1 189 ? -15.641 12.328 11.492 1 94.56 189 ALA B C 1
ATOM 5830 O O . ALA B 1 189 ? -16.875 12.391 11.477 1 94.56 189 ALA B O 1
ATOM 5831 N N . PHE B 1 190 ? -14.977 11.562 12.289 1 94.19 190 PHE B N 1
ATOM 5832 C CA . PHE B 1 190 ? -15.68 10.711 13.25 1 94.19 190 PHE B CA 1
ATOM 5833 C C . PHE B 1 190 ? -16.656 11.531 14.086 1 94.19 190 PHE B C 1
ATOM 5835 O O . PHE B 1 190 ? -17.797 11.133 14.281 1 94.19 190 PHE B O 1
ATOM 5842 N N . LYS B 1 191 ? -16.25 12.703 14.57 1 94.5 191 LYS B N 1
ATOM 5843 C CA . LYS B 1 191 ? -17.094 13.547 15.414 1 94.5 191 LYS B CA 1
ATOM 5844 C C . LYS B 1 191 ? -18.297 14.078 14.648 1 94.5 191 LYS B C 1
ATOM 5846 O O . LYS B 1 191 ? -19.422 14.008 15.133 1 94.5 191 LYS B O 1
ATOM 5851 N N . GLU B 1 192 ? -17.984 14.594 13.484 1 94.81 192 GLU B N 1
ATOM 5852 C CA . GLU B 1 192 ? -19.047 15.133 12.648 1 94.81 192 GLU B CA 1
ATOM 5853 C C . GLU B 1 192 ? -20.078 14.055 12.312 1 94.81 192 GLU B C 1
ATOM 5855 O O . GLU B 1 192 ? -21.281 14.328 12.281 1 94.81 192 GLU B O 1
ATOM 5860 N N . LEU B 1 193 ? -19.609 12.875 12.109 1 94.81 193 LEU B N 1
ATOM 5861 C CA . LEU B 1 193 ? -20.484 11.773 11.742 1 94.81 193 LEU B CA 1
ATOM 5862 C C . LEU B 1 193 ? -21.297 11.305 12.945 1 94.81 193 LEU B C 1
ATOM 5864 O O . LEU B 1 193 ? -22.422 10.812 12.789 1 94.81 193 LEU B O 1
ATOM 5868 N N . SER B 1 194 ? -20.812 11.453 14.078 1 93.06 194 SER B N 1
ATOM 5869 C CA . SER B 1 194 ? -21.469 10.992 15.297 1 93.06 194 SER B CA 1
ATOM 5870 C C . SER B 1 194 ? -22.641 11.883 15.672 1 93.06 194 SER B C 1
ATOM 5872 O O . SER B 1 194 ? -23.594 11.43 16.312 1 93.06 194 SER B O 1
ATOM 5874 N N . ILE B 1 195 ? -22.594 13.164 15.25 1 94 195 ILE B N 1
ATOM 5875 C CA . ILE B 1 195 ? -23.609 14.086 15.742 1 94 195 ILE B CA 1
ATOM 5876 C C . ILE B 1 195 ? -24.578 14.445 14.617 1 94 195 ILE B C 1
ATOM 5878 O O . ILE B 1 195 ? -25.375 15.375 14.742 1 94 195 ILE B O 1
ATOM 5882 N N . ASN B 1 196 ? -24.484 13.82 13.531 1 93.31 196 ASN B N 1
ATOM 5883 C CA . ASN B 1 196 ? -25.344 14.078 12.375 1 93.31 196 ASN B CA 1
ATOM 5884 C C . ASN B 1 196 ? -25.734 12.781 11.664 1 93.31 196 ASN B C 1
ATOM 5886 O O . ASN B 1 196 ? -24.953 12.266 10.852 1 93.31 196 ASN B O 1
ATOM 5890 N N . LYS B 1 197 ? -26.922 12.383 11.859 1 93.25 197 LYS B N 1
ATOM 5891 C CA . LYS B 1 197 ? -27.391 11.109 11.32 1 93.25 197 LYS B CA 1
ATOM 5892 C C . LYS B 1 197 ? -27.484 11.156 9.797 1 93.25 197 LYS B C 1
ATOM 5894 O O . LYS B 1 197 ? -27.156 10.18 9.125 1 93.25 197 LYS B O 1
ATOM 5899 N N . ALA B 1 198 ? -27.938 12.258 9.273 1 92.5 198 ALA B N 1
ATOM 5900 C CA . ALA B 1 198 ? -28.031 12.391 7.824 1 92.5 198 ALA B CA 1
ATOM 5901 C C . ALA B 1 198 ? -26.672 12.258 7.168 1 92.5 198 ALA B C 1
ATOM 5903 O O . ALA B 1 198 ? -26.531 11.609 6.129 1 92.5 198 ALA B O 1
ATOM 5904 N N . ARG B 1 199 ? -25.703 12.906 7.734 1 93.06 199 ARG B N 1
ATOM 5905 C CA . ARG B 1 199 ? -24.328 12.812 7.242 1 93.06 199 ARG B CA 1
ATOM 5906 C C . ARG B 1 199 ? -23.797 11.391 7.367 1 93.06 199 ARG B C 1
ATOM 5908 O O . ARG B 1 199 ? -23.125 10.891 6.465 1 93.06 199 ARG B O 1
ATOM 5915 N N . PHE B 1 200 ? -24.078 10.797 8.469 1 94.69 200 PHE B N 1
ATOM 5916 C CA . PHE B 1 200 ? -23.703 9.406 8.703 1 94.69 200 PHE B CA 1
ATOM 5917 C C . PHE B 1 200 ? -24.266 8.5 7.613 1 94.69 200 PHE B C 1
ATOM 5919 O O . PHE B 1 200 ? -23.531 7.699 7.023 1 94.69 200 PHE B O 1
ATOM 5926 N N . ASP B 1 201 ? -25.562 8.57 7.371 1 94.75 201 ASP B N 1
ATOM 5927 C CA . ASP B 1 201 ? -26.219 7.719 6.391 1 94.75 201 ASP B CA 1
ATOM 5928 C C . ASP B 1 201 ? -25.672 7.953 4.988 1 94.75 201 ASP B C 1
ATOM 5930 O O . ASP B 1 201 ? -25.453 7 4.234 1 94.75 201 ASP B O 1
ATOM 5934 N N . ASN B 1 202 ? -25.453 9.211 4.664 1 94.56 202 ASN B N 1
ATOM 5935 C CA . ASN B 1 202 ? -24.891 9.539 3.354 1 94.56 202 ASN B CA 1
ATOM 5936 C C . ASN B 1 202 ? -23.5 8.945 3.174 1 94.56 202 ASN B C 1
ATOM 5938 O O . ASN B 1 202 ? -23.188 8.383 2.125 1 94.56 202 ASN B O 1
ATOM 5942 N N . PHE B 1 203 ? -22.703 9.094 4.145 1 95.44 203 PHE B N 1
ATOM 5943 C CA . PHE B 1 203 ? -21.359 8.547 4.105 1 95.44 203 PHE B CA 1
ATOM 5944 C C . PHE B 1 203 ? -21.391 7.031 3.963 1 95.44 203 PHE B C 1
ATOM 5946 O O . PHE B 1 203 ? -20.688 6.465 3.121 1 95.44 203 PHE B O 1
ATOM 5953 N N . PHE B 1 204 ? -22.156 6.441 4.828 1 95.69 204 PHE B N 1
ATOM 5954 C CA . PHE B 1 204 ? -22.203 4.984 4.867 1 95.69 204 PHE B CA 1
ATOM 5955 C C . PHE B 1 204 ? -22.75 4.426 3.559 1 95.69 204 PHE B C 1
ATOM 5957 O O . PHE B 1 204 ? -22.281 3.391 3.076 1 95.69 204 PHE B O 1
ATOM 5964 N N . GLU B 1 205 ? -23.75 5.102 3.025 1 95.75 205 GLU B N 1
ATOM 5965 C CA . GLU B 1 205 ? -24.297 4.676 1.74 1 95.75 205 GLU B CA 1
ATOM 5966 C C . GLU B 1 205 ? -23.234 4.762 0.638 1 95.75 205 GLU B C 1
ATOM 5968 O O . GLU B 1 205 ? -23.109 3.842 -0.172 1 95.75 205 GLU B O 1
ATOM 5973 N N . ASN B 1 206 ? -22.531 5.828 0.605 1 95.25 206 ASN B N 1
ATOM 5974 C CA . ASN B 1 206 ? -21.469 5.992 -0.386 1 95.25 206 ASN B CA 1
ATOM 5975 C C . ASN B 1 206 ? -20.375 4.949 -0.212 1 95.25 206 ASN B C 1
ATOM 5977 O O . ASN B 1 206 ? -19.859 4.418 -1.195 1 95.25 206 ASN B O 1
ATOM 5981 N N . PHE B 1 207 ? -20.031 4.691 1.021 1 95.94 207 PHE B N 1
ATOM 5982 C CA . PHE B 1 207 ? -19.047 3.658 1.325 1 95.94 207 PHE B CA 1
ATOM 5983 C C . PHE B 1 207 ? -19.516 2.301 0.806 1 95.94 207 PHE B C 1
ATOM 5985 O O . PHE B 1 207 ? -18.734 1.573 0.183 1 95.94 207 PHE B O 1
ATOM 5992 N N . CYS B 1 208 ? -20.734 1.972 1.099 1 96.69 208 CYS B N 1
ATOM 5993 C CA . CYS B 1 208 ? -21.281 0.691 0.666 1 96.69 208 CYS B CA 1
ATOM 5994 C C . CYS B 1 208 ? -21.281 0.58 -0.854 1 96.69 208 CYS B C 1
ATOM 5996 O O . CYS B 1 208 ? -20.984 -0.484 -1.401 1 96.69 208 CYS B O 1
ATOM 5998 N N . ASN B 1 209 ? -21.594 1.655 -1.477 1 96.81 209 ASN B N 1
ATOM 5999 C CA . ASN B 1 209 ? -21.562 1.652 -2.936 1 96.81 209 ASN B CA 1
ATOM 6000 C C . ASN B 1 209 ? -20.156 1.428 -3.473 1 96.81 209 ASN B C 1
ATOM 6002 O O . ASN B 1 209 ? -19.953 0.669 -4.422 1 96.81 209 ASN B O 1
ATOM 6006 N N . ASN B 1 210 ? -19.219 2.09 -2.891 1 95.38 210 ASN B N 1
ATOM 6007 C CA . ASN B 1 210 ? -17.828 1.909 -3.293 1 95.38 210 ASN B CA 1
ATOM 6008 C C . ASN B 1 210 ? -17.344 0.488 -3.016 1 95.38 210 ASN B C 1
ATOM 6010 O O . ASN B 1 210 ? -16.641 -0.106 -3.838 1 95.38 210 ASN B O 1
ATOM 6014 N N . ALA B 1 211 ? -17.719 -0.015 -1.858 1 94.75 211 ALA B N 1
ATOM 6015 C CA . ALA B 1 211 ? -17.344 -1.381 -1.493 1 94.75 211 ALA B CA 1
ATOM 6016 C C . ALA B 1 211 ? -17.984 -2.393 -2.441 1 94.75 211 ALA B C 1
ATOM 6018 O O . ALA B 1 211 ? -17.359 -3.389 -2.811 1 94.75 211 ALA B O 1
ATOM 6019 N N . LEU B 1 212 ? -19.234 -2.125 -2.834 1 96.12 212 LEU B N 1
ATOM 6020 C CA . LEU B 1 212 ? -19.938 -2.994 -3.773 1 96.12 212 LEU B CA 1
ATOM 6021 C C . LEU B 1 212 ? -19.266 -2.961 -5.145 1 96.12 212 LEU B C 1
ATOM 6023 O O . LEU B 1 212 ? -19.141 -3.998 -5.801 1 96.12 212 LEU B O 1
ATOM 6027 N N . SER B 1 213 ? -18.922 -1.808 -5.547 1 95.94 213 SER B N 1
ATOM 6028 C CA . SER B 1 213 ? -18.234 -1.672 -6.828 1 95.94 213 SER B CA 1
ATOM 6029 C C . SER B 1 213 ? -16.906 -2.424 -6.828 1 95.94 213 SER B C 1
ATOM 6031 O O . SER B 1 213 ? -16.547 -3.066 -7.816 1 95.94 213 SER B O 1
ATOM 6033 N N . GLN B 1 214 ? -16.156 -2.318 -5.77 1 92.5 214 GLN B N 1
ATOM 6034 C CA . GLN B 1 214 ? -14.906 -3.053 -5.621 1 92.5 214 GLN B CA 1
ATOM 6035 C C . GLN B 1 214 ? -15.148 -4.559 -5.656 1 92.5 214 GLN B C 1
ATOM 6037 O O . GLN B 1 214 ? -14.406 -5.293 -6.32 1 92.5 214 GLN B O 1
ATOM 6042 N N . LYS B 1 215 ? -16.141 -5.02 -4.918 1 93.38 215 LYS B N 1
ATOM 6043 C CA . LYS B 1 215 ? -16.516 -6.43 -4.887 1 93.38 215 LYS B CA 1
ATOM 6044 C C . LYS B 1 215 ? -16.812 -6.949 -6.289 1 93.38 215 LYS B C 1
ATOM 6046 O O . LYS B 1 215 ? -16.297 -7.996 -6.691 1 93.38 215 LYS B O 1
ATOM 6051 N N . ASN B 1 216 ? -17.578 -6.211 -7.062 1 95.75 216 ASN B N 1
ATOM 6052 C CA . ASN B 1 216 ? -17.969 -6.633 -8.406 1 95.75 216 ASN B CA 1
ATOM 6053 C C . ASN B 1 216 ? -16.781 -6.719 -9.344 1 95.75 216 ASN B C 1
ATOM 6055 O O . ASN B 1 216 ? -16.656 -7.66 -10.125 1 95.75 216 ASN B O 1
ATOM 6059 N N . SER B 1 217 ? -15.953 -5.773 -9.258 1 93.12 217 SER B N 1
ATOM 6060 C CA . SER B 1 217 ? -14.75 -5.793 -10.086 1 93.12 217 SER B CA 1
ATOM 6061 C C . SER B 1 217 ? -13.844 -6.957 -9.719 1 93.12 217 SER B C 1
ATOM 6063 O O . SER B 1 217 ? -13.258 -7.598 -10.594 1 93.12 217 SER B O 1
ATOM 6065 N N . ASN B 1 218 ? -13.75 -7.223 -8.461 1 90.12 218 ASN B N 1
ATOM 6066 C CA . ASN B 1 218 ? -12.93 -8.336 -8 1 90.12 218 ASN B CA 1
ATOM 6067 C C . ASN B 1 218 ? -13.5 -9.68 -8.438 1 90.12 218 ASN B C 1
ATOM 6069 O O . ASN B 1 218 ? -12.758 -10.586 -8.82 1 90.12 218 ASN B O 1
ATOM 6073 N N . ILE B 1 219 ? -14.781 -9.805 -8.352 1 93.69 219 ILE B N 1
ATOM 6074 C CA . ILE B 1 219 ? -15.438 -11.031 -8.789 1 93.69 219 ILE B CA 1
ATOM 6075 C C . ILE B 1 219 ? -15.156 -11.258 -10.273 1 93.69 219 ILE B C 1
ATOM 6077 O O . ILE B 1 219 ? -14.789 -12.359 -10.68 1 93.69 219 ILE B O 1
ATOM 6081 N N . LYS B 1 220 ? -15.297 -10.227 -11.078 1 94.12 220 LYS B N 1
ATOM 6082 C CA . LYS B 1 220 ? -15.047 -10.344 -12.508 1 94.12 220 LYS B CA 1
ATOM 6083 C C . LYS B 1 220 ? -13.602 -10.758 -12.781 1 94.12 220 LYS B C 1
ATOM 6085 O O . LYS B 1 220 ? -13.344 -11.578 -13.672 1 94.12 220 LYS B O 1
ATOM 6090 N N . ALA B 1 221 ? -12.688 -10.211 -12.039 1 90.12 221 ALA B N 1
ATOM 6091 C CA . ALA B 1 221 ? -11.281 -10.555 -12.195 1 90.12 221 ALA B CA 1
ATOM 6092 C C . ALA B 1 221 ? -11.031 -12.023 -11.836 1 90.12 221 ALA B C 1
ATOM 6094 O O . ALA B 1 221 ? -10.367 -12.742 -12.586 1 90.12 221 ALA B O 1
ATOM 6095 N N . GLU B 1 222 ? -11.602 -12.453 -10.773 1 87.56 222 GLU B N 1
ATOM 6096 C CA . GLU B 1 222 ? -11.406 -13.828 -10.312 1 87.56 222 GLU B CA 1
ATOM 6097 C C . GLU B 1 222 ? -12.031 -14.828 -11.273 1 87.56 222 GLU B C 1
ATOM 6099 O O . GLU B 1 222 ? -11.461 -15.891 -11.539 1 87.56 222 GLU B O 1
ATOM 6104 N N . ILE B 1 223 ? -13.211 -14.469 -11.758 1 91.62 223 ILE B N 1
ATOM 6105 C CA . ILE B 1 223 ? -13.898 -15.352 -12.703 1 91.62 223 ILE B CA 1
ATOM 6106 C C . ILE B 1 223 ? -13.055 -15.508 -13.969 1 91.62 223 ILE B C 1
ATOM 6108 O O . ILE B 1 223 ? -12.852 -16.625 -14.453 1 91.62 223 ILE B O 1
ATOM 6112 N N . SER B 1 224 ? -12.586 -14.438 -14.508 1 92.44 224 SER B N 1
ATOM 6113 C CA . SER B 1 224 ? -11.758 -14.492 -15.711 1 92.44 224 SER B CA 1
ATOM 6114 C C . SER B 1 224 ? -10.484 -15.297 -15.469 1 92.44 224 SER B C 1
ATOM 6116 O O . SER B 1 224 ? -10.062 -16.078 -16.328 1 92.44 224 SER B O 1
ATOM 6118 N N . GLN B 1 225 ? -9.891 -15.125 -14.359 1 88 225 GLN B N 1
ATOM 6119 C CA . GLN B 1 225 ? -8.688 -15.859 -14.008 1 88 225 GLN B CA 1
ATOM 6120 C C . GLN B 1 225 ? -8.969 -17.359 -13.906 1 88 225 GLN B C 1
ATOM 6122 O O . GLN B 1 225 ? -8.188 -18.172 -14.406 1 88 225 GLN B O 1
ATOM 6127 N N . ASN B 1 226 ? -10.055 -17.688 -13.258 1 88 226 ASN B N 1
ATOM 6128 C CA . ASN B 1 226 ? -10.422 -19.078 -13.07 1 88 226 ASN B CA 1
ATOM 6129 C C . ASN B 1 226 ? -10.75 -19.766 -14.391 1 88 226 ASN B C 1
ATOM 6131 O O . ASN B 1 226 ? -10.414 -20.922 -14.602 1 88 226 ASN B O 1
ATOM 6135 N N . ILE B 1 227 ? -11.375 -19.031 -15.266 1 91.19 227 ILE B N 1
ATOM 6136 C CA . ILE B 1 227 ? -11.68 -19.594 -16.578 1 91.19 227 ILE B CA 1
ATOM 6137 C C . ILE B 1 227 ? -10.391 -19.953 -17.297 1 91.19 227 ILE B C 1
ATOM 6139 O O . ILE B 1 227 ? -10.281 -21.016 -17.906 1 91.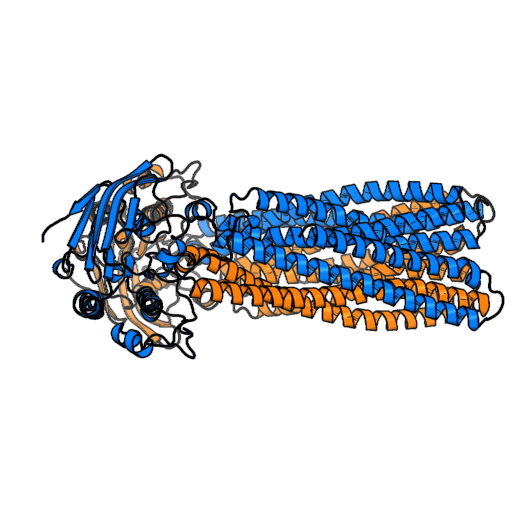19 227 ILE B O 1
ATOM 6143 N N . SER B 1 228 ? -9.453 -19.094 -17.219 1 90.12 228 SER B N 1
ATOM 6144 C CA . SER B 1 228 ? -8.18 -19.328 -17.891 1 90.12 228 SER B CA 1
ATOM 6145 C C . SER B 1 228 ? -7.492 -20.562 -17.328 1 90.12 228 SER B C 1
ATOM 6147 O O . SER B 1 228 ? -7.074 -21.453 -18.078 1 90.12 228 SER B O 1
ATOM 6149 N N . SER B 1 229 ? -7.391 -20.672 -16.031 1 86.12 229 SER B N 1
ATOM 6150 C CA . SER B 1 229 ? -6.695 -21.781 -15.391 1 86.12 229 SER B CA 1
ATOM 6151 C C . SER B 1 229 ? -7.438 -23.094 -15.617 1 86.12 229 SER B C 1
ATOM 6153 O O . SER B 1 229 ? -6.82 -24.125 -15.922 1 86.12 229 SER B O 1
ATOM 6155 N N . ASN B 1 230 ? -8.758 -23.062 -15.461 1 87.88 230 ASN B N 1
ATOM 6156 C CA . ASN B 1 230 ? -9.562 -24.25 -15.656 1 87.88 230 ASN B CA 1
ATOM 6157 C C . ASN B 1 230 ? -9.531 -24.719 -17.109 1 87.88 230 ASN B C 1
ATOM 6159 O O . ASN B 1 230 ? -9.492 -25.922 -17.375 1 87.88 230 ASN B O 1
ATOM 6163 N N . PHE B 1 231 ? -9.594 -23.781 -17.953 1 91.75 231 PHE B N 1
ATOM 6164 C CA . PHE B 1 231 ? -9.516 -24.125 -19.359 1 91.75 231 PHE B CA 1
ATOM 6165 C C . PHE B 1 231 ? -8.211 -24.844 -19.688 1 91.75 231 PHE B C 1
ATOM 6167 O O . PHE B 1 231 ? -8.203 -25.859 -20.375 1 91.75 231 PHE B O 1
ATOM 6174 N N . LEU B 1 232 ? -7.168 -24.328 -19.172 1 89.81 232 LEU B N 1
ATOM 6175 C CA . LEU B 1 232 ? -5.863 -24.938 -19.406 1 89.81 232 LEU B CA 1
ATOM 6176 C C . LEU B 1 232 ? -5.82 -26.359 -18.844 1 89.81 232 LEU B C 1
ATOM 6178 O O . LEU B 1 232 ? -5.352 -27.281 -19.516 1 89.81 232 LEU B O 1
ATOM 6182 N N . ASN B 1 233 ? -6.332 -26.531 -17.672 1 86.69 233 ASN B N 1
ATOM 6183 C CA . ASN B 1 233 ? -6.324 -27.844 -17.031 1 86.69 233 ASN B CA 1
ATOM 6184 C C . ASN B 1 233 ? -7.129 -28.859 -17.828 1 86.69 233 ASN B C 1
ATOM 6186 O O . ASN B 1 233 ? -6.656 -29.969 -18.078 1 86.69 233 ASN B O 1
ATOM 6190 N N . VAL B 1 234 ? -8.312 -28.516 -18.234 1 90.38 234 VAL B N 1
ATOM 6191 C CA . VAL B 1 234 ? -9.203 -29.422 -18.953 1 90.38 234 VAL B CA 1
ATOM 6192 C C . VAL B 1 234 ? -8.609 -29.734 -20.328 1 90.38 234 VAL B C 1
ATOM 6194 O O . VAL B 1 234 ? -8.617 -30.891 -20.766 1 90.38 234 VAL B O 1
ATOM 6197 N N . MET B 1 235 ? -8.094 -28.703 -20.953 1 92.94 235 MET B N 1
ATOM 6198 C CA . MET B 1 235 ? -7.551 -28.875 -22.297 1 92.94 235 MET B CA 1
ATOM 6199 C C . MET B 1 235 ? -6.305 -29.75 -22.266 1 92.94 235 MET B C 1
ATOM 6201 O O . MET B 1 235 ? -6.039 -30.5 -23.219 1 92.94 235 MET B O 1
ATOM 6205 N N . MET B 1 236 ? -5.547 -29.703 -21.188 1 91.44 236 MET B N 1
ATOM 6206 C CA . MET B 1 236 ? -4.379 -30.578 -21.078 1 91.44 236 MET B CA 1
ATOM 6207 C C . MET B 1 236 ? -4.801 -32.031 -21 1 91.44 236 MET B C 1
ATOM 6209 O O . MET B 1 236 ? -4.242 -32.906 -21.688 1 91.44 236 MET B O 1
ATOM 6213 N N . LEU B 1 237 ? -5.797 -32.344 -20.203 1 90.31 237 LEU B N 1
ATOM 6214 C CA . LEU B 1 237 ? -6.32 -33.688 -20.141 1 90.31 237 LEU B CA 1
ATOM 6215 C C . LEU B 1 237 ? -6.965 -34.094 -21.469 1 90.31 237 LEU B C 1
ATOM 6217 O O . LEU B 1 237 ? -6.824 -35.25 -21.906 1 90.31 237 LEU B O 1
ATOM 6221 N N . GLY B 1 238 ? -7.691 -33.156 -22.016 1 93.81 238 GLY B N 1
ATOM 6222 C CA . GLY B 1 238 ? -8.273 -33.406 -23.328 1 93.81 238 GLY B CA 1
ATOM 6223 C C . GLY B 1 238 ? -7.246 -33.75 -24.375 1 93.81 238 GLY B C 1
ATOM 6224 O O . GLY B 1 238 ? -7.449 -34.688 -25.172 1 93.81 238 GLY B O 1
ATOM 6225 N N . GLY B 1 239 ? -6.16 -32.969 -24.375 1 94.88 239 GLY B N 1
ATOM 6226 C CA . GLY B 1 239 ? -5.086 -33.281 -25.312 1 94.88 239 GLY B CA 1
ATOM 6227 C C . GLY B 1 239 ? -4.555 -34.688 -25.188 1 94.88 239 GLY B C 1
ATOM 6228 O O . GLY B 1 239 ? -4.32 -35.375 -26.188 1 94.88 239 GLY B O 1
ATOM 6229 N N . VAL B 1 240 ? -4.367 -35.125 -23.953 1 94 240 VAL B N 1
ATOM 6230 C CA . VAL B 1 240 ? -3.887 -36.469 -23.672 1 94 240 VAL B CA 1
ATOM 6231 C C . VAL B 1 240 ? -4.852 -37.5 -24.266 1 94 240 VAL B C 1
ATOM 6233 O O . VAL B 1 240 ? -4.43 -38.438 -24.953 1 94 240 VAL B O 1
ATOM 6236 N N . GLY B 1 241 ? -6.148 -37.344 -24.016 1 94.31 241 GLY B N 1
ATOM 6237 C CA . GLY B 1 241 ? -7.148 -38.25 -24.547 1 94.31 241 GLY B CA 1
ATOM 6238 C C . GLY B 1 241 ? -7.164 -38.281 -26.062 1 94.31 241 GLY B C 1
ATOM 6239 O O . GLY B 1 241 ? -7.25 -39.375 -26.656 1 94.31 241 GLY B O 1
ATOM 6240 N N . PHE B 1 242 ? -7.039 -37.188 -26.688 1 95.75 242 PHE B N 1
ATOM 6241 C CA . PHE B 1 242 ? -7.062 -37.125 -28.156 1 95.75 242 PHE B CA 1
ATOM 6242 C C . PHE B 1 242 ? -5.82 -37.781 -28.75 1 95.75 242 PHE B C 1
ATOM 6244 O O . PHE B 1 242 ? -5.906 -38.5 -29.734 1 95.75 242 PHE B O 1
ATOM 6251 N N . ILE B 1 243 ? -4.691 -37.5 -28.141 1 96.19 243 ILE B N 1
ATOM 6252 C CA . ILE B 1 243 ? -3.445 -38.062 -28.641 1 96.19 243 ILE B CA 1
ATOM 6253 C C . ILE B 1 243 ? -3.496 -39.594 -28.547 1 96.19 243 ILE B C 1
ATOM 6255 O O . ILE B 1 243 ? -3.119 -40.281 -29.484 1 96.19 243 ILE B O 1
ATOM 6259 N N . MET B 1 244 ? -3.951 -40.094 -27.422 1 95.25 244 MET B N 1
ATOM 6260 C CA . MET B 1 244 ? -4.059 -41.531 -27.25 1 95.25 244 MET B CA 1
ATOM 6261 C C . MET B 1 244 ? -5.066 -42.125 -28.219 1 95.25 244 MET B C 1
ATOM 6263 O O . MET B 1 244 ? -4.836 -43.219 -28.781 1 95.25 244 MET B O 1
ATOM 6267 N N . TYR B 1 245 ? -6.148 -41.438 -28.438 1 95.06 245 TYR B N 1
ATOM 6268 C CA . TYR B 1 245 ? -7.145 -41.906 -29.391 1 95.06 245 TYR B CA 1
ATOM 6269 C C . TYR B 1 245 ? -6.566 -41.969 -30.812 1 95.06 245 TYR B C 1
ATOM 6271 O O . TYR B 1 245 ? -6.703 -42.969 -31.5 1 95.06 245 TYR B O 1
ATOM 6279 N N . PHE B 1 246 ? -5.918 -40.875 -31.219 1 94.69 246 PHE B N 1
ATOM 6280 C CA . PHE B 1 246 ? -5.332 -40.844 -32.562 1 94.69 246 PHE B CA 1
ATOM 6281 C C . PHE B 1 246 ? -4.266 -41.906 -32.719 1 94.69 246 PHE B C 1
ATOM 6283 O O . PHE B 1 246 ? -4.176 -42.531 -33.781 1 94.69 246 PHE B O 1
ATOM 6290 N N . SER B 1 247 ? -3.5 -42.156 -31.719 1 94.12 247 SER B N 1
ATOM 6291 C CA . SER B 1 247 ? -2.377 -43.094 -31.812 1 94.12 247 SER B CA 1
ATOM 6292 C C . SER B 1 247 ? -2.855 -44.531 -31.797 1 94.12 247 SER B C 1
ATOM 6294 O O . SER B 1 247 ? -2.414 -45.344 -32.625 1 94.12 247 SER B O 1
ATOM 6296 N N . LEU B 1 248 ? -3.76 -44.875 -30.953 1 92.19 248 LEU B N 1
ATOM 6297 C CA . LEU B 1 248 ? -4.145 -46.281 -30.766 1 92.19 248 LEU B CA 1
ATOM 6298 C C . LEU B 1 248 ? -5.297 -46.625 -31.688 1 92.19 248 LEU B C 1
ATOM 6300 O O . LEU B 1 248 ? -5.277 -47.719 -32.312 1 92.19 248 LEU B O 1
ATOM 6304 N N . ALA B 1 249 ? -6.262 -45.812 -31.828 1 90.94 249 ALA B N 1
ATOM 6305 C CA . ALA B 1 249 ? -7.438 -46.125 -32.625 1 90.94 249 ALA B CA 1
ATOM 6306 C C . ALA B 1 249 ? -7.156 -45.938 -34.125 1 90.94 249 ALA B C 1
ATOM 6308 O O . ALA B 1 249 ? -7.617 -46.719 -34.938 1 90.94 249 ALA B O 1
ATOM 6309 N N . LEU B 1 250 ? -6.41 -44.938 -34.438 1 93.31 250 LEU B N 1
ATOM 6310 C CA . LEU B 1 250 ? -6.148 -44.656 -35.844 1 93.31 250 LEU B CA 1
ATOM 6311 C C . LEU B 1 250 ? -4.762 -45.125 -36.25 1 93.31 250 LEU B C 1
ATOM 6313 O O . LEU B 1 250 ? -4.352 -44.969 -37.406 1 93.31 250 LEU B O 1
ATOM 6317 N N . ASN B 1 251 ? -3.969 -45.656 -35.375 1 92.94 251 ASN B N 1
ATOM 6318 C CA . ASN B 1 251 ? -2.66 -46.281 -35.594 1 92.94 251 ASN B CA 1
ATOM 6319 C C . ASN B 1 251 ? -1.675 -45.281 -36.188 1 92.94 251 ASN B C 1
ATOM 6321 O O . ASN B 1 251 ? -0.951 -45.594 -37.156 1 92.94 251 ASN B O 1
ATOM 6325 N N . ILE B 1 252 ? -1.765 -44.156 -35.688 1 93.38 252 ILE B N 1
ATOM 6326 C CA . ILE B 1 252 ? -0.88 -43.094 -36.188 1 93.38 252 ILE B CA 1
ATOM 6327 C C . ILE B 1 252 ? 0.511 -43.25 -35.594 1 93.38 252 ILE B C 1
ATOM 6329 O O . ILE B 1 252 ? 1.518 -42.969 -36.219 1 93.38 252 ILE B O 1
ATOM 6333 N N . SER B 1 253 ? 0.55 -43.656 -34.281 1 92.38 253 SER B N 1
ATOM 6334 C CA . SER B 1 253 ? 1.809 -43.906 -33.594 1 92.38 253 SER B CA 1
ATOM 6335 C C . SER B 1 253 ? 1.701 -45.094 -32.656 1 92.38 253 SER B C 1
ATOM 6337 O O . SER B 1 253 ? 0.599 -45.562 -32.344 1 92.38 253 SER B O 1
ATOM 6339 N N . ASP B 1 254 ? 2.922 -45.5 -32.219 1 91.94 254 ASP B N 1
ATOM 6340 C CA . ASP B 1 254 ? 2.914 -46.625 -31.281 1 91.94 254 ASP B CA 1
ATOM 6341 C C . ASP B 1 254 ? 2.602 -46.156 -29.859 1 91.94 254 ASP B C 1
ATOM 6343 O O . ASP B 1 254 ? 2.734 -44.969 -29.562 1 91.94 254 ASP B O 1
ATOM 6347 N N . PHE B 1 255 ? 2.176 -47.031 -29.031 1 92.44 255 PHE B N 1
ATOM 6348 C CA . PHE B 1 255 ? 1.726 -46.719 -27.672 1 92.44 255 PHE B CA 1
ATOM 6349 C C . PHE B 1 255 ? 2.84 -46.094 -26.859 1 92.44 255 PHE B C 1
ATOM 6351 O O . PHE B 1 255 ? 2.598 -45.125 -26.109 1 92.44 255 PHE B O 1
ATOM 6358 N N . LYS B 1 256 ? 4.059 -46.531 -26.984 1 91.31 256 LYS B N 1
ATOM 6359 C CA . LYS B 1 256 ? 5.188 -46 -26.234 1 91.31 256 LYS B CA 1
ATOM 6360 C C . LYS B 1 256 ? 5.461 -44.531 -26.609 1 91.31 256 LYS B C 1
ATOM 6362 O O . LYS B 1 256 ? 5.645 -43.688 -25.734 1 91.31 256 LYS B O 1
ATOM 6367 N N . THR B 1 257 ? 5.469 -44.312 -27.891 1 92.94 257 THR B N 1
ATOM 6368 C CA . THR B 1 257 ? 5.691 -42.938 -28.375 1 92.94 257 THR B CA 1
ATOM 6369 C C . THR B 1 257 ? 4.566 -42 -27.938 1 92.94 257 THR B C 1
ATOM 6371 O O . THR B 1 257 ? 4.816 -40.906 -27.484 1 92.94 257 THR B O 1
ATOM 6374 N N . ALA B 1 258 ? 3.344 -42.469 -28.062 1 94.31 258 ALA B N 1
ATOM 6375 C CA . ALA B 1 258 ? 2.193 -41.688 -27.641 1 94.31 258 ALA B CA 1
ATOM 6376 C C . ALA B 1 258 ? 2.27 -41.344 -26.156 1 94.31 258 ALA B C 1
ATOM 6378 O O . ALA B 1 258 ? 1.967 -40.219 -25.75 1 94.31 258 ALA B O 1
ATOM 6379 N N . THR B 1 259 ? 2.648 -42.281 -25.359 1 94.06 259 THR B N 1
ATOM 6380 C CA . THR B 1 259 ? 2.775 -42.094 -23.922 1 94.06 259 THR B CA 1
ATOM 6381 C C . THR B 1 259 ? 3.822 -41.031 -23.609 1 94.06 259 THR B C 1
ATOM 6383 O O . THR B 1 259 ? 3.584 -40.156 -22.781 1 94.06 259 THR B O 1
ATOM 6386 N N . THR B 1 260 ? 4.895 -41.094 -24.266 1 92.06 260 THR B N 1
ATOM 6387 C CA . THR B 1 260 ? 5.965 -40.125 -24.047 1 92.06 260 THR B CA 1
ATOM 6388 C C . THR B 1 260 ? 5.5 -38.719 -24.422 1 92.06 260 THR B C 1
ATOM 6390 O O . THR B 1 260 ? 5.781 -37.75 -23.688 1 92.06 260 THR B O 1
ATOM 6393 N N . ILE B 1 261 ? 4.836 -38.625 -25.5 1 94.5 261 ILE B N 1
ATOM 6394 C CA . ILE B 1 261 ? 4.34 -37.344 -25.969 1 94.5 261 ILE B CA 1
ATOM 6395 C C . ILE B 1 261 ? 3.34 -36.781 -24.953 1 94.5 261 ILE B C 1
ATOM 6397 O O . ILE B 1 261 ? 3.355 -35.594 -24.656 1 94.5 261 ILE B O 1
ATOM 6401 N N . CYS B 1 262 ? 2.508 -37.594 -24.406 1 94.62 262 CYS B N 1
ATOM 6402 C CA . CYS B 1 262 ? 1.531 -37.156 -23.406 1 94.62 262 CYS B CA 1
ATOM 6403 C C . CYS B 1 262 ? 2.221 -36.688 -22.125 1 94.62 262 CYS B C 1
ATOM 6405 O O . CYS B 1 262 ? 1.827 -35.688 -21.547 1 94.62 262 CYS B O 1
ATOM 6407 N N . PHE B 1 263 ? 3.264 -37.438 -21.719 1 92.88 263 PHE B N 1
ATOM 6408 C CA . PHE B 1 263 ? 4.027 -37.031 -20.547 1 92.88 263 PHE B CA 1
ATOM 6409 C C . PHE B 1 263 ? 4.621 -35.625 -20.766 1 92.88 263 PHE B C 1
ATOM 6411 O O . PHE B 1 263 ? 4.523 -34.781 -19.891 1 92.88 263 PHE B O 1
ATOM 6418 N N . ALA B 1 264 ? 5.168 -35.469 -21.891 1 91.5 264 ALA B N 1
ATOM 6419 C CA . ALA B 1 264 ? 5.809 -34.188 -22.219 1 91.5 264 ALA B CA 1
ATOM 6420 C C . ALA B 1 264 ? 4.789 -33.062 -22.266 1 91.5 264 ALA B C 1
ATOM 6422 O O . ALA B 1 264 ? 5.055 -31.953 -21.781 1 91.5 264 ALA B O 1
ATOM 6423 N N . MET B 1 265 ? 3.695 -33.344 -22.828 1 92.12 265 MET B N 1
ATOM 6424 C CA . MET B 1 265 ? 2.643 -32.344 -22.922 1 92.12 265 MET B CA 1
ATOM 6425 C C . MET B 1 265 ? 2.168 -31.922 -21.531 1 92.12 265 MET B C 1
ATOM 6427 O O . MET B 1 265 ? 2.016 -30.734 -21.266 1 92.12 265 MET B O 1
ATOM 6431 N N . LEU B 1 266 ? 1.919 -32.875 -20.672 1 90.94 266 LEU B N 1
ATOM 6432 C CA . LEU B 1 266 ? 1.472 -32.562 -19.312 1 90.94 266 LEU B CA 1
ATOM 6433 C C . LEU B 1 266 ? 2.553 -31.828 -18.531 1 90.94 266 LEU B C 1
ATOM 6435 O O . LEU B 1 266 ? 2.248 -30.969 -17.703 1 90.94 266 LEU B O 1
ATOM 6439 N N . PHE B 1 267 ? 3.744 -32.125 -18.828 1 86.81 267 PHE B N 1
ATOM 6440 C CA . PHE B 1 267 ? 4.883 -31.484 -18.188 1 86.81 267 PHE B CA 1
ATOM 6441 C C . PHE B 1 267 ? 4.961 -30.016 -18.609 1 86.81 267 PHE B C 1
ATOM 6443 O O . PHE B 1 267 ? 5.406 -29.172 -17.828 1 86.81 267 PHE B O 1
ATOM 6450 N N . LEU B 1 268 ? 4.508 -29.688 -19.781 1 89.12 268 LEU B N 1
ATOM 6451 C CA . LEU B 1 268 ? 4.605 -28.344 -20.344 1 89.12 268 LEU B CA 1
ATOM 6452 C C . LEU B 1 268 ? 3.498 -27.438 -19.812 1 89.12 268 LEU B C 1
ATOM 6454 O O . LEU B 1 268 ? 3.449 -26.25 -20.125 1 89.12 268 LEU B O 1
ATOM 6458 N N . ARG B 1 269 ? 2.68 -27.953 -19.016 1 87.38 269 ARG B N 1
ATOM 6459 C CA . ARG B 1 269 ? 1.546 -27.156 -18.531 1 87.38 269 ARG B CA 1
ATOM 6460 C C . ARG B 1 269 ? 2.018 -25.922 -17.797 1 87.38 269 ARG B C 1
ATOM 6462 O O . ARG B 1 269 ? 1.573 -24.812 -18.094 1 87.38 269 ARG B O 1
ATOM 6469 N N . THR B 1 270 ? 2.934 -26.141 -16.859 1 84.88 270 THR B N 1
ATOM 6470 C CA . THR B 1 270 ? 3.387 -25.031 -16.016 1 84.88 270 THR B CA 1
ATOM 6471 C C . THR B 1 270 ? 4.184 -24.031 -16.844 1 84.88 270 THR B C 1
ATOM 6473 O O . THR B 1 270 ? 3.887 -22.828 -16.812 1 84.88 270 THR B O 1
ATOM 6476 N N . PRO B 1 271 ? 5.129 -24.453 -17.594 1 87.06 271 PRO B N 1
ATOM 6477 C CA . PRO B 1 271 ? 5.844 -23.5 -18.438 1 87.06 271 PRO B CA 1
ATOM 6478 C C . PRO B 1 271 ? 4.914 -22.719 -19.375 1 87.06 271 PRO B C 1
ATOM 6480 O O . PRO B 1 271 ? 5.137 -21.531 -19.625 1 87.06 271 PRO B O 1
ATOM 6483 N N . PHE B 1 272 ? 3.908 -23.422 -19.844 1 89.5 272 PHE B N 1
ATOM 6484 C CA . PHE B 1 272 ? 2.969 -22.766 -20.75 1 89.5 272 PHE B CA 1
ATOM 6485 C C . PHE B 1 272 ? 2.195 -21.672 -20.016 1 89.5 272 PHE B C 1
ATOM 6487 O O . PHE B 1 272 ? 2.049 -20.562 -20.531 1 89.5 272 PHE B O 1
ATOM 6494 N N . MET B 1 273 ? 1.779 -22.016 -18.859 1 87 273 MET B N 1
ATOM 6495 C CA . MET B 1 273 ? 1.055 -21.031 -18.062 1 87 273 MET B CA 1
ATOM 6496 C C . MET B 1 273 ? 1.939 -19.828 -17.734 1 87 273 MET B C 1
ATOM 6498 O O . MET B 1 273 ? 1.494 -18.688 -17.828 1 87 273 MET B O 1
ATOM 6502 N N . ILE B 1 274 ? 3.137 -20.109 -17.344 1 87.06 274 ILE B N 1
ATOM 6503 C CA . ILE B 1 274 ? 4.086 -19.047 -17 1 87.06 274 ILE B CA 1
ATOM 6504 C C . ILE B 1 274 ? 4.348 -18.172 -18.234 1 87.06 274 ILE B C 1
ATOM 6506 O O . ILE B 1 274 ? 4.398 -16.953 -18.125 1 87.06 274 ILE B O 1
ATOM 6510 N N . PHE B 1 275 ? 4.434 -18.766 -19.344 1 89.38 275 PHE B N 1
ATOM 6511 C CA . PHE B 1 275 ? 4.68 -18.047 -20.594 1 89.38 275 PHE B CA 1
ATOM 6512 C C . PHE B 1 275 ? 3.561 -17.062 -20.891 1 89.38 275 PHE B C 1
ATOM 6514 O O . PHE B 1 275 ? 3.818 -15.875 -21.141 1 89.38 275 PHE B O 1
ATOM 6521 N N . ILE B 1 276 ? 2.395 -17.469 -20.75 1 87.62 276 ILE B N 1
ATOM 6522 C CA . ILE B 1 276 ? 1.246 -16.641 -21.109 1 87.62 276 ILE B CA 1
ATOM 6523 C C . ILE B 1 276 ? 1.015 -15.578 -20.031 1 87.62 276 ILE B C 1
ATOM 6525 O O . ILE B 1 276 ? 0.732 -14.422 -20.344 1 87.62 276 ILE B O 1
ATOM 6529 N N . SER B 1 277 ? 1.232 -15.945 -18.75 1 86.44 277 SER B N 1
ATOM 6530 C CA . SER B 1 277 ? 0.908 -15.055 -17.641 1 86.44 277 SER B CA 1
ATOM 6531 C C . SER B 1 277 ? 1.972 -13.977 -17.469 1 86.44 277 SER B C 1
ATOM 6533 O O . SER B 1 277 ? 1.755 -12.992 -16.766 1 86.44 277 SER B O 1
ATOM 6535 N N . SER B 1 278 ? 3.107 -14.117 -18.047 1 87.5 278 SER B N 1
ATOM 6536 C CA . SER B 1 278 ? 4.199 -13.156 -17.938 1 87.5 278 SER B CA 1
ATOM 6537 C C . SER B 1 278 ? 3.957 -11.93 -18.812 1 87.5 278 SER B C 1
ATOM 6539 O O . SER B 1 278 ? 4.469 -10.844 -18.531 1 87.5 278 SER B O 1
ATOM 6541 N N . ILE B 1 279 ? 3.111 -12.023 -19.766 1 88.12 279 ILE B N 1
ATOM 6542 C CA . ILE B 1 279 ? 2.979 -11.016 -20.797 1 88.12 279 ILE B CA 1
ATOM 6543 C C . ILE B 1 279 ? 2.361 -9.75 -20.203 1 88.12 279 ILE B C 1
ATOM 6545 O O . ILE B 1 279 ? 2.916 -8.656 -20.359 1 88.12 279 ILE B O 1
ATOM 6549 N N . PRO B 1 280 ? 1.312 -9.859 -19.453 1 78.75 280 PRO B N 1
ATOM 6550 C CA . PRO B 1 280 ? 0.715 -8.641 -18.906 1 78.75 280 PRO B CA 1
ATOM 6551 C C . PRO B 1 280 ? 1.656 -7.895 -17.969 1 78.75 280 PRO B C 1
ATOM 6553 O O . PRO B 1 280 ? 1.698 -6.66 -17.984 1 78.75 280 PRO B O 1
ATOM 6556 N N . SER B 1 281 ? 2.4 -8.602 -17.172 1 82.62 281 SER B N 1
ATOM 6557 C CA . SER B 1 281 ? 3.332 -7.98 -16.25 1 82.62 281 SER B CA 1
ATOM 6558 C C . SER B 1 281 ? 4.438 -7.23 -16.984 1 82.62 281 SER B C 1
ATOM 6560 O O . SER B 1 281 ? 4.871 -6.164 -16.547 1 82.62 281 SER B O 1
ATOM 6562 N N . ILE B 1 282 ? 4.855 -7.746 -18.094 1 88.25 282 ILE B N 1
ATOM 6563 C CA . ILE B 1 282 ? 5.887 -7.105 -18.906 1 88.25 282 ILE B CA 1
ATOM 6564 C C . ILE B 1 282 ? 5.336 -5.82 -19.516 1 88.25 282 ILE B C 1
ATOM 6566 O O . ILE B 1 282 ? 6.023 -4.797 -19.562 1 88.25 282 ILE B O 1
ATOM 6570 N N . LEU B 1 283 ? 4.121 -5.848 -19.938 1 85.19 283 LEU B N 1
ATOM 6571 C CA . LEU B 1 283 ? 3.494 -4.672 -20.516 1 85.19 283 LEU B CA 1
ATOM 6572 C C . LEU B 1 283 ? 3.305 -3.578 -19.469 1 85.19 283 LEU B C 1
ATOM 6574 O O . LEU B 1 283 ? 3.527 -2.398 -19.75 1 85.19 283 LEU B O 1
ATOM 6578 N N . LEU B 1 284 ? 2.99 -4.023 -18.312 1 81.69 284 LEU B N 1
ATOM 6579 C CA . LEU B 1 284 ? 2.854 -3.068 -17.219 1 81.69 284 LEU B CA 1
ATOM 6580 C C . LEU B 1 284 ? 4.195 -2.426 -16.891 1 81.69 284 LEU B C 1
ATOM 6582 O O . LEU B 1 284 ? 4.262 -1.229 -16.594 1 81.69 284 LEU B O 1
ATOM 6586 N N . ALA B 1 285 ? 5.191 -3.207 -16.859 1 86.19 285 ALA B N 1
ATOM 6587 C CA . ALA B 1 285 ? 6.539 -2.688 -16.625 1 86.19 285 ALA B CA 1
ATOM 6588 C C . ALA B 1 285 ? 6.91 -1.639 -17.672 1 86.19 285 ALA B C 1
ATOM 6590 O O . ALA B 1 285 ? 7.52 -0.618 -17.344 1 86.19 285 ALA B O 1
ATOM 6591 N N . LYS B 1 286 ? 6.504 -1.861 -18.875 1 88.12 286 LYS B N 1
ATOM 6592 C CA . LYS B 1 286 ? 6.777 -0.919 -19.953 1 88.12 286 LYS B CA 1
ATOM 6593 C C . LYS B 1 286 ? 6.066 0.41 -19.719 1 88.12 286 LYS B C 1
ATOM 6595 O O . LYS B 1 286 ? 6.652 1.478 -19.906 1 88.12 286 LYS B O 1
ATOM 6600 N N . ILE B 1 287 ? 4.906 0.393 -19.266 1 83.38 287 ILE B N 1
ATOM 6601 C CA . ILE B 1 287 ? 4.129 1.592 -18.969 1 83.38 287 ILE B CA 1
ATOM 6602 C C . ILE B 1 287 ? 4.781 2.363 -17.828 1 83.38 287 ILE B C 1
ATOM 6604 O O . ILE B 1 287 ? 4.941 3.584 -17.906 1 83.38 287 ILE B O 1
ATOM 6608 N N . SER B 1 288 ? 5.152 1.605 -16.75 1 85.94 288 SER B N 1
ATOM 6609 C CA . SER B 1 288 ? 5.797 2.23 -15.602 1 85.94 288 SER B CA 1
ATOM 6610 C C . SER B 1 288 ? 7.129 2.857 -15.984 1 85.94 288 SER B C 1
ATOM 6612 O O . SER B 1 288 ? 7.484 3.928 -15.484 1 85.94 288 SER B O 1
ATOM 6614 N N . PHE B 1 289 ? 7.789 2.184 -16.844 1 85.94 289 PHE B N 1
ATOM 6615 C CA . PHE B 1 289 ? 9.062 2.717 -17.328 1 85.94 289 PHE B CA 1
ATOM 6616 C C . PHE B 1 289 ? 8.844 4.031 -18.062 1 85.94 289 PHE B C 1
ATOM 6618 O O . PHE B 1 289 ? 9.633 4.973 -17.906 1 85.94 289 PHE B O 1
ATOM 6625 N N . LYS B 1 290 ? 7.855 4.117 -18.828 1 85.81 290 LYS B N 1
ATOM 6626 C CA . LYS B 1 290 ? 7.527 5.34 -19.547 1 85.81 290 LYS B CA 1
ATOM 6627 C C . LYS B 1 290 ? 7.172 6.473 -18.594 1 85.81 290 LYS B C 1
ATOM 6629 O O . LYS B 1 290 ? 7.539 7.625 -18.828 1 85.81 290 LYS B O 1
ATOM 6634 N N . LYS B 1 291 ? 6.562 6.133 -17.562 1 83.38 291 LYS B N 1
ATOM 6635 C CA . LYS B 1 291 ? 6.207 7.129 -16.562 1 83.38 291 LYS B CA 1
ATOM 6636 C C . LYS B 1 291 ? 7.453 7.734 -15.922 1 83.38 291 LYS B C 1
ATOM 6638 O O . LYS B 1 291 ? 7.535 8.953 -15.734 1 83.38 291 LYS B O 1
ATOM 6643 N N . ILE B 1 292 ? 8.352 6.941 -15.578 1 82.19 292 ILE B N 1
ATOM 6644 C CA . ILE B 1 292 ? 9.586 7.391 -14.945 1 82.19 292 ILE B CA 1
ATOM 6645 C C . ILE B 1 292 ? 10.375 8.258 -15.922 1 82.19 292 ILE B C 1
ATOM 6647 O O . ILE B 1 292 ? 10.93 9.297 -15.539 1 82.19 292 ILE B O 1
ATOM 6651 N N . LYS B 1 293 ? 10.344 7.812 -17.156 1 81.94 293 LYS B N 1
ATOM 6652 C CA . LYS B 1 293 ? 11.07 8.539 -18.188 1 81.94 293 LYS B CA 1
ATOM 6653 C C . LYS B 1 293 ? 10.453 9.914 -18.438 1 81.94 293 LYS B C 1
ATOM 6655 O O . LYS B 1 293 ? 11.164 10.883 -18.719 1 81.94 293 LYS B O 1
ATOM 6660 N N . ASP B 1 294 ? 9.203 10 -18.281 1 81.62 294 ASP B N 1
ATOM 6661 C CA . ASP B 1 294 ? 8.484 11.234 -18.578 1 81.62 294 ASP B CA 1
ATOM 6662 C C . ASP B 1 294 ? 8.633 12.234 -17.438 1 81.62 294 ASP B C 1
ATOM 6664 O O . ASP B 1 294 ? 8.297 13.414 -17.594 1 81.62 294 ASP B O 1
ATOM 6668 N N . MET B 1 295 ? 9.227 11.711 -16.375 1 81.94 295 MET B N 1
ATOM 6669 C CA . MET B 1 295 ? 9.484 12.656 -15.297 1 81.94 295 MET B CA 1
ATOM 6670 C C . MET B 1 295 ? 10.633 13.594 -15.656 1 81.94 295 MET B C 1
ATOM 6672 O O . MET B 1 295 ? 11.633 13.164 -16.234 1 81.94 295 MET B O 1
ATOM 6676 N N . LYS B 1 296 ? 10.523 14.789 -15.625 1 82.62 296 LYS B N 1
ATOM 6677 C CA . LYS B 1 296 ? 11.523 15.789 -16.016 1 82.62 296 LYS B CA 1
ATOM 6678 C C . LYS B 1 296 ? 12.617 15.914 -14.961 1 82.62 296 LYS B C 1
ATOM 6680 O O . LYS B 1 296 ? 12.914 17.016 -14.492 1 82.62 296 LYS B O 1
ATOM 6685 N N . LEU B 1 297 ? 13.125 14.781 -14.5 1 87.69 297 LEU B N 1
ATOM 6686 C CA . LEU B 1 297 ? 14.25 14.789 -13.578 1 87.69 297 LEU B CA 1
ATOM 6687 C C . LEU B 1 297 ? 15.578 14.852 -14.328 1 87.69 297 LEU B C 1
ATOM 6689 O O . LEU B 1 297 ? 15.609 14.633 -15.547 1 87.69 297 LEU B O 1
ATOM 6693 N N . ILE B 1 298 ? 16.609 15.195 -13.656 1 88.19 298 ILE B N 1
ATOM 6694 C CA . ILE B 1 298 ? 17.938 15.234 -14.242 1 88.19 298 ILE B CA 1
ATOM 6695 C C . ILE B 1 298 ? 18.344 13.836 -14.695 1 88.19 298 ILE B C 1
ATOM 6697 O O . ILE B 1 298 ? 18 12.844 -14.047 1 88.19 298 ILE B O 1
ATOM 6701 N N . ASN B 1 299 ? 19.062 13.742 -15.781 1 88.44 299 ASN B N 1
ATOM 6702 C CA . ASN B 1 299 ? 19.578 12.453 -16.219 1 88.44 299 ASN B CA 1
ATOM 6703 C C . ASN B 1 299 ? 20.703 11.969 -15.312 1 88.44 299 ASN B C 1
ATOM 6705 O O . ASN B 1 299 ? 21.547 12.766 -14.867 1 88.44 299 ASN B O 1
ATOM 6709 N N . PHE B 1 300 ? 20.656 10.75 -15.023 1 88.94 300 PHE B N 1
ATOM 6710 C CA . PHE B 1 300 ? 21.641 10.164 -14.117 1 88.94 300 PHE B CA 1
ATOM 6711 C C . PHE B 1 300 ? 23.062 10.445 -14.602 1 88.94 300 PHE B C 1
ATOM 6713 O O . PHE B 1 300 ? 23.953 10.719 -13.797 1 88.94 300 PHE B O 1
ATOM 6720 N N . ASN B 1 301 ? 23.234 10.344 -15.922 1 87.88 301 ASN B N 1
ATOM 6721 C CA . ASN B 1 301 ? 24.562 10.516 -16.516 1 87.88 301 ASN B CA 1
ATOM 6722 C C . ASN B 1 301 ? 25.031 11.961 -16.406 1 87.88 301 ASN B C 1
ATOM 6724 O O . ASN B 1 301 ? 26.219 12.242 -16.578 1 87.88 301 ASN B O 1
ATOM 6728 N N . ASP B 1 302 ? 24.156 12.891 -16.078 1 88.75 302 ASP B N 1
ATOM 6729 C CA . ASP B 1 302 ? 24.5 14.305 -15.984 1 88.75 302 ASP B CA 1
ATOM 6730 C C . ASP B 1 302 ? 24.875 14.688 -14.555 1 88.75 302 ASP B C 1
ATOM 6732 O O . ASP B 1 302 ? 25.297 15.82 -14.297 1 88.75 302 ASP B O 1
ATOM 6736 N N . ILE B 1 303 ? 24.781 13.789 -13.641 1 89.44 303 ILE B N 1
ATOM 6737 C CA . ILE B 1 303 ? 25.109 14.062 -12.25 1 89.44 303 ILE B CA 1
ATOM 6738 C C . ILE B 1 303 ? 26.625 14.047 -12.078 1 89.44 303 ILE B C 1
ATOM 6740 O O . ILE B 1 303 ? 27.312 13.125 -12.531 1 89.44 303 ILE B O 1
ATOM 6744 N N . ASN B 1 304 ? 27.156 15.07 -11.477 1 87.06 304 ASN B N 1
ATOM 6745 C CA . ASN B 1 304 ? 28.578 15.148 -11.188 1 87.06 304 ASN B CA 1
ATOM 6746 C C . ASN B 1 304 ? 28.906 14.609 -9.805 1 87.06 304 ASN B C 1
ATOM 6748 O O . ASN B 1 304 ? 28.781 15.32 -8.805 1 87.06 304 ASN B O 1
ATOM 6752 N N . PHE B 1 305 ? 29.406 13.469 -9.719 1 85.62 305 PHE B N 1
ATOM 6753 C CA . PHE B 1 305 ? 29.688 12.812 -8.453 1 85.62 305 PHE B CA 1
ATOM 6754 C C . PHE B 1 305 ? 31.016 13.297 -7.875 1 85.62 305 PHE B C 1
ATOM 6756 O O . PHE B 1 305 ? 31.312 13.07 -6.695 1 85.62 305 PHE B O 1
ATOM 6763 N N . ASN B 1 306 ? 31.797 14.047 -8.633 1 83.25 306 ASN B N 1
ATOM 6764 C CA . ASN B 1 306 ? 33.094 14.523 -8.195 1 83.25 306 ASN B CA 1
ATOM 6765 C C . ASN B 1 306 ? 33.094 16.031 -7.934 1 83.25 306 ASN B C 1
ATOM 6767 O O . ASN B 1 306 ? 34.156 16.672 -7.945 1 83.25 306 ASN B O 1
ATOM 6771 N N . ALA B 1 307 ? 31.938 16.453 -7.738 1 86.81 307 ALA B N 1
ATOM 6772 C CA . ALA B 1 307 ? 31.844 17.891 -7.449 1 86.81 307 ALA B CA 1
ATOM 6773 C C . ALA B 1 307 ? 32.531 18.234 -6.141 1 86.81 307 ALA B C 1
ATOM 6775 O O . ALA B 1 307 ? 32.656 17.391 -5.242 1 86.81 307 ALA B O 1
ATOM 6776 N N . ASN B 1 308 ? 33.062 19.469 -6.035 1 89 308 ASN B N 1
ATOM 6777 C CA . ASN B 1 308 ? 33.719 19.953 -4.824 1 89 308 ASN B CA 1
ATOM 6778 C C . ASN B 1 308 ? 32.688 20.547 -3.848 1 89 308 ASN B C 1
ATOM 6780 O O . ASN B 1 308 ? 31.906 21.406 -4.223 1 89 308 ASN B O 1
ATOM 6784 N N . TYR B 1 309 ? 32.719 20.047 -2.627 1 90.69 309 TYR B N 1
ATOM 6785 C CA . TYR B 1 309 ? 31.75 20.5 -1.645 1 90.69 309 TYR B CA 1
ATOM 6786 C C . TYR B 1 309 ? 32.438 21.234 -0.492 1 90.69 309 TYR B C 1
ATOM 6788 O O . TYR B 1 309 ? 31.812 21.484 0.542 1 90.69 309 TYR B O 1
ATOM 6796 N N . ASN B 1 310 ? 33.656 21.641 -0.686 1 91.81 310 ASN B N 1
ATOM 6797 C CA . ASN B 1 310 ? 34.344 22.375 0.359 1 91.81 310 ASN B CA 1
ATOM 6798 C C . ASN B 1 310 ? 33.719 23.75 0.599 1 91.81 310 ASN B C 1
ATOM 6800 O O . ASN B 1 310 ? 33.375 24.453 -0.352 1 91.81 310 ASN B O 1
ATOM 6804 N N . LYS B 1 311 ? 33.656 24.062 1.84 1 91.38 311 LYS B N 1
ATOM 6805 C CA . LYS B 1 311 ? 33.062 25.344 2.209 1 91.38 311 LYS B CA 1
ATOM 6806 C C . LYS B 1 311 ? 33.812 26.516 1.613 1 91.38 311 LYS B C 1
ATOM 6808 O O . LYS B 1 311 ? 35.062 26.469 1.521 1 91.38 311 LYS B O 1
ATOM 6813 N N . LEU B 1 312 ? 33.031 27.516 1.34 1 92.06 312 LEU B N 1
ATOM 6814 C CA . LEU B 1 312 ? 33.625 28.719 0.8 1 92.06 312 LEU B CA 1
ATOM 6815 C C . LEU B 1 312 ? 33.906 29.734 1.906 1 92.06 312 LEU B C 1
ATOM 6817 O O . LEU B 1 312 ? 33.094 29.859 2.848 1 92.06 312 LEU B O 1
ATOM 6821 N N . LYS B 1 313 ? 35.031 30.438 1.714 1 90.62 313 LYS B N 1
ATOM 6822 C CA . LYS B 1 313 ? 35.281 31.578 2.578 1 90.62 313 LYS B CA 1
ATOM 6823 C C . LYS B 1 313 ? 34.781 32.875 1.944 1 90.62 313 LYS B C 1
ATOM 6825 O O . LYS B 1 313 ? 34.906 33.062 0.73 1 90.62 313 LYS B O 1
ATOM 6830 N N . TYR B 1 314 ? 34.125 33.625 2.789 1 92.25 314 TYR B N 1
ATOM 6831 C CA . TYR B 1 314 ? 33.594 34.875 2.262 1 92.25 314 TYR B CA 1
ATOM 6832 C C . TYR B 1 314 ? 33.719 36 3.291 1 92.25 314 TYR B C 1
ATOM 6834 O O . TYR B 1 314 ? 33.75 35.719 4.496 1 92.25 314 TYR B O 1
ATOM 6842 N N . ASN B 1 315 ? 33.781 37.25 2.768 1 94.44 315 ASN B N 1
ATOM 6843 C CA . ASN B 1 315 ? 33.719 38.438 3.611 1 94.44 315 ASN B CA 1
ATOM 6844 C C . ASN B 1 315 ? 32.469 39.25 3.33 1 94.44 315 ASN B C 1
ATOM 6846 O O . ASN B 1 315 ? 32 40 4.188 1 94.44 315 ASN B O 1
ATOM 6850 N N . ASN B 1 316 ? 32.125 39.125 2.098 1 95.56 316 ASN B N 1
ATOM 6851 C CA . ASN B 1 316 ? 30.938 39.875 1.653 1 95.56 316 ASN B CA 1
ATOM 6852 C C . ASN B 1 316 ? 30.125 39.094 0.635 1 95.56 316 ASN B C 1
ATOM 6854 O O . ASN B 1 316 ? 30.688 38.406 -0.235 1 95.56 316 ASN B O 1
ATOM 6858 N N . ILE B 1 317 ? 28.797 39.094 0.814 1 96.25 317 ILE B N 1
ATOM 6859 C CA . ILE B 1 317 ? 27.875 38.5 -0.157 1 96.25 317 ILE B CA 1
ATOM 6860 C C . ILE B 1 317 ? 27.016 39.594 -0.766 1 96.25 317 ILE B C 1
ATOM 6862 O O . ILE B 1 317 ? 26.344 40.375 -0.043 1 96.25 317 ILE B O 1
ATOM 6866 N N . LYS B 1 318 ? 27 39.688 -2.104 1 96.75 318 LYS B N 1
ATOM 6867 C CA . LYS B 1 318 ? 26.266 40.75 -2.785 1 96.75 318 LYS B CA 1
ATOM 6868 C C . LYS B 1 318 ? 25.312 40.188 -3.832 1 96.75 318 LYS B C 1
ATOM 6870 O O . LYS B 1 318 ? 25.703 39.344 -4.648 1 96.75 318 LYS B O 1
ATOM 6875 N N . LEU B 1 319 ? 24.078 40.594 -3.762 1 97.06 319 LEU B N 1
ATOM 6876 C CA . LEU B 1 319 ? 23.109 40.344 -4.812 1 97.06 319 LEU B CA 1
ATOM 6877 C C . LEU B 1 319 ? 22.938 41.562 -5.703 1 97.06 319 LEU B C 1
ATOM 6879 O O . LEU B 1 319 ? 22.703 42.656 -5.207 1 97.06 319 LEU B O 1
ATOM 6883 N N . LYS B 1 320 ? 23.078 41.312 -6.977 1 97.12 320 LYS B N 1
ATOM 6884 C CA . LYS B 1 320 ? 22.984 42.406 -7.926 1 97.12 320 LYS B CA 1
ATOM 6885 C C . LYS B 1 320 ? 21.859 42.188 -8.93 1 97.12 320 LYS B C 1
ATOM 6887 O O . LYS B 1 320 ? 21.938 41.281 -9.766 1 97.12 320 LYS B O 1
ATOM 6892 N N . ASN B 1 321 ? 20.906 43.031 -8.906 1 97.25 321 ASN B N 1
ATOM 6893 C CA . ASN B 1 321 ? 19.812 43.094 -9.875 1 97.25 321 ASN B CA 1
ATOM 6894 C C . ASN B 1 321 ? 19.141 41.75 -10.047 1 97.25 321 ASN B C 1
ATOM 6896 O O . ASN B 1 321 ? 19 41.25 -11.164 1 97.25 321 ASN B O 1
ATOM 6900 N N . ILE B 1 322 ? 18.812 41.188 -8.945 1 97.38 322 ILE B N 1
ATOM 6901 C CA . ILE B 1 322 ? 18.203 39.844 -8.969 1 97.38 322 ILE B CA 1
ATOM 6902 C C . ILE B 1 322 ? 16.734 39.969 -9.391 1 97.38 322 ILE B C 1
ATOM 6904 O O . ILE B 1 322 ? 15.984 40.781 -8.82 1 97.38 322 ILE B O 1
ATOM 6908 N N . ASN B 1 323 ? 16.328 39.219 -10.422 1 97.31 323 ASN B N 1
ATOM 6909 C CA . ASN B 1 323 ? 14.953 39.094 -10.883 1 97.31 323 ASN B CA 1
ATOM 6910 C C . ASN B 1 323 ? 14.5 37.656 -10.883 1 97.31 323 ASN B C 1
ATOM 6912 O O . ASN B 1 323 ? 15.281 36.75 -11.188 1 97.31 323 ASN B O 1
ATOM 6916 N N . PHE B 1 324 ? 13.305 37.438 -10.492 1 96 324 PHE B N 1
ATOM 6917 C CA . PHE B 1 324 ? 12.797 36.062 -10.484 1 96 324 PHE B CA 1
ATOM 6918 C C . PHE B 1 324 ? 11.289 36.062 -10.711 1 96 324 PHE B C 1
ATOM 6920 O O . PHE B 1 324 ? 10.57 36.906 -10.195 1 96 324 PHE B O 1
ATOM 6927 N N . SER B 1 325 ? 10.836 35.125 -11.5 1 93.25 325 SER B N 1
ATOM 6928 C CA . SER B 1 325 ? 9.422 34.906 -11.781 1 93.25 325 SER B CA 1
ATOM 6929 C C . SER B 1 325 ? 9.039 33.438 -11.672 1 93.25 325 SER B C 1
ATOM 6931 O O . SER B 1 325 ? 9.836 32.562 -12.016 1 93.25 325 SER B O 1
ATOM 6933 N N . TYR B 1 326 ? 7.965 33.188 -10.969 1 85.25 326 TYR B N 1
ATOM 6934 C CA . TYR B 1 326 ? 7.336 31.875 -11.102 1 85.25 326 TYR B CA 1
ATOM 6935 C C . TYR B 1 326 ? 6.391 31.844 -12.305 1 85.25 326 TYR B C 1
ATOM 6937 O O . TYR B 1 326 ? 5.387 32.562 -12.328 1 85.25 326 TYR B O 1
ATOM 6945 N N . MET B 1 327 ? 6.746 30.969 -13.18 1 80.25 327 MET B N 1
ATOM 6946 C CA . MET B 1 327 ? 5.984 30.953 -14.43 1 80.25 327 MET B CA 1
ATOM 6947 C C . MET B 1 327 ? 5.887 32.375 -15.008 1 80.25 327 MET B C 1
ATOM 6949 O O . MET B 1 327 ? 6.902 33 -15.32 1 80.25 327 MET B O 1
ATOM 6953 N N . ASP B 1 328 ? 4.641 33 -14.984 1 80.44 328 ASP B N 1
ATOM 6954 C CA . ASP B 1 328 ? 4.492 34.281 -15.633 1 80.44 328 ASP B CA 1
ATOM 6955 C C . ASP B 1 328 ? 4.281 35.406 -14.602 1 80.44 328 ASP B C 1
ATOM 6957 O O . ASP B 1 328 ? 4.02 36.531 -14.961 1 80.44 328 ASP B O 1
ATOM 6961 N N . LYS B 1 329 ? 4.492 35.125 -13.414 1 85.12 329 LYS B N 1
ATOM 6962 C CA . LYS B 1 329 ? 4.297 36.125 -12.375 1 85.12 329 LYS B CA 1
ATOM 6963 C C . LYS B 1 329 ? 5.637 36.594 -11.797 1 85.12 329 LYS B C 1
ATOM 6965 O O . LYS B 1 329 ? 6.371 35.781 -11.219 1 85.12 329 LYS B O 1
ATOM 6970 N N . LYS B 1 330 ? 5.895 37.875 -12.016 1 90.88 330 LYS B N 1
ATOM 6971 C CA . LYS B 1 330 ? 7.129 38.438 -11.484 1 90.88 330 LYS B CA 1
ATOM 6972 C C . LYS B 1 330 ? 7.055 38.594 -9.969 1 90.88 330 LYS B C 1
ATOM 6974 O O . LYS B 1 330 ? 6.188 39.281 -9.453 1 90.88 330 LYS B O 1
ATOM 6979 N N . ILE B 1 331 ? 7.98 37.938 -9.188 1 91.44 331 ILE B N 1
ATOM 6980 C CA . ILE B 1 331 ? 7.957 37.906 -7.73 1 91.44 331 ILE B CA 1
ATOM 6981 C C . ILE B 1 331 ? 9.023 38.875 -7.184 1 91.44 331 ILE B C 1
ATOM 6983 O O . ILE B 1 331 ? 8.766 39.625 -6.242 1 91.44 331 ILE B O 1
ATOM 6987 N N . LEU B 1 332 ? 10.266 38.812 -7.754 1 96.06 332 LEU B N 1
ATOM 6988 C CA . LEU B 1 332 ? 11.367 39.688 -7.363 1 96.06 332 LEU B CA 1
ATOM 6989 C C . LEU B 1 332 ? 11.758 40.625 -8.516 1 96.06 332 LEU B C 1
ATOM 6991 O O . LEU B 1 332 ? 11.898 40.156 -9.656 1 96.06 332 LEU B O 1
ATOM 6995 N N . LYS B 1 333 ? 11.898 41.906 -8.164 1 96.56 333 LYS B N 1
ATOM 6996 C CA . LYS B 1 333 ? 12.188 42.906 -9.164 1 96.56 333 LYS B CA 1
ATOM 6997 C C . LYS B 1 333 ? 13.453 43.688 -8.805 1 96.56 333 LYS B C 1
ATOM 6999 O O . LYS B 1 333 ? 13.406 44.594 -7.98 1 96.56 333 LYS B O 1
ATOM 7004 N N . ASN B 1 334 ? 14.492 43.406 -9.477 1 96.25 334 ASN B N 1
ATOM 7005 C CA . ASN B 1 334 ? 15.742 44.125 -9.391 1 96.25 334 ASN B CA 1
ATOM 7006 C C . ASN B 1 334 ? 16.203 44.281 -7.941 1 96.25 334 ASN B C 1
ATOM 7008 O O . ASN B 1 334 ? 16.438 45.375 -7.461 1 96.25 334 ASN B O 1
ATOM 7012 N N . ILE B 1 335 ? 16.375 43.188 -7.297 1 97.12 335 ILE B N 1
ATOM 7013 C CA . ILE B 1 335 ? 16.719 43.156 -5.883 1 97.12 335 ILE B CA 1
ATOM 7014 C C . ILE B 1 335 ? 18.234 43.344 -5.719 1 97.12 335 ILE B C 1
ATOM 7016 O O . ILE B 1 335 ? 19.031 42.656 -6.359 1 97.12 335 ILE B O 1
ATOM 7020 N N . ASN B 1 336 ? 18.578 44.281 -4.918 1 96.5 336 ASN B N 1
ATOM 7021 C CA . ASN B 1 336 ? 19.969 44.531 -4.531 1 96.5 336 ASN B CA 1
ATOM 7022 C C . ASN B 1 336 ? 20.156 44.438 -3.018 1 96.5 336 ASN B C 1
ATOM 7024 O O . ASN B 1 336 ? 19.391 45.031 -2.264 1 96.5 336 ASN B O 1
ATOM 7028 N N . LEU B 1 337 ? 21.125 43.625 -2.627 1 95.56 337 LEU B N 1
ATOM 7029 C CA . LEU B 1 337 ? 21.328 43.375 -1.209 1 95.56 337 LEU B CA 1
ATOM 7030 C C . LEU B 1 337 ? 22.797 43.062 -0.927 1 95.56 337 LEU B C 1
ATOM 7032 O O . LEU B 1 337 ? 23.484 42.469 -1.763 1 95.56 337 LEU B O 1
ATOM 7036 N N . GLU B 1 338 ? 23.234 43.5 0.27 1 95.44 338 GLU B N 1
ATOM 7037 C CA . GLU B 1 338 ? 24.594 43.188 0.69 1 95.44 338 GLU B CA 1
ATOM 7038 C C . GLU B 1 338 ? 24.641 42.719 2.141 1 95.44 338 GLU B C 1
ATOM 7040 O O . GLU B 1 338 ? 24.016 43.312 3.014 1 95.44 338 GLU B O 1
ATOM 7045 N N . ILE B 1 339 ? 25.391 41.625 2.346 1 95.62 339 ILE B N 1
ATOM 7046 C CA . ILE B 1 339 ? 25.562 41.062 3.682 1 95.62 339 ILE B CA 1
ATOM 7047 C C . ILE B 1 339 ? 27.047 40.938 3.996 1 95.62 339 ILE B C 1
ATOM 7049 O O . ILE B 1 339 ? 27.781 40.219 3.285 1 95.62 339 ILE B O 1
ATOM 7053 N N . LYS B 1 340 ? 27.484 41.5 5.059 1 95.5 340 LYS B N 1
ATOM 7054 C CA . LYS B 1 340 ? 28.859 41.375 5.504 1 95.5 340 LYS B CA 1
ATOM 7055 C C . LYS B 1 340 ? 29.016 40.25 6.52 1 95.5 340 LYS B C 1
ATOM 7057 O O . LYS B 1 340 ? 28.062 39.906 7.238 1 95.5 340 LYS B O 1
ATOM 7062 N N . LYS B 1 341 ? 30.188 39.656 6.578 1 95 341 LYS B N 1
ATOM 7063 C CA . LYS B 1 341 ? 30.453 38.594 7.523 1 95 341 LYS B CA 1
ATOM 7064 C C . LYS B 1 341 ? 30.203 39.031 8.961 1 95 341 LYS B C 1
ATOM 7066 O O . LYS B 1 341 ? 30.641 40.125 9.359 1 95 341 LYS B O 1
ATOM 7071 N N . GLY B 1 342 ? 29.453 38.219 9.695 1 94.12 342 GLY B N 1
ATOM 7072 C CA . GLY B 1 342 ? 29.203 38.5 11.102 1 94.12 342 GLY B CA 1
ATOM 7073 C C . GLY B 1 342 ? 28.047 39.438 11.328 1 94.12 342 GLY B C 1
ATOM 7074 O O . GLY B 1 342 ? 27.688 39.719 12.477 1 94.12 342 GLY B O 1
ATOM 7075 N N . GLU B 1 343 ? 27.469 39.875 10.305 1 94.94 343 GLU B N 1
ATOM 7076 C CA . GLU B 1 343 ? 26.359 40.844 10.391 1 94.94 343 GLU B CA 1
ATOM 7077 C C . GLU B 1 343 ? 25.016 40.125 10.562 1 94.94 343 GLU B C 1
ATOM 7079 O O . GLU B 1 343 ? 24.844 39 10.086 1 94.94 343 GLU B O 1
ATOM 7084 N N . THR B 1 344 ? 24.125 40.781 11.297 1 96.12 344 THR B N 1
ATOM 7085 C CA . THR B 1 344 ? 22.75 40.344 11.414 1 96.12 344 THR B CA 1
ATOM 7086 C C . THR B 1 344 ? 21.828 41.188 10.555 1 96.12 344 THR B C 1
ATOM 7088 O O . THR B 1 344 ? 21.688 42.406 10.789 1 96.12 344 THR B O 1
ATOM 7091 N N . VAL B 1 345 ? 21.219 40.562 9.602 1 96.12 345 VAL B N 1
ATOM 7092 C CA . VAL B 1 345 ? 20.344 41.281 8.664 1 96.12 345 VAL B CA 1
ATOM 7093 C C . VAL B 1 345 ? 18.922 40.75 8.789 1 96.12 345 VAL B C 1
ATOM 7095 O O . VAL B 1 345 ? 18.688 39.531 8.766 1 96.12 345 VAL B O 1
ATOM 7098 N N . PHE B 1 346 ? 17.922 41.656 8.914 1 95.81 346 PHE B N 1
ATOM 7099 C CA . PHE B 1 346 ? 16.5 41.312 8.945 1 95.81 346 PHE B CA 1
ATOM 7100 C C . PHE B 1 346 ? 15.805 41.719 7.656 1 95.81 346 PHE B C 1
ATOM 7102 O O . PHE B 1 346 ? 16.094 42.781 7.098 1 95.81 346 PHE B O 1
ATOM 7109 N N . ILE B 1 347 ? 15.016 40.875 7.23 1 94.44 347 ILE B N 1
ATOM 7110 C CA . ILE B 1 347 ? 14.086 41.188 6.156 1 94.44 347 ILE B CA 1
ATOM 7111 C C . ILE B 1 347 ? 12.656 41.219 6.699 1 94.44 347 ILE B C 1
ATOM 7113 O O . ILE B 1 347 ? 12.211 40.281 7.344 1 94.44 347 ILE B O 1
ATOM 7117 N N . ILE B 1 348 ? 11.969 42.281 6.43 1 90.88 348 ILE B N 1
ATOM 7118 C CA . ILE B 1 348 ? 10.594 42.438 6.895 1 90.88 348 ILE B CA 1
ATOM 7119 C C . ILE B 1 348 ? 9.672 42.719 5.715 1 90.88 348 ILE B C 1
ATOM 7121 O O . ILE B 1 348 ? 10.133 43.156 4.656 1 90.88 348 ILE B O 1
ATOM 7125 N N . GLY B 1 349 ? 8.438 42.438 5.879 1 85.25 349 GLY B N 1
ATOM 7126 C CA . GLY B 1 349 ? 7.457 42.656 4.828 1 85.25 349 GLY B CA 1
ATOM 7127 C C . GLY B 1 349 ? 6.199 41.812 5 1 85.25 349 GLY B C 1
ATOM 7128 O O . GLY B 1 349 ? 6.168 40.906 5.816 1 85.25 349 GLY B O 1
ATOM 7129 N N . LYS B 1 350 ? 5.312 42.156 4.191 1 78.38 350 LYS B N 1
ATOM 7130 C CA . LYS B 1 350 ? 4.027 41.469 4.281 1 78.38 350 LYS B CA 1
ATOM 7131 C C . LYS B 1 350 ? 4.094 40.062 3.646 1 78.38 350 LYS B C 1
ATOM 7133 O O . LYS B 1 350 ? 5.043 39.75 2.926 1 78.38 350 LYS B O 1
ATOM 7138 N N . ASN B 1 351 ? 3.123 39.281 4 1 75.5 351 ASN B N 1
ATOM 7139 C CA . ASN B 1 351 ? 3.033 37.969 3.367 1 75.5 351 ASN B CA 1
ATOM 7140 C C . ASN B 1 351 ? 2.852 38.062 1.856 1 75.5 351 ASN B C 1
ATOM 7142 O O . ASN B 1 351 ? 2.098 38.938 1.382 1 75.5 351 ASN B O 1
ATOM 7146 N N . GLY B 1 352 ? 3.617 37.312 1.166 1 77.31 352 GLY B N 1
ATOM 7147 C CA . GLY B 1 352 ? 3.51 37.312 -0.284 1 77.31 352 GLY B CA 1
ATOM 7148 C C . GLY B 1 352 ? 4.379 38.375 -0.944 1 77.31 352 GLY B C 1
ATOM 7149 O O . GLY B 1 352 ? 4.332 38.531 -2.164 1 77.31 352 GLY B O 1
ATOM 7150 N N . SER B 1 353 ? 5.156 39.031 -0.161 1 84.44 353 SER B N 1
ATOM 7151 C CA . SER B 1 353 ? 5.965 40.094 -0.708 1 84.44 353 SER B CA 1
ATOM 7152 C C . SER B 1 353 ? 7.195 39.562 -1.427 1 84.44 353 SER B C 1
ATOM 7154 O O . SER B 1 353 ? 7.871 40.312 -2.148 1 84.44 353 SER B O 1
ATOM 7156 N N . GLY B 1 354 ? 7.559 38.281 -1.229 1 89.81 354 GLY B N 1
ATOM 7157 C CA . GLY B 1 354 ? 8.688 37.688 -1.915 1 89.81 354 GLY B CA 1
ATOM 7158 C C . GLY B 1 354 ? 9.812 37.281 -0.978 1 89.81 354 GLY B C 1
ATOM 7159 O O . GLY B 1 354 ? 10.859 36.812 -1.423 1 89.81 354 GLY B O 1
ATOM 7160 N N . LYS B 1 355 ? 9.625 37.438 0.275 1 91.88 355 LYS B N 1
ATOM 7161 C CA . LYS B 1 355 ? 10.664 37.188 1.269 1 91.88 355 LYS B CA 1
ATOM 7162 C C . LYS B 1 355 ? 11.172 35.75 1.177 1 91.88 355 LYS B C 1
ATOM 7164 O O . LYS B 1 355 ? 12.375 35.5 1.124 1 91.88 355 LYS B O 1
ATOM 7169 N N . SER B 1 356 ? 10.242 34.781 1.085 1 90.62 356 SER B N 1
ATOM 7170 C CA . SER B 1 356 ? 10.609 33.375 1.052 1 90.62 356 SER B CA 1
ATOM 7171 C C . SER B 1 356 ? 11.359 33.031 -0.231 1 90.62 356 SER B C 1
ATOM 7173 O O . SER B 1 356 ? 12.273 32.188 -0.219 1 90.62 356 SER B O 1
ATOM 7175 N N . THR B 1 357 ? 10.953 33.625 -1.312 1 92.81 357 THR B N 1
ATOM 7176 C CA . THR B 1 357 ? 11.641 33.406 -2.582 1 92.81 357 THR B CA 1
ATOM 7177 C C . THR B 1 357 ? 13.078 33.906 -2.516 1 92.81 357 THR B C 1
ATOM 7179 O O . THR B 1 357 ? 14 33.219 -2.947 1 92.81 357 THR B O 1
ATOM 7182 N N . LEU B 1 358 ? 13.172 35.125 -2.02 1 95.38 358 LEU B N 1
ATOM 7183 C CA . LEU B 1 358 ? 14.516 35.688 -1.846 1 95.38 358 LEU B CA 1
ATOM 7184 C C . LEU B 1 358 ? 15.352 34.812 -0.935 1 95.38 358 LEU B C 1
ATOM 7186 O O . LEU B 1 358 ? 16.531 34.594 -1.198 1 95.38 358 LEU B O 1
ATOM 7190 N N . PHE B 1 359 ? 14.734 34.312 0.136 1 95.69 359 PHE B N 1
ATOM 7191 C CA . PHE B 1 359 ? 15.375 33.406 1.077 1 95.69 359 PHE B CA 1
ATOM 7192 C C . PHE B 1 359 ? 15.93 32.188 0.355 1 95.69 359 PHE B C 1
ATOM 7194 O O . PHE B 1 359 ? 17.078 31.812 0.559 1 95.69 359 PHE B O 1
ATOM 7201 N N . LEU B 1 360 ? 15.211 31.562 -0.542 1 95.31 360 LEU B N 1
ATOM 7202 C CA . LEU B 1 360 ? 15.602 30.359 -1.268 1 95.31 360 LEU B CA 1
ATOM 7203 C C . LEU B 1 360 ? 16.703 30.672 -2.271 1 95.31 360 LEU B C 1
ATOM 7205 O O . LEU B 1 360 ? 17.578 29.828 -2.512 1 95.31 360 LEU B O 1
ATOM 7209 N N . ILE B 1 361 ? 16.625 31.797 -2.861 1 95.69 361 ILE B N 1
ATOM 7210 C CA . ILE B 1 361 ? 17.672 32.188 -3.805 1 95.69 361 ILE B CA 1
ATOM 7211 C C . ILE B 1 361 ? 18.984 32.406 -3.066 1 95.69 361 ILE B C 1
ATOM 7213 O O . ILE B 1 361 ? 20.031 31.938 -3.531 1 95.69 361 ILE B O 1
ATOM 7217 N N . LEU B 1 362 ? 18.875 33 -1.922 1 95.38 362 LEU B N 1
ATOM 7218 C CA . LEU B 1 362 ? 20.078 33.25 -1.13 1 95.38 362 LEU B CA 1
ATOM 7219 C C . LEU B 1 362 ? 20.672 31.953 -0.627 1 95.38 362 LEU B C 1
ATOM 7221 O O . LEU B 1 362 ? 21.891 31.859 -0.439 1 95.38 362 LEU B O 1
ATOM 7225 N N . CYS B 1 363 ? 19.844 30.938 -0.473 1 94.56 363 CYS B N 1
ATOM 7226 C CA . CYS B 1 363 ? 20.312 29.609 -0.055 1 94.56 363 CYS B CA 1
ATOM 7227 C C . CYS B 1 363 ? 20.922 28.859 -1.226 1 94.56 363 CYS B C 1
ATOM 7229 O O . CYS B 1 363 ? 21.531 27.797 -1.037 1 94.56 363 CYS B O 1
ATOM 7231 N N . GLY B 1 364 ? 20.688 29.328 -2.404 1 93.69 364 GLY B N 1
ATOM 7232 C CA . GLY B 1 364 ? 21.156 28.625 -3.594 1 93.69 364 GLY B CA 1
ATOM 7233 C C . GLY B 1 364 ? 20.234 27.516 -4.043 1 93.69 364 GLY B C 1
ATOM 7234 O O . GLY B 1 364 ? 20.609 26.672 -4.848 1 93.69 364 GLY B O 1
ATOM 7235 N N . ILE B 1 365 ? 19.125 27.469 -3.469 1 94.06 365 ILE B N 1
ATOM 7236 C CA . ILE B 1 365 ? 18.156 26.438 -3.789 1 94.06 365 ILE B CA 1
ATOM 7237 C C . ILE B 1 365 ? 17.375 26.828 -5.047 1 94.06 365 ILE B C 1
ATOM 7239 O O . ILE B 1 365 ? 17.047 25.969 -5.875 1 94.06 365 ILE B O 1
ATOM 7243 N N . LEU B 1 366 ? 17.109 28.094 -5.188 1 93.94 366 LEU B N 1
ATOM 7244 C CA . LEU B 1 366 ? 16.422 28.625 -6.359 1 93.94 366 LEU B CA 1
ATOM 7245 C C . LEU B 1 366 ? 17.359 29.469 -7.207 1 93.94 366 LEU B C 1
ATOM 7247 O O . LEU B 1 366 ? 18.094 30.312 -6.68 1 93.94 366 LEU B O 1
ATOM 7251 N N . LYS B 1 367 ? 17.328 29.25 -8.477 1 92.81 367 LYS B N 1
ATOM 7252 C CA . LYS B 1 367 ? 18.141 30.047 -9.398 1 92.81 367 LYS B CA 1
ATOM 7253 C C . LYS B 1 367 ? 17.344 31.25 -9.922 1 92.81 367 LYS B C 1
ATOM 7255 O O . LYS B 1 367 ? 16.234 31.094 -10.43 1 92.81 367 LYS B O 1
ATOM 7260 N N . PRO B 1 368 ? 17.938 32.375 -9.781 1 94.81 368 PRO B N 1
ATOM 7261 C CA . PRO B 1 368 ? 17.234 33.531 -10.305 1 94.81 368 PRO B CA 1
ATOM 7262 C C . PRO B 1 368 ? 17.188 33.562 -11.836 1 94.81 368 PRO B C 1
ATOM 7264 O O . PRO B 1 368 ? 18.016 32.938 -12.492 1 94.81 368 PRO B O 1
ATOM 7267 N N . ASN B 1 369 ? 16.172 34.281 -12.336 1 94.69 369 ASN B N 1
ATOM 7268 C CA . ASN B 1 369 ? 16.047 34.438 -13.781 1 94.69 369 ASN B CA 1
ATOM 7269 C C . ASN B 1 369 ? 17.156 35.281 -14.359 1 94.69 369 ASN B C 1
ATOM 7271 O O . ASN B 1 369 ? 17.672 35 -15.445 1 94.69 369 ASN B O 1
ATOM 7275 N N . SER B 1 370 ? 17.422 36.312 -13.742 1 95.5 370 SER B N 1
ATOM 7276 C CA . SER B 1 370 ? 18.531 37.188 -14.125 1 95.5 370 SER B CA 1
ATOM 7277 C C . SER B 1 370 ? 19.156 37.844 -12.898 1 95.5 370 SER B C 1
ATOM 7279 O O . SER B 1 370 ? 18.578 37.812 -11.812 1 95.5 370 SER B O 1
ATOM 7281 N N . GLY B 1 371 ? 20.344 38.344 -13.133 1 96.25 371 GLY B N 1
ATOM 7282 C CA . GLY B 1 371 ? 21.109 38.938 -12.039 1 96.25 371 GLY B CA 1
ATOM 7283 C C . GLY B 1 371 ? 22.219 38.031 -11.539 1 96.25 371 GLY B C 1
ATOM 7284 O O . GLY B 1 371 ? 22.375 36.906 -12.031 1 96.25 371 GLY B O 1
ATOM 7285 N N . ASP B 1 372 ? 23 38.594 -10.547 1 95.56 372 ASP B N 1
ATOM 7286 C CA . ASP B 1 372 ? 24.188 37.844 -10.117 1 95.56 372 ASP B CA 1
ATOM 7287 C C . ASP B 1 372 ? 24.328 37.875 -8.594 1 95.56 372 ASP B C 1
ATOM 7289 O O . ASP B 1 372 ? 23.922 38.844 -7.941 1 95.56 372 ASP B O 1
ATOM 7293 N N . ILE B 1 373 ? 24.859 36.844 -8.125 1 96.12 373 ILE B N 1
ATOM 7294 C CA . ILE B 1 373 ? 25.266 36.75 -6.727 1 96.12 373 ILE B CA 1
ATOM 7295 C C . ILE B 1 373 ? 26.781 36.656 -6.621 1 96.12 373 ILE B C 1
ATOM 7297 O O . ILE B 1 373 ? 27.406 35.812 -7.273 1 96.12 373 ILE B O 1
ATOM 7301 N N . TRP B 1 374 ? 27.297 37.469 -5.777 1 96.5 374 TRP B N 1
ATOM 7302 C CA . TRP B 1 374 ? 28.75 37.531 -5.66 1 96.5 374 TRP B CA 1
ATOM 7303 C C . TRP B 1 374 ? 29.188 37.281 -4.227 1 96.5 374 TRP B C 1
ATOM 7305 O O . TRP B 1 374 ? 28.609 37.812 -3.279 1 96.5 374 TRP B O 1
ATOM 7315 N N . LEU B 1 375 ? 30.172 36.469 -4.082 1 95.69 375 LEU B N 1
ATOM 7316 C CA . LEU B 1 375 ? 30.922 36.312 -2.836 1 95.69 375 LEU B CA 1
ATOM 7317 C C . LEU B 1 375 ? 32.281 36.969 -2.932 1 95.69 375 LEU B C 1
ATOM 7319 O O . LEU B 1 375 ? 33.219 36.375 -3.494 1 95.69 375 LEU B O 1
ATOM 7323 N N . ASP B 1 376 ? 32.344 38.062 -2.273 1 95.62 376 ASP B N 1
ATOM 7324 C CA . ASP B 1 376 ? 33.531 38.875 -2.498 1 95.62 376 ASP B CA 1
ATOM 7325 C C . ASP B 1 376 ? 33.75 39.156 -3.986 1 95.62 376 ASP B C 1
ATOM 7327 O O . ASP B 1 376 ? 32.906 39.812 -4.621 1 95.62 376 ASP B O 1
ATOM 7331 N N . ASP B 1 377 ? 34.781 38.469 -4.625 1 93.69 377 ASP B N 1
ATOM 7332 C CA . ASP B 1 377 ? 35.062 38.719 -6.043 1 93.69 377 ASP B CA 1
ATOM 7333 C C . ASP B 1 377 ? 34.719 37.5 -6.883 1 93.69 377 ASP B C 1
ATOM 7335 O O . ASP B 1 377 ? 34.938 37.469 -8.094 1 93.69 377 ASP B O 1
ATOM 7339 N N . MET B 1 378 ? 34.125 36.594 -6.289 1 94.56 378 MET B N 1
ATOM 7340 C CA . MET B 1 378 ? 33.781 35.344 -6.996 1 94.56 378 MET B CA 1
ATOM 7341 C C . MET B 1 378 ? 32.312 35.344 -7.387 1 94.56 378 MET B C 1
ATOM 7343 O O . MET B 1 378 ? 31.438 35.5 -6.531 1 94.56 378 MET B O 1
ATOM 7347 N N . LEU B 1 379 ? 32.094 35.062 -8.656 1 95.44 379 LEU B N 1
ATOM 7348 C CA . LEU B 1 379 ? 30.719 34.938 -9.141 1 95.44 379 LEU B CA 1
ATOM 7349 C C . LEU B 1 379 ? 30.172 33.531 -8.859 1 95.44 379 LEU B C 1
ATOM 7351 O O . LEU B 1 379 ? 30.844 32.531 -9.117 1 95.44 379 LEU B O 1
ATOM 7355 N N . LEU B 1 380 ? 29.016 33.5 -8.25 1 94.44 380 LEU B N 1
ATOM 7356 C CA . LEU B 1 380 ? 28.375 32.219 -8 1 94.44 380 LEU B CA 1
ATOM 7357 C C . LEU B 1 380 ? 27.844 31.625 -9.297 1 94.44 380 LEU B C 1
ATOM 7359 O O . LEU B 1 380 ? 27.125 32.281 -10.047 1 94.44 380 LEU B O 1
ATOM 7363 N N . ASN B 1 381 ? 28.266 30.406 -9.609 1 91.75 381 ASN B N 1
ATOM 7364 C CA . ASN B 1 381 ? 27.828 29.672 -10.789 1 91.75 381 ASN B CA 1
ATOM 7365 C C . ASN B 1 381 ? 27.547 28.203 -10.477 1 91.75 381 ASN B C 1
ATOM 7367 O O . ASN B 1 381 ? 27.5 27.812 -9.305 1 91.75 381 ASN B O 1
ATOM 7371 N N . ASN B 1 382 ? 27.312 27.453 -11.492 1 87.75 382 ASN B N 1
ATOM 7372 C CA . ASN B 1 382 ? 26.938 26.062 -11.312 1 87.75 382 ASN B CA 1
ATOM 7373 C C . ASN B 1 382 ? 28.094 25.234 -10.742 1 87.75 382 ASN B C 1
ATOM 7375 O O . ASN B 1 382 ? 27.875 24.25 -10.039 1 87.75 382 ASN B O 1
ATOM 7379 N N . GLU B 1 383 ? 29.266 25.672 -10.961 1 87.81 383 GLU B N 1
ATOM 7380 C CA . GLU B 1 383 ? 30.438 24.906 -10.555 1 87.81 383 GLU B CA 1
ATOM 7381 C C . GLU B 1 383 ? 30.719 25.078 -9.062 1 87.81 383 GLU B C 1
ATOM 7383 O O . GLU B 1 383 ? 31.234 24.172 -8.414 1 87.81 383 GLU B O 1
ATOM 7388 N N . ASN B 1 384 ? 30.391 26.281 -8.57 1 92.5 384 ASN B N 1
ATOM 7389 C CA . ASN B 1 384 ? 30.719 26.531 -7.168 1 92.5 384 ASN B CA 1
ATOM 7390 C C . ASN B 1 384 ? 29.453 26.625 -6.312 1 92.5 384 ASN B C 1
ATOM 7392 O O . ASN B 1 384 ? 29.531 26.984 -5.133 1 92.5 384 ASN B O 1
ATOM 7396 N N . LEU B 1 385 ? 28.406 26.312 -6.902 1 93.38 385 LEU B N 1
ATOM 7397 C CA . LEU B 1 385 ? 27.125 26.406 -6.191 1 93.38 385 LEU B CA 1
ATOM 7398 C C . LEU B 1 385 ? 27.094 25.422 -5.023 1 93.38 385 LEU B C 1
ATOM 7400 O O . LEU B 1 385 ? 26.641 25.766 -3.93 1 93.38 385 LEU B O 1
ATOM 7404 N N . ASN B 1 386 ? 27.562 24.266 -5.27 1 92.75 386 ASN B N 1
ATOM 7405 C CA . ASN B 1 386 ? 27.578 23.234 -4.227 1 92.75 386 ASN B CA 1
ATOM 7406 C C . ASN B 1 386 ? 28.406 23.672 -3.023 1 92.75 386 ASN B C 1
ATOM 7408 O O . ASN B 1 386 ? 28.031 23.406 -1.879 1 92.75 386 ASN B O 1
ATOM 7412 N N . ARG B 1 387 ? 29.453 24.312 -3.295 1 94.12 387 ARG B N 1
ATOM 7413 C CA . ARG B 1 387 ? 30.312 24.812 -2.225 1 94.12 387 ARG B CA 1
ATOM 7414 C C . ARG B 1 387 ? 29.609 25.875 -1.399 1 94.12 387 ARG B C 1
ATOM 7416 O O . ARG B 1 387 ? 29.688 25.875 -0.169 1 94.12 387 ARG B O 1
ATOM 7423 N N . PHE B 1 388 ? 29 26.688 -2.094 1 94.75 388 PHE B N 1
ATOM 7424 C CA . PHE B 1 388 ? 28.281 27.766 -1.429 1 94.75 388 PHE B CA 1
ATOM 7425 C C . PHE B 1 388 ? 27.156 27.203 -0.555 1 94.75 388 PHE B C 1
ATOM 7427 O O . PHE B 1 388 ? 27.047 27.562 0.616 1 94.75 388 PHE B O 1
ATOM 7434 N N . GLN B 1 389 ? 26.406 26.328 -1.085 1 94.12 389 GLN B N 1
ATOM 7435 C CA . GLN B 1 389 ? 25.312 25.688 -0.354 1 94.12 389 GLN B CA 1
ATOM 7436 C C . GLN B 1 389 ? 25.828 25 0.908 1 94.12 389 GLN B C 1
ATOM 7438 O O . GLN B 1 389 ? 25.172 25.047 1.953 1 94.12 389 GLN B O 1
ATOM 7443 N N . ASN B 1 390 ? 26.953 24.453 0.753 1 94.06 390 ASN B N 1
ATOM 7444 C CA . ASN B 1 390 ? 27.531 23.719 1.883 1 94.06 390 ASN B CA 1
ATOM 7445 C C . ASN B 1 390 ? 28.109 24.672 2.922 1 94.06 390 ASN B C 1
ATOM 7447 O O . ASN B 1 390 ? 28.594 24.234 3.967 1 94.06 390 ASN B O 1
ATOM 7451 N N . THR B 1 391 ? 28.062 25.984 2.68 1 94.12 391 THR B N 1
ATOM 7452 C CA . THR B 1 391 ? 28.562 27 3.604 1 94.12 391 THR B CA 1
ATOM 7453 C C . THR B 1 391 ? 27.406 27.562 4.441 1 94.12 391 THR B C 1
ATOM 7455 O O . THR B 1 391 ? 27.641 28.172 5.492 1 94.12 391 THR B O 1
ATOM 7458 N N . ILE B 1 392 ? 26.234 27.25 4.074 1 94.62 392 ILE B N 1
ATOM 7459 C CA . ILE B 1 392 ? 25.062 27.875 4.676 1 94.62 392 ILE B CA 1
ATOM 7460 C C . ILE B 1 392 ? 24.312 26.859 5.531 1 94.62 392 ILE B C 1
ATOM 7462 O O . ILE B 1 392 ? 24.328 25.656 5.234 1 94.62 392 ILE B O 1
ATOM 7466 N N . SER B 1 393 ? 23.75 27.312 6.609 1 95.38 393 SER B N 1
ATOM 7467 C CA . SER B 1 393 ? 22.75 26.594 7.379 1 95.38 393 SER B CA 1
ATOM 7468 C C . SER B 1 393 ? 21.406 27.344 7.383 1 95.38 393 SER B C 1
ATOM 7470 O O . SER B 1 393 ? 21.391 28.578 7.359 1 95.38 393 SER B O 1
ATOM 7472 N N . ALA B 1 394 ? 20.406 26.547 7.402 1 96.5 394 ALA B N 1
ATOM 7473 C CA . ALA B 1 394 ? 19.109 27.234 7.32 1 96.5 394 ALA B CA 1
ATOM 7474 C C . ALA B 1 394 ? 18.031 26.469 8.078 1 96.5 394 ALA B C 1
ATOM 7476 O O . ALA B 1 394 ? 18.031 25.234 8.094 1 96.5 394 ALA B O 1
ATOM 7477 N N . VAL B 1 395 ? 17.188 27.172 8.734 1 96.06 395 VAL B N 1
ATOM 7478 C CA . VAL B 1 395 ? 15.93 26.656 9.258 1 96.06 395 VAL B CA 1
ATOM 7479 C C . VAL B 1 395 ? 14.758 27.234 8.469 1 96.06 395 VAL B C 1
ATOM 7481 O O . VAL B 1 395 ? 14.406 28.406 8.641 1 96.06 395 VAL B O 1
ATOM 7484 N N . PHE B 1 396 ? 14.227 26.438 7.691 1 93.88 396 PHE B N 1
ATOM 7485 C CA . PHE B 1 396 ? 13.125 26.844 6.828 1 93.88 396 PHE B CA 1
ATOM 7486 C C . PHE B 1 396 ? 11.812 26.906 7.609 1 93.88 396 PHE B C 1
ATOM 7488 O O . PHE B 1 396 ? 11.719 26.375 8.719 1 93.88 396 PHE B O 1
ATOM 7495 N N . SER B 1 397 ? 10.859 27.578 7.02 1 87.69 397 SER B N 1
ATOM 7496 C CA . SER B 1 397 ? 9.539 27.641 7.645 1 87.69 397 SER B CA 1
ATOM 7497 C C . SER B 1 397 ? 8.914 26.25 7.742 1 87.69 397 SER B C 1
ATOM 7499 O O . SER B 1 397 ? 8.312 25.906 8.766 1 87.69 397 SER B O 1
ATOM 7501 N N . ASP B 1 398 ? 9.062 25.484 6.66 1 87.25 398 ASP B N 1
ATOM 7502 C CA . ASP B 1 398 ? 8.633 24.094 6.648 1 87.25 398 ASP B CA 1
ATOM 7503 C C . ASP B 1 398 ? 9.805 23.156 6.918 1 87.25 398 ASP B C 1
ATOM 7505 O O . ASP B 1 398 ? 10.023 22.203 6.176 1 87.25 398 ASP B O 1
ATOM 7509 N N . PHE B 1 399 ? 10.344 23.344 8.023 1 91.25 399 PHE B N 1
ATOM 7510 C CA . PHE B 1 399 ? 11.586 22.656 8.367 1 91.25 399 PHE B CA 1
ATOM 7511 C C . PHE B 1 399 ? 11.352 21.156 8.523 1 91.25 399 PHE B C 1
ATOM 7513 O O . PHE B 1 399 ? 10.219 20.719 8.742 1 91.25 399 PHE B O 1
ATOM 7520 N N . TYR B 1 400 ? 12.398 20.438 8.305 1 92.38 400 TYR B N 1
ATOM 7521 C CA . TYR B 1 400 ? 12.43 19 8.586 1 92.38 400 TYR B CA 1
ATOM 7522 C C . TYR B 1 400 ? 13.398 18.688 9.727 1 92.38 400 TYR B C 1
ATOM 7524 O O . TYR B 1 400 ? 14.555 19.125 9.703 1 92.38 400 TYR B O 1
ATOM 7532 N N . LEU B 1 401 ? 12.875 17.969 10.695 1 92.44 401 LEU B N 1
ATOM 7533 C CA . LEU B 1 401 ? 13.711 17.594 11.828 1 92.44 401 LEU B CA 1
ATOM 7534 C C . LEU B 1 401 ? 14.219 16.156 11.688 1 92.44 401 LEU B C 1
ATOM 7536 O O . LEU B 1 401 ? 13.43 15.211 11.742 1 92.44 401 LEU B O 1
ATOM 7540 N N . PHE B 1 402 ? 15.5 16.062 11.492 1 92.31 402 PHE B N 1
ATOM 7541 C CA . PHE B 1 402 ? 16.109 14.734 11.414 1 92.31 402 PHE B CA 1
ATOM 7542 C C . PHE B 1 402 ? 16.266 14.117 12.797 1 92.31 402 PHE B C 1
ATOM 7544 O O . PHE B 1 402 ? 16.484 14.828 13.781 1 92.31 402 PHE B O 1
ATOM 7551 N N . LYS B 1 403 ? 16.188 12.867 12.875 1 88.19 403 LYS B N 1
ATOM 7552 C CA . LYS B 1 403 ? 16.344 12.188 14.156 1 88.19 403 LYS B CA 1
ATOM 7553 C C . LYS B 1 403 ? 17.812 12.125 14.562 1 88.19 403 LYS B C 1
ATOM 7555 O O . LYS B 1 403 ? 18.141 12.234 15.75 1 88.19 403 LYS B O 1
ATOM 7560 N N . ASN B 1 404 ? 18.656 12.016 13.656 1 90.62 404 ASN B N 1
ATOM 7561 C CA . ASN B 1 404 ? 20.078 11.875 13.922 1 90.62 404 ASN B CA 1
ATOM 7562 C C . ASN B 1 404 ? 20.812 13.203 13.797 1 90.62 404 ASN B C 1
ATOM 7564 O O . ASN B 1 404 ? 20.609 13.938 12.828 1 90.62 404 ASN B O 1
ATOM 7568 N N . ILE B 1 405 ? 21.578 13.5 14.766 1 92.12 405 ILE B N 1
ATOM 7569 C CA . ILE B 1 405 ? 22.453 14.664 14.719 1 92.12 405 ILE B CA 1
ATOM 7570 C C . ILE B 1 405 ? 23.859 14.242 14.297 1 92.12 405 ILE B C 1
ATOM 7572 O O . ILE B 1 405 ? 24.422 13.289 14.844 1 92.12 405 ILE B O 1
ATOM 7576 N N . LEU B 1 406 ? 24.453 14.789 13.352 1 89.38 406 LEU B N 1
ATOM 7577 C CA . LEU B 1 406 ? 25.688 14.328 12.719 1 89.38 406 LEU B CA 1
ATOM 7578 C C . LEU B 1 406 ? 26.906 14.711 13.547 1 89.38 406 LEU B C 1
ATOM 7580 O O . LEU B 1 406 ? 27.875 13.953 13.625 1 89.38 406 LEU B O 1
ATOM 7584 N N . ASN B 1 407 ? 26.875 15.914 14.062 1 86.5 407 ASN B N 1
ATOM 7585 C CA . ASN B 1 407 ? 28.016 16.391 14.844 1 86.5 407 ASN B CA 1
ATOM 7586 C C . ASN B 1 407 ? 27.703 16.438 16.328 1 86.5 407 ASN B C 1
ATOM 7588 O O . ASN B 1 407 ? 26.703 17.016 16.75 1 86.5 407 ASN B O 1
ATOM 7592 N N . ASP B 1 408 ? 28.469 15.805 17.078 1 82.81 408 ASP B N 1
ATOM 7593 C CA . ASP B 1 408 ? 28.219 15.711 18.516 1 82.81 408 ASP B CA 1
ATOM 7594 C C . ASP B 1 408 ? 28.797 16.906 19.266 1 82.81 408 ASP B C 1
ATOM 7596 O O . ASP B 1 408 ? 28.406 17.203 20.391 1 82.81 408 ASP B O 1
ATOM 7600 N N . SER B 1 409 ? 29.625 17.562 18.562 1 85.81 409 SER B N 1
ATOM 7601 C CA . SER B 1 409 ? 30.266 18.688 19.25 1 85.81 409 SER B CA 1
ATOM 7602 C C . SER B 1 409 ? 29.297 19.844 19.438 1 85.81 409 SER B C 1
ATOM 7604 O O . SER B 1 409 ? 28.641 20.266 18.484 1 85.81 409 SER B O 1
ATOM 7606 N N . GLY B 1 410 ? 29.016 20.266 20.625 1 90.69 410 GLY B N 1
ATOM 7607 C CA . GLY B 1 410 ? 28.25 21.469 20.922 1 90.69 410 GLY B CA 1
ATOM 7608 C C . GLY B 1 410 ? 26.797 21.188 21.281 1 90.69 410 GLY B C 1
ATOM 7609 O O . GLY B 1 410 ? 26.047 22.109 21.594 1 90.69 410 GLY B O 1
ATOM 7610 N N . ILE B 1 411 ? 26.484 19.922 21.188 1 92.75 411 ILE B N 1
ATOM 7611 C CA . ILE B 1 411 ? 25.094 19.562 21.453 1 92.75 411 ILE B CA 1
ATOM 7612 C C . ILE B 1 411 ? 24.703 20.031 22.844 1 92.75 411 ILE B C 1
ATOM 7614 O O . ILE B 1 411 ? 23.641 20.656 23.016 1 92.75 411 ILE B O 1
ATOM 7618 N N . GLU B 1 412 ? 25.516 19.719 23.734 1 92.81 412 GLU B N 1
ATOM 7619 C CA . GLU B 1 412 ? 25.203 20.094 25.109 1 92.81 412 GLU B CA 1
ATOM 7620 C C . GLU B 1 412 ? 25.109 21.609 25.266 1 92.81 412 GLU B C 1
ATOM 7622 O O . GLU B 1 412 ? 24.172 22.109 25.875 1 92.81 412 GLU B O 1
ATOM 7627 N N . PHE B 1 413 ? 26.062 22.328 24.719 1 94.25 413 PHE B N 1
ATOM 7628 C CA . PHE B 1 413 ? 26.109 23.781 24.797 1 94.25 413 PHE B CA 1
ATOM 7629 C C . PHE B 1 413 ? 24.859 24.406 24.172 1 94.25 413 PHE B C 1
ATOM 7631 O O . PHE B 1 413 ? 24.156 25.172 24.828 1 94.25 413 PHE B O 1
ATOM 7638 N N . TRP B 1 414 ? 24.578 24 23.016 1 95.12 414 TRP B N 1
ATOM 7639 C CA . TRP B 1 414 ? 23.484 24.625 22.281 1 95.12 414 TRP B CA 1
ATOM 7640 C C . TRP B 1 414 ? 22.141 24.172 22.812 1 95.12 414 TRP B C 1
ATOM 7642 O O . TRP B 1 414 ? 21.156 24.922 22.797 1 95.12 414 TRP B O 1
ATOM 7652 N N . SER B 1 415 ? 22.047 22.938 23.234 1 94.56 415 SER B N 1
ATOM 7653 C CA . SER B 1 415 ? 20.797 22.469 23.812 1 94.56 415 SER B CA 1
ATOM 7654 C C . SER B 1 415 ? 20.422 23.281 25.062 1 94.56 415 SER B C 1
ATOM 7656 O O . SER B 1 415 ? 19.25 23.531 25.312 1 94.56 415 SER B O 1
ATOM 7658 N N . ASP B 1 416 ? 21.422 23.625 25.75 1 94.44 416 ASP B N 1
ATOM 7659 C CA . ASP B 1 416 ? 21.219 24.453 26.938 1 94.44 416 ASP B CA 1
ATOM 7660 C C . ASP B 1 416 ? 20.797 25.875 26.547 1 94.44 416 ASP B C 1
ATOM 7662 O O . ASP B 1 416 ? 19.844 26.422 27.109 1 94.44 416 ASP B O 1
ATOM 7666 N N . ILE B 1 417 ? 21.469 26.453 25.656 1 95 417 ILE B N 1
ATOM 7667 C CA . ILE B 1 417 ? 21.203 27.812 25.203 1 95 417 ILE B CA 1
ATOM 7668 C C . ILE B 1 417 ? 19.812 27.891 24.594 1 95 417 ILE B C 1
ATOM 7670 O O . ILE B 1 417 ? 19.094 28.875 24.797 1 95 417 ILE B O 1
ATOM 7674 N N . LEU B 1 418 ? 19.453 26.859 23.875 1 95.19 418 LEU B N 1
ATOM 7675 C CA . LEU B 1 418 ? 18.172 26.859 23.188 1 95.19 418 LEU B CA 1
ATOM 7676 C C . LEU B 1 418 ? 17.062 26.375 24.109 1 95.19 418 LEU B C 1
ATOM 7678 O O . LEU B 1 418 ? 15.906 26.234 23.688 1 95.19 418 LEU B O 1
ATOM 7682 N N . LYS B 1 419 ? 17.406 26.031 25.297 1 92.38 419 LYS B N 1
ATOM 7683 C CA . LYS B 1 419 ? 16.469 25.672 26.359 1 92.38 419 LYS B CA 1
ATOM 7684 C C . LYS B 1 419 ? 15.672 24.422 25.984 1 92.38 419 LYS B C 1
ATOM 7686 O O . LYS B 1 419 ? 14.453 24.391 26.156 1 92.38 419 LYS B O 1
ATOM 7691 N N . ILE B 1 420 ? 16.312 23.469 25.406 1 90.25 420 ILE B N 1
ATOM 7692 C CA . ILE B 1 420 ? 15.609 22.25 25.047 1 90.25 420 ILE B CA 1
ATOM 7693 C C . ILE B 1 420 ? 16.328 21.047 25.656 1 90.25 420 ILE B C 1
ATOM 7695 O O . ILE B 1 420 ? 15.945 19.891 25.406 1 90.25 420 ILE B O 1
ATOM 7699 N N . LYS B 1 421 ? 17.266 21.234 26.453 1 88.88 421 LYS B N 1
ATOM 7700 C CA . LYS B 1 421 ? 18.062 20.172 27.062 1 88.88 421 LYS B CA 1
ATOM 7701 C C . LYS B 1 421 ? 17.172 19.203 27.844 1 88.88 421 LYS B C 1
ATOM 7703 O O . LYS B 1 421 ? 17.359 17.984 27.781 1 88.88 421 LYS B O 1
ATOM 7708 N N . ASP B 1 422 ? 16.266 19.75 28.484 1 84.88 422 ASP B N 1
ATOM 7709 C CA . ASP B 1 422 ? 15.422 18.922 29.359 1 84.88 422 ASP B CA 1
ATOM 7710 C C . ASP B 1 422 ? 14.203 18.406 28.609 1 84.88 422 ASP B C 1
ATOM 7712 O O . ASP B 1 422 ? 13.477 17.547 29.109 1 84.88 422 ASP B O 1
ATOM 7716 N N . LYS B 1 423 ? 14.062 18.906 27.5 1 81.75 423 LYS B N 1
ATOM 7717 C CA . LYS B 1 423 ? 12.844 18.562 26.781 1 81.75 423 LYS B CA 1
ATOM 7718 C C . LYS B 1 423 ? 13.125 17.547 25.672 1 81.75 423 LYS B C 1
ATOM 7720 O O . LYS B 1 423 ? 12.219 16.828 25.25 1 81.75 423 LYS B O 1
ATOM 7725 N N . VAL B 1 424 ? 14.273 17.578 25.203 1 86.12 424 VAL B N 1
ATOM 7726 C CA . VAL B 1 424 ? 14.625 16.703 24.094 1 86.12 424 VAL B CA 1
ATOM 7727 C C . VAL B 1 424 ? 15.711 15.719 24.547 1 86.12 424 VAL B C 1
ATOM 7729 O O . VAL B 1 424 ? 16.781 16.125 24.984 1 86.12 424 VAL B O 1
ATOM 7732 N N . ASN B 1 425 ? 15.406 14.461 24.375 1 86.62 425 ASN B N 1
ATOM 7733 C CA . ASN B 1 425 ? 16.391 13.422 24.656 1 86.62 425 ASN B CA 1
ATOM 7734 C C . ASN B 1 425 ? 17.219 13.078 23.422 1 86.62 425 ASN B C 1
ATOM 7736 O O . ASN B 1 425 ? 16.656 12.727 22.375 1 86.62 425 ASN B O 1
ATOM 7740 N N . ILE B 1 426 ? 18.5 13.117 23.625 1 89.25 426 ILE B N 1
ATOM 7741 C CA . ILE B 1 426 ? 19.375 12.891 22.484 1 89.25 426 ILE B CA 1
ATOM 7742 C C . ILE B 1 426 ? 20.438 11.844 22.844 1 89.25 426 ILE B C 1
ATOM 7744 O O . ILE B 1 426 ? 21.641 12.109 22.766 1 89.25 426 ILE B O 1
ATOM 7748 N N . PRO B 1 427 ? 20.031 10.625 23.094 1 86.5 427 PRO B N 1
ATOM 7749 C CA . PRO B 1 427 ? 21.031 9.578 23.297 1 86.5 427 PRO B CA 1
ATOM 7750 C C . PRO B 1 427 ? 21.766 9.203 22.016 1 86.5 427 PRO B C 1
ATOM 7752 O O . PRO B 1 427 ? 21.141 9.008 20.969 1 86.5 427 PRO B O 1
ATOM 7755 N N . GLN B 1 428 ? 23.094 9.164 22.141 1 86.31 428 GLN B N 1
ATOM 7756 C CA . GLN B 1 428 ? 23.922 8.742 21.016 1 86.31 428 GLN B CA 1
ATOM 7757 C C . GLN B 1 428 ? 23.594 9.539 19.766 1 86.31 428 GLN B C 1
ATOM 7759 O O . GLN B 1 428 ? 23.391 8.961 18.688 1 86.31 428 GLN B O 1
ATOM 7764 N N . LYS B 1 429 ? 23.375 10.773 19.891 1 88.94 429 LYS B N 1
ATOM 7765 C CA . LYS B 1 429 ? 23.172 11.734 18.828 1 88.94 429 LYS B CA 1
ATOM 7766 C C . LYS B 1 429 ? 21.828 11.492 18.125 1 88.94 429 LYS B C 1
ATOM 7768 O O . LYS B 1 429 ? 21.688 11.797 16.938 1 88.94 429 LYS B O 1
ATOM 7773 N N . THR B 1 430 ? 20.922 10.961 18.828 1 90.94 430 THR B N 1
ATOM 7774 C CA . THR B 1 430 ? 19.625 10.672 18.234 1 90.94 430 THR B CA 1
ATOM 7775 C C . THR B 1 430 ? 18.5 11.297 19.062 1 90.94 430 THR B C 1
ATOM 7777 O O . THR B 1 430 ? 18.422 11.078 20.281 1 90.94 430 THR B O 1
ATOM 7780 N N . ILE B 1 431 ? 17.688 12.016 18.391 1 88.25 431 ILE B N 1
ATOM 7781 C CA . ILE B 1 431 ? 16.516 12.594 19.047 1 88.25 431 ILE B CA 1
ATOM 7782 C C . ILE B 1 431 ? 15.445 11.523 19.234 1 88.25 431 ILE B C 1
ATOM 7784 O O . ILE B 1 431 ? 14.914 10.992 18.25 1 88.25 431 ILE B O 1
ATOM 7788 N N . THR B 1 432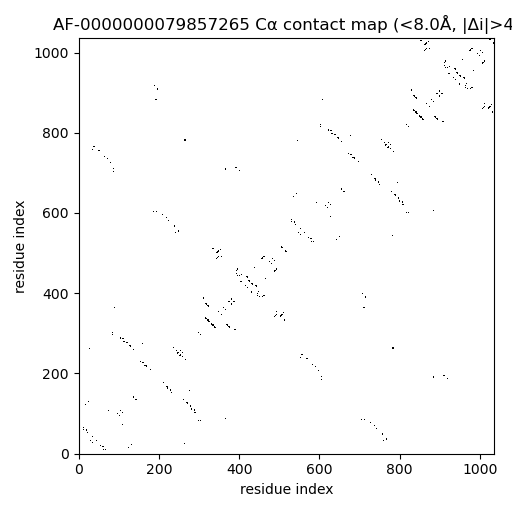 ? 15.078 11.25 20.375 1 85.06 432 THR B N 1
ATOM 7789 C CA . THR B 1 432 ? 14.164 10.141 20.641 1 85.06 432 THR B CA 1
ATOM 7790 C C . THR B 1 432 ? 12.82 10.648 21.156 1 85.06 432 THR B C 1
ATOM 7792 O O . THR B 1 432 ? 11.836 9.906 21.172 1 85.06 432 THR B O 1
ATOM 7795 N N . THR B 1 433 ? 12.781 11.867 21.484 1 74.94 433 THR B N 1
ATOM 7796 C CA . THR B 1 433 ? 11.539 12.43 22 1 74.94 433 THR B CA 1
ATOM 7797 C C . THR B 1 433 ? 10.523 12.594 20.875 1 74.94 433 THR B C 1
ATOM 7799 O O . THR B 1 433 ? 10.805 13.234 19.859 1 74.94 433 THR B O 1
ATOM 7802 N N . ASN B 1 434 ? 9.375 12.102 20.953 1 67.56 434 ASN B N 1
ATOM 7803 C CA . ASN B 1 434 ? 8.391 12.109 19.875 1 67.56 434 ASN B CA 1
ATOM 7804 C C . ASN B 1 434 ? 7.328 13.188 20.094 1 67.56 434 ASN B C 1
ATOM 7806 O O . ASN B 1 434 ? 6.66 13.602 19.141 1 67.56 434 ASN B O 1
ATOM 7810 N N . ASN B 1 435 ? 7.125 13.641 21.297 1 68.75 435 ASN B N 1
ATOM 7811 C CA . ASN B 1 435 ? 6.027 14.555 21.594 1 68.75 435 ASN B CA 1
ATOM 7812 C C . ASN B 1 435 ? 6.527 15.977 21.828 1 68.75 435 ASN B C 1
ATOM 7814 O O . ASN B 1 435 ? 6.336 16.547 22.906 1 68.75 435 ASN B O 1
ATOM 7818 N N . LEU B 1 436 ? 7.203 16.5 20.781 1 75.75 436 LEU B N 1
ATOM 7819 C CA . LEU B 1 436 ? 7.684 17.875 20.859 1 75.75 436 LEU B CA 1
ATOM 7820 C C . LEU B 1 436 ? 6.668 18.844 20.266 1 75.75 436 LEU B C 1
ATOM 7822 O O . LEU B 1 436 ? 6.004 18.516 19.281 1 75.75 436 LEU B O 1
ATOM 7826 N N . SER B 1 437 ? 6.48 19.938 20.906 1 71.25 437 SER B N 1
ATOM 7827 C CA . SER B 1 437 ? 5.691 20.984 20.281 1 71.25 437 SER B CA 1
ATOM 7828 C C . SER B 1 437 ? 6.359 21.516 19.016 1 71.25 437 SER B C 1
ATOM 7830 O O . SER B 1 437 ? 7.531 21.219 18.766 1 71.25 437 SER B O 1
ATOM 7832 N N . THR B 1 438 ? 5.676 22.203 18.203 1 76.81 438 THR B N 1
ATOM 7833 C CA . THR B 1 438 ? 6.227 22.766 16.969 1 76.81 438 THR B CA 1
ATOM 7834 C C . THR B 1 438 ? 7.41 23.672 17.281 1 76.81 438 THR B C 1
ATOM 7836 O O . THR B 1 438 ? 8.414 23.656 16.562 1 76.81 438 THR B O 1
ATOM 7839 N N . GLY B 1 439 ? 7.227 24.469 18.328 1 82.88 439 GLY B N 1
ATOM 7840 C CA . GLY B 1 439 ? 8.312 25.344 18.734 1 82.88 439 GLY B CA 1
ATOM 7841 C C . GLY B 1 439 ? 9.562 24.594 19.156 1 82.88 439 GLY B C 1
ATOM 7842 O O . GLY B 1 439 ? 10.672 24.984 18.781 1 82.88 439 GLY B O 1
ATOM 7843 N N . GLN B 1 440 ? 9.359 23.578 19.875 1 85.31 440 GLN B N 1
ATOM 7844 C CA . GLN B 1 440 ? 10.484 22.766 20.328 1 85.31 440 GLN B CA 1
ATOM 7845 C C . GLN B 1 440 ? 11.172 22.062 19.156 1 85.31 440 GLN B C 1
ATOM 7847 O O . GLN B 1 440 ? 12.398 21.953 19.125 1 85.31 440 GLN B O 1
ATOM 7852 N N . LYS B 1 441 ? 10.391 21.609 18.266 1 89.94 441 LYS B N 1
ATOM 7853 C CA . LYS B 1 441 ? 10.953 20.984 17.078 1 89.94 441 LYS B CA 1
ATOM 7854 C C . LYS B 1 441 ? 11.805 21.969 16.297 1 89.94 441 LYS B C 1
ATOM 7856 O O . LYS B 1 441 ? 12.867 21.625 15.781 1 89.94 441 LYS B O 1
ATOM 7861 N N . LYS B 1 442 ? 11.305 23.109 16.172 1 91.38 442 LYS B N 1
ATOM 7862 C CA . LYS B 1 442 ? 12.031 24.156 15.453 1 91.38 442 LYS B CA 1
ATOM 7863 C C . LYS B 1 442 ? 13.344 24.5 16.156 1 91.38 442 LYS B C 1
ATOM 7865 O O . LYS B 1 442 ? 14.359 24.75 15.508 1 91.38 442 LYS B O 1
ATOM 7870 N N . ARG B 1 443 ? 13.297 24.594 17.5 1 93.94 443 ARG B N 1
ATOM 7871 C CA . ARG B 1 443 ? 14.523 24.812 18.266 1 93.94 443 ARG B CA 1
ATOM 7872 C C . ARG B 1 443 ? 15.508 23.656 18.047 1 93.94 443 ARG B C 1
ATOM 7874 O O . ARG B 1 443 ? 16.719 23.891 17.953 1 93.94 443 ARG B O 1
ATOM 7881 N N . ALA B 1 444 ? 14.984 22.469 18 1 93.5 444 ALA B N 1
ATOM 7882 C CA . ALA B 1 444 ? 15.836 21.312 17.734 1 93.5 444 ALA B CA 1
ATOM 7883 C C . ALA B 1 444 ? 16.438 21.391 16.344 1 93.5 444 ALA B C 1
ATOM 7885 O O . ALA B 1 444 ? 17.594 21 16.141 1 93.5 444 ALA B O 1
ATOM 7886 N N . ALA B 1 445 ? 15.656 21.812 15.391 1 94.62 445 ALA B N 1
ATOM 7887 C CA . ALA B 1 445 ? 16.172 22 14.039 1 94.62 445 ALA B CA 1
ATOM 7888 C C . ALA B 1 445 ? 17.312 23.016 14.023 1 94.62 445 ALA B C 1
ATOM 7890 O O . ALA B 1 445 ? 18.297 22.844 13.305 1 94.62 445 ALA B O 1
ATOM 7891 N N . LEU B 1 446 ? 17.078 24.078 14.773 1 95.94 446 LEU B N 1
ATOM 7892 C CA . LEU B 1 446 ? 18.141 25.078 14.891 1 95.94 446 LEU B CA 1
ATOM 7893 C C . LEU B 1 446 ? 19.391 24.469 15.516 1 95.94 446 LEU B C 1
ATOM 7895 O O . LEU B 1 446 ? 20.516 24.766 15.094 1 95.94 446 LEU B O 1
ATOM 7899 N N . LEU B 1 447 ? 19.172 23.656 16.531 1 94.81 447 LEU B N 1
ATOM 7900 C CA . LEU B 1 447 ? 20.281 22.953 17.172 1 94.81 447 LEU B CA 1
ATOM 7901 C C . LEU B 1 447 ? 21.078 22.156 16.141 1 94.81 447 LEU B C 1
ATOM 7903 O O . LEU B 1 447 ? 22.312 22.234 16.109 1 94.81 447 LEU B O 1
ATOM 7907 N N . GLU B 1 448 ? 20.391 21.438 15.289 1 94.25 448 GLU B N 1
ATOM 7908 C CA . GLU B 1 448 ? 21.047 20.641 14.242 1 94.25 448 GLU B CA 1
ATOM 7909 C C . GLU B 1 448 ? 21.891 21.516 13.336 1 94.25 448 GLU B C 1
ATOM 7911 O O . GLU B 1 448 ? 22.984 21.109 12.906 1 94.25 448 GLU B O 1
ATOM 7916 N N . ASN B 1 449 ? 21.406 22.672 13.062 1 94.62 449 ASN B N 1
ATOM 7917 C CA . ASN B 1 449 ? 22.094 23.594 12.164 1 94.62 449 ASN B CA 1
ATOM 7918 C C . ASN B 1 449 ? 23.281 24.25 12.852 1 94.62 449 ASN B C 1
ATOM 7920 O O . ASN B 1 449 ? 24.328 24.438 12.227 1 94.62 449 ASN B O 1
ATOM 7924 N N . LEU B 1 450 ? 23.125 24.578 14.102 1 95 450 LEU B N 1
ATOM 7925 C CA . LEU B 1 450 ? 24.203 25.266 14.828 1 95 450 LEU B CA 1
ATOM 7926 C C . LEU B 1 450 ? 25.375 24.328 15.078 1 95 450 LEU B C 1
ATOM 7928 O O . LEU B 1 450 ? 26.531 24.75 15.016 1 95 450 LEU B O 1
ATOM 7932 N N . VAL B 1 451 ? 25.094 23.094 15.328 1 93.62 451 VAL B N 1
ATOM 7933 C CA . VAL B 1 451 ? 26.156 22.141 15.609 1 93.62 451 VAL B CA 1
ATOM 7934 C C . VAL B 1 451 ? 26.938 21.844 14.336 1 93.62 451 VAL B C 1
ATOM 7936 O O . VAL B 1 451 ? 28.078 21.359 14.398 1 93.62 451 VAL B O 1
ATOM 7939 N N . ALA B 1 452 ? 26.422 22.141 13.211 1 91.5 452 ALA B N 1
ATOM 7940 C CA . ALA B 1 452 ? 27.094 21.938 11.938 1 91.5 452 ALA B CA 1
ATOM 7941 C C . ALA B 1 452 ? 28.234 22.953 11.758 1 91.5 452 ALA B C 1
ATOM 7943 O O . ALA B 1 452 ? 29.094 22.781 10.891 1 91.5 452 ALA B O 1
ATOM 7944 N N . ASN B 1 453 ? 28.234 24.016 12.562 1 89.44 453 ASN B N 1
ATOM 7945 C CA . ASN B 1 453 ? 29.328 24.984 12.641 1 89.44 453 ASN B CA 1
ATOM 7946 C C . ASN B 1 453 ? 29.562 25.672 11.297 1 89.44 453 ASN B C 1
ATOM 7948 O O . ASN B 1 453 ? 30.672 25.672 10.781 1 89.44 453 ASN B O 1
ATOM 7952 N N . LYS B 1 454 ? 28.609 26.203 10.742 1 92 454 LYS B N 1
ATOM 7953 C CA . LYS B 1 454 ? 28.703 27.016 9.531 1 92 454 LYS B CA 1
ATOM 7954 C C . LYS B 1 454 ? 28.641 28.516 9.867 1 92 454 LYS B C 1
ATOM 7956 O O . LYS B 1 454 ? 28.156 28.891 10.93 1 92 454 LYS B O 1
ATOM 7961 N N . ASP B 1 455 ? 29.141 29.328 9.008 1 90.5 455 ASP B N 1
ATOM 7962 C CA . ASP B 1 455 ? 29.344 30.734 9.359 1 90.5 455 ASP B CA 1
ATOM 7963 C C . ASP B 1 455 ? 28.203 31.609 8.852 1 90.5 455 ASP B C 1
ATOM 7965 O O . ASP B 1 455 ? 28.203 32.812 9.047 1 90.5 455 ASP B O 1
ATOM 7969 N N . PHE B 1 456 ? 27.281 31.016 8.195 1 95.81 456 PHE B N 1
ATOM 7970 C CA . PHE B 1 456 ? 26.125 31.75 7.695 1 95.81 456 PHE B CA 1
ATOM 7971 C C . PHE B 1 456 ? 24.828 31.031 8.047 1 95.81 456 PHE B C 1
ATOM 7973 O O . PHE B 1 456 ? 24.562 29.938 7.543 1 95.81 456 PHE B O 1
ATOM 7980 N N . LEU B 1 457 ? 24.031 31.641 8.922 1 97 457 LEU B N 1
ATOM 7981 C CA . LEU B 1 457 ? 22.781 31.047 9.406 1 97 457 LEU B CA 1
ATOM 7982 C C . LEU B 1 457 ? 21.578 31.812 8.867 1 97 457 LEU B C 1
ATOM 7984 O O . LEU B 1 457 ? 21.484 33.031 9.031 1 97 457 LEU B O 1
ATOM 7988 N N . MET B 1 458 ? 20.75 31.109 8.227 1 97.19 458 MET B N 1
ATOM 7989 C CA . MET B 1 458 ? 19.531 31.703 7.68 1 97.19 458 MET B CA 1
ATOM 7990 C C . MET B 1 458 ? 18.297 31.172 8.406 1 97.19 458 MET B C 1
ATOM 7992 O O . MET B 1 458 ? 18.141 29.969 8.586 1 97.19 458 MET B O 1
ATOM 7996 N N . LEU B 1 459 ? 17.391 32.094 8.781 1 96.25 459 LEU B N 1
ATOM 7997 C CA . LEU B 1 459 ? 16.219 31.734 9.57 1 96.25 459 LEU B CA 1
ATOM 7998 C C . LEU B 1 459 ? 14.945 32.281 8.93 1 96.25 459 LEU B C 1
ATOM 8000 O O . LEU B 1 459 ? 14.781 33.5 8.797 1 96.25 459 LEU B O 1
ATOM 8004 N N . ASP B 1 460 ? 14.086 31.406 8.562 1 93.94 460 ASP B N 1
ATOM 8005 C CA . ASP B 1 460 ? 12.805 31.797 7.977 1 93.94 460 ASP B CA 1
ATOM 8006 C C . ASP B 1 460 ? 11.695 31.766 9.023 1 93.94 460 ASP B C 1
ATOM 8008 O O . ASP B 1 460 ? 11.109 30.719 9.289 1 93.94 460 ASP B O 1
ATOM 8012 N N . GLU B 1 461 ? 11.383 32.875 9.602 1 88.06 461 GLU B N 1
ATOM 8013 C CA . GLU B 1 461 ? 10.32 33.094 10.578 1 88.06 461 GLU B CA 1
ATOM 8014 C C . GLU B 1 461 ? 10.492 32.156 11.789 1 88.06 461 GLU B C 1
ATOM 8016 O O . GLU B 1 461 ? 9.523 31.578 12.266 1 88.06 461 GLU B O 1
ATOM 8021 N N . PHE B 1 462 ? 11.648 32.031 12.242 1 90.38 462 PHE B N 1
ATOM 8022 C CA . PHE B 1 462 ? 11.977 31.094 13.32 1 90.38 462 PHE B CA 1
ATOM 8023 C C . PHE B 1 462 ? 11.297 31.516 14.617 1 90.38 462 PHE B C 1
ATOM 8025 O O . PHE B 1 462 ? 10.68 30.688 15.289 1 90.38 462 PHE B O 1
ATOM 8032 N N . ALA B 1 463 ? 11.328 32.781 14.961 1 86.06 463 ALA B N 1
ATOM 8033 C CA . ALA B 1 463 ? 10.883 33.25 16.266 1 86.06 463 ALA B CA 1
ATOM 8034 C C . ALA B 1 463 ? 9.359 33.375 16.328 1 86.06 463 ALA B C 1
ATOM 8036 O O . ALA B 1 463 ? 8.773 33.375 17.406 1 86.06 463 ALA B O 1
ATOM 8037 N N . ALA B 1 464 ? 8.773 33.406 15.148 1 75.31 464 ALA B N 1
ATOM 8038 C CA . ALA B 1 464 ? 7.328 33.625 15.07 1 75.31 464 ALA B CA 1
ATOM 8039 C C . ALA B 1 464 ? 6.578 32.469 15.734 1 75.31 464 ALA B C 1
ATOM 8041 O O . ALA B 1 464 ? 5.492 32.656 16.281 1 75.31 464 ALA B O 1
ATOM 8042 N N . ASP B 1 465 ? 7.168 31.312 15.719 1 71.56 465 ASP B N 1
ATOM 8043 C CA . ASP B 1 465 ? 6.508 30.109 16.219 1 71.56 465 ASP B CA 1
ATOM 8044 C C . ASP B 1 465 ? 6.871 29.844 17.672 1 71.56 465 ASP B C 1
ATOM 8046 O O . ASP B 1 465 ? 6.441 28.844 18.25 1 71.56 465 ASP B O 1
ATOM 8050 N N . GLN B 1 466 ? 7.566 30.766 18.25 1 80.38 466 GLN B N 1
ATOM 8051 C CA . GLN B 1 466 ? 8.039 30.562 19.609 1 80.38 466 GLN B CA 1
ATOM 8052 C C . GLN B 1 466 ? 7.16 31.297 20.625 1 80.38 466 GLN B C 1
ATOM 8054 O O . GLN B 1 466 ? 6.465 32.25 20.266 1 80.38 466 GLN B O 1
ATOM 8059 N N . ASP B 1 467 ? 7.105 30.828 21.828 1 75.25 467 ASP B N 1
ATOM 8060 C CA . ASP B 1 467 ? 6.441 31.547 22.906 1 75.25 467 ASP B CA 1
ATOM 8061 C C . ASP B 1 467 ? 7.113 32.906 23.156 1 75.25 467 ASP B C 1
ATOM 8063 O O . ASP B 1 467 ? 8.289 33.062 22.844 1 75.25 467 ASP B O 1
ATOM 8067 N N . PRO B 1 468 ? 6.355 33.812 23.734 1 80.06 468 PRO B N 1
ATOM 8068 C CA . PRO B 1 468 ? 6.859 35.188 23.906 1 80.06 468 PRO B CA 1
ATOM 8069 C C . PRO B 1 468 ? 8.156 35.25 24.703 1 80.06 468 PRO B C 1
ATOM 8071 O O . PRO B 1 468 ? 9.047 36.031 24.391 1 80.06 468 PRO B O 1
ATOM 8074 N N . GLU B 1 469 ? 8.25 34.469 25.656 1 83.75 469 GLU B N 1
ATOM 8075 C CA . GLU B 1 469 ? 9.453 34.469 26.5 1 83.75 469 GLU B CA 1
ATOM 8076 C C . GLU B 1 469 ? 10.68 34.031 25.703 1 83.75 469 GLU B C 1
ATOM 8078 O O . GLU B 1 469 ? 11.719 34.688 25.734 1 83.75 469 GLU B O 1
ATOM 8083 N N . PHE B 1 470 ? 10.602 33 25.031 1 89.62 470 PHE B N 1
ATOM 8084 C CA . PHE B 1 470 ? 11.734 32.531 24.25 1 89.62 470 PHE B CA 1
ATOM 8085 C C . PHE B 1 470 ? 12.016 33.469 23.078 1 89.62 470 PHE B C 1
ATOM 8087 O O . PHE B 1 470 ? 13.172 33.656 22.703 1 89.62 470 PHE B O 1
ATOM 8094 N N . ARG B 1 471 ? 10.945 33.938 22.516 1 90.12 471 ARG B N 1
ATOM 8095 C CA . ARG B 1 471 ? 11.117 34.906 21.422 1 90.12 471 ARG B CA 1
ATOM 8096 C C . ARG B 1 471 ? 12.008 36.062 21.859 1 90.12 471 ARG B C 1
ATOM 8098 O O . ARG B 1 471 ? 12.945 36.438 21.141 1 90.12 471 ARG B O 1
ATOM 8105 N N . GLU B 1 472 ? 11.695 36.625 22.984 1 90.81 472 GLU B N 1
ATOM 8106 C CA . GLU B 1 472 ? 12.516 37.688 23.516 1 90.81 472 GLU B CA 1
ATOM 8107 C C . GLU B 1 472 ? 13.945 37.25 23.766 1 90.81 472 GLU B C 1
ATOM 8109 O O . GLU B 1 472 ? 14.898 37.938 23.422 1 90.81 472 GLU B O 1
ATOM 8114 N N . TYR B 1 473 ? 14.102 36.094 24.344 1 93.88 473 TYR B N 1
ATOM 8115 C CA . TYR B 1 473 ? 15.414 35.531 24.625 1 93.88 473 TYR B CA 1
ATOM 8116 C C . TYR B 1 473 ? 16.203 35.344 23.328 1 93.88 473 TYR B C 1
ATOM 8118 O O . TYR B 1 473 ? 17.406 35.594 23.297 1 93.88 473 TYR B O 1
ATOM 8126 N N . PHE B 1 474 ? 15.617 34.906 22.328 1 95.12 474 PHE B N 1
ATOM 8127 C CA . PHE B 1 474 ? 16.25 34.656 21.047 1 95.12 474 PHE B CA 1
ATOM 8128 C C . PHE B 1 474 ? 16.844 35.938 20.484 1 95.12 474 PHE B C 1
ATOM 8130 O O . PHE B 1 474 ? 18.016 36 20.094 1 95.12 474 PHE B O 1
ATOM 8137 N N . TYR B 1 475 ? 16.062 36.969 20.516 1 94.94 475 TYR B N 1
ATOM 8138 C CA . TYR B 1 475 ? 16.484 38.219 19.906 1 94.94 475 TYR B CA 1
ATOM 8139 C C . TYR B 1 475 ? 17.516 38.938 20.781 1 94.94 475 TYR B C 1
ATOM 8141 O O . TYR B 1 475 ? 18.484 39.5 20.266 1 94.94 475 TYR B O 1
ATOM 8149 N N . THR B 1 476 ? 17.375 38.781 22.062 1 95.19 476 THR B N 1
ATOM 8150 C CA . THR B 1 476 ? 18.172 39.625 22.938 1 95.19 476 THR B CA 1
ATOM 8151 C C . THR B 1 476 ? 19.406 38.875 23.438 1 95.19 476 THR B C 1
ATOM 8153 O O . THR B 1 476 ? 20.375 39.5 23.906 1 95.19 476 THR B O 1
ATOM 8156 N N . SER B 1 477 ? 19.375 37.656 23.359 1 96.19 477 SER B N 1
ATOM 8157 C CA . SER B 1 477 ? 20.484 36.875 23.922 1 96.19 477 SER B CA 1
ATOM 8158 C C . SER B 1 477 ? 21.141 36 22.859 1 96.19 477 SER B C 1
ATOM 8160 O O . SER B 1 477 ? 22.359 36.062 22.656 1 96.19 477 SER B O 1
ATOM 8162 N N . ILE B 1 478 ? 20.375 35.25 22.156 1 96.38 478 ILE B N 1
ATOM 8163 C CA . ILE B 1 478 ? 20.922 34.25 21.234 1 96.38 478 ILE B CA 1
ATOM 8164 C C . ILE B 1 478 ? 21.547 34.969 20.031 1 96.38 478 ILE B C 1
ATOM 8166 O O . ILE B 1 478 ? 22.656 34.625 19.609 1 96.38 478 ILE B O 1
ATOM 8170 N N . LEU B 1 479 ? 20.906 35.906 19.438 1 95.69 479 LEU B N 1
ATOM 8171 C CA . LEU B 1 479 ? 21.406 36.594 18.25 1 95.69 479 LEU B CA 1
ATOM 8172 C C . LEU B 1 479 ? 22.734 37.281 18.547 1 95.69 479 LEU B C 1
ATOM 8174 O O . LEU B 1 479 ? 23.703 37.156 17.781 1 95.69 479 LEU B O 1
ATOM 8178 N N . PRO B 1 480 ? 22.766 38 19.703 1 95.38 480 PRO B N 1
ATOM 8179 C CA . PRO B 1 480 ? 24.047 38.625 20.031 1 95.38 480 PRO B CA 1
ATOM 8180 C C . PRO B 1 480 ? 25.156 37.594 20.25 1 95.38 480 PRO B C 1
ATOM 8182 O O . PRO B 1 480 ? 26.312 37.844 19.906 1 95.38 480 PRO B O 1
ATOM 8185 N N . LEU B 1 481 ? 24.781 36.531 20.828 1 95.94 481 LEU B N 1
ATOM 8186 C CA . LEU B 1 481 ? 25.766 35.469 21.031 1 95.94 481 LEU B CA 1
ATOM 8187 C C . LEU B 1 481 ? 26.297 34.969 19.688 1 95.94 481 LEU B C 1
ATOM 8189 O O . LEU B 1 481 ? 27.5 34.75 19.531 1 95.94 481 LEU B O 1
ATOM 8193 N N . LEU B 1 482 ? 25.484 34.719 18.75 1 95.88 482 LEU B N 1
ATOM 8194 C CA . LEU B 1 482 ? 25.875 34.281 17.422 1 95.88 482 LEU B CA 1
ATOM 8195 C C . LEU B 1 482 ? 26.797 35.281 16.75 1 95.88 482 LEU B C 1
ATOM 8197 O O . LEU B 1 482 ? 27.781 34.938 16.141 1 95.88 482 LEU B O 1
ATOM 8201 N N . LYS B 1 483 ? 26.453 36.5 16.891 1 94.19 483 LYS B N 1
ATOM 8202 C CA . LYS B 1 483 ? 27.266 37.562 16.344 1 94.19 483 LYS B CA 1
ATOM 8203 C C . LYS B 1 483 ? 28.672 37.562 16.953 1 94.19 483 LYS B C 1
ATOM 8205 O O . LYS B 1 483 ? 29.656 37.719 16.25 1 94.19 483 LYS B O 1
ATOM 8210 N N . SER B 1 484 ? 28.719 37.375 18.234 1 94.75 484 SER B N 1
ATOM 8211 C CA . SER B 1 484 ? 30 37.375 18.938 1 94.75 484 SER B CA 1
ATOM 8212 C C . SER B 1 484 ? 30.875 36.219 18.469 1 94.75 484 SER B C 1
ATOM 8214 O O . SER B 1 484 ? 32.094 36.281 18.516 1 94.75 484 SER B O 1
ATOM 8216 N N . LYS B 1 485 ? 30.234 35.219 18 1 93.81 485 LYS B N 1
ATOM 8217 C CA . LYS B 1 485 ? 30.953 34.031 17.516 1 93.81 485 LYS B CA 1
ATOM 8218 C C . LYS B 1 485 ? 31.328 34.219 16.031 1 93.81 485 LYS B C 1
ATOM 8220 O O . LYS B 1 485 ? 31.938 33.312 15.445 1 93.81 485 LYS B O 1
ATOM 8225 N N . GLY B 1 486 ? 30.906 35.25 15.484 1 92.62 486 GLY B N 1
ATOM 8226 C CA . GLY B 1 486 ? 31.281 35.562 14.109 1 92.62 486 GLY B CA 1
ATOM 8227 C C . GLY B 1 486 ? 30.344 34.969 13.086 1 92.62 486 GLY B C 1
ATOM 8228 O O . GLY B 1 486 ? 30.656 34.938 11.898 1 92.62 486 GLY B O 1
ATOM 8229 N N . ILE B 1 487 ? 29.219 34.531 13.484 1 94.5 487 ILE B N 1
ATOM 8230 C CA . ILE B 1 487 ? 28.25 33.906 12.586 1 94.5 487 ILE B CA 1
ATOM 8231 C C . ILE B 1 487 ? 27.344 34.969 11.977 1 94.5 487 ILE B C 1
ATOM 8233 O O . ILE B 1 487 ? 26.812 35.844 12.688 1 94.5 487 ILE B O 1
ATOM 8237 N N . SER B 1 488 ? 27.266 35.031 10.656 1 96.19 488 SER B N 1
ATOM 8238 C CA . SER B 1 488 ? 26.312 35.906 9.977 1 96.19 488 SER B CA 1
ATOM 8239 C C . SER B 1 488 ? 24.906 35.375 10.062 1 96.19 488 SER B C 1
ATOM 8241 O O . SER B 1 488 ? 24.688 34.156 9.898 1 96.19 488 SER B O 1
ATOM 8243 N N . VAL B 1 489 ? 23.953 36.281 10.336 1 96.75 489 VAL B N 1
ATOM 8244 C CA . VAL B 1 489 ? 22.562 35.812 10.469 1 96.75 489 VAL B CA 1
ATOM 8245 C C . VAL B 1 489 ? 21.688 36.594 9.484 1 96.75 489 VAL B C 1
ATOM 8247 O O . VAL B 1 489 ? 21.75 37.812 9.414 1 96.75 489 VAL B O 1
ATOM 8250 N N . PHE B 1 490 ? 20.984 35.906 8.688 1 96.81 490 PHE B N 1
ATOM 8251 C CA . PHE B 1 490 ? 19.922 36.438 7.84 1 96.81 490 PHE B CA 1
ATOM 8252 C C . PHE B 1 490 ? 18.562 35.906 8.281 1 96.81 490 PHE B C 1
ATOM 8254 O O . PHE B 1 490 ? 18.312 34.719 8.195 1 96.81 490 PHE B O 1
ATOM 8261 N N . ALA B 1 491 ? 17.656 36.781 8.703 1 95.25 491 ALA B N 1
ATOM 8262 C CA . ALA B 1 491 ? 16.406 36.312 9.289 1 95.25 491 ALA B CA 1
ATOM 8263 C C . ALA B 1 491 ? 15.203 37.062 8.734 1 95.25 491 ALA B C 1
ATOM 8265 O O . ALA B 1 491 ? 15.273 38.281 8.547 1 95.25 491 ALA B O 1
ATOM 8266 N N . ILE B 1 492 ? 14.234 36.375 8.359 1 92.75 492 ILE B N 1
ATOM 8267 C CA . ILE B 1 492 ? 12.922 36.938 8.094 1 92.75 492 ILE B CA 1
ATOM 8268 C C . ILE B 1 492 ? 12.156 37.094 9.406 1 92.75 492 ILE B C 1
ATOM 8270 O O . ILE B 1 492 ? 11.953 36.125 10.133 1 92.75 492 ILE B O 1
ATOM 8274 N N . SER B 1 493 ? 11.766 38.281 9.766 1 87.19 493 SER B N 1
ATOM 8275 C CA . SER B 1 493 ? 11.094 38.531 11.039 1 87.19 493 SER B CA 1
ATOM 8276 C C . SER B 1 493 ? 9.922 39.469 10.867 1 87.19 493 SER B C 1
ATOM 8278 O O . SER B 1 493 ? 9.953 40.375 10.008 1 87.19 493 SER B O 1
ATOM 8280 N N . HIS B 1 494 ? 8.969 39.312 11.695 1 74.88 494 HIS B N 1
ATOM 8281 C CA . HIS B 1 494 ? 7.797 40.188 11.688 1 74.88 494 HIS B CA 1
ATOM 8282 C C . HIS B 1 494 ? 7.652 40.906 13.008 1 74.88 494 HIS B C 1
ATOM 8284 O O . HIS B 1 494 ? 6.68 41.656 13.211 1 74.88 494 HIS B O 1
ATOM 8290 N N . ASP B 1 495 ? 8.578 40.844 13.805 1 79.12 495 ASP B N 1
ATOM 8291 C CA . ASP B 1 495 ? 8.422 41.406 15.141 1 79.12 495 ASP B CA 1
ATOM 8292 C C . ASP B 1 495 ? 9.148 42.75 15.242 1 79.12 495 ASP B C 1
ATOM 8294 O O . ASP B 1 495 ? 10.336 42.812 15.586 1 79.12 495 ASP B O 1
ATOM 8298 N N . ASP B 1 496 ? 8.438 43.75 15.25 1 82.25 496 ASP B N 1
ATOM 8299 C CA . ASP B 1 496 ? 9 45.125 15.219 1 82.25 496 ASP B CA 1
ATOM 8300 C C . ASP B 1 496 ? 9.688 45.438 16.531 1 82.25 496 ASP B C 1
ATOM 8302 O O . ASP B 1 496 ? 10.586 46.281 16.578 1 82.25 496 ASP B O 1
ATOM 8306 N N . LYS B 1 497 ? 9.297 44.781 17.547 1 83.19 497 LYS B N 1
ATOM 8307 C CA . LYS B 1 497 ? 9.859 45.062 18.875 1 83.19 497 LYS B CA 1
ATOM 8308 C C . LYS B 1 497 ? 11.359 44.781 18.891 1 83.19 497 LYS B C 1
ATOM 8310 O O . LYS B 1 497 ? 12.086 45.375 19.688 1 83.19 497 LYS B O 1
ATOM 8315 N N . TYR B 1 498 ? 11.859 44.031 18.016 1 90.06 498 TYR B N 1
ATOM 8316 C CA . TYR B 1 498 ? 13.242 43.594 18.141 1 90.06 498 TYR B CA 1
ATOM 8317 C C . TYR B 1 498 ? 14.07 44.031 16.938 1 90.06 498 TYR B C 1
ATOM 8319 O O . TYR B 1 498 ? 15.172 43.531 16.703 1 90.06 498 TYR B O 1
ATOM 8327 N N . PHE B 1 499 ? 13.672 44.938 16.188 1 89.88 499 PHE B N 1
ATOM 8328 C CA . PHE B 1 499 ? 14.367 45.406 14.992 1 89.88 499 PHE B CA 1
ATOM 8329 C C . PHE B 1 499 ? 15.719 46 15.344 1 89.88 499 PHE B C 1
ATOM 8331 O O . PHE B 1 499 ? 16.656 45.969 14.547 1 89.88 499 PHE B O 1
ATOM 8338 N N . LYS B 1 500 ? 15.805 46.5 16.531 1 90.38 500 LYS B N 1
ATOM 8339 C CA . LYS B 1 500 ? 17.031 47.156 16.984 1 90.38 500 LYS B CA 1
ATOM 8340 C C . LYS B 1 500 ? 18.172 46.156 17.109 1 90.38 500 LYS B C 1
ATOM 8342 O O . LYS B 1 500 ? 19.344 46.531 17.141 1 90.38 500 LYS B O 1
ATOM 8347 N N . MET B 1 501 ? 17.875 44.938 17.141 1 91.81 501 MET B N 1
ATOM 8348 C CA . MET B 1 501 ? 18.891 43.906 17.312 1 91.81 501 MET B CA 1
ATOM 8349 C C . MET B 1 501 ? 19.578 43.594 15.992 1 91.81 501 MET B C 1
ATOM 8351 O O . MET B 1 501 ? 20.609 42.906 15.969 1 91.81 501 MET B O 1
ATOM 8355 N N . ALA B 1 502 ? 19.109 44.062 14.906 1 94.44 502 ALA B N 1
ATOM 8356 C CA . ALA B 1 502 ? 19.719 43.844 13.594 1 94.44 502 ALA B CA 1
ATOM 8357 C C . ALA B 1 502 ? 20.688 44.969 13.242 1 94.44 502 ALA B C 1
ATOM 8359 O O . ALA B 1 502 ? 20.516 46.125 13.664 1 94.44 502 ALA B O 1
ATOM 8360 N N . ASP B 1 503 ? 21.688 44.625 12.508 1 94.75 503 ASP B N 1
ATOM 8361 C CA . ASP B 1 503 ? 22.609 45.656 11.992 1 94.75 503 ASP B CA 1
ATOM 8362 C C . ASP B 1 503 ? 22.016 46.375 10.789 1 94.75 503 ASP B C 1
ATOM 8364 O O . ASP B 1 503 ? 22.281 47.562 10.578 1 94.75 503 ASP B O 1
ATOM 8368 N N . LYS B 1 504 ? 21.344 45.625 9.992 1 94.69 504 LYS B N 1
ATOM 8369 C CA . LYS B 1 504 ? 20.672 46.125 8.812 1 94.69 504 LYS B CA 1
ATOM 8370 C C . LYS B 1 504 ? 19.25 45.562 8.695 1 94.69 504 LYS B C 1
ATOM 8372 O O . LYS B 1 504 ? 19.016 44.406 9.039 1 94.69 504 LYS B O 1
ATOM 8377 N N . ILE B 1 505 ? 18.359 46.406 8.195 1 95.31 505 ILE B N 1
ATOM 8378 C CA . ILE B 1 505 ? 16.984 45.969 7.969 1 95.31 505 ILE B CA 1
ATOM 8379 C C . ILE B 1 505 ? 16.562 46.344 6.543 1 95.31 505 ILE B C 1
ATOM 8381 O O . ILE B 1 505 ? 16.75 47.469 6.098 1 95.31 505 ILE B O 1
ATOM 8385 N N . TYR B 1 506 ? 16.094 45.375 5.918 1 95.31 506 TYR B N 1
ATOM 8386 C CA . TYR B 1 506 ? 15.516 45.594 4.594 1 95.31 506 TYR B CA 1
ATOM 8387 C C . TYR B 1 506 ? 14.016 45.344 4.609 1 95.31 506 TYR B C 1
ATOM 8389 O O . TYR B 1 506 ? 13.539 44.406 5.266 1 95.31 506 TYR B O 1
ATOM 8397 N N . LYS B 1 507 ? 13.289 46.125 3.924 1 94.69 507 LYS B N 1
ATOM 8398 C CA . LYS B 1 507 ? 11.844 45.969 3.773 1 94.69 507 LYS B CA 1
ATOM 8399 C C . LYS B 1 507 ? 11.484 45.531 2.355 1 94.69 507 LYS B C 1
ATOM 8401 O O . LYS B 1 507 ? 11.914 46.156 1.382 1 94.69 507 LYS B O 1
ATOM 8406 N N . MET B 1 508 ? 10.812 44.469 2.342 1 93.5 508 MET B N 1
ATOM 8407 C CA . MET B 1 508 ? 10.344 43.938 1.059 1 93.5 508 MET B CA 1
ATOM 8408 C C . MET B 1 508 ? 8.875 44.312 0.834 1 93.5 508 MET B C 1
ATOM 8410 O O . MET B 1 508 ? 8.023 44.031 1.678 1 93.5 508 MET B O 1
ATOM 8414 N N . GLU B 1 509 ? 8.609 44.938 -0.322 1 91 509 GLU B N 1
ATOM 8415 C CA . GLU B 1 509 ? 7.254 45.312 -0.697 1 91 509 GLU B CA 1
ATOM 8416 C C . GLU B 1 509 ? 7.012 45.125 -2.191 1 91 509 GLU B C 1
ATOM 8418 O O . GLU B 1 509 ? 7.707 45.719 -3.02 1 91 509 GLU B O 1
ATOM 8423 N N . ASN B 1 510 ? 6.047 44.344 -2.529 1 89.31 510 ASN B N 1
ATOM 8424 C CA . ASN B 1 510 ? 5.637 44.062 -3.906 1 89.31 510 ASN B CA 1
ATOM 8425 C C . ASN B 1 510 ? 6.824 43.688 -4.781 1 89.31 510 ASN B C 1
ATOM 8427 O O . ASN B 1 510 ? 6.984 44.219 -5.887 1 89.31 510 ASN B O 1
ATOM 8431 N N . GLY B 1 511 ? 7.738 42.938 -4.223 1 93.06 511 GLY B N 1
ATOM 8432 C CA . GLY B 1 511 ? 8.852 42.406 -4.996 1 93.06 511 GLY B CA 1
ATOM 8433 C C . GLY B 1 511 ? 10.062 43.312 -4.996 1 93.06 511 GLY B C 1
ATOM 8434 O O . GLY B 1 511 ? 11.094 42.969 -5.586 1 93.06 511 GLY B O 1
ATOM 8435 N N . ASN B 1 512 ? 9.898 44.438 -4.355 1 95.12 512 ASN B N 1
ATOM 8436 C CA . ASN B 1 512 ? 11.008 45.375 -4.254 1 95.12 512 ASN B CA 1
ATOM 8437 C C . ASN B 1 512 ? 11.633 45.375 -2.861 1 95.12 512 ASN B C 1
ATOM 8439 O O . ASN B 1 512 ? 10.945 45.094 -1.875 1 95.12 512 ASN B O 1
ATOM 8443 N N . LEU B 1 513 ? 12.953 45.625 -2.82 1 95.88 513 LEU B N 1
ATOM 8444 C CA . LEU B 1 513 ? 13.68 45.625 -1.557 1 95.88 513 LEU B CA 1
ATOM 8445 C C . LEU B 1 513 ? 14.305 47 -1.279 1 95.88 513 LEU B C 1
ATOM 8447 O O . LEU B 1 513 ? 15.023 47.531 -2.125 1 95.88 513 LEU B O 1
ATOM 8451 N N . THR B 1 514 ? 13.977 47.562 -0.097 1 94.56 514 THR B N 1
ATOM 8452 C CA . THR B 1 514 ? 14.523 48.844 0.286 1 94.56 514 THR B CA 1
ATOM 8453 C C . THR B 1 514 ? 15.141 48.781 1.682 1 94.56 514 THR B C 1
ATOM 8455 O O . THR B 1 514 ? 14.586 48.156 2.58 1 94.56 514 THR B O 1
ATOM 8458 N N . ARG B 1 515 ? 16.266 49.406 1.838 1 94.25 515 ARG B N 1
ATOM 8459 C CA . ARG B 1 515 ? 16.891 49.469 3.15 1 94.25 515 ARG B CA 1
ATOM 8460 C C . ARG B 1 515 ? 16.219 50.531 4.031 1 94.25 515 ARG B C 1
ATOM 8462 O O . ARG B 1 515 ? 15.953 51.625 3.582 1 94.25 515 ARG B O 1
ATOM 8469 N N . ILE B 1 516 ? 15.945 50.062 5.254 1 91.06 516 ILE B N 1
ATOM 8470 C CA . ILE B 1 516 ? 15.312 51 6.176 1 91.06 516 ILE B CA 1
ATOM 8471 C C . ILE B 1 516 ? 16.25 51.281 7.348 1 91.06 516 ILE B C 1
ATOM 8473 O O . ILE B 1 516 ? 16.984 50.406 7.789 1 91.06 516 ILE B O 1
ATOM 8477 N N . ASN B 1 517 ? 16.266 52.531 7.793 1 82.81 517 ASN B N 1
ATOM 8478 C CA . ASN B 1 517 ? 17.047 52.938 8.961 1 82.81 517 ASN B CA 1
ATOM 8479 C C . ASN B 1 517 ? 16.172 53.062 10.203 1 82.81 517 ASN B C 1
ATOM 8481 O O . ASN B 1 517 ? 15.078 53.625 10.148 1 82.81 517 ASN B O 1
ATOM 8485 N N . ILE B 1 518 ? 16.484 52.25 11.117 1 66.25 518 ILE B N 1
ATOM 8486 C CA . ILE B 1 518 ? 15.742 52.438 12.359 1 66.25 518 ILE B CA 1
ATOM 8487 C C . ILE B 1 518 ? 16.641 53.094 13.406 1 66.25 518 ILE B C 1
ATOM 8489 O O . ILE B 1 518 ? 17.828 52.812 13.484 1 66.25 518 ILE B O 1
#